Protein 8W4G (pdb70)

Nearest PDB structures (foldseek):
  8x8g-assembly1_A  TM=9.940E-01  e=0.000E+00  Streptococcus equi subsp. zooepidemicus Sz105
  6e58-assembly2_B  TM=8.556E-01  e=4.908E-80  Streptococcus pyogenes M49 591
  6mdv-assembly2_B  TM=8.519E-01  e=2.426E-79  Streptococcus pyogenes
  8q5u-assembly1_D  TM=8.060E-01  e=2.426E-79  Streptococcus pyogenes
  8q5u-assembly1_F  TM=8.618E-01  e=1.009E-76  Streptococcus pyogenes

Organism: NCBI:txid1381089

B-factor: mean 57.36, std 26.85, range [18.8, 277.39]

Sequence (876 aa):
MKVPEKIPMKPLKGPLYGGYFRTWHDKTSDPAEKDKVNSMGELPKEVDLAFVFHDWTKDYSLFWQELATKHVPTLNKQGTRVIRTIPWRFLAGGDHSGIAEDAQKYPNTPEGNKALAKAIVDEYVYKYNLDGLDVMIERDSIPKVNKEESKEGIERSIQVFEEIGKLIGPKGADKSRLFIMDSTYMADKNPLIERGAPYIDLLLVQVYGTQGEKGGFDNANHKAVDTMEERWESYSKYIRPEQYMVGFSFYEEKANSGNLWYDVNVEDDTNPNIGSEIKGTRAERYAKWQPKTGGVKGGIFSYGIDRDGVAHPKKNGPKTPDLDKIVKSDYKVSKALKKVMENDKSYELIDQKDFPDKALREAVIAQVGSRRGNLERFNGTLRLDNPDIKSLEGLNKLKKLAKLELIGLSQITKLDSSVLPENIKPTKDTLVSVLETYKNDDRKEEAKAIPQVALTISGLTGLKELNLAGFDRDSLAGIDAASLTSLEKVDLSSNKLDLAAGTENRQILDTMLATVTKHGGVSEKTFVFDHQKPTGLYPDTYGTKSLQLPVANDTIDLQAKLLFGTVTNQGTLINSEADYKAYQEQEIAGHRFVDSSYDYKAFAVTYKDYKIKVTDSTLGVTDHKDLSTSKEETYKVEFFSPINSTKPVHEAKIVVGEEKTMMVNLAEGATIIGGDADPTNAKKVFDGLLNNDTTTLSTSNKASIIFELKEPGLVKHWRFFNDSKISKADYIKEAKLEAFVGHLEDSSKVKDSLEKSTEWVTVSDYSGEAQEFSQPLNNIGAKYWRITIDNKKSQYGYVSLPELQIIGHRLPEAATVMTTMAAAEELSQQKDKFSQEQLKELEVKVAALKAALDNKMFNADTINASFADVKAYIDK

Radius of gyration: 38.68 Å; Cα contacts (8 Å, |Δi|>4): 1913; chains: 1; bounding box: 84×95×102 Å

Foldseek 3Di:
DDFDAADDADDDDDPAEEEEAEQVLACQQDVVPNLSDEHLQQADLLHQEYEHHYDLVGCSVRNLVCCLPPRQVSNVVSNHFYEYEDELLLQQAAPPNPPSVPCVCQPLDLVSLLVSLVVCCVPRDPVSPGQAYEYEAEPVRAHDHPNHHDPNSLVRSLSSLVSNLCDEAPNHPHPRHFYEYEYQDQLVPGSNQVSNLVRGQAYEHEQFAPCSAANPADVVVLHHDNHPQSSCVSCVVRYAQLRYAYEYEDDAAPDDPVRAHQQAAADDPVDRQRRLPHPPGNLLLSLQFAHQAGAGHNHYYYYNLQLRRQHGHDPPDDDDNVSNRRDGDPSNNSVVSSVSNVPDQFADFQDCVLPVFPVQSVQCCVPQNGTLNSLRHYAEERADADLSGQDLANQCSREAYQAYAAHQVQNAAEDDNRNHHVLCAKDFRDDDRSTDYPVSPVDDPDTHIHHHHHYAHANNCNHAEYASEQRQDQAPPRYPQQNPLRYAAYAAANHQYQCPPPFPRVVSLVSNVVSHVVPDDCDPGGRYAAHHNHAWAADQAWDAAEEEDEQDFDWAQQCVVTPAWTAGPRGQTAGDQVSVVVQQPDDDPRHGHHRPPCHCVNRGDDCPQKWKWKAWQQRDIDGDRTHGSNDQTKIKIFMCDNVDPPDTSGIHIYGYDDYFHRKDQQQAQWQWLDWQFDRVLLSQQRPDDQADPDFQFGAQFKIKTKTFGPFWAWFWKKKFFAHPVDDLLLAFFKKWKWFAPPPADVNPPVPHPSSPDDDIGTFDIGGHRDGMDMDTTDTDRGGIMMMMTGSPDPSRSRHGTRYMTRIDHRAGPCVVLVVCLVVLVVVVVVVPDDCPVPPVPSVVQNCVLVVQRPDSYNDNVVNVVSSVVNCVVCVD

InterPro domains:
  IPR017853 Glycoside hydrolase superfamily [SSF51445] (93-389)
  IPR032675 Leucine-rich repeat domain superfamily [G3DSA:3.80.10.10] (420-588)
  IPR049410 Endo-beta-N-acetylglucosaminidase EndoS-like, Ig-like domain [PF20746] (614-739)
  IPR055024 Endo-beta-N-acetylglucosaminidase EndoS, helical bundle [PF22382] (891-948)
  IPR057016 Endo-beta-N-acetylglucosaminidase EndoS/F2-like, TIM-barrel domain [PF23916] (98-381)

Secondary structure (DSSP, 8-state):
--PPPPPP-PPP-SSEEEEEEEGGGBTTT-TT-TT--B-GGG--TT-SEEEEE--TT---HHHHHHIIIIIHHHHHHTT-EEEEEEEGGGGT-STT-GGGG-TTTS-SSHHHHHHHHHHHIIIIIITTT-SEEEEEESGGG--EETTEE-HHHHHHHHHHHHHHHTTBSTTSSBTTSEEEEEESS-GGG-TTHHHHGGG-SEEEEE--HHHHHH-EEETTTTEEES-HHHHHHHHHTTS-GGGEEEEEE---TT--TT-----SPBP-TT-TTGGG--TTSHHHHHHH---SSS----EEEEE-GGGTTPPBPPSSS----GGGS------HHHHHHHHHHHTSGGGSBP-TTT--SHHHHHHHHHHH-SBHHHHHH--SEEEE--TT----TTGGG--S-SEEEEE--TT--EESGGGS-GGGS-EE------S---TT--S----PEEPPPEEEEE--TT--EEE-TTS-----TTB-GGG-TT--EEE--SS-----TTSHHHHHHHHHHHHHHSSS---TTTEE---B-PPEE--SS-S-SEEEE---S-EEEHHHHH---EEETT--EE-SHHHHHHHHT-EETTEE-B-TT--HHHH----SS-EEEEEETT--EE--SEEE-SS--EEEEEEE-TT-SSS-SEEEEEEESSPPPPPEETTTTPEEEESSS-HHHHHHTTSS-SS-SS--B-SSSEEEEEEE-SS--EEEEEEEE--TTS-GGGS--EEEEEE--S--TT--TTS---S-SS--EEEEEEE---SEEEEEEEEE--SEEEEEEE----SS---B-SEEEEEEE--TTHHHHHHHHHHHHHHTTS-----TTTTHHHHHHHTTHHHHHTSSS--HHHHHHHHHHHGGGTT-

Structure (mmCIF, N/CA/C/O backbone):
data_8W4G
#
_entry.id   8W4G
#
_cell.length_a   50.947
_cell.length_b   101.207
_cell.length_c   234.581
_cell.angle_alpha   90.000
_cell.angle_beta   90.000
_cell.angle_gamma   90.000
#
_symmetry.space_group_name_H-M   'P 21 21 21'
#
loop_
_entity.id
_entity.type
_entity.pdbx_description
1 polymer 'glycoside hydrolase'
2 non-polymer 'CALCIUM ION'
3 water water
#
loop_
_atom_site.group_PDB
_atom_site.id
_atom_site.type_symbol
_atom_site.label_atom_id
_atom_site.label_alt_id
_atom_site.label_comp_id
_atom_site.label_asym_id
_atom_site.label_entity_id
_atom_site.label_seq_id
_atom_site.pdbx_PDB_ins_code
_atom_site.Cartn_x
_atom_site.Cartn_y
_atom_site.Cartn_z
_atom_site.occupancy
_atom_site.B_iso_or_equiv
_atom_site.auth_seq_id
_atom_site.auth_comp_id
_atom_site.auth_asym_id
_atom_site.auth_atom_id
_atom_site.pdbx_PDB_model_num
ATOM 1 N N . MET A 1 80 ? -26.889 -8.614 68.091 1.00 76.56 99 MET A N 1
ATOM 2 C CA . MET A 1 80 ? -26.541 -7.192 67.979 1.00 73.43 99 MET A CA 1
ATOM 3 C C . MET A 1 80 ? -27.430 -6.509 66.935 1.00 66.41 99 MET A C 1
ATOM 4 O O . MET A 1 80 ? -27.751 -7.104 65.910 1.00 67.22 99 MET A O 1
ATOM 9 N N . LYS A 1 81 ? -27.838 -5.268 67.196 1.00 57.45 100 LYS A N 1
ATOM 10 C CA . LYS A 1 81 ? -28.757 -4.563 66.292 1.00 61.95 100 LYS A CA 1
ATOM 11 C C . LYS A 1 81 ? -28.039 -3.398 65.602 1.00 52.82 100 LYS A C 1
ATOM 12 O O . LYS A 1 81 ? -27.961 -2.285 66.126 1.00 52.78 100 LYS A O 1
ATOM 18 N N . VAL A 1 82 ? -27.535 -3.673 64.402 1.00 50.37 101 VAL A N 1
ATOM 19 C CA . VAL A 1 82 ? -26.754 -2.747 63.587 1.00 46.35 101 VAL A CA 1
ATOM 20 C C . VAL A 1 82 ? -27.681 -1.745 62.910 1.00 43.13 101 VAL A C 1
ATOM 21 O O . VAL A 1 82 ? -28.580 -2.141 62.152 1.00 45.48 101 VAL A O 1
ATOM 25 N N . PRO A 1 83 ? -27.489 -0.447 63.116 1.00 44.50 102 PRO A N 1
ATOM 26 C CA . PRO A 1 83 ? -28.379 0.528 62.473 1.00 39.33 102 PRO A CA 1
ATOM 27 C C . PRO A 1 83 ? -28.084 0.626 60.991 1.00 42.20 102 PRO A C 1
ATOM 28 O O . PRO A 1 83 ? -26.983 0.315 60.532 1.00 41.78 102 PRO A O 1
ATOM 32 N N . GLU A 1 84 ? -29.106 1.005 60.230 1.00 34.54 103 GLU A N 1
ATOM 33 C CA . GLU A 1 84 ? -28.879 1.184 58.810 1.00 39.94 103 GLU A CA 1
ATOM 34 C C . GLU A 1 84 ? -28.193 2.532 58.556 1.00 43.76 103 GLU A C 1
ATOM 35 O O . GLU A 1 84 ? -28.148 3.422 59.416 1.00 38.30 103 GLU A O 1
ATOM 41 N N . LYS A 1 85 ? -27.631 2.652 57.357 1.00 42.50 104 LYS A N 1
ATOM 42 C CA . LYS A 1 85 ? -26.696 3.712 57.036 1.00 44.24 104 LYS A CA 1
ATOM 43 C C . LYS A 1 85 ? -27.409 5.059 56.935 1.00 45.79 104 LYS A C 1
ATOM 44 O O . LYS A 1 85 ? -28.402 5.207 56.216 1.00 48.87 104 LYS A O 1
ATOM 50 N N . ILE A 1 86 ? -26.908 6.047 57.659 1.00 43.44 105 ILE A N 1
ATOM 51 C CA . ILE A 1 86 ? -27.556 7.343 57.612 1.00 45.77 105 ILE A CA 1
ATOM 52 C C . ILE A 1 86 ? -26.996 8.084 56.402 1.00 46.89 105 ILE A C 1
ATOM 53 O O . ILE A 1 86 ? -25.942 7.700 55.865 1.00 41.26 105 ILE A O 1
ATOM 58 N N . PRO A 1 87 ? -27.693 9.107 55.909 1.00 49.67 106 PRO A N 1
ATOM 59 C CA . PRO A 1 87 ? -27.219 9.822 54.720 1.00 45.62 106 PRO A CA 1
ATOM 60 C C . PRO A 1 87 ? -26.016 10.693 55.024 1.00 41.94 106 PRO A C 1
ATOM 61 O O . PRO A 1 87 ? -25.916 11.311 56.088 1.00 42.08 106 PRO A O 1
ATOM 65 N N . MET A 1 88 ? -25.102 10.754 54.063 1.00 41.41 107 MET A N 1
ATOM 66 C CA . MET A 1 88 ? -23.932 11.608 54.178 1.00 47.40 107 MET A CA 1
ATOM 67 C C . MET A 1 88 ? -23.636 12.251 52.834 1.00 43.96 107 MET A C 1
ATOM 68 O O . MET A 1 88 ? -23.955 11.703 51.772 1.00 43.14 107 MET A O 1
ATOM 73 N N . LYS A 1 89 ? -23.026 13.434 52.910 1.00 49.76 108 LYS A N 1
ATOM 74 C CA . LYS A 1 89 ? -22.591 14.160 51.731 1.00 51.02 108 LYS A CA 1
ATOM 75 C C . LYS A 1 89 ? -21.412 13.447 51.066 1.00 45.04 108 LYS A C 1
ATOM 76 O O . LYS A 1 89 ? -20.671 12.708 51.721 1.00 39.53 108 LYS A O 1
ATOM 82 N N . PRO A 1 90 ? -21.229 13.633 49.757 1.00 51.37 109 PRO A N 1
ATOM 83 C CA . PRO A 1 90 ? -20.055 13.052 49.092 1.00 53.58 109 PRO A CA 1
ATOM 84 C C . PRO A 1 90 ? -18.767 13.623 49.666 1.00 52.03 109 PRO A C 1
ATOM 85 O O . PRO A 1 90 ? -18.716 14.779 50.093 1.00 53.50 109 PRO A O 1
ATOM 89 N N . LEU A 1 91 ? -17.716 12.813 49.651 1.00 42.86 110 LEU A N 1
ATOM 90 C CA . LEU A 1 91 ? -16.417 13.286 50.107 1.00 43.69 110 LEU A CA 1
ATOM 91 C C . LEU A 1 91 ? -15.940 14.408 49.203 1.00 41.24 110 LEU A C 1
ATOM 92 O O . LEU A 1 91 ? -15.994 14.300 47.978 1.00 46.97 110 LEU A O 1
ATOM 97 N N . LYS A 1 92 ? -15.477 15.493 49.805 1.00 42.81 111 LYS A N 1
ATOM 98 C CA . LYS A 1 92 ? -14.902 16.590 49.047 1.00 47.55 111 LYS A CA 1
ATOM 99 C C . LYS A 1 92 ? -13.519 16.883 49.600 1.00 39.58 111 LYS A C 1
ATOM 100 O O . LYS A 1 92 ? -13.335 16.927 50.819 1.00 36.08 111 LYS A O 1
ATOM 106 N N . GLY A 1 93 ? -12.517 17.079 48.764 1.00 40.96 112 GLY A N 1
ATOM 107 C CA . GLY A 1 93 ? -11.173 17.439 49.249 1.00 40.56 112 GLY A CA 1
ATOM 108 C C . GLY A 1 93 ? -11.117 18.800 49.908 1.00 42.34 112 GLY A C 1
ATOM 109 O O . GLY A 1 93 ? -12.087 19.526 49.814 1.00 43.94 112 GLY A O 1
ATOM 110 N N . PRO A 1 94 ? -10.006 19.227 50.525 1.00 37.72 113 PRO A N 1
ATOM 111 C CA . PRO A 1 94 ? -8.954 18.342 51.003 1.00 31.08 113 PRO A CA 1
ATOM 112 C C . PRO A 1 94 ? -9.336 17.392 52.150 1.00 32.82 113 PRO A C 1
ATOM 113 O O . PRO A 1 94 ? -9.967 17.821 53.066 1.00 32.09 113 PRO A O 1
ATOM 117 N N . LEU A 1 95 ? -8.913 16.136 52.077 1.00 29.90 114 LEU A N 1
ATOM 118 C CA . LEU A 1 95 ? -9.343 15.111 53.057 1.00 26.78 114 LEU A CA 1
ATOM 119 C C . LEU A 1 95 ? -8.344 14.855 54.181 1.00 27.15 114 LEU A C 1
ATOM 120 O O . LEU A 1 95 ? -7.167 14.922 53.936 1.00 27.67 114 LEU A O 1
ATOM 125 N N . TYR A 1 96 ? -8.851 14.633 55.382 1.00 27.29 115 TYR A N 1
ATOM 126 C CA . TYR A 1 96 ? -7.991 14.234 56.494 1.00 29.66 115 TYR A CA 1
ATOM 127 C C . TYR A 1 96 ? -8.349 12.839 56.991 1.00 31.13 115 TYR A C 1
ATOM 128 O O . TYR A 1 96 ? -9.525 12.529 57.241 1.00 32.43 115 TYR A O 1
ATOM 137 N N . GLY A 1 97 ? -7.337 12.001 57.172 1.00 31.14 116 GLY A N 1
ATOM 138 C CA . GLY A 1 97 ? -7.539 10.631 57.631 1.00 29.06 116 GLY A CA 1
ATOM 139 C C . GLY A 1 97 ? -6.763 10.347 58.907 1.00 29.57 116 GLY A C 1
ATOM 140 O O . GLY A 1 97 ? -5.749 11.001 59.199 1.00 28.44 116 GLY A O 1
ATOM 141 N N . GLY A 1 98 ? -7.260 9.374 59.682 1.00 26.07 117 GLY A N 1
ATOM 142 C CA . GLY A 1 98 ? -6.597 8.965 60.913 1.00 26.71 117 GLY A CA 1
ATOM 143 C C . GLY A 1 98 ? -6.788 7.481 61.199 1.00 25.86 117 GLY A C 1
ATOM 144 O O . GLY A 1 98 ? -7.898 6.957 61.017 1.00 27.35 117 GLY A O 1
ATOM 145 N N . TYR A 1 99 ? -5.719 6.790 61.626 1.00 26.28 118 TYR A N 1
ATOM 146 C CA . TYR A 1 99 ? -5.775 5.356 61.983 1.00 27.79 118 TYR A CA 1
ATOM 147 C C . TYR A 1 99 ? -5.898 5.250 63.486 1.00 27.76 118 TYR A C 1
ATOM 148 O O . TYR A 1 99 ? -4.972 5.632 64.210 1.00 26.51 118 TYR A O 1
ATOM 157 N N . PHE A 1 100 ? -7.046 4.809 63.961 1.00 24.58 119 PHE A N 1
ATOM 158 C CA . PHE A 1 100 ? -7.286 4.692 65.389 1.00 25.74 119 PHE A CA 1
ATOM 159 C C . PHE A 1 100 ? -6.974 3.258 65.836 1.00 27.36 119 PHE A C 1
ATOM 160 O O . PHE A 1 100 ? -7.556 2.297 65.322 1.00 26.68 119 PHE A O 1
ATOM 168 N N . ARG A 1 101 ? -6.046 3.119 66.780 1.00 29.68 120 ARG A N 1
ATOM 169 C CA . ARG A 1 101 ? -5.652 1.808 67.258 1.00 30.11 120 ARG A CA 1
ATOM 170 C C . ARG A 1 101 ? -6.705 1.325 68.250 1.00 27.90 120 ARG A C 1
ATOM 171 O O . ARG A 1 101 ? -7.025 2.035 69.220 1.00 31.09 120 ARG A O 1
ATOM 179 N N . THR A 1 102 ? -7.276 0.131 67.983 1.00 34.10 121 THR A N 1
ATOM 180 C CA . THR A 1 102 ? -8.465 -0.292 68.715 1.00 29.47 121 THR A CA 1
ATOM 181 C C . THR A 1 102 ? -8.168 -0.536 70.181 1.00 30.61 121 THR A C 1
ATOM 182 O O . THR A 1 102 ? -9.065 -0.379 71.019 1.00 25.89 121 THR A O 1
ATOM 186 N N . TRP A 1 103 ? -6.938 -0.955 70.509 1.00 30.08 122 TRP A N 1
ATOM 187 C CA . TRP A 1 103 ? -6.602 -1.244 71.898 1.00 33.86 122 TRP A CA 1
ATOM 188 C C . TRP A 1 103 ? -6.482 0.022 72.729 1.00 35.52 122 TRP A C 1
ATOM 189 O O . TRP A 1 103 ? -6.197 -0.052 73.931 1.00 40.80 122 TRP A O 1
ATOM 200 N N . HIS A 1 104 ? -6.712 1.178 72.121 1.00 39.60 123 HIS A N 1
ATOM 201 C CA . HIS A 1 104 ? -6.800 2.429 72.846 1.00 36.82 123 HIS A CA 1
ATOM 202 C C . HIS A 1 104 ? -8.230 2.929 72.968 1.00 37.48 123 HIS A C 1
ATOM 203 O O . HIS A 1 104 ? -8.444 4.040 73.474 1.00 46.45 123 HIS A O 1
ATOM 210 N N . ASP A 1 105 ? -9.215 2.151 72.527 1.00 32.58 124 ASP A N 1
ATOM 211 C CA . ASP A 1 105 ? -10.588 2.485 72.865 1.00 35.90 124 ASP A CA 1
ATOM 212 C C . ASP A 1 105 ? -10.925 1.979 74.268 1.00 39.04 124 ASP A C 1
ATOM 213 O O . ASP A 1 105 ? -10.634 0.827 74.617 1.00 40.01 124 ASP A O 1
ATOM 218 N N . LYS A 1 106 ? -11.530 2.878 75.057 1.00 39.27 125 LYS A N 1
ATOM 219 C CA . LYS A 1 106 ? -12.094 2.621 76.380 1.00 42.64 125 LYS A CA 1
ATOM 220 C C . LYS A 1 106 ? -12.762 1.262 76.507 1.00 40.06 125 LYS A C 1
ATOM 221 O O . LYS A 1 106 ? -12.591 0.561 77.507 1.00 42.44 125 LYS A O 1
ATOM 227 N N . THR A 1 107 ? -13.568 0.902 75.518 1.00 41.98 126 THR A N 1
ATOM 228 C CA . THR A 1 107 ? -14.426 -0.267 75.615 1.00 42.81 126 THR A CA 1
ATOM 229 C C . THR A 1 107 ? -13.753 -1.574 75.188 1.00 45.22 126 THR A C 1
ATOM 230 O O . THR A 1 107 ? -14.347 -2.634 75.368 1.00 47.48 126 THR A O 1
ATOM 234 N N . SER A 1 108 ? -12.531 -1.533 74.654 1.00 46.84 127 SER A N 1
ATOM 235 C CA . SER A 1 108 ? -11.912 -2.753 74.152 1.00 47.23 127 SER A CA 1
ATOM 236 C C . SER A 1 108 ? -11.624 -3.735 75.278 1.00 51.45 127 SER A C 1
ATOM 237 O O . SER A 1 108 ? -11.975 -4.919 75.186 1.00 54.04 127 SER A O 1
ATOM 240 N N . ASP A 1 109 ? -10.957 -3.274 76.335 1.00 58.58 128 ASP A N 1
ATOM 241 C CA . ASP A 1 109 ? -10.610 -4.110 77.486 1.00 62.95 128 ASP A CA 1
ATOM 242 C C . ASP A 1 109 ? -11.008 -3.318 78.726 1.00 63.31 128 ASP A C 1
ATOM 243 O O . ASP A 1 109 ? -10.234 -2.487 79.228 1.00 52.48 128 ASP A O 1
ATOM 248 N N . PRO A 1 110 ? -12.229 -3.540 79.246 1.00 62.41 129 PRO A N 1
ATOM 249 C CA . PRO A 1 110 ? -12.678 -2.810 80.444 1.00 67.52 129 PRO A CA 1
ATOM 250 C C . PRO A 1 110 ? -11.812 -3.070 81.677 1.00 63.08 129 PRO A C 1
ATOM 251 O O . PRO A 1 110 ? -12.048 -2.499 82.748 1.00 64.33 129 PRO A O 1
ATOM 255 N N . ALA A 1 111 ? -10.806 -3.934 81.532 1.00 64.57 130 ALA A N 1
ATOM 256 C CA . ALA A 1 111 ? -9.820 -4.185 82.574 1.00 62.97 130 ALA A CA 1
ATOM 257 C C . ALA A 1 111 ? -8.596 -3.285 82.463 1.00 62.07 130 ALA A C 1
ATOM 258 O O . ALA A 1 111 ? -7.888 -3.102 83.460 1.00 63.21 130 ALA A O 1
ATOM 260 N N . GLU A 1 112 ? -8.329 -2.725 81.278 1.00 62.71 131 GLU A N 1
ATOM 261 C CA . GLU A 1 112 ? -7.208 -1.803 81.077 1.00 65.42 131 GLU A CA 1
ATOM 262 C C . GLU A 1 112 ? -7.707 -0.378 81.321 1.00 58.81 131 GLU A C 1
ATOM 263 O O . GLU A 1 112 ? -7.962 0.409 80.399 1.00 50.62 131 GLU A O 1
ATOM 269 N N . LYS A 1 113 ? -7.841 -0.046 82.605 1.00 56.66 132 LYS A N 1
ATOM 270 C CA . LYS A 1 113 ? -8.387 1.252 82.979 1.00 61.87 132 LYS A CA 1
ATOM 271 C C . LYS A 1 113 ? -7.484 2.412 82.578 1.00 54.13 132 LYS A C 1
ATOM 272 O O . LYS A 1 113 ? -7.889 3.568 82.740 1.00 68.84 132 LYS A O 1
ATOM 278 N N . ASP A 1 114 ? -6.287 2.147 82.047 1.00 56.51 133 ASP A N 1
ATOM 279 C CA . ASP A 1 114 ? -5.474 3.231 81.512 1.00 55.92 133 ASP A CA 1
ATOM 280 C C . ASP A 1 114 ? -5.893 3.638 80.102 1.00 52.15 133 ASP A C 1
ATOM 281 O O . ASP A 1 114 ? -5.568 4.750 79.669 1.00 51.46 133 ASP A O 1
ATOM 286 N N . LYS A 1 115 ? -6.629 2.782 79.394 1.00 51.44 134 LYS A N 1
ATOM 287 C CA . LYS A 1 115 ? -7.096 3.080 78.044 1.00 45.81 134 LYS A CA 1
ATOM 288 C C . LYS A 1 115 ? -8.282 4.022 78.152 1.00 45.67 134 LYS A C 1
ATOM 289 O O . LYS A 1 115 ? -9.358 3.634 78.618 1.00 51.20 134 LYS A O 1
ATOM 295 N N . VAL A 1 116 ? -8.077 5.276 77.749 1.00 46.83 135 VAL A N 1
ATOM 296 C CA . VAL A 1 116 ? -8.990 6.356 78.100 1.00 44.89 135 VAL A CA 1
ATOM 297 C C . VAL A 1 116 ? -9.614 7.043 76.897 1.00 40.91 135 VAL A C 1
ATOM 298 O O . VAL A 1 116 ? -10.491 7.897 77.087 1.00 44.70 135 VAL A O 1
ATOM 302 N N . ASN A 1 117 ? -9.189 6.729 75.672 1.00 43.89 136 ASN A N 1
ATOM 303 C CA . ASN A 1 117 ? -9.757 7.368 74.495 1.00 41.67 136 ASN A CA 1
ATOM 304 C C . ASN A 1 117 ? -10.967 6.596 73.969 1.00 42.50 136 ASN A C 1
ATOM 305 O O . ASN A 1 117 ? -11.307 5.503 74.441 1.00 39.63 136 ASN A O 1
ATOM 310 N N . SER A 1 118 ? -11.623 7.180 72.970 1.00 41.28 137 SER A N 1
ATOM 311 C CA . SER A 1 118 ? -12.773 6.535 72.347 1.00 39.34 137 SER A CA 1
ATOM 312 C C . SER A 1 118 ? -12.824 6.918 70.881 1.00 42.44 137 SER A C 1
ATOM 313 O O . SER A 1 118 ? -12.637 8.086 70.528 1.00 40.88 137 SER A O 1
ATOM 316 N N . MET A 1 119 ? -13.076 5.927 70.028 1.00 36.84 138 MET A N 1
ATOM 317 C CA . MET A 1 119 ? -13.171 6.220 68.602 1.00 41.19 138 MET A CA 1
ATOM 318 C C . MET A 1 119 ? -14.293 7.215 68.316 1.00 39.83 138 MET A C 1
ATOM 319 O O . MET A 1 119 ? -14.177 8.042 67.400 1.00 39.39 138 MET A O 1
ATOM 324 N N . GLY A 1 120 ? -15.368 7.167 69.105 1.00 37.10 139 GLY A N 1
ATOM 325 C CA . GLY A 1 120 ? -16.520 8.010 68.860 1.00 42.82 139 GLY A CA 1
ATOM 326 C C . GLY A 1 120 ? -16.267 9.492 69.053 1.00 39.89 139 GLY A C 1
ATOM 327 O O . GLY A 1 120 ? -17.080 10.292 68.586 1.00 41.77 139 GLY A O 1
ATOM 328 N N . GLU A 1 121 ? -15.164 9.865 69.704 1.00 36.18 140 GLU A N 1
ATOM 329 C CA . GLU A 1 121 ? -14.846 11.249 70.043 1.00 35.73 140 GLU A CA 1
ATOM 330 C C . GLU A 1 121 ? -14.079 11.988 68.949 1.00 37.76 140 GLU A C 1
ATOM 331 O O . GLU A 1 121 ? -13.768 13.165 69.128 1.00 34.98 140 GLU A O 1
ATOM 337 N N . LEU A 1 122 ? -13.730 11.320 67.850 1.00 38.35 141 LEU A N 1
ATOM 338 C CA . LEU A 1 122 ? -13.013 11.989 66.774 1.00 36.57 141 LEU A CA 1
ATOM 339 C C . LEU A 1 122 ? -13.841 13.161 66.248 1.00 37.59 141 LEU A C 1
ATOM 340 O O . LEU A 1 122 ? -15.068 13.063 66.176 1.00 36.77 141 LEU A O 1
ATOM 345 N N . PRO A 1 123 ? -13.213 14.274 65.878 1.00 37.14 142 PRO A N 1
ATOM 346 C CA . PRO A 1 123 ? -13.958 15.459 65.446 1.00 36.16 142 PRO A CA 1
ATOM 347 C C . PRO A 1 123 ? -14.252 15.432 63.950 1.00 36.27 142 PRO A C 1
ATOM 348 O O . PRO A 1 123 ? -13.670 14.652 63.187 1.00 33.51 142 PRO A O 1
ATOM 352 N N . LYS A 1 124 ? -15.143 16.346 63.538 1.00 32.73 143 LYS A N 1
ATOM 353 C CA . LYS A 1 124 ? -15.688 16.327 62.187 1.00 31.17 143 LYS A CA 1
ATOM 354 C C . LYS A 1 124 ? -14.648 16.662 61.138 1.00 27.94 143 LYS A C 1
ATOM 355 O O . LYS A 1 124 ? -14.876 16.385 59.952 1.00 26.65 143 LYS A O 1
ATOM 361 N N . GLU A 1 125 ? -13.533 17.294 61.539 1.00 30.80 144 GLU A N 1
ATOM 362 C CA . GLU A 1 125 ? -12.401 17.505 60.646 1.00 29.39 144 GLU A CA 1
ATOM 363 C C . GLU A 1 125 ? -11.833 16.177 60.120 1.00 30.15 144 GLU A C 1
ATOM 364 O O . GLU A 1 125 ? -11.075 16.169 59.141 1.00 37.22 144 GLU A O 1
ATOM 370 N N . VAL A 1 126 ? -12.174 15.054 60.741 1.00 30.68 145 VAL A N 1
ATOM 371 C CA . VAL A 1 126 ? -11.701 13.748 60.286 1.00 27.83 145 VAL A CA 1
ATOM 372 C C . VAL A 1 126 ? -12.713 13.222 59.279 1.00 27.06 145 VAL A C 1
ATOM 373 O O . VAL A 1 126 ? -13.872 12.981 59.621 1.00 31.66 145 VAL A O 1
ATOM 377 N N . ASP A 1 127 ? -12.297 13.149 58.013 1.00 27.50 146 ASP A N 1
ATOM 378 C CA . ASP A 1 127 ? -13.144 12.599 56.964 1.00 28.38 146 ASP A CA 1
ATOM 379 C C . ASP A 1 127 ? -13.153 11.069 56.984 1.00 28.90 146 ASP A C 1
ATOM 380 O O . ASP A 1 127 ? -14.196 10.460 56.724 1.00 28.83 146 ASP A O 1
ATOM 385 N N . LEU A 1 128 ? -12.017 10.447 57.314 1.00 25.34 147 LEU A N 1
ATOM 386 C CA . LEU A 1 128 ? -11.835 8.997 57.218 1.00 26.44 147 LEU A CA 1
ATOM 387 C C . LEU A 1 128 ? -11.178 8.500 58.497 1.00 25.29 147 LEU A C 1
ATOM 388 O O . LEU A 1 128 ? -10.031 8.859 58.789 1.00 27.41 147 LEU A O 1
ATOM 393 N N . ALA A 1 129 ? -11.897 7.692 59.265 1.00 21.96 148 ALA A N 1
ATOM 394 C CA . ALA A 1 129 ? -11.377 7.127 60.501 1.00 23.74 148 ALA A CA 1
ATOM 395 C C . ALA A 1 129 ? -11.181 5.641 60.237 1.00 27.33 148 ALA A C 1
ATOM 396 O O . ALA A 1 129 ? -12.160 4.914 60.043 1.00 27.36 148 ALA A O 1
ATOM 398 N N . PHE A 1 130 ? -9.920 5.213 60.182 1.00 25.17 149 PHE A N 1
ATOM 399 C CA . PHE A 1 130 ? -9.572 3.821 59.945 1.00 25.59 149 PHE A CA 1
ATOM 400 C C . PHE A 1 130 ? -9.548 3.075 61.265 1.00 27.24 149 PHE A C 1
ATOM 401 O O . PHE A 1 130 ? -8.973 3.547 62.244 1.00 27.13 149 PHE A O 1
ATOM 409 N N . VAL A 1 131 ? -10.184 1.912 61.287 1.00 27.97 150 VAL A N 1
ATOM 410 C CA . VAL A 1 131 ? -10.137 1.021 62.434 1.00 28.31 150 VAL A CA 1
ATOM 411 C C . VAL A 1 131 ? -8.892 0.163 62.253 1.00 29.03 150 VAL A C 1
ATOM 412 O O . VAL A 1 131 ? -8.810 -0.617 61.305 1.00 28.80 150 VAL A O 1
ATOM 416 N N . PHE A 1 132 ? -7.889 0.361 63.107 1.00 31.43 151 PHE A N 1
ATOM 417 C CA . PHE A 1 132 ? -6.647 -0.394 63.039 1.00 29.75 151 PHE A CA 1
ATOM 418 C C . PHE A 1 132 ? -6.599 -1.288 64.259 1.00 31.13 151 PHE A C 1
ATOM 419 O O . PHE A 1 132 ? -6.556 -0.803 65.396 1.00 27.04 151 PHE A O 1
ATOM 427 N N . HIS A 1 133 ? -6.603 -2.584 64.018 1.00 37.13 152 HIS A N 1
ATOM 428 C CA . HIS A 1 133 ? -6.908 -3.548 65.057 1.00 33.37 152 HIS A CA 1
ATOM 429 C C . HIS A 1 133 ? -5.677 -4.397 65.347 1.00 33.19 152 HIS A C 1
ATOM 430 O O . HIS A 1 133 ? -4.820 -4.589 64.480 1.00 32.15 152 HIS A O 1
ATOM 437 N N . ASP A 1 134 ? -5.578 -4.886 66.586 1.00 38.49 153 ASP A N 1
ATOM 438 C CA . ASP A 1 134 ? -4.639 -5.962 66.932 1.00 42.19 153 ASP A CA 1
ATOM 439 C C . ASP A 1 134 ? -5.382 -7.289 66.744 1.00 42.05 153 ASP A C 1
ATOM 440 O O . ASP A 1 134 ? -6.174 -7.688 67.599 1.00 38.37 153 ASP A O 1
ATOM 445 N N . TRP A 1 135 ? -5.099 -7.999 65.642 1.00 41.96 154 TRP A N 1
ATOM 446 C CA . TRP A 1 135 ? -5.909 -9.167 65.267 1.00 41.25 154 TRP A CA 1
ATOM 447 C C . TRP A 1 135 ? -5.779 -10.336 66.233 1.00 42.26 154 TRP A C 1
ATOM 448 O O . TRP A 1 135 ? -6.502 -11.318 66.059 1.00 44.23 154 TRP A O 1
ATOM 459 N N . THR A 1 136 ? -4.912 -10.255 67.236 1.00 39.98 155 THR A N 1
ATOM 460 C CA . THR A 1 136 ? -4.793 -11.288 68.251 1.00 40.32 155 THR A CA 1
ATOM 461 C C . THR A 1 136 ? -5.657 -11.014 69.472 1.00 40.82 155 THR A C 1
ATOM 462 O O . THR A 1 136 ? -5.461 -11.651 70.507 1.00 51.86 155 THR A O 1
ATOM 466 N N . LYS A 1 137 ? -6.590 -10.067 69.393 1.00 39.35 156 LYS A N 1
ATOM 467 C CA . LYS A 1 137 ? -7.507 -9.806 70.487 1.00 36.57 156 LYS A CA 1
ATOM 468 C C . LYS A 1 137 ? -8.934 -9.958 69.989 1.00 42.30 156 LYS A C 1
ATOM 469 O O . LYS A 1 137 ? -9.192 -9.973 68.785 1.00 44.01 156 LYS A O 1
ATOM 475 N N . ASP A 1 138 ? -9.864 -10.059 70.941 1.00 41.95 157 ASP A N 1
ATOM 476 C CA . ASP A 1 138 ? -11.296 -10.107 70.656 1.00 51.48 157 ASP A CA 1
ATOM 477 C C . ASP A 1 138 ? -11.916 -8.709 70.652 1.00 47.40 157 ASP A C 1
ATOM 478 O O . ASP A 1 138 ? -12.409 -8.237 69.615 1.00 43.85 157 ASP A O 1
ATOM 483 N N . TYR A 1 139 ? -11.868 -8.035 71.801 1.00 50.73 158 TYR A N 1
ATOM 484 C CA . TYR A 1 139 ? -12.432 -6.700 71.960 1.00 44.92 158 TYR A CA 1
ATOM 485 C C . TYR A 1 139 ? -13.896 -6.670 71.537 1.00 45.29 158 TYR A C 1
ATOM 486 O O . TYR A 1 139 ? -14.371 -5.696 70.939 1.00 44.24 158 TYR A O 1
ATOM 495 N N . SER A 1 140 ? -14.623 -7.749 71.840 1.00 45.07 159 SER A N 1
ATOM 496 C CA . SER A 1 140 ? -15.987 -7.851 71.327 1.00 47.27 159 SER A CA 1
ATOM 497 C C . SER A 1 140 ? -16.839 -6.668 71.778 1.00 39.81 159 SER A C 1
ATOM 498 O O . SER A 1 140 ? -17.711 -6.206 71.028 1.00 38.97 159 SER A O 1
ATOM 501 N N . LEU A 1 141 ? -16.584 -6.150 72.982 1.00 40.93 160 LEU A N 1
ATOM 502 C CA . LEU A 1 141 ? -17.344 -4.993 73.439 1.00 43.78 160 LEU A CA 1
ATOM 503 C C . LEU A 1 141 ? -17.064 -3.768 72.573 1.00 41.96 160 LEU A C 1
ATOM 504 O O . LEU A 1 141 ? -17.946 -2.927 72.392 1.00 42.65 160 LEU A O 1
ATOM 509 N N . PHE A 1 142 ? -15.867 -3.677 71.987 1.00 41.53 161 PHE A N 1
ATOM 510 C CA . PHE A 1 142 ? -15.558 -2.543 71.122 1.00 40.55 161 PHE A CA 1
ATOM 511 C C . PHE A 1 142 ? -16.323 -2.618 69.803 1.00 37.02 161 PHE A C 1
ATOM 512 O O . PHE A 1 142 ? -16.874 -1.616 69.343 1.00 38.32 161 PHE A O 1
ATOM 520 N N . TRP A 1 143 ? -16.354 -3.787 69.153 1.00 38.45 162 TRP A N 1
ATOM 521 C CA . TRP A 1 143 ? -17.113 -3.863 67.905 1.00 36.97 162 TRP A CA 1
ATOM 522 C C . TRP A 1 143 ? -18.585 -3.555 68.148 1.00 38.70 162 TRP A C 1
ATOM 523 O O . TRP A 1 143 ? -19.257 -2.969 67.287 1.00 36.53 162 TRP A O 1
ATOM 534 N N . GLN A 1 144 ? -19.075 -3.867 69.346 1.00 41.63 163 GLN A N 1
ATOM 535 C CA . GLN A 1 144 ? -20.438 -3.513 69.721 1.00 42.87 163 GLN A CA 1
ATOM 536 C C . GLN A 1 144 ? -20.587 -2.002 69.814 1.00 38.67 163 GLN A C 1
ATOM 537 O O . GLN A 1 144 ? -21.534 -1.414 69.269 1.00 39.83 163 GLN A O 1
ATOM 543 N N . GLU A 1 145 ? -19.654 -1.353 70.509 1.00 38.90 164 GLU A N 1
ATOM 544 C CA . GLU A 1 145 ? -19.658 0.095 70.564 1.00 42.42 164 GLU A CA 1
ATOM 545 C C . GLU A 1 145 ? -19.401 0.705 69.195 1.00 38.46 164 GLU A C 1
ATOM 546 O O . GLU A 1 145 ? -19.934 1.786 68.886 1.00 34.38 164 GLU A O 1
ATOM 552 N N . LEU A 1 146 ? -18.588 0.039 68.365 1.00 36.72 165 LEU A N 1
ATOM 553 C CA . LEU A 1 146 ? -18.290 0.605 67.049 1.00 38.31 165 LEU A CA 1
ATOM 554 C C . LEU A 1 146 ? -19.553 0.701 66.201 1.00 35.62 165 LEU A C 1
ATOM 555 O O . LEU A 1 146 ? -19.890 1.778 65.674 1.00 33.37 165 LEU A O 1
ATOM 560 N N . ALA A 1 147 ? -20.283 -0.411 66.100 1.00 33.08 166 ALA A N 1
ATOM 561 C CA . ALA A 1 147 ? -21.385 -0.529 65.157 1.00 35.37 166 ALA A CA 1
ATOM 562 C C . ALA A 1 147 ? -22.618 0.250 65.610 1.00 39.96 166 ALA A C 1
ATOM 563 O O . ALA A 1 147 ? -23.357 0.770 64.769 1.00 36.92 166 ALA A O 1
ATOM 565 N N . THR A 1 148 ? -22.873 0.320 66.925 1.00 41.64 167 THR A N 1
ATOM 566 C CA . THR A 1 148 ? -24.118 0.858 67.472 1.00 41.49 167 THR A CA 1
ATOM 567 C C . THR A 1 148 ? -24.009 2.301 67.950 1.00 45.38 167 THR A C 1
ATOM 568 O O . THR A 1 148 ? -25.011 3.014 67.933 1.00 41.18 167 THR A O 1
ATOM 572 N N . LYS A 1 149 ? -22.840 2.736 68.424 1.00 39.82 168 LYS A N 1
ATOM 573 C CA . LYS A 1 149 ? -22.651 4.102 68.876 1.00 42.40 168 LYS A CA 1
ATOM 574 C C . LYS A 1 149 ? -21.688 4.880 67.996 1.00 37.57 168 LYS A C 1
ATOM 575 O O . LYS A 1 149 ? -22.026 5.973 67.546 1.00 37.37 168 LYS A O 1
ATOM 581 N N . HIS A 1 150 ? -20.492 4.347 67.726 1.00 36.43 169 HIS A N 1
ATOM 582 C CA . HIS A 1 150 ? -19.468 5.184 67.112 1.00 34.86 169 HIS A CA 1
ATOM 583 C C . HIS A 1 150 ? -19.763 5.464 65.640 1.00 35.28 169 HIS A C 1
ATOM 584 O O . HIS A 1 150 ? -19.668 6.617 65.199 1.00 34.77 169 HIS A O 1
ATOM 591 N N . VAL A 1 151 ? -20.153 4.433 64.866 1.00 30.17 170 VAL A N 1
ATOM 592 C CA . VAL A 1 151 ? -20.417 4.668 63.443 1.00 35.38 170 VAL A CA 1
ATOM 593 C C . VAL A 1 151 ? -21.556 5.648 63.234 1.00 35.99 170 VAL A C 1
ATOM 594 O O . VAL A 1 151 ? -21.389 6.594 62.436 1.00 36.85 170 VAL A O 1
ATOM 598 N N . PRO A 1 152 ? -22.729 5.516 63.872 1.00 40.11 171 PRO A N 1
ATOM 599 C CA . PRO A 1 152 ? -23.747 6.571 63.719 1.00 38.81 171 PRO A CA 1
ATOM 600 C C . PRO A 1 152 ? -23.275 7.929 64.211 1.00 37.05 171 PRO A C 1
ATOM 601 O O . PRO A 1 152 ? -23.564 8.946 63.571 1.00 40.17 171 PRO A O 1
ATOM 605 N N . THR A 1 153 ? -22.545 7.977 65.326 1.00 37.58 172 THR A N 1
ATOM 606 C CA . THR A 1 153 ? -22.010 9.255 65.778 1.00 40.19 172 THR A CA 1
ATOM 607 C C . THR A 1 153 ? -21.099 9.863 64.717 1.00 37.89 172 THR A C 1
ATOM 608 O O . THR A 1 153 ? -21.199 11.053 64.407 1.00 37.75 172 THR A O 1
ATOM 612 N N . LEU A 1 154 ? -20.214 9.051 64.131 1.00 38.47 173 LEU A N 1
ATOM 613 C CA . LEU A 1 154 ? -19.230 9.616 63.213 1.00 38.20 173 LEU A CA 1
ATOM 614 C C . LEU A 1 154 ? -19.865 9.952 61.876 1.00 34.43 173 LEU A C 1
ATOM 615 O O . LEU A 1 154 ? -19.595 11.020 61.309 1.00 32.90 173 LEU A O 1
ATOM 620 N N . ASN A 1 155 ? -20.730 9.066 61.374 1.00 32.56 174 ASN A N 1
ATOM 621 C CA . ASN A 1 155 ? -21.438 9.333 60.129 1.00 34.39 174 ASN A CA 1
ATOM 622 C C . ASN A 1 155 ? -22.264 10.610 60.237 1.00 38.98 174 ASN A C 1
ATOM 623 O O . ASN A 1 155 ? -22.362 11.379 59.275 1.00 38.49 174 ASN A O 1
ATOM 628 N N . LYS A 1 156 ? -22.865 10.853 61.411 1.00 38.08 175 LYS A N 1
ATOM 629 C CA . LYS A 1 156 ? -23.719 12.026 61.570 1.00 39.87 175 LYS A CA 1
ATOM 630 C C . LYS A 1 156 ? -22.937 13.315 61.363 1.00 39.87 175 LYS A C 1
ATOM 631 O O . LYS A 1 156 ? -23.518 14.316 60.933 1.00 36.51 175 LYS A O 1
ATOM 637 N N . GLN A 1 157 ? -21.623 13.301 61.625 1.00 33.32 176 GLN A N 1
ATOM 638 C CA . GLN A 1 157 ? -20.755 14.446 61.370 1.00 36.66 176 GLN A CA 1
ATOM 639 C C . GLN A 1 157 ? -20.019 14.351 60.033 1.00 34.83 176 GLN A C 1
ATOM 640 O O . GLN A 1 157 ? -19.065 15.099 59.814 1.00 38.27 176 GLN A O 1
ATOM 646 N N . GLY A 1 158 ? -20.437 13.460 59.129 1.00 32.93 177 GLY A N 1
ATOM 647 C CA . GLY A 1 158 ? -19.739 13.345 57.854 1.00 34.50 177 GLY A CA 1
ATOM 648 C C . GLY A 1 158 ? -18.466 12.492 57.853 1.00 36.74 177 GLY A C 1
ATOM 649 O O . GLY A 1 158 ? -17.848 12.331 56.786 1.00 35.25 177 GLY A O 1
ATOM 650 N N . THR A 1 159 ? -18.063 11.945 59.002 1.00 33.07 178 THR A N 1
ATOM 651 C CA . THR A 1 159 ? -16.874 11.098 59.111 1.00 35.35 178 THR A CA 1
ATOM 652 C C . THR A 1 159 ? -17.191 9.657 58.720 1.00 32.81 178 THR A C 1
ATOM 653 O O . THR A 1 159 ? -18.110 9.041 59.274 1.00 32.19 178 THR A O 1
ATOM 657 N N . ARG A 1 160 ? -16.409 9.106 57.791 1.00 33.18 179 ARG A N 1
ATOM 658 C CA . ARG A 1 160 ? -16.527 7.694 57.428 1.00 30.68 179 ARG A CA 1
ATOM 659 C C . ARG A 1 160 ? -15.596 6.862 58.291 1.00 30.59 179 ARG A C 1
ATOM 660 O O . ARG A 1 160 ? -14.503 7.307 58.672 1.00 28.52 179 ARG A O 1
ATOM 668 N N . VAL A 1 161 ? -16.035 5.633 58.566 1.00 29.91 180 VAL A N 1
ATOM 669 C CA . VAL A 1 161 ? -15.308 4.660 59.365 1.00 30.35 180 VAL A CA 1
ATOM 670 C C . VAL A 1 161 ? -14.899 3.519 58.440 1.00 28.83 180 VAL A C 1
ATOM 671 O O . VAL A 1 161 ? -15.760 2.871 57.821 1.00 27.78 180 VAL A O 1
ATOM 675 N N . ILE A 1 162 ? -13.588 3.325 58.309 1.00 23.98 181 ILE A N 1
ATOM 676 C CA . ILE A 1 162 ? -12.991 2.426 57.329 1.00 27.89 181 ILE A CA 1
ATOM 677 C C . ILE A 1 162 ? -12.313 1.295 58.092 1.00 28.28 181 ILE A C 1
ATOM 678 O O . ILE A 1 162 ? -11.575 1.548 59.056 1.00 29.12 181 ILE A O 1
ATOM 683 N N . ARG A 1 163 ? -12.559 0.062 57.658 1.00 29.06 182 ARG A N 1
ATOM 684 C CA . ARG A 1 163 ? -11.913 -1.106 58.234 1.00 28.74 182 ARG A CA 1
ATOM 685 C C . ARG A 1 163 ? -10.570 -1.335 57.558 1.00 26.55 182 ARG A C 1
ATOM 686 O O . ARG A 1 163 ? -10.520 -1.533 56.343 1.00 26.28 182 ARG A O 1
ATOM 694 N N . THR A 1 164 ? -9.495 -1.378 58.331 1.00 26.69 183 THR A N 1
ATOM 695 C CA . THR A 1 164 ? -8.186 -1.710 57.779 1.00 26.58 183 THR A CA 1
ATOM 696 C C . THR A 1 164 ? -7.899 -3.197 57.953 1.00 28.57 183 THR A C 1
ATOM 697 O O . THR A 1 164 ? -8.146 -3.757 59.025 1.00 29.16 183 THR A O 1
ATOM 701 N N . ILE A 1 165 ? -7.380 -3.833 56.901 1.00 24.62 184 ILE A N 1
ATOM 702 C CA . ILE A 1 165 ? -6.967 -5.235 56.987 1.00 26.35 184 ILE A CA 1
ATOM 703 C C . ILE A 1 165 ? -5.605 -5.394 56.319 1.00 25.95 184 ILE A C 1
ATOM 704 O O . ILE A 1 165 ? -5.316 -4.741 55.312 1.00 25.27 184 ILE A O 1
ATOM 709 N N . PRO A 1 166 ? -4.747 -6.243 56.857 1.00 27.85 185 PRO A N 1
ATOM 710 C CA . PRO A 1 166 ? -3.494 -6.562 56.168 1.00 27.50 185 PRO A CA 1
ATOM 711 C C . PRO A 1 166 ? -3.721 -7.232 54.815 1.00 26.34 185 PRO A C 1
ATOM 712 O O . PRO A 1 166 ? -4.669 -7.995 54.608 1.00 28.26 185 PRO A O 1
ATOM 716 N N . TRP A 1 167 ? -2.810 -6.916 53.897 1.00 25.29 186 TRP A N 1
ATOM 717 C CA . TRP A 1 167 ? -2.594 -7.622 52.642 1.00 26.36 186 TRP A CA 1
ATOM 718 C C . TRP A 1 167 ? -2.805 -9.137 52.742 1.00 28.69 186 TRP A C 1
ATOM 719 O O . TRP A 1 167 ? -3.465 -9.744 51.886 1.00 26.08 186 TRP A O 1
ATOM 730 N N . ARG A 1 168 ? -2.208 -9.761 53.767 1.00 28.16 187 ARG A N 1
ATOM 731 C CA . ARG A 1 168 ? -2.338 -11.203 54.080 1.00 26.14 187 ARG A CA 1
ATOM 732 C C . ARG A 1 168 ? -3.761 -11.726 53.924 1.00 26.89 187 ARG A C 1
ATOM 733 O O . ARG A 1 168 ? -3.976 -12.905 53.612 1.00 29.63 187 ARG A O 1
ATOM 741 N N . PHE A 1 169 ? -4.743 -10.902 54.307 1.00 30.15 188 PHE A N 1
ATOM 742 C CA . PHE A 1 169 ? -6.112 -11.403 54.382 1.00 27.64 188 PHE A CA 1
ATOM 743 C C . PHE A 1 169 ? -6.652 -11.755 53.005 1.00 29.70 188 PHE A C 1
ATOM 744 O O . PHE A 1 169 ? -7.627 -12.512 52.907 1.00 28.12 188 PHE A O 1
ATOM 752 N N . LEU A 1 170 ? -6.024 -11.246 51.945 1.00 26.24 189 LEU A N 1
ATOM 753 C CA . LEU A 1 170 ? -6.427 -11.580 50.583 1.00 26.46 189 LEU A CA 1
ATOM 754 C C . LEU A 1 170 ? -5.693 -12.791 50.037 1.00 29.07 189 LEU A C 1
ATOM 755 O O . LEU A 1 170 ? -5.978 -13.208 48.911 1.00 30.52 189 LEU A O 1
ATOM 760 N N . ALA A 1 171 ? -4.735 -13.341 50.781 1.00 28.61 190 ALA A N 1
ATOM 761 C CA . ALA A 1 171 ? -3.893 -14.412 50.268 1.00 31.19 190 ALA A CA 1
ATOM 762 C C . ALA A 1 171 ? -4.157 -15.764 50.910 1.00 29.14 190 ALA A C 1
ATOM 763 O O . ALA A 1 171 ? -4.043 -16.785 50.233 1.00 28.39 190 ALA A O 1
ATOM 765 N N . GLY A 1 172 ? -4.543 -15.790 52.166 1.00 31.59 191 GLY A N 1
ATOM 766 C CA . GLY A 1 172 ? -4.490 -17.018 52.920 1.00 31.89 191 GLY A CA 1
ATOM 767 C C . GLY A 1 172 ? -3.122 -17.173 53.540 1.00 35.11 191 GLY A C 1
ATOM 768 O O . GLY A 1 172 ? -2.279 -16.264 53.495 1.00 29.30 191 GLY A O 1
ATOM 769 N N . GLY A 1 173 ? -2.894 -18.346 54.145 1.00 30.74 192 GLY A N 1
ATOM 770 C CA . GLY A 1 173 ? -1.602 -18.606 54.741 1.00 28.52 192 GLY A CA 1
ATOM 771 C C . GLY A 1 173 ? -1.539 -18.173 56.185 1.00 27.51 192 GLY A C 1
ATOM 772 O O . GLY A 1 173 ? -2.540 -18.295 56.906 1.00 25.88 192 GLY A O 1
ATOM 773 N N . ASP A 1 174 ? -0.381 -17.660 56.627 1.00 28.04 193 ASP A N 1
ATOM 774 C CA . ASP A 1 174 ? -0.206 -17.315 58.035 1.00 30.38 193 ASP A CA 1
ATOM 775 C C . ASP A 1 174 ? -1.096 -16.126 58.401 1.00 32.44 193 ASP A C 1
ATOM 776 O O . ASP A 1 174 ? -1.171 -15.150 57.650 1.00 33.70 193 ASP A O 1
ATOM 781 N N . HIS A 1 175 ? -1.740 -16.206 59.566 1.00 33.45 194 HIS A N 1
ATOM 782 C CA . HIS A 1 175 ? -2.510 -15.115 60.165 1.00 37.94 194 HIS A CA 1
ATOM 783 C C . HIS A 1 175 ? -3.318 -14.335 59.124 1.00 37.00 194 HIS A C 1
ATOM 784 O O . HIS A 1 175 ? -3.168 -13.121 58.949 1.00 33.45 194 HIS A O 1
ATOM 791 N N . SER A 1 176 ? -4.180 -15.064 58.415 1.00 34.40 195 SER A N 1
ATOM 792 C CA . SER A 1 176 ? -4.784 -14.529 57.204 1.00 33.98 195 SER A CA 1
ATOM 793 C C . SER A 1 176 ? -6.265 -14.231 57.378 1.00 32.88 195 SER A C 1
ATOM 794 O O . SER A 1 176 ? -6.978 -14.085 56.388 1.00 31.91 195 SER A O 1
ATOM 797 N N . GLY A 1 177 ? -6.739 -14.139 58.618 1.00 34.71 196 GLY A N 1
ATOM 798 C CA . GLY A 1 177 ? -8.124 -13.771 58.879 1.00 33.75 196 GLY A CA 1
ATOM 799 C C . GLY A 1 177 ? -9.098 -14.803 58.333 1.00 35.62 196 GLY A C 1
ATOM 800 O O . GLY A 1 177 ? -8.920 -16.005 58.496 1.00 38.60 196 GLY A O 1
ATOM 801 N N . ILE A 1 178 ? -10.146 -14.309 57.671 1.00 37.46 197 ILE A N 1
ATOM 802 C CA . ILE A 1 178 ? -11.166 -15.150 57.042 1.00 35.41 197 ILE A CA 1
ATOM 803 C C . ILE A 1 178 ? -10.523 -16.194 56.146 1.00 34.62 197 ILE A C 1
ATOM 804 O O . ILE A 1 178 ? -10.919 -17.370 56.138 1.00 34.16 197 ILE A O 1
ATOM 809 N N . ALA A 1 179 ? -9.530 -15.772 55.360 1.00 32.71 198 ALA A N 1
ATOM 810 C CA . ALA A 1 179 ? -8.897 -16.655 54.396 1.00 36.79 198 ALA A CA 1
ATOM 811 C C . ALA A 1 179 ? -8.132 -17.804 55.038 1.00 36.88 198 ALA A C 1
ATOM 812 O O . ALA A 1 179 ? -7.617 -18.657 54.308 1.00 35.03 198 ALA A O 1
ATOM 814 N N . GLU A 1 180 ? -8.039 -17.865 56.366 1.00 30.06 199 GLU A N 1
ATOM 815 C CA . GLU A 1 180 ? -7.380 -19.021 56.977 1.00 39.89 199 GLU A CA 1
ATOM 816 C C . GLU A 1 180 ? -8.119 -20.331 56.684 1.00 32.65 199 GLU A C 1
ATOM 817 O O . GLU A 1 180 ? -7.517 -21.415 56.747 1.00 34.53 199 GLU A O 1
ATOM 823 N N . ASP A 1 181 ? -9.421 -20.249 56.421 1.00 39.04 200 ASP A N 1
ATOM 824 C CA . ASP A 1 181 ? -10.246 -21.418 56.108 1.00 31.04 200 ASP A CA 1
ATOM 825 C C . ASP A 1 181 ? -10.094 -21.758 54.622 1.00 28.73 200 ASP A C 1
ATOM 826 O O . ASP A 1 181 ? -10.994 -21.569 53.801 1.00 33.59 200 ASP A O 1
ATOM 831 N N . ALA A 1 182 ? -8.919 -22.287 54.277 1.00 25.61 201 ALA A N 1
ATOM 832 C CA . ALA A 1 182 ? -8.645 -22.711 52.900 1.00 29.78 201 ALA A CA 1
ATOM 833 C C . ALA A 1 182 ? -9.620 -23.773 52.385 1.00 33.12 201 ALA A C 1
ATOM 834 O O . ALA A 1 182 ? -9.760 -23.923 51.163 1.00 30.98 201 ALA A O 1
ATOM 836 N N . GLN A 1 183 ? -10.248 -24.565 53.276 1.00 31.30 202 GLN A N 1
ATOM 837 C CA . GLN A 1 183 ? -11.176 -25.586 52.771 1.00 35.89 202 GLN A CA 1
ATOM 838 C C . GLN A 1 183 ? -12.494 -24.956 52.343 1.00 35.67 202 GLN A C 1
ATOM 839 O O . GLN A 1 183 ? -13.092 -25.382 51.346 1.00 34.44 202 GLN A O 1
ATOM 845 N N . LYS A 1 184 ? -12.933 -23.914 53.063 1.00 32.02 203 LYS A N 1
ATOM 846 C CA . LYS A 1 184 ? -14.129 -23.177 52.668 1.00 34.38 203 LYS A CA 1
ATOM 847 C C . LYS A 1 184 ? -13.859 -22.244 51.480 1.00 36.01 203 LYS A C 1
ATOM 848 O O . LYS A 1 184 ? -14.687 -22.168 50.565 1.00 37.71 203 LYS A O 1
ATOM 854 N N . TYR A 1 185 ? -12.700 -21.551 51.448 1.00 36.53 204 TYR A N 1
ATOM 855 C CA . TYR A 1 185 ? -12.314 -20.664 50.339 1.00 32.00 204 TYR A CA 1
ATOM 856 C C . TYR A 1 185 ? -11.049 -21.204 49.672 1.00 32.64 204 TYR A C 1
ATOM 857 O O . TYR A 1 185 ? -9.941 -20.699 49.912 1.00 30.61 204 TYR A O 1
ATOM 866 N N . PRO A 1 186 ? -11.162 -22.225 48.825 1.00 33.97 205 PRO A N 1
ATOM 867 C CA . PRO A 1 186 ? -9.962 -22.728 48.144 1.00 31.83 205 PRO A CA 1
ATOM 868 C C . PRO A 1 186 ? -9.452 -21.701 47.143 1.00 32.07 205 PRO A C 1
ATOM 869 O O . PRO A 1 186 ? -10.174 -20.793 46.712 1.00 27.85 205 PRO A O 1
ATOM 873 N N . ASN A 1 187 ? -8.182 -21.868 46.769 1.00 27.92 206 ASN A N 1
ATOM 874 C CA . ASN A 1 187 ? -7.557 -20.993 45.786 1.00 29.11 206 ASN A CA 1
ATOM 875 C C . ASN A 1 187 ? -7.909 -21.535 44.399 1.00 29.94 206 ASN A C 1
ATOM 876 O O . ASN A 1 187 ? -7.117 -22.186 43.710 1.00 31.21 206 ASN A O 1
ATOM 881 N N . THR A 1 188 ? -9.129 -21.233 43.993 1.00 30.91 207 THR A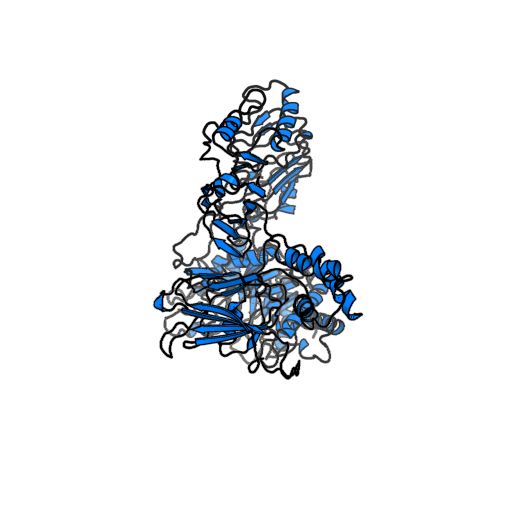 N 1
ATOM 882 C CA . THR A 1 188 ? -9.655 -21.529 42.675 1.00 29.82 207 THR A CA 1
ATOM 883 C C . THR A 1 188 ? -10.390 -20.320 42.201 1.00 33.19 207 THR A C 1
ATOM 884 O O . THR A 1 188 ? -10.738 -19.406 43.000 1.00 31.63 207 THR A O 1
ATOM 888 N N . PRO A 1 189 ? -10.690 -20.205 40.906 1.00 34.63 208 PRO A N 1
ATOM 889 C CA . PRO A 1 189 ? -11.533 -19.100 40.427 1.00 34.22 208 PRO A CA 1
ATOM 890 C C . PRO A 1 189 ? -12.815 -18.937 41.247 1.00 36.00 208 PRO A C 1
ATOM 891 O O . PRO A 1 189 ? -13.136 -17.827 41.675 1.00 37.79 208 PRO A O 1
ATOM 895 N N . GLU A 1 190 ? -13.557 -20.028 41.495 1.00 34.01 209 GLU A N 1
ATOM 896 C CA . GLU A 1 190 ? -14.786 -19.902 42.276 1.00 38.54 209 GLU A CA 1
ATOM 897 C C . GLU A 1 190 ? -14.489 -19.608 43.747 1.00 35.73 209 GLU A C 1
ATOM 898 O O . GLU A 1 190 ? -15.220 -18.847 44.399 1.00 31.56 209 GLU A O 1
ATOM 904 N N . GLY A 1 191 ? -13.419 -20.189 44.289 1.00 34.54 210 GLY A N 1
ATOM 905 C CA . GLY A 1 191 ? -13.123 -19.974 45.692 1.00 32.75 210 GLY A CA 1
ATOM 906 C C . GLY A 1 191 ? -12.639 -18.573 45.986 1.00 30.08 210 GLY A C 1
ATOM 907 O O . GLY A 1 191 ? -12.924 -18.022 47.055 1.00 29.94 210 GLY A O 1
ATOM 908 N N . ASN A 1 192 ? -11.913 -17.974 45.038 1.00 27.70 211 ASN A N 1
ATOM 909 C CA . ASN A 1 192 ? -11.429 -16.608 45.199 1.00 30.64 211 ASN A CA 1
ATOM 910 C C . ASN A 1 192 ? -12.555 -15.591 45.088 1.00 30.63 211 ASN A C 1
ATOM 911 O O . ASN A 1 192 ? -12.521 -14.539 45.754 1.00 30.79 211 ASN A O 1
ATOM 916 N N . LYS A 1 193 ? -13.566 -15.891 44.276 1.00 33.62 212 LYS A N 1
ATOM 917 C CA . LYS A 1 193 ? -14.747 -15.043 44.249 1.00 33.78 212 LYS A CA 1
ATOM 918 C C . LYS A 1 193 ? -15.532 -15.177 45.543 1.00 26.77 212 LYS A C 1
ATOM 919 O O . LYS A 1 193 ? -16.023 -14.179 46.091 1.00 28.97 212 LYS A O 1
ATOM 925 N N . ALA A 1 194 ? -15.617 -16.384 46.084 1.00 25.80 213 ALA A N 1
ATOM 926 C CA . ALA A 1 194 ? -16.320 -16.543 47.355 1.00 31.64 213 ALA A CA 1
ATOM 927 C C . ALA A 1 194 ? -15.582 -15.843 48.498 1.00 29.11 213 ALA A C 1
ATOM 928 O O . ALA A 1 194 ? -16.211 -15.302 49.415 1.00 30.55 213 ALA A O 1
ATOM 930 N N . LEU A 1 195 ? -14.251 -15.865 48.473 1.00 28.38 214 LEU A N 1
ATOM 931 C CA . LEU A 1 195 ? -13.477 -15.249 49.548 1.00 29.78 214 LEU A CA 1
ATOM 932 C C . LEU A 1 195 ? -13.627 -13.733 49.525 1.00 26.65 214 LEU A C 1
ATOM 933 O O . LEU A 1 195 ? -13.773 -13.103 50.580 1.00 29.41 214 LEU A O 1
ATOM 938 N N . ALA A 1 196 ? -13.609 -13.140 48.333 1.00 27.20 215 ALA A N 1
ATOM 939 C CA . ALA A 1 196 ? -13.779 -11.690 48.217 1.00 27.85 215 ALA A CA 1
ATOM 940 C C . ALA A 1 196 ? -15.102 -11.258 48.833 1.00 29.69 215 ALA A C 1
ATOM 941 O O . ALA A 1 196 ? -15.157 -10.301 49.606 1.00 31.09 215 ALA A O 1
ATOM 943 N N . LYS A 1 197 ? -16.180 -11.996 48.527 1.00 29.71 216 LYS A N 1
ATOM 944 C CA . LYS A 1 197 ? -17.493 -11.702 49.101 1.00 31.12 216 LYS A CA 1
ATOM 945 C C . LYS A 1 197 ? -17.513 -11.917 50.606 1.00 31.62 216 LYS A C 1
ATOM 946 O O . LYS A 1 197 ? -18.169 -11.168 51.332 1.00 38.02 216 LYS A O 1
ATOM 952 N N . ALA A 1 198 ? -16.852 -12.963 51.098 1.00 31.22 217 ALA A N 1
ATOM 953 C CA . ALA A 1 198 ? -16.835 -13.170 52.544 1.00 34.41 217 ALA A CA 1
ATOM 954 C C . ALA A 1 198 ? -16.070 -12.037 53.232 1.00 31.27 217 ALA A C 1
ATOM 955 O O . ALA A 1 198 ? -16.458 -11.560 54.308 1.00 32.01 217 ALA A O 1
ATOM 957 N N . ILE A 1 199 ? -15.005 -11.570 52.590 1.00 32.36 218 ILE A N 1
ATOM 958 C CA . ILE A 1 199 ? -14.215 -10.471 53.134 1.00 29.79 218 ILE A CA 1
ATOM 959 C C . ILE A 1 199 ? -15.072 -9.205 53.282 1.00 27.46 218 ILE A C 1
ATOM 960 O O . ILE A 1 199 ? -15.107 -8.600 54.362 1.00 24.43 218 ILE A O 1
ATOM 965 N N . VAL A 1 200 ? -15.807 -8.806 52.228 1.00 28.27 219 VAL A N 1
ATOM 966 C CA . VAL A 1 200 ? -16.635 -7.595 52.388 1.00 29.90 219 VAL A CA 1
ATOM 967 C C . VAL A 1 200 ? -17.756 -7.844 53.383 1.00 27.59 219 VAL A C 1
ATOM 968 O O . VAL A 1 200 ? -18.087 -6.965 54.176 1.00 29.67 219 VAL A O 1
ATOM 972 N N . ASP A 1 201 ? -18.305 -9.065 53.428 1.00 31.76 220 ASP A N 1
ATOM 973 C CA . ASP A 1 201 ? -19.393 -9.330 54.366 1.00 33.30 220 ASP A CA 1
ATOM 974 C C . ASP A 1 201 ? -18.926 -9.180 55.806 1.00 33.00 220 ASP A C 1
ATOM 975 O O . ASP A 1 201 ? -19.653 -8.658 56.658 1.00 32.13 220 ASP A O 1
ATOM 980 N N . GLU A 1 202 ? -17.720 -9.645 56.093 1.00 30.88 221 GLU A N 1
ATOM 981 C CA . GLU A 1 202 ? -17.220 -9.763 57.453 1.00 32.24 221 GLU A CA 1
ATOM 982 C C . GLU A 1 202 ? -16.546 -8.481 57.914 1.00 34.94 221 GLU A C 1
ATOM 983 O O . GLU A 1 202 ? -16.750 -8.036 59.047 1.00 37.02 221 GLU A O 1
ATOM 989 N N . TYR A 1 203 ? -15.732 -7.885 57.058 1.00 30.67 222 TYR A N 1
ATOM 990 C CA . TYR A 1 203 ? -14.963 -6.745 57.503 1.00 32.85 222 TYR A CA 1
ATOM 991 C C . TYR A 1 203 ? -15.645 -5.412 57.215 1.00 33.71 222 TYR A C 1
ATOM 992 O O . TYR A 1 203 ? -15.364 -4.446 57.916 1.00 39.42 222 TYR A O 1
ATOM 1001 N N . VAL A 1 204 ? -16.599 -5.353 56.285 1.00 31.09 223 VAL A N 1
ATOM 1002 C CA . VAL A 1 204 ? -17.328 -4.121 55.995 1.00 29.76 223 VAL A CA 1
ATOM 1003 C C . VAL A 1 204 ? -18.786 -4.193 56.445 1.00 34.99 223 VAL A C 1
ATOM 1004 O O . VAL A 1 204 ? -19.225 -3.392 57.278 1.00 38.87 223 VAL A O 1
ATOM 1008 N N . TYR A 1 205 ? -19.571 -5.105 55.860 1.00 31.42 224 TYR A N 1
ATOM 1009 C CA . TYR A 1 205 ? -21.012 -5.051 56.075 1.00 34.24 224 TYR A CA 1
ATOM 1010 C C . TYR A 1 205 ? -21.421 -5.476 57.479 1.00 35.50 224 TYR A C 1
ATOM 1011 O O . TYR A 1 205 ? -22.519 -5.115 57.913 1.00 37.42 224 TYR A O 1
ATOM 1020 N N . LYS A 1 206 ? -20.564 -6.183 58.216 1.00 39.29 225 LYS A N 1
ATOM 1021 C CA . LYS A 1 206 ? -20.998 -6.747 59.494 1.00 39.29 225 LYS A CA 1
ATOM 1022 C C . LYS A 1 206 ? -21.339 -5.652 60.497 1.00 33.75 225 LYS A C 1
ATOM 1023 O O . LYS A 1 206 ? -22.356 -5.728 61.197 1.00 34.72 225 LYS A O 1
ATOM 1029 N N . TYR A 1 207 ? -20.494 -4.629 60.590 1.00 38.26 226 TYR A N 1
ATOM 1030 C CA . TYR A 1 207 ? -20.754 -3.470 61.431 1.00 36.31 226 TYR A CA 1
ATOM 1031 C C . TYR A 1 207 ? -21.182 -2.258 60.611 1.00 38.16 226 TYR A C 1
ATOM 1032 O O . TYR A 1 207 ? -21.133 -1.116 61.107 1.00 45.80 226 TYR A O 1
ATOM 1041 N N . ASN A 1 208 ? -21.589 -2.489 59.360 1.00 40.17 227 ASN A N 1
ATOM 1042 C CA . ASN A 1 208 ? -22.110 -1.453 58.471 1.00 41.20 227 ASN A CA 1
ATOM 1043 C C . ASN A 1 208 ? -21.136 -0.275 58.347 1.00 39.67 227 ASN A C 1
ATOM 1044 O O . ASN A 1 208 ? -21.520 0.896 58.444 1.00 42.12 227 ASN A O 1
ATOM 1049 N N . LEU A 1 209 ? -19.862 -0.605 58.121 1.00 39.21 228 LEU A N 1
ATOM 1050 C CA . LEU A 1 209 ? -18.786 0.368 57.946 1.00 35.78 228 LEU A CA 1
ATOM 1051 C C . LEU A 1 209 ? -18.808 0.960 56.540 1.00 34.28 228 LEU A C 1
ATOM 1052 O O . LEU A 1 209 ? -19.502 0.484 55.643 1.00 33.95 228 LEU A O 1
ATOM 1057 N N . ASP A 1 210 ? -17.985 1.981 56.325 1.00 31.94 229 ASP A N 1
ATOM 1058 C CA . ASP A 1 210 ? -18.061 2.718 55.077 1.00 31.13 229 ASP A CA 1
ATOM 1059 C C . ASP A 1 210 ? -17.068 2.257 54.025 1.00 29.10 229 ASP A C 1
ATOM 1060 O O . ASP A 1 210 ? -17.076 2.794 52.911 1.00 30.42 229 ASP A O 1
ATOM 1065 N N . GLY A 1 211 ? -16.240 1.261 54.307 1.00 28.89 230 GLY A N 1
ATOM 1066 C CA . GLY A 1 211 ? -15.326 0.795 53.286 1.00 27.76 230 GLY A CA 1
ATOM 1067 C C . GLY A 1 211 ? -14.181 -0.010 53.867 1.00 27.43 230 GLY A C 1
ATOM 1068 O O . GLY A 1 211 ? -14.128 -0.291 55.063 1.00 29.09 230 GLY A O 1
ATOM 1069 N N . LEU A 1 212 ? -13.258 -0.355 52.984 1.00 23.92 231 LEU A N 1
ATOM 1070 C CA . LEU A 1 212 ? -12.235 -1.342 53.292 1.00 23.03 231 LEU A CA 1
ATOM 1071 C C . LEU A 1 212 ? -10.898 -0.814 52.830 1.00 23.61 231 LEU A C 1
ATOM 1072 O O . LEU A 1 212 ? -10.756 -0.382 51.685 1.00 24.29 231 LEU A O 1
ATOM 1077 N N . ASP A 1 213 ? -9.914 -0.897 53.701 1.00 26.14 232 ASP A N 1
ATOM 1078 C CA . ASP A 1 213 ? -8.589 -0.364 53.420 1.00 27.62 232 ASP A CA 1
ATOM 1079 C C . ASP A 1 213 ? -7.588 -1.502 53.545 1.00 28.01 232 ASP A C 1
ATOM 1080 O O . ASP A 1 213 ? -7.422 -2.049 54.636 1.00 33.72 232 ASP A O 1
ATOM 1085 N N . VAL A 1 214 ? -6.907 -1.831 52.455 1.00 23.19 233 VAL A N 1
ATOM 1086 C CA . VAL A 1 214 ? -5.975 -2.965 52.439 1.00 25.08 233 VAL A CA 1
ATOM 1087 C C . VAL A 1 214 ? -4.567 -2.398 52.534 1.00 23.70 233 VAL A C 1
ATOM 1088 O O . VAL A 1 214 ? -4.122 -1.650 51.654 1.00 25.49 233 VAL A O 1
ATOM 1092 N N . MET A 1 215 ? -3.898 -2.708 53.621 1.00 23.77 234 MET A N 1
ATOM 1093 C CA . MET A 1 215 ? -2.567 -2.216 53.923 1.00 24.57 234 MET A CA 1
ATOM 1094 C C . MET A 1 215 ? -1.518 -3.128 53.281 1.00 28.00 234 MET A C 1
ATOM 1095 O O . MET A 1 215 ? -1.424 -4.341 53.606 1.00 26.32 234 MET A O 1
ATOM 1100 N N . ILE A 1 216 ? -0.752 -2.548 52.366 1.00 25.35 235 ILE A N 1
ATOM 1101 C CA . ILE A 1 216 ? 0.225 -3.241 51.543 1.00 27.80 235 ILE A CA 1
ATOM 1102 C C . ILE A 1 216 ? 1.607 -2.755 51.955 1.00 27.65 235 ILE A C 1
ATOM 1103 O O . ILE A 1 216 ? 1.990 -1.604 51.674 1.00 25.06 235 ILE A O 1
ATOM 1108 N N . GLU A 1 217 ? 2.340 -3.623 52.648 1.00 29.50 236 GLU A N 1
ATOM 1109 C CA . GLU A 1 217 ? 3.651 -3.317 53.211 1.00 31.59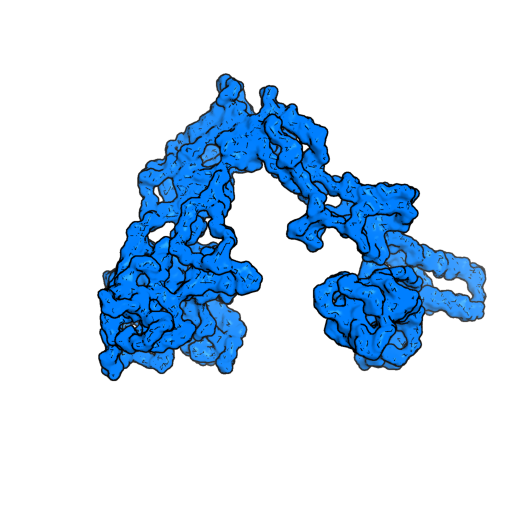 236 GLU A CA 1
ATOM 1110 C C . GLU A 1 217 ? 4.308 -4.606 53.709 1.00 30.54 236 GLU A C 1
ATOM 1111 O O . GLU A 1 217 ? 3.656 -5.650 53.879 1.00 27.35 236 GLU A O 1
ATOM 1117 N N . ARG A 1 218 ? 5.607 -4.489 54.000 1.00 35.72 237 ARG A N 1
ATOM 1118 C CA . ARG A 1 218 ? 6.406 -5.638 54.409 1.00 37.58 237 ARG A CA 1
ATOM 1119 C C . ARG A 1 218 ? 5.786 -6.375 55.595 1.00 28.92 237 ARG A C 1
ATOM 1120 O O . ARG A 1 218 ? 5.761 -7.612 55.620 1.00 34.43 237 ARG A O 1
ATOM 1128 N N . ASP A 1 219 ? 5.248 -5.646 56.565 1.00 31.58 238 ASP A N 1
ATOM 1129 C CA . ASP A 1 219 ? 4.714 -6.270 57.768 1.00 36.67 238 ASP A CA 1
ATOM 1130 C C . ASP A 1 219 ? 3.389 -6.995 57.549 1.00 33.89 238 ASP A C 1
ATOM 1131 O O . ASP A 1 219 ? 2.919 -7.650 58.480 1.00 33.36 238 ASP A O 1
ATOM 1136 N N . SER A 1 220 ? 2.778 -6.902 56.363 1.00 29.18 239 SER A N 1
ATOM 1137 C CA . SER A 1 220 ? 1.473 -7.520 56.117 1.00 31.17 239 SER A CA 1
ATOM 1138 C C . SER A 1 220 ? 1.493 -8.506 54.952 1.00 27.98 239 SER A C 1
ATOM 1139 O O . SER A 1 220 ? 0.439 -8.995 54.529 1.00 27.26 239 SER A O 1
ATOM 1142 N N . ILE A 1 221 ? 2.667 -8.800 54.424 1.00 24.70 240 ILE A N 1
ATOM 1143 C CA . ILE A 1 221 ? 2.877 -9.566 53.207 1.00 25.43 240 ILE A CA 1
ATOM 1144 C C . ILE A 1 221 ? 2.395 -11.016 53.399 1.00 24.37 240 ILE A C 1
ATOM 1145 O O . ILE A 1 221 ? 2.386 -11.537 54.526 1.00 20.76 240 ILE A O 1
ATOM 1150 N N . PRO A 1 222 ? 1.872 -11.645 52.360 1.00 21.81 241 PRO A N 1
ATOM 1151 C CA . PRO A 1 222 ? 1.444 -13.056 52.486 1.00 29.76 241 PRO A CA 1
ATOM 1152 C C . PRO A 1 222 ? 2.613 -13.940 52.894 1.00 31.77 241 PRO A C 1
ATOM 1153 O O . PRO A 1 222 ? 3.704 -13.865 52.318 1.00 33.86 241 PRO A O 1
ATOM 1157 N N . LYS A 1 223 ? 2.392 -14.738 53.931 1.00 27.95 242 LYS A N 1
ATOM 1158 C CA . LYS A 1 223 ? 3.396 -15.680 54.414 1.00 32.12 242 LYS A CA 1
ATOM 1159 C C . LYS A 1 223 ? 2.793 -17.072 54.665 1.00 33.53 242 LYS A C 1
ATOM 1160 O O . LYS A 1 223 ? 1.643 -17.196 55.116 1.00 30.01 242 LYS A O 1
ATOM 1166 N N . VAL A 1 224 ? 3.596 -18.110 54.412 1.00 34.24 243 VAL A N 1
ATOM 1167 C CA . VAL A 1 224 ? 3.287 -19.488 54.804 1.00 38.53 243 VAL A CA 1
ATOM 1168 C C . VAL A 1 224 ? 4.429 -19.991 55.674 1.00 41.62 243 VAL A C 1
ATOM 1169 O O . VAL A 1 224 ? 5.570 -20.083 55.205 1.00 37.24 243 VAL A O 1
ATOM 1173 N N . ASN A 1 225 ? 4.129 -20.299 56.936 1.00 38.66 244 ASN A N 1
ATOM 1174 C CA . ASN A 1 225 ? 5.131 -20.807 57.871 1.00 46.52 244 ASN A CA 1
ATOM 1175 C C . ASN A 1 225 ? 6.278 -19.823 58.039 1.00 50.74 244 ASN A C 1
ATOM 1176 O O . ASN A 1 225 ? 7.450 -20.204 58.040 1.00 48.42 244 ASN A O 1
ATOM 1181 N N . LYS A 1 226 ? 5.930 -18.543 58.159 1.00 48.34 245 LYS A N 1
ATOM 1182 C CA . LYS A 1 226 ? 6.801 -17.431 58.478 1.00 46.47 245 LYS A CA 1
ATOM 1183 C C . LYS A 1 226 ? 7.603 -16.993 57.259 1.00 43.16 245 LYS A C 1
ATOM 1184 O O . LYS A 1 226 ? 8.350 -15.999 57.358 1.00 50.05 245 LYS A O 1
ATOM 1190 N N . GLU A 1 227 ? 7.473 -17.654 56.110 1.00 41.39 246 GLU A N 1
ATOM 1191 C CA . GLU A 1 227 ? 8.240 -17.263 54.937 1.00 43.23 246 GLU A CA 1
ATOM 1192 C C . GLU A 1 227 ? 7.356 -16.589 53.892 1.00 40.81 246 GLU A C 1
ATOM 1193 O O . GLU A 1 227 ? 6.237 -17.031 53.605 1.00 32.24 246 GLU A O 1
ATOM 1199 N N . GLU A 1 228 ? 7.883 -15.505 53.329 1.00 43.51 247 GLU A N 1
ATOM 1200 C CA . GLU A 1 228 ? 7.156 -14.741 52.327 1.00 41.65 247 GLU A CA 1
ATOM 1201 C C . GLU A 1 228 ? 6.690 -15.649 51.183 1.00 38.88 247 GLU A C 1
ATOM 1202 O O . GLU A 1 228 ? 7.470 -16.450 50.650 1.00 35.00 247 GLU A O 1
ATOM 1208 N N . SER A 1 229 ? 5.415 -15.504 50.805 1.00 36.37 248 SER A N 1
ATOM 1209 C CA . SER A 1 229 ? 4.716 -16.384 49.873 1.00 32.87 248 SER A CA 1
ATOM 1210 C C . SER A 1 229 ? 4.468 -15.671 48.544 1.00 33.91 248 SER A C 1
ATOM 1211 O O . SER A 1 229 ? 3.531 -14.880 48.418 1.00 35.82 248 SER A O 1
ATOM 1214 N N . LYS A 1 230 ? 5.305 -15.967 47.546 1.00 36.81 249 LYS A N 1
ATOM 1215 C CA . LYS A 1 230 ? 5.079 -15.469 46.189 1.00 37.80 249 LYS A CA 1
ATOM 1216 C C . LYS A 1 230 ? 3.754 -15.977 45.628 1.00 39.76 249 LYS A C 1
ATOM 1217 O O . LYS A 1 230 ? 3.050 -15.252 44.910 1.00 39.43 249 LYS A O 1
ATOM 1223 N N . GLU A 1 231 ? 3.398 -17.219 45.938 1.00 37.92 250 GLU A N 1
ATOM 1224 C CA . GLU A 1 231 ? 2.097 -17.730 45.533 1.00 36.13 250 GLU A CA 1
ATOM 1225 C C . GLU A 1 231 ? 0.986 -16.912 46.169 1.00 32.58 250 GLU A C 1
ATOM 1226 O O . GLU A 1 231 ? 0.038 -16.499 45.494 1.00 35.37 250 GLU A O 1
ATOM 1232 N N . GLY A 1 232 ? 1.090 -16.662 47.472 1.00 27.78 251 GLY A N 1
ATOM 1233 C CA . GLY A 1 232 ? 0.059 -15.888 48.139 1.00 28.14 251 GLY A CA 1
ATOM 1234 C C . GLY A 1 232 ? -0.068 -14.478 47.568 1.00 30.71 251 GLY A C 1
ATOM 1235 O O . GLY A 1 232 ? -1.172 -13.940 47.457 1.00 28.44 251 GLY A O 1
ATOM 1236 N N . ILE A 1 233 ? 1.058 -13.867 47.192 1.00 28.58 252 ILE A N 1
ATOM 1237 C CA . ILE A 1 233 ? 0.989 -12.570 46.520 1.00 31.06 252 ILE A CA 1
ATOM 1238 C C . ILE A 1 233 ? 0.205 -12.694 45.214 1.00 31.41 252 ILE A C 1
ATOM 1239 O O . ILE A 1 233 ? -0.752 -11.951 44.976 1.00 30.04 252 ILE A O 1
ATOM 1244 N N . GLU A 1 234 ? 0.569 -13.663 44.369 1.00 27.88 253 GLU A N 1
ATOM 1245 C CA . GLU A 1 234 ? -0.174 -13.891 43.127 1.00 32.54 253 GLU A CA 1
ATOM 1246 C C . GLU A 1 234 ? -1.667 -14.063 43.407 1.00 33.99 253 GLU A C 1
ATOM 1247 O O . GLU A 1 234 ? -2.501 -13.397 42.778 1.00 34.18 253 GLU A O 1
ATOM 1253 N N . ARG A 1 235 ? -2.020 -14.874 44.414 1.00 30.07 254 ARG A N 1
ATOM 1254 C CA . ARG A 1 235 ? -3.427 -15.013 44.773 1.00 30.45 254 ARG A CA 1
ATOM 1255 C C . ARG A 1 235 ? -4.064 -13.685 45.205 1.00 31.93 254 ARG A C 1
ATOM 1256 O O . ARG A 1 235 ? -5.219 -13.424 44.857 1.00 27.98 254 ARG A O 1
ATOM 1264 N N . SER A 1 236 ? -3.348 -12.853 45.989 1.00 29.15 255 SER A N 1
ATOM 1265 C CA . SER A 1 236 ? -3.966 -11.639 46.532 1.00 29.50 255 SER A CA 1
ATOM 1266 C C . SER A 1 236 ? -4.406 -10.692 45.423 1.00 26.00 255 SER A C 1
ATOM 1267 O O . SER A 1 236 ? -5.455 -10.078 45.536 1.00 24.32 255 SER A O 1
ATOM 1270 N N . ILE A 1 237 ? -3.655 -10.635 44.326 1.00 28.69 256 ILE A N 1
ATOM 1271 C CA . ILE A 1 237 ? -4.052 -9.880 43.140 1.00 29.36 256 ILE A CA 1
ATOM 1272 C C . ILE A 1 237 ? -5.432 -10.324 42.634 1.00 33.54 256 ILE A C 1
ATOM 1273 O O . ILE A 1 237 ? -6.298 -9.490 42.322 1.00 32.20 256 ILE A O 1
ATOM 1278 N N . GLN A 1 238 ? -5.642 -11.636 42.493 1.00 25.18 257 GLN A N 1
ATOM 1279 C CA . GLN A 1 238 ? -6.949 -12.151 42.063 1.00 27.97 257 GLN A CA 1
ATOM 1280 C C . GLN A 1 238 ? -8.060 -11.737 43.031 1.00 25.65 257 GLN A C 1
ATOM 1281 O O . GLN A 1 238 ? -9.147 -11.304 42.614 1.00 29.07 257 GLN A O 1
ATOM 1287 N N . VAL A 1 239 ? -7.823 -11.905 44.328 1.00 25.61 258 VAL A N 1
ATOM 1288 C CA . VAL A 1 239 ? -8.854 -11.560 45.300 1.00 26.51 258 VAL A CA 1
ATOM 1289 C C . VAL A 1 239 ? -9.058 -10.029 45.377 1.00 26.04 258 VAL A C 1
ATOM 1290 O O . VAL A 1 239 ? -10.180 -9.563 45.614 1.00 23.40 258 VAL A O 1
ATOM 1294 N N . PHE A 1 240 ? -8.007 -9.230 45.171 1.00 26.83 259 PHE A N 1
ATOM 1295 C CA . PHE A 1 240 ? -8.189 -7.765 45.178 1.00 29.41 259 PHE A CA 1
ATOM 1296 C C . PHE A 1 240 ? -9.164 -7.327 44.081 1.00 29.19 259 PHE A C 1
ATOM 1297 O O . PHE A 1 240 ? -10.158 -6.652 44.361 1.00 28.02 259 PHE A O 1
ATOM 1305 N N . GLU A 1 241 ? -8.914 -7.746 42.832 1.00 28.74 260 GLU A N 1
ATOM 1306 C CA . GLU A 1 241 ? -9.865 -7.542 41.729 1.00 32.20 260 GLU A CA 1
ATOM 1307 C C . GLU A 1 241 ? -11.284 -7.931 42.114 1.00 29.63 260 GLU A C 1
ATOM 1308 O O . GLU A 1 241 ? -12.238 -7.176 41.875 1.00 33.24 260 GLU A O 1
ATOM 1314 N N . GLU A 1 242 ? -11.444 -9.131 42.670 1.00 28.08 261 GLU A N 1
ATOM 1315 C CA . GLU A 1 242 ? -12.780 -9.637 42.969 1.00 31.98 261 GLU A CA 1
ATOM 1316 C C . GLU A 1 242 ? -13.461 -8.776 44.017 1.00 30.83 261 GLU A C 1
ATOM 1317 O O . GLU A 1 242 ? -14.677 -8.559 43.951 1.00 32.60 261 GLU A O 1
ATOM 1323 N N . ILE A 1 243 ? -12.698 -8.279 44.997 1.00 28.72 262 ILE A N 1
ATOM 1324 C CA . ILE A 1 243 ? -13.278 -7.324 45.940 1.00 29.52 262 ILE A CA 1
ATOM 1325 C C . ILE A 1 243 ? -13.688 -6.053 45.211 1.00 28.85 262 ILE A C 1
ATOM 1326 O O . ILE A 1 243 ? -14.736 -5.463 45.503 1.00 31.17 262 ILE A O 1
ATOM 1331 N N . GLY A 1 244 ? -12.864 -5.609 44.255 1.00 33.41 263 GLY A N 1
ATOM 1332 C CA . GLY A 1 244 ? -13.202 -4.451 43.457 1.00 29.88 263 GLY A CA 1
ATOM 1333 C C . GLY A 1 244 ? -14.487 -4.602 42.669 1.00 31.13 263 GLY A C 1
ATOM 1334 O O . GLY A 1 244 ? -15.107 -3.592 42.303 1.00 28.01 263 GLY A O 1
ATOM 1335 N N . LYS A 1 245 ? -14.930 -5.844 42.414 1.00 27.45 264 LYS A N 1
ATOM 1336 C CA . LYS A 1 245 ? -16.214 -5.960 41.741 1.00 30.35 264 LYS A CA 1
ATOM 1337 C C . LYS A 1 245 ? -17.368 -5.790 42.703 1.00 28.06 264 LYS A C 1
ATOM 1338 O O . LYS A 1 245 ? -18.500 -5.637 42.253 1.00 33.63 264 LYS A O 1
ATOM 1344 N N . LEU A 1 246 ? -17.107 -5.780 44.011 1.00 30.69 265 LEU A N 1
ATOM 1345 C CA . LEU A 1 246 ? -18.166 -5.677 45.007 1.00 28.57 265 LEU A CA 1
ATOM 1346 C C . LEU A 1 246 ? -18.326 -4.288 45.584 1.00 30.83 265 LEU A C 1
ATOM 1347 O O . LEU A 1 246 ? -19.451 -3.914 45.926 1.00 29.99 265 LEU A O 1
ATOM 1352 N N . ILE A 1 247 ? -17.224 -3.533 45.733 1.00 30.38 266 ILE A N 1
ATOM 1353 C CA . ILE A 1 247 ? -17.213 -2.210 46.358 1.00 28.76 266 ILE A CA 1
ATOM 1354 C C . ILE A 1 247 ? -16.270 -1.294 45.587 1.00 32.05 266 ILE A C 1
ATOM 1355 O O . ILE A 1 247 ? -15.507 -1.724 44.722 1.00 34.06 266 ILE A O 1
ATOM 1360 N N . GLY A 1 248 ? -16.319 -0.005 45.911 1.00 31.31 267 GLY A N 1
ATOM 1361 C CA . GLY A 1 248 ? -15.455 0.938 45.239 1.00 30.89 267 GLY A CA 1
ATOM 1362 C C . GLY A 1 248 ? -16.022 1.387 43.910 1.00 31.44 267 GLY A C 1
ATOM 1363 O O . GLY A 1 248 ? -17.127 0.998 43.516 1.00 27.80 267 GLY A O 1
ATOM 1364 N N . PRO A 1 249 ? -15.272 2.246 43.202 1.00 30.78 268 PRO A N 1
ATOM 1365 C CA . PRO A 1 249 ? -15.823 2.920 42.001 1.00 34.29 268 PRO A CA 1
ATOM 1366 C C . PRO A 1 249 ? -16.301 1.974 40.899 1.00 39.46 268 PRO A C 1
ATOM 1367 O O . PRO A 1 249 ? -17.109 2.389 40.056 1.00 37.59 268 PRO A O 1
ATOM 1371 N N . LYS A 1 250 ? -15.780 0.748 40.826 1.00 34.50 269 LYS A N 1
ATOM 1372 C CA . LYS A 1 250 ? -16.246 -0.226 39.848 1.00 32.94 269 LYS A CA 1
ATOM 1373 C C . LYS A 1 250 ? -17.093 -1.318 40.474 1.00 33.03 269 LYS A C 1
ATOM 1374 O O . LYS A 1 250 ? -17.519 -2.231 39.769 1.00 31.21 269 LYS A O 1
ATOM 1380 N N . GLY A 1 251 ? -17.353 -1.251 41.771 1.00 38.45 270 GLY A N 1
ATOM 1381 C CA . GLY A 1 251 ? -18.028 -2.336 42.445 1.00 37.16 270 GLY A CA 1
ATOM 1382 C C . GLY A 1 251 ? -19.533 -2.279 42.306 1.00 36.74 270 GLY A C 1
ATOM 1383 O O . GLY A 1 251 ? -20.120 -1.287 41.867 1.00 32.51 270 GLY A O 1
ATOM 1384 N N . ALA A 1 252 ? -20.156 -3.396 42.676 1.00 33.80 271 ALA A N 1
ATOM 1385 C CA . ALA A 1 252 ? -21.606 -3.476 42.700 1.00 37.41 271 ALA A CA 1
ATOM 1386 C C . ALA A 1 252 ? -22.194 -2.529 43.728 1.00 37.18 271 ALA A C 1
ATOM 1387 O O . ALA A 1 252 ? -23.303 -2.019 43.531 1.00 41.20 271 ALA A O 1
ATOM 1389 N N . ASP A 1 253 ? -21.485 -2.284 44.829 1.00 35.67 272 ASP A N 1
ATOM 1390 C CA . ASP A 1 253 ? -21.939 -1.326 45.846 1.00 36.42 272 ASP A CA 1
ATOM 1391 C C . ASP A 1 253 ? -20.985 -0.127 45.927 1.00 35.80 272 ASP A C 1
ATOM 1392 O O . ASP A 1 253 ? -20.041 -0.094 46.725 1.00 35.99 272 ASP A O 1
ATOM 1397 N N . LYS A 1 254 ? -21.275 0.895 45.136 1.00 35.36 273 LYS A N 1
ATOM 1398 C CA . LYS A 1 254 ? -20.441 2.086 45.085 1.00 37.30 273 LYS A CA 1
ATOM 1399 C C . LYS A 1 254 ? -20.532 2.959 46.328 1.00 36.58 273 LYS A C 1
ATOM 1400 O O . LYS A 1 254 ? -19.799 3.939 46.388 1.00 43.12 273 LYS A O 1
ATOM 1406 N N . SER A 1 255 ? -21.361 2.629 47.323 1.00 37.74 274 SER A N 1
ATOM 1407 C CA . SER A 1 255 ? -21.427 3.393 48.566 1.00 35.04 274 SER A CA 1
ATOM 1408 C C . SER A 1 255 ? -20.346 3.016 49.568 1.00 29.90 274 SER A C 1
ATOM 1409 O O . SER A 1 255 ? -20.321 3.579 50.653 1.00 34.86 274 SER A O 1
ATOM 1412 N N . ARG A 1 256 ? -19.513 2.023 49.287 1.00 33.19 275 ARG A N 1
ATOM 1413 C CA . ARG A 1 256 ? -18.449 1.619 50.198 1.00 33.64 275 ARG A CA 1
ATOM 1414 C C . ARG A 1 256 ? -17.115 1.948 49.542 1.00 33.31 275 ARG A C 1
ATOM 1415 O O . ARG A 1 256 ? -16.909 1.639 48.363 1.00 32.98 275 ARG A O 1
ATOM 1423 N N . LEU A 1 257 ? -16.225 2.600 50.283 1.00 28.09 276 LEU A N 1
ATOM 1424 C CA . LEU A 1 257 ? -14.919 2.899 49.720 1.00 25.72 276 LEU A CA 1
ATOM 1425 C C . LEU A 1 257 ? -14.044 1.642 49.669 1.00 26.43 276 LEU A C 1
ATOM 1426 O O . LEU A 1 257 ? -14.154 0.746 50.511 1.00 24.69 276 LEU A O 1
ATOM 1431 N N . PHE A 1 258 ? -13.165 1.590 48.667 1.00 28.94 277 PHE A N 1
ATOM 1432 C CA . PHE A 1 258 ? -12.143 0.550 48.540 1.00 24.77 277 PHE A CA 1
ATOM 1433 C C . PHE A 1 258 ? -10.789 1.255 48.475 1.00 23.29 277 PHE A C 1
ATOM 1434 O O . PHE A 1 258 ? -10.486 1.929 47.488 1.00 24.04 277 PHE A O 1
ATOM 1442 N N . ILE A 1 259 ? -9.991 1.131 49.537 1.00 23.00 278 ILE A N 1
ATOM 1443 C CA . ILE A 1 259 ? -8.784 1.926 49.701 1.00 25.71 278 ILE A CA 1
ATOM 1444 C C . ILE A 1 259 ? -7.570 1.014 49.784 1.00 24.25 278 ILE A C 1
ATOM 1445 O O . ILE A 1 259 ? -7.648 -0.092 50.328 1.00 28.21 278 ILE A O 1
ATOM 1450 N N . MET A 1 260 ? -6.486 1.443 49.147 1.00 25.46 279 MET A N 1
ATOM 1451 C CA . MET A 1 260 ? -5.169 0.836 49.224 1.00 25.03 279 MET A CA 1
ATOM 1452 C C . MET A 1 260 ? -4.217 1.742 49.974 1.00 24.86 279 MET A C 1
ATOM 1453 O O . MET A 1 260 ? -4.073 2.918 49.612 1.00 25.52 279 MET A O 1
ATOM 1458 N N . ASP A 1 261 ? -3.551 1.224 50.995 1.00 22.58 280 ASP A N 1
ATOM 1459 C CA . ASP A 1 261 ? -2.495 2.011 51.622 1.00 24.73 280 ASP A CA 1
ATOM 1460 C C . ASP A 1 261 ? -1.202 1.228 51.541 1.00 24.35 280 ASP A C 1
ATOM 1461 O O . ASP A 1 261 ? -1.196 0.004 51.738 1.00 20.34 280 ASP A O 1
ATOM 1466 N N . SER A 1 262 ? -0.109 1.911 51.218 1.00 26.74 281 SER A N 1
ATOM 1467 C CA . SER A 1 262 ? 1.100 1.152 50.950 1.00 24.48 281 SER A CA 1
ATOM 1468 C C . SER A 1 262 ? 2.326 1.967 51.339 1.00 27.29 281 SER A C 1
ATOM 1469 O O . SER A 1 262 ? 2.326 3.213 51.281 1.00 25.30 281 SER A O 1
ATOM 1472 N N . THR A 1 263 ? 3.365 1.253 51.753 1.00 27.21 282 THR A N 1
ATOM 1473 C CA . THR A 1 263 ? 4.707 1.803 51.934 1.00 26.45 282 THR A CA 1
ATOM 1474 C C . THR A 1 263 ? 5.549 1.765 50.658 1.00 28.58 282 THR A C 1
ATOM 1475 O O . THR A 1 263 ? 6.639 2.352 50.619 1.00 30.05 282 THR A O 1
ATOM 1479 N N . TYR A 1 264 ? 5.073 1.092 49.615 1.00 29.60 283 TYR A N 1
ATOM 1480 C CA . TYR A 1 264 ? 5.902 0.739 48.474 1.00 28.01 283 TYR A CA 1
ATOM 1481 C C . TYR A 1 264 ? 5.841 1.818 47.411 1.00 26.58 283 TYR A C 1
ATOM 1482 O O . TYR A 1 264 ? 4.780 2.398 47.186 1.00 25.30 283 TYR A O 1
ATOM 1491 N N . MET A 1 265 ? 6.974 2.063 46.738 1.00 26.42 284 MET A N 1
ATOM 1492 C CA . MET A 1 265 ? 6.953 2.737 45.438 1.00 27.61 284 MET A CA 1
ATOM 1493 C C . MET A 1 265 ? 6.129 1.901 44.461 1.00 26.18 284 MET A C 1
ATOM 1494 O O . MET A 1 265 ? 6.041 0.677 44.594 1.00 34.16 284 MET A O 1
ATOM 1499 N N . ALA A 1 266 ? 5.531 2.561 43.460 1.00 33.43 285 ALA A N 1
ATOM 1500 C CA . ALA A 1 266 ? 4.539 1.876 42.626 1.00 33.51 285 ALA A CA 1
ATOM 1501 C C . ALA A 1 266 ? 5.139 0.682 41.899 1.00 36.83 285 ALA A C 1
ATOM 1502 O O . ALA A 1 266 ? 4.496 -0.375 41.777 1.00 31.99 285 ALA A O 1
ATOM 1504 N N . ASP A 1 267 ? 6.363 0.840 41.386 1.00 33.71 286 ASP A N 1
ATOM 1505 C CA . ASP A 1 267 ? 7.068 -0.261 40.736 1.00 38.68 286 ASP A CA 1
ATOM 1506 C C . ASP A 1 267 ? 7.350 -1.410 41.690 1.00 37.46 286 ASP A C 1
ATOM 1507 O O . ASP A 1 267 ? 7.658 -2.523 41.232 1.00 39.17 286 ASP A O 1
ATOM 1512 N N . LYS A 1 268 ? 7.277 -1.176 43.001 1.00 39.56 287 LYS A N 1
ATOM 1513 C CA . LYS A 1 268 ? 7.461 -2.245 43.970 1.00 35.73 287 LYS A CA 1
ATOM 1514 C C . LYS A 1 268 ? 6.149 -2.720 44.581 1.00 34.89 287 LYS A C 1
ATOM 1515 O O . LYS A 1 268 ? 6.163 -3.641 45.400 1.00 32.11 287 LYS A O 1
ATOM 1521 N N . ASN A 1 269 ? 5.020 -2.132 44.186 1.00 33.24 288 ASN A N 1
ATOM 1522 C CA . ASN A 1 269 ? 3.717 -2.491 44.733 1.00 28.64 288 ASN A CA 1
ATOM 1523 C C . ASN A 1 269 ? 3.123 -3.586 43.844 1.00 31.04 288 ASN A C 1
ATOM 1524 O O . ASN A 1 269 ? 2.781 -3.309 42.687 1.00 35.51 288 ASN A O 1
ATOM 1529 N N . PRO A 1 270 ? 2.999 -4.826 44.316 1.00 30.16 289 PRO A N 1
ATOM 1530 C CA . PRO A 1 270 ? 2.596 -5.914 43.404 1.00 32.22 289 PRO A CA 1
ATOM 1531 C C . PRO A 1 270 ? 1.131 -5.842 42.989 1.00 32.47 289 PRO A C 1
ATOM 1532 O O . PRO A 1 270 ? 0.745 -6.497 42.004 1.00 33.23 289 PRO A O 1
ATOM 1536 N N . LEU A 1 271 ? 0.320 -5.027 43.680 1.00 31.36 290 LEU A N 1
ATOM 1537 C CA . LEU A 1 271 ? -1.119 -4.964 43.467 1.00 29.28 290 LEU A CA 1
ATOM 1538 C C . LEU A 1 271 ? -1.609 -3.688 42.757 1.00 31.09 290 LEU A C 1
ATOM 1539 O O . LEU A 1 271 ? -2.788 -3.634 42.364 1.00 29.56 290 LEU A O 1
ATOM 1544 N N . ILE A 1 272 ? -0.760 -2.670 42.552 1.00 27.32 291 ILE A N 1
ATOM 1545 C CA . ILE A 1 272 ? -1.294 -1.418 42.003 1.00 27.20 291 ILE A CA 1
ATOM 1546 C C . ILE A 1 272 ? -1.730 -1.597 40.552 1.00 30.47 291 ILE A C 1
ATOM 1547 O O . ILE A 1 272 ? -2.759 -1.047 40.130 1.00 29.62 291 ILE A O 1
ATOM 1552 N N . GLU A 1 273 ? -0.969 -2.370 39.770 1.00 30.13 292 GLU A N 1
ATOM 1553 C CA . GLU A 1 273 ? -1.175 -2.408 38.322 1.00 34.07 292 GLU A CA 1
ATOM 1554 C C . GLU A 1 273 ? -2.532 -2.995 37.969 1.00 32.47 292 GLU A C 1
ATOM 1555 O O . GLU A 1 273 ? -3.208 -2.516 37.046 1.00 36.32 292 GLU A O 1
ATOM 1561 N N . ARG A 1 274 ? -2.952 -4.018 38.704 1.00 29.17 293 ARG A N 1
ATOM 1562 C CA . ARG A 1 274 ? -4.269 -4.588 38.526 1.00 31.56 293 ARG A CA 1
ATOM 1563 C C . ARG A 1 274 ? -5.301 -3.924 39.405 1.00 31.22 293 ARG A C 1
ATOM 1564 O O . ARG A 1 274 ? -6.459 -3.809 38.992 1.00 27.16 293 ARG A O 1
ATOM 1572 N N . GLY A 1 275 ? -4.901 -3.460 40.600 1.00 26.84 294 GLY A N 1
ATOM 1573 C CA . GLY A 1 275 ? -5.852 -2.902 41.538 1.00 25.94 294 GLY A CA 1
ATOM 1574 C C . GLY A 1 275 ? -6.241 -1.443 41.308 1.00 28.06 294 GLY A C 1
ATOM 1575 O O . GLY A 1 275 ? -7.305 -1.031 41.775 1.00 26.09 294 GLY A O 1
ATOM 1576 N N . ALA A 1 276 ? -5.404 -0.649 40.638 1.00 26.13 295 ALA A N 1
ATOM 1577 C CA . ALA A 1 276 ? -5.666 0.798 40.564 1.00 30.25 295 ALA A CA 1
ATOM 1578 C C . ALA A 1 276 ? -7.059 1.153 40.064 1.00 28.81 295 ALA A C 1
ATOM 1579 O O . ALA A 1 276 ? -7.696 2.010 40.693 1.00 33.46 295 ALA A O 1
ATOM 1581 N N . PRO A 1 277 ? -7.608 0.551 39.006 1.00 32.93 296 PRO A N 1
ATOM 1582 C CA . PRO A 1 277 ? -8.942 0.981 38.568 1.00 33.50 296 PRO A CA 1
ATOM 1583 C C . PRO A 1 277 ? -10.014 0.736 39.610 1.00 32.79 296 PRO A C 1
ATOM 1584 O O . PRO A 1 277 ? -11.084 1.345 39.523 1.00 36.55 296 PRO A O 1
ATOM 1588 N N . TYR A 1 278 ? -9.750 -0.104 40.614 1.00 29.80 297 TYR A N 1
ATOM 1589 C CA . TYR A 1 278 ? -10.777 -0.513 41.565 1.00 28.72 297 TYR A CA 1
ATOM 1590 C C . TYR A 1 278 ? -10.848 0.329 42.834 1.00 27.80 297 TYR A C 1
ATOM 1591 O O . TYR A 1 278 ? -11.793 0.148 43.609 1.00 30.07 297 TYR A O 1
ATOM 1600 N N . ILE A 1 279 ? -9.908 1.250 43.078 1.00 28.32 298 ILE A N 1
ATOM 1601 C CA . ILE A 1 279 ? -9.853 1.912 44.372 1.00 26.62 298 ILE A CA 1
ATOM 1602 C C . ILE A 1 279 ? -10.320 3.345 44.249 1.00 26.69 298 ILE A C 1
ATOM 1603 O O . ILE A 1 279 ? -10.213 3.967 43.194 1.00 25.84 298 ILE A O 1
ATOM 1608 N N . ASP A 1 280 ? -10.876 3.849 45.351 1.00 25.55 299 ASP A N 1
ATOM 1609 C CA . ASP A 1 280 ? -11.228 5.251 45.472 1.00 27.35 299 ASP A CA 1
ATOM 1610 C C . ASP A 1 280 ? -10.030 6.092 45.852 1.00 27.55 299 ASP A C 1
ATOM 1611 O O . ASP A 1 280 ? -9.963 7.261 45.442 1.00 31.89 299 ASP A O 1
ATOM 1616 N N . LEU A 1 281 ? -9.108 5.552 46.652 1.00 27.16 300 LEU A N 1
ATOM 1617 C CA . LEU A 1 281 ? -8.008 6.362 47.185 1.00 28.34 300 LEU A CA 1
ATOM 1618 C C . LEU A 1 281 ? -6.787 5.492 47.414 1.00 26.66 300 LEU A C 1
ATOM 1619 O O . LEU A 1 281 ? -6.902 4.311 47.756 1.00 22.11 300 LEU A O 1
ATOM 1624 N N . LEU A 1 282 ? -5.612 6.107 47.263 1.00 25.21 301 LEU A N 1
ATOM 1625 C CA . LEU A 1 282 ? -4.341 5.433 47.491 1.00 23.54 301 LEU A CA 1
ATOM 1626 C C . LEU A 1 282 ? -3.606 6.231 48.541 1.00 24.84 301 LEU A C 1
ATOM 1627 O O . LEU A 1 282 ? -3.397 7.450 48.371 1.00 24.29 301 LEU A O 1
ATOM 1632 N N . LEU A 1 283 ? -3.213 5.555 49.612 1.00 26.27 302 LEU A N 1
ATOM 1633 C CA . LEU A 1 283 ? -2.564 6.191 50.748 1.00 25.37 302 LEU A CA 1
ATOM 1634 C C . LEU A 1 283 ? -1.119 5.717 50.761 1.00 25.66 302 LEU A C 1
ATOM 1635 O O . LEU A 1 283 ? -0.866 4.518 50.644 1.00 27.33 302 LEU A O 1
ATOM 1640 N N . VAL A 1 284 ? -0.170 6.642 50.868 1.00 23.49 303 VAL A N 1
ATOM 1641 C CA . VAL A 1 284 ? 1.241 6.289 50.969 1.00 25.98 303 VAL A CA 1
ATOM 1642 C C . VAL A 1 284 ? 1.718 6.631 52.378 1.00 27.55 303 VAL A C 1
ATOM 1643 O O . VAL A 1 284 ? 1.576 7.781 52.834 1.00 29.60 303 VAL A O 1
ATOM 1647 N N . GLN A 1 285 ? 2.313 5.645 53.042 1.00 22.14 304 GLN A N 1
ATOM 1648 C CA . GLN A 1 285 ? 2.886 5.768 54.381 1.00 25.32 304 GLN A CA 1
ATOM 1649 C C . GLN A 1 285 ? 4.308 6.285 54.210 1.00 26.24 304 GLN A C 1
ATOM 1650 O O . GLN A 1 285 ? 5.187 5.562 53.729 1.00 25.45 304 GLN A O 1
ATOM 1656 N N . VAL A 1 286 ? 4.523 7.562 54.518 1.00 26.99 305 VAL A N 1
ATOM 1657 C CA . VAL A 1 286 ? 5.812 8.191 54.272 1.00 27.19 305 VAL A CA 1
ATOM 1658 C C . VAL A 1 286 ? 6.313 8.789 55.583 1.00 27.91 305 VAL A C 1
ATOM 1659 O O . VAL A 1 286 ? 6.635 9.987 55.630 1.00 27.43 305 VAL A O 1
ATOM 1663 N N . TYR A 1 287 ? 6.189 8.028 56.685 1.00 27.36 306 TYR A N 1
ATOM 1664 C CA . TYR A 1 287 ? 6.623 8.528 57.987 1.00 27.22 306 TYR A CA 1
ATOM 1665 C C . TYR A 1 287 ? 8.105 8.911 57.972 1.00 29.80 306 TYR A C 1
ATOM 1666 O O . TYR A 1 287 ? 8.927 8.290 57.293 1.00 31.50 306 TYR A O 1
ATOM 1675 N N . GLY A 1 288 ? 8.439 9.958 58.723 1.00 31.18 307 GLY A N 1
ATOM 1676 C CA . GLY A 1 288 ? 9.816 10.274 59.035 1.00 31.71 307 GLY A CA 1
ATOM 1677 C C . GLY A 1 288 ? 10.575 10.950 57.910 1.00 28.83 307 GLY A C 1
ATOM 1678 O O . GLY A 1 288 ? 10.094 11.127 56.782 1.00 26.91 307 GLY A O 1
ATOM 1679 N N . THR A 1 289 ? 11.808 11.356 58.241 1.00 28.08 308 THR A N 1
ATOM 1680 C CA . THR A 1 289 ? 12.637 12.084 57.281 1.00 32.85 308 THR A CA 1
ATOM 1681 C C . THR A 1 289 ? 12.934 11.272 56.037 1.00 29.71 308 THR A C 1
ATOM 1682 O O . THR A 1 289 ? 13.229 11.857 54.987 1.00 31.16 308 THR A O 1
ATOM 1686 N N . GLN A 1 290 ? 12.893 9.929 56.127 1.00 31.87 309 GLN A N 1
ATOM 1687 C CA . GLN A 1 290 ? 13.170 9.141 54.936 1.00 31.60 309 GLN A CA 1
ATOM 1688 C C . GLN A 1 290 ? 11.966 9.091 54.003 1.00 29.88 309 GLN A C 1
ATOM 1689 O O . GLN A 1 290 ? 12.133 9.120 52.780 1.00 28.29 309 GLN A O 1
ATOM 1695 N N . GLY A 1 291 ? 10.747 9.024 54.538 1.00 28.35 310 GLY A N 1
ATOM 1696 C CA . GLY A 1 291 ? 9.587 9.257 53.683 1.00 28.13 310 GLY A CA 1
ATOM 1697 C C . GLY A 1 291 ? 9.605 10.625 52.999 1.00 29.93 310 GLY A C 1
ATOM 1698 O O . GLY A 1 291 ? 9.279 10.740 51.814 1.00 31.90 310 GLY A O 1
ATOM 1699 N N . GLU A 1 292 ? 9.999 11.678 53.731 1.00 30.88 311 GLU A N 1
ATOM 1700 C CA . GLU A 1 292 ? 9.897 13.047 53.204 1.00 30.23 311 GLU A CA 1
ATOM 1701 C C . GLU A 1 292 ? 10.941 13.322 52.124 1.00 27.97 311 GLU A C 1
ATOM 1702 O O . GLU A 1 292 ? 10.616 13.705 50.993 1.00 26.39 311 GLU A O 1
ATOM 1708 N N . LYS A 1 293 ? 12.209 13.132 52.459 1.00 34.98 312 LYS A N 1
ATOM 1709 C CA . LYS A 1 293 ? 13.324 13.442 51.576 1.00 31.31 312 LYS A CA 1
ATOM 1710 C C . LYS A 1 293 ? 13.646 12.324 50.606 1.00 33.40 312 LYS A C 1
ATOM 1711 O O . LYS A 1 293 ? 14.457 12.522 49.688 1.00 31.32 312 LYS A O 1
ATOM 1717 N N . GLY A 1 294 ? 13.024 11.162 50.776 1.00 33.35 313 GLY A N 1
ATOM 1718 C CA . GLY A 1 294 ? 13.514 9.971 50.141 1.00 33.61 313 GLY A CA 1
ATOM 1719 C C . GLY A 1 294 ? 14.579 9.346 51.008 1.00 33.72 313 GLY A C 1
ATOM 1720 O O . GLY A 1 294 ? 15.059 9.936 51.984 1.00 28.53 313 GLY A O 1
ATOM 1721 N N . GLY A 1 295 ? 14.931 8.097 50.661 1.00 34.12 314 GLY A N 1
ATOM 1722 C CA . GLY A 1 295 ? 16.161 7.526 51.161 1.00 37.39 314 GLY A CA 1
ATOM 1723 C C . GLY A 1 295 ? 17.378 8.142 50.486 1.00 37.25 314 GLY A C 1
ATOM 1724 O O . GLY A 1 295 ? 17.287 8.928 49.533 1.00 35.48 314 GLY A O 1
ATOM 1725 N N . PHE A 1 296 ? 18.554 7.784 50.998 1.00 39.97 315 PHE A N 1
ATOM 1726 C CA . PHE A 1 296 ? 19.812 8.320 50.494 1.00 42.30 315 PHE A CA 1
ATOM 1727 C C . PHE A 1 296 ? 20.636 7.218 49.848 1.00 42.26 315 PHE A C 1
ATOM 1728 O O . PHE A 1 296 ? 20.860 6.157 50.446 1.00 39.06 315 PHE A O 1
ATOM 1736 N N . ASP A 1 297 ? 21.071 7.467 48.624 1.00 47.13 316 ASP A N 1
ATOM 1737 C CA . ASP A 1 297 ? 21.913 6.535 47.882 1.00 49.60 316 ASP A CA 1
ATOM 1738 C C . ASP A 1 297 ? 23.351 6.947 48.179 1.00 47.57 316 ASP A C 1
ATOM 1739 O O . ASP A 1 297 ? 23.844 7.934 47.634 1.00 47.11 316 ASP A O 1
ATOM 1744 N N . ASN A 1 298 ? 24.032 6.185 49.042 1.00 49.73 317 ASN A N 1
ATOM 1745 C CA . ASN A 1 298 ? 25.352 6.601 49.516 1.00 51.64 317 ASN A CA 1
ATOM 1746 C C . ASN A 1 298 ? 26.426 6.506 48.449 1.00 50.87 317 ASN A C 1
ATOM 1747 O O . ASN A 1 298 ? 27.478 7.140 48.590 1.00 55.37 317 ASN A O 1
ATOM 1752 N N . ALA A 1 299 ? 26.196 5.731 47.396 1.00 51.51 318 ALA A N 1
ATOM 1753 C CA . ALA A 1 299 ? 27.204 5.600 46.352 1.00 52.03 318 ALA A CA 1
ATOM 1754 C C . ALA A 1 299 ? 27.235 6.839 45.467 1.00 51.23 318 ALA A C 1
ATOM 1755 O O . ALA A 1 299 ? 28.312 7.269 45.037 1.00 52.85 318 ALA A O 1
ATOM 1757 N N . ASN A 1 300 ? 26.073 7.441 45.201 1.00 53.55 319 ASN A N 1
ATOM 1758 C CA . ASN A 1 300 ? 25.986 8.648 44.380 1.00 54.13 319 ASN A CA 1
ATOM 1759 C C . ASN A 1 300 ? 25.637 9.900 45.181 1.00 50.82 319 ASN A C 1
ATOM 1760 O O . ASN A 1 300 ? 25.626 11.010 44.618 1.00 50.55 319 ASN A O 1
ATOM 1765 N N . HIS A 1 301 ? 25.357 9.754 46.479 1.00 50.76 320 HIS A N 1
ATOM 1766 C CA . HIS A 1 301 ? 25.098 10.891 47.363 1.00 55.83 320 HIS A CA 1
ATOM 1767 C C . HIS A 1 301 ? 23.893 11.697 46.883 1.00 55.52 320 HIS A C 1
ATOM 1768 O O . HIS A 1 301 ? 23.863 12.930 46.940 1.00 54.27 320 HIS A O 1
ATOM 1775 N N . LYS A 1 302 ? 22.870 10.972 46.445 1.00 54.08 321 LYS A N 1
ATOM 1776 C CA . LYS A 1 302 ? 21.659 11.539 45.881 1.00 51.39 321 LYS A CA 1
ATOM 1777 C C . LYS A 1 302 ? 20.465 10.916 46.592 1.00 42.58 321 LYS A C 1
ATOM 1778 O O . LYS A 1 302 ? 20.521 9.755 47.024 1.00 40.67 321 LYS A O 1
ATOM 1784 N N . ALA A 1 303 ? 19.391 11.689 46.735 1.00 43.40 322 ALA A N 1
ATOM 1785 C CA . ALA A 1 303 ? 18.178 11.133 47.319 1.00 38.11 322 ALA A CA 1
ATOM 1786 C C . ALA A 1 303 ? 17.514 10.173 46.336 1.00 34.52 322 ALA A C 1
ATOM 1787 O O . ALA A 1 303 ? 17.603 10.327 45.115 1.00 34.32 322 ALA A O 1
ATOM 1789 N N . VAL A 1 304 ? 16.871 9.153 46.882 1.00 31.29 323 VAL A N 1
ATOM 1790 C CA . VAL A 1 304 ? 16.099 8.217 46.078 1.00 37.32 323 VAL A CA 1
ATOM 1791 C C . VAL A 1 304 ? 14.755 8.015 46.754 1.00 33.19 323 VAL A C 1
ATOM 1792 O O . VAL A 1 304 ? 14.640 8.118 47.980 1.00 31.24 323 VAL A O 1
ATOM 1796 N N . ASP A 1 305 ? 13.740 7.710 45.940 1.00 33.20 324 ASP A N 1
ATOM 1797 C CA . ASP A 1 305 ? 12.365 7.536 46.411 1.00 34.14 324 ASP A CA 1
ATOM 1798 C C . ASP A 1 305 ? 11.875 8.806 47.116 1.00 28.39 324 ASP A C 1
ATOM 1799 O O . ASP A 1 305 ? 11.264 8.760 48.187 1.00 27.27 324 ASP A O 1
ATOM 1804 N N . THR A 1 306 ? 12.186 9.957 46.524 1.00 28.10 325 THR A N 1
ATOM 1805 C CA . THR A 1 306 ? 11.688 11.230 47.042 1.00 29.62 325 THR A CA 1
ATOM 1806 C C . THR A 1 306 ? 10.160 11.268 46.977 1.00 28.73 325 THR A C 1
ATOM 1807 O O . THR A 1 306 ? 9.522 10.490 46.268 1.00 30.50 325 THR A O 1
ATOM 1811 N N . MET A 1 307 ? 9.571 12.224 47.698 1.00 31.36 326 MET A N 1
ATOM 1812 C CA . MET A 1 307 ? 8.119 12.375 47.665 1.00 30.96 326 MET A CA 1
ATOM 1813 C C . MET A 1 307 ? 7.603 12.597 46.247 1.00 31.90 326 MET A C 1
ATOM 1814 O O . MET A 1 307 ? 6.557 12.056 45.877 1.00 33.94 326 MET A O 1
ATOM 1819 N N . GLU A 1 308 ? 8.338 13.351 45.424 1.00 30.17 327 GLU A N 1
ATOM 1820 C CA . GLU A 1 308 ? 7.878 13.609 44.061 1.00 31.44 327 GLU A CA 1
ATOM 1821 C C . GLU A 1 308 ? 8.022 12.371 43.191 1.00 29.97 327 GLU A C 1
ATOM 1822 O O . GLU A 1 308 ? 7.169 12.103 42.335 1.00 31.06 327 GLU A O 1
ATOM 1828 N N . GLU A 1 309 ? 9.110 11.627 43.370 1.00 28.65 328 GLU A N 1
ATOM 1829 C CA . GLU A 1 309 ? 9.273 10.369 42.635 1.00 30.74 328 GLU A CA 1
ATOM 1830 C C . GLU A 1 309 ? 8.184 9.367 42.999 1.00 26.46 328 GLU A C 1
ATOM 1831 O O . GLU A 1 309 ? 7.677 8.653 42.124 1.00 30.70 328 GLU A O 1
ATOM 1837 N N . ARG A 1 310 ? 7.834 9.283 44.288 1.00 25.38 329 ARG A N 1
ATOM 1838 C CA . ARG A 1 310 ? 6.803 8.337 44.721 1.00 25.71 329 ARG A CA 1
ATOM 1839 C C . ARG A 1 310 ? 5.472 8.644 44.042 1.00 26.15 329 ARG A C 1
ATOM 1840 O O . ARG A 1 310 ? 4.791 7.729 43.537 1.00 26.70 329 ARG A O 1
ATOM 1848 N N . TRP A 1 311 ? 5.108 9.937 43.992 1.00 23.66 330 TRP A N 1
ATOM 1849 C CA . TRP A 1 311 ? 3.857 10.348 43.364 1.00 26.19 330 TRP A CA 1
ATOM 1850 C C . TRP A 1 311 ? 3.893 10.090 41.867 1.00 28.35 330 TRP A C 1
ATOM 1851 O O . TRP A 1 311 ? 2.913 9.608 41.286 1.00 29.26 330 TRP A O 1
ATOM 1862 N N . GLU A 1 312 ? 5.008 10.432 41.213 1.00 26.12 331 GLU A N 1
ATOM 1863 C CA . GLU A 1 312 ? 5.136 10.160 39.780 1.00 31.94 331 GLU A CA 1
ATOM 1864 C C . GLU A 1 312 ? 5.008 8.663 39.481 1.00 29.16 331 GLU A C 1
ATOM 1865 O O . GLU A 1 312 ? 4.429 8.271 38.462 1.00 30.55 331 GLU A O 1
ATOM 1871 N N . SER A 1 313 ? 5.514 7.807 40.368 1.00 30.01 332 SER A N 1
ATOM 1872 C CA . SER A 1 313 ? 5.376 6.376 40.117 1.00 32.51 332 SER A CA 1
ATOM 1873 C C . SER A 1 313 ? 3.912 5.953 40.176 1.00 30.64 332 SER A C 1
ATOM 1874 O O . SER A 1 313 ? 3.474 5.127 39.373 1.00 31.64 332 SER A O 1
ATOM 1877 N N . TYR A 1 314 ? 3.113 6.562 41.050 1.00 28.20 333 TYR A N 1
ATOM 1878 C CA . TYR A 1 314 ? 1.704 6.192 41.063 1.00 30.48 333 TYR A CA 1
ATOM 1879 C C . TYR A 1 314 ? 0.861 7.014 40.093 1.00 31.46 333 TYR A C 1
ATOM 1880 O O . TYR A 1 314 ? -0.268 6.611 39.788 1.00 34.96 333 TYR A O 1
ATOM 1889 N N . SER A 1 315 ? 1.376 8.147 39.594 1.00 33.81 334 SER A N 1
ATOM 1890 C CA . SER A 1 315 ? 0.600 8.972 38.668 1.00 32.69 334 SER A CA 1
ATOM 1891 C C . SER A 1 315 ? 0.263 8.202 37.399 1.00 36.88 334 SER A C 1
ATOM 1892 O O . SER A 1 315 ? -0.715 8.525 36.719 1.00 30.69 334 SER A O 1
ATOM 1895 N N . LYS A 1 316 ? 1.046 7.169 37.096 1.00 33.54 335 LYS A N 1
ATOM 1896 C CA . LYS A 1 316 ? 0.724 6.239 36.023 1.00 37.88 335 LYS A CA 1
ATOM 1897 C C . LYS A 1 316 ? -0.629 5.557 36.241 1.00 31.07 335 LYS A C 1
ATOM 1898 O O . LYS A 1 316 ? -1.304 5.194 35.270 1.00 26.42 335 LYS A O 1
ATOM 1904 N N . TYR A 1 317 ? -1.071 5.436 37.496 1.00 33.18 336 TYR A N 1
ATOM 1905 C CA . TYR A 1 317 ? -2.155 4.543 37.872 1.00 32.01 336 TYR A CA 1
ATOM 1906 C C . TYR A 1 317 ? -3.380 5.232 38.444 1.00 31.38 336 TYR A C 1
ATOM 1907 O O . TYR A 1 317 ? -4.486 4.714 38.285 1.00 33.18 336 TYR A O 1
ATOM 1916 N N . ILE A 1 318 ? -3.219 6.359 39.147 1.00 31.18 337 ILE A N 1
ATOM 1917 C CA . ILE A 1 318 ? -4.332 7.042 39.798 1.00 31.08 337 ILE A CA 1
ATOM 1918 C C . ILE A 1 318 ? -4.242 8.533 39.502 1.00 33.14 337 ILE A C 1
ATOM 1919 O O . ILE A 1 318 ? -3.237 9.031 38.994 1.00 32.15 337 ILE A O 1
ATOM 1924 N N . ARG A 1 319 ? -5.330 9.244 39.820 1.00 29.07 338 ARG A N 1
ATOM 1925 C CA . ARG A 1 319 ? -5.420 10.694 39.728 1.00 30.78 338 ARG A CA 1
ATOM 1926 C C . ARG A 1 319 ? -4.862 11.359 40.986 1.00 33.23 338 ARG A C 1
ATOM 1927 O O . ARG A 1 319 ? -5.072 10.868 42.101 1.00 35.77 338 ARG A O 1
ATOM 1935 N N . PRO A 1 320 ? -4.169 12.475 40.787 1.00 33.11 339 PRO A N 1
ATOM 1936 C CA . PRO A 1 320 ? -3.653 13.265 41.921 1.00 31.74 339 PRO A CA 1
ATOM 1937 C C . PRO A 1 320 ? -4.644 13.414 43.071 1.00 31.94 339 PRO A C 1
ATOM 1938 O O . PRO A 1 320 ? -4.268 13.219 44.233 1.00 28.54 339 PRO A O 1
ATOM 1942 N N . GLU A 1 321 ? -5.912 13.746 42.786 1.00 27.73 340 GLU A N 1
ATOM 1943 C CA . GLU A 1 321 ? -6.842 13.867 43.908 1.00 31.25 340 GLU A CA 1
ATOM 1944 C C . GLU A 1 321 ? -7.179 12.509 44.578 1.00 23.94 340 GLU A C 1
ATOM 1945 O O . GLU A 1 321 ? -7.870 12.490 45.599 1.00 28.51 340 GLU A O 1
ATOM 1951 N N . GLN A 1 322 ? -6.714 11.394 44.067 1.00 26.70 341 GLN A N 1
ATOM 1952 C CA . GLN A 1 322 ? -6.885 10.139 44.807 1.00 27.95 341 GLN A CA 1
ATOM 1953 C C . GLN A 1 322 ? -5.754 9.876 45.802 1.00 26.97 341 GLN A C 1
ATOM 1954 O O . GLN A 1 322 ? -5.874 8.992 46.636 1.00 29.44 341 GLN A O 1
ATOM 1960 N N . TYR A 1 323 ? -4.682 10.654 45.763 1.00 27.52 342 TYR A N 1
ATOM 1961 C CA . TYR A 1 323 ? -3.450 10.365 46.485 1.00 25.46 342 TYR A CA 1
ATOM 1962 C C . TYR A 1 323 ? -3.429 11.050 47.848 1.00 25.04 342 TYR A C 1
ATOM 1963 O O . TYR A 1 323 ? -3.561 12.293 47.934 1.00 24.74 342 TYR A O 1
ATOM 1972 N N . MET A 1 324 ? -3.222 10.267 48.911 1.00 22.07 343 MET A N 1
ATOM 1973 C CA . MET A 1 324 ? -3.080 10.833 50.252 1.00 24.69 343 MET A CA 1
ATOM 1974 C C . MET A 1 324 ? -1.759 10.399 50.889 1.00 26.07 343 MET A C 1
ATOM 1975 O O . MET A 1 324 ? -1.305 9.266 50.678 1.00 23.46 343 MET A O 1
ATOM 1980 N N . VAL A 1 325 ? -1.104 11.315 51.639 1.00 25.58 344 VAL A N 1
ATOM 1981 C CA . VAL A 1 325 ? 0.225 11.035 52.201 1.00 25.69 344 VAL A CA 1
ATOM 1982 C C . VAL A 1 325 ? 0.135 11.001 53.725 1.00 24.92 344 VAL A C 1
ATOM 1983 O O . VAL A 1 325 ? -0.610 11.776 54.335 1.00 25.41 344 VAL A O 1
ATOM 1987 N N . GLY A 1 326 ? 0.860 10.075 54.342 1.00 26.08 345 GLY A N 1
ATOM 1988 C CA . GLY A 1 326 ? 0.688 9.773 55.759 1.00 26.89 345 GLY A CA 1
ATOM 1989 C C . GLY A 1 326 ? 1.909 10.085 56.607 1.00 28.11 345 GLY A C 1
ATOM 1990 O O . GLY A 1 326 ? 3.042 9.868 56.177 1.00 25.69 345 GLY A O 1
ATOM 1991 N N . PHE A 1 327 ? 1.662 10.614 57.806 1.00 29.92 346 PHE A N 1
ATOM 1992 C CA . PHE A 1 327 ? 2.681 10.768 58.841 1.00 30.37 346 PHE A CA 1
ATOM 1993 C C . PHE A 1 327 ? 2.229 9.992 60.078 1.00 30.57 346 PHE A C 1
ATOM 1994 O O . PHE A 1 327 ? 1.113 9.468 60.130 1.00 27.36 346 PHE A O 1
ATOM 2002 N N . SER A 1 328 ? 3.085 9.938 61.099 1.00 30.41 347 SER A N 1
ATOM 2003 C CA . SER A 1 328 ? 2.771 9.188 62.315 1.00 32.03 347 SER A CA 1
ATOM 2004 C C . SER A 1 328 ? 2.890 10.063 63.552 1.00 28.22 347 SER A C 1
ATOM 2005 O O . SER A 1 328 ? 3.865 10.803 63.711 1.00 33.47 347 SER A O 1
ATOM 2008 N N . PHE A 1 329 ? 1.908 9.960 64.442 1.00 28.39 348 PHE A N 1
ATOM 2009 C CA . PHE A 1 329 ? 2.113 10.475 65.784 1.00 28.70 348 PHE A CA 1
ATOM 2010 C C . PHE A 1 329 ? 3.100 9.557 66.528 1.00 29.30 348 PHE A C 1
ATOM 2011 O O . PHE A 1 329 ? 3.603 8.576 65.982 1.00 35.35 348 PHE A O 1
ATOM 2019 N N . TYR A 1 330 ? 3.369 9.878 67.791 1.00 34.36 349 TYR A N 1
ATOM 2020 C CA . TYR A 1 330 ? 4.313 9.131 68.609 1.00 31.52 349 TYR A CA 1
ATOM 2021 C C . TYR A 1 330 ? 3.568 8.062 69.398 1.00 32.76 349 TYR A C 1
ATOM 2022 O O . TYR A 1 330 ? 2.734 8.374 70.268 1.00 30.77 349 TYR A O 1
ATOM 2031 N N . GLU A 1 331 ? 3.879 6.801 69.096 1.00 30.53 350 GLU A N 1
ATOM 2032 C CA . GLU A 1 331 ? 3.322 5.689 69.847 1.00 34.19 350 GLU A CA 1
ATOM 2033 C C . GLU A 1 331 ? 4.095 5.488 71.142 1.00 33.33 350 GLU A C 1
ATOM 2034 O O . GLU A 1 331 ? 5.333 5.544 71.159 1.00 28.75 350 GLU A O 1
ATOM 2040 N N . GLU A 1 332 ? 3.351 5.281 72.232 1.00 33.05 351 GLU A N 1
ATOM 2041 C CA . GLU A 1 332 ? 3.966 4.996 73.526 1.00 34.98 351 GLU A CA 1
ATOM 2042 C C . GLU A 1 332 ? 4.983 3.870 73.404 1.00 35.18 351 GLU A C 1
ATOM 2043 O O . GLU A 1 332 ? 4.761 2.886 72.698 1.00 42.79 351 GLU A O 1
ATOM 2049 N N . LYS A 1 333 ? 6.124 4.058 74.074 1.00 39.46 352 LYS A N 1
ATOM 2050 C CA . LYS A 1 333 ? 7.208 3.079 74.171 1.00 39.53 352 LYS A CA 1
ATOM 2051 C C . LYS A 1 333 ? 7.674 2.588 72.806 1.00 39.28 352 LYS A C 1
ATOM 2052 O O . LYS A 1 333 ? 8.111 1.447 72.665 1.00 58.23 352 LYS A O 1
ATOM 2058 N N . ALA A 1 334 ? 7.608 3.457 71.801 1.00 42.28 353 ALA A N 1
ATOM 2059 C CA . ALA A 1 334 ? 8.096 3.108 70.476 1.00 43.73 353 ALA A CA 1
ATOM 2060 C C . ALA A 1 334 ? 9.561 2.692 70.535 1.00 44.74 353 ALA A C 1
ATOM 2061 O O . ALA A 1 334 ? 10.387 3.342 71.182 1.00 46.73 353 ALA A O 1
ATOM 2063 N N . ASN A 1 335 ? 9.880 1.592 69.872 1.00 44.45 354 ASN A N 1
ATOM 2064 C CA . ASN A 1 335 ? 11.263 1.176 69.800 1.00 52.19 354 ASN A CA 1
ATOM 2065 C C . ASN A 1 335 ? 11.991 1.940 68.699 1.00 48.53 354 ASN A C 1
ATOM 2066 O O . ASN A 1 335 ? 11.397 2.711 67.925 1.00 44.06 354 ASN A O 1
ATOM 2071 N N . SER A 1 336 ? 13.302 1.717 68.630 1.00 43.44 355 SER A N 1
ATOM 2072 C CA . SER A 1 336 ? 14.057 2.148 67.461 1.00 50.91 355 SER A CA 1
ATOM 2073 C C . SER A 1 336 ? 13.386 1.616 66.199 1.00 48.21 355 SER A C 1
ATOM 2074 O O . SER A 1 336 ? 12.637 0.635 66.232 1.00 59.55 355 SER A O 1
ATOM 2077 N N . GLY A 1 337 ? 13.624 2.281 65.075 1.00 52.50 356 GLY A N 1
ATOM 2078 C CA . GLY A 1 337 ? 12.881 1.952 63.874 1.00 51.61 356 GLY A CA 1
ATOM 2079 C C . GLY A 1 337 ? 11.408 2.307 63.900 1.00 43.11 356 GLY A C 1
ATOM 2080 O O . GLY A 1 337 ? 10.739 2.147 62.871 1.00 43.22 356 GLY A O 1
ATOM 2081 N N . ASN A 1 338 ? 10.872 2.776 65.036 1.00 42.54 357 ASN A N 1
ATOM 2082 C CA . ASN A 1 338 ? 9.526 3.341 65.112 1.00 41.93 357 ASN A CA 1
ATOM 2083 C C . ASN A 1 338 ? 9.556 4.784 65.614 1.00 38.53 357 ASN A C 1
ATOM 2084 O O . ASN A 1 338 ? 8.635 5.221 66.304 1.00 41.20 357 ASN A O 1
ATOM 2089 N N . LEU A 1 339 ? 10.613 5.530 65.291 1.00 38.33 358 LEU A N 1
ATOM 2090 C CA . LEU A 1 339 ? 10.813 6.891 65.791 1.00 40.65 358 LEU A CA 1
ATOM 2091 C C . LEU A 1 339 ? 10.874 7.861 64.605 1.00 37.92 358 LEU A C 1
ATOM 2092 O O . LEU A 1 339 ? 11.937 8.076 64.011 1.00 37.46 358 LEU A O 1
ATOM 2097 N N . TRP A 1 340 ? 9.728 8.438 64.248 1.00 37.11 359 TRP A N 1
ATOM 2098 C CA . TRP A 1 340 ? 9.630 9.216 63.016 1.00 33.57 359 TRP A CA 1
ATOM 2099 C C . TRP A 1 340 ? 9.831 10.713 63.212 1.00 30.37 359 TRP A C 1
ATOM 2100 O O . TRP A 1 340 ? 10.267 11.393 62.269 1.00 33.97 359 TRP A O 1
ATOM 2111 N N . TYR A 1 341 ? 9.513 11.247 64.400 1.00 28.83 360 TYR A N 1
ATOM 2112 C CA . TYR A 1 341 ? 9.687 12.689 64.643 1.00 32.18 360 TYR A CA 1
ATOM 2113 C C . TYR A 1 341 ? 8.799 13.493 63.706 1.00 29.87 360 TYR A C 1
ATOM 2114 O O . TYR A 1 341 ? 9.236 14.472 63.094 1.00 26.43 360 TYR A O 1
ATOM 2123 N N . ASP A 1 342 ? 7.570 13.042 63.513 1.00 27.76 361 ASP A N 1
ATOM 2124 C CA . ASP A 1 342 ? 6.729 13.725 62.549 1.00 26.81 361 ASP A CA 1
ATOM 2125 C C . ASP A 1 342 ? 5.988 14.883 63.180 1.00 28.27 361 ASP A C 1
ATOM 2126 O O . ASP A 1 342 ? 5.457 15.721 62.448 1.00 27.13 361 ASP A O 1
ATOM 2131 N N . VAL A 1 343 ? 5.920 14.911 64.514 1.00 23.43 362 VAL A N 1
ATOM 2132 C CA . VAL A 1 343 ? 5.325 15.995 65.289 1.00 27.97 362 VAL A CA 1
ATOM 2133 C C . VAL A 1 343 ? 6.401 16.632 66.168 1.00 32.31 362 VAL A C 1
ATOM 2134 O O . VAL A 1 343 ? 7.551 16.167 66.187 1.00 31.85 362 VAL A O 1
ATOM 2138 N N . ASN A 1 344 ? 6.056 17.707 66.888 1.00 37.45 363 ASN A N 1
ATOM 2139 C CA . ASN A 1 344 ? 7.071 18.466 67.617 1.00 32.69 363 ASN A CA 1
ATOM 2140 C C . ASN A 1 344 ? 7.720 17.627 68.719 1.00 30.95 363 ASN A C 1
ATOM 2141 O O . ASN A 1 344 ? 7.054 16.894 69.445 1.00 34.68 363 ASN A O 1
ATOM 2146 N N . VAL A 1 345 ? 9.032 17.763 68.858 1.00 28.84 364 VAL A N 1
ATOM 2147 C CA . VAL A 1 345 ? 9.741 17.173 69.985 1.00 29.64 364 VAL A CA 1
ATOM 2148 C C . VAL A 1 345 ? 9.421 17.931 71.270 1.00 34.02 364 VAL A C 1
ATOM 2149 O O . VAL A 1 345 ? 9.264 19.164 71.266 1.00 37.05 364 VAL A O 1
ATOM 2153 N N . GLU A 1 346 ? 9.352 17.200 72.385 1.00 32.41 365 GLU A N 1
ATOM 2154 C CA . GLU A 1 346 ? 8.984 17.775 73.674 1.00 36.02 365 GLU A CA 1
ATOM 2155 C C . GLU A 1 346 ? 9.911 18.911 74.099 1.00 35.21 365 GLU A C 1
ATOM 2156 O O . GLU A 1 346 ? 11.097 18.942 73.759 1.00 29.04 365 GLU A O 1
ATOM 2162 N N . ASP A 1 347 ? 9.358 19.815 74.911 1.00 31.57 366 ASP A N 1
ATOM 2163 C CA . ASP A 1 347 ? 10.099 20.906 75.545 1.00 35.73 366 ASP A CA 1
ATOM 2164 C C . ASP A 1 347 ? 9.452 21.162 76.890 1.00 34.21 366 ASP A C 1
ATOM 2165 O O . ASP A 1 347 ? 8.304 21.627 76.940 1.00 33.75 366 ASP A O 1
ATOM 2170 N N . ASP A 1 348 ? 10.210 20.911 77.961 1.00 32.28 367 ASP A N 1
ATOM 2171 C CA . ASP A 1 348 ? 9.751 21.218 79.319 1.00 39.46 367 ASP A CA 1
ATOM 2172 C C . ASP A 1 348 ? 9.165 22.628 79.443 1.00 32.98 367 ASP A C 1
ATOM 2173 O O . ASP A 1 348 ? 8.229 22.857 80.220 1.00 42.20 367 ASP A O 1
ATOM 2178 N N . THR A 1 349 ? 9.712 23.592 78.715 1.00 36.87 368 THR A N 1
ATOM 2179 C CA . THR A 1 349 ? 9.282 24.967 78.959 1.00 37.38 368 THR A CA 1
ATOM 2180 C C . THR A 1 349 ? 8.021 25.338 78.184 1.00 40.41 368 THR A C 1
ATOM 2181 O O . THR A 1 349 ? 7.538 26.468 78.316 1.00 39.98 368 THR A O 1
ATOM 2185 N N . ASN A 1 350 ? 7.465 24.408 77.408 1.00 41.15 369 ASN A N 1
ATOM 2186 C CA . ASN A 1 350 ? 6.178 24.614 76.741 1.00 37.14 369 ASN A CA 1
ATOM 2187 C C . ASN A 1 350 ? 5.476 23.255 76.708 1.00 35.77 369 ASN A C 1
ATOM 2188 O O . ASN A 1 350 ? 5.681 22.446 75.793 1.00 31.02 369 ASN A O 1
ATOM 2193 N N . PRO A 1 351 ? 4.687 22.945 77.741 1.00 34.47 370 PRO A N 1
ATOM 2194 C CA . PRO A 1 351 ? 4.083 21.607 77.839 1.00 37.85 370 PRO A CA 1
ATOM 2195 C C . PRO A 1 351 ? 3.037 21.337 76.775 1.00 39.0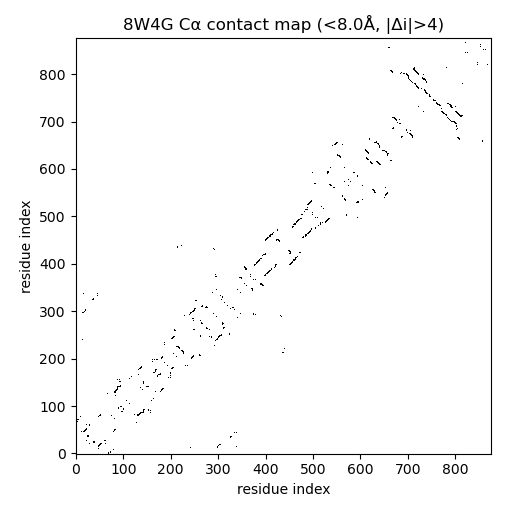1 370 PRO A C 1
ATOM 2196 O O . PRO A 1 351 ? 2.472 20.245 76.739 1.00 45.25 370 PRO A O 1
ATOM 2200 N N . ASN A 1 352 ? 2.741 22.308 75.921 1.00 35.84 371 ASN A N 1
ATOM 2201 C CA . ASN A 1 352 ? 1.687 22.153 74.941 1.00 37.85 371 ASN A CA 1
ATOM 2202 C C . ASN A 1 352 ? 2.243 22.072 73.533 1.00 32.51 371 ASN A C 1
ATOM 2203 O O . ASN A 1 352 ? 1.480 22.050 72.567 1.00 31.39 371 ASN A O 1
ATOM 2208 N N . ILE A 1 353 ? 3.563 22.043 73.387 1.00 30.37 372 ILE A N 1
ATOM 2209 C CA . ILE A 1 353 ? 4.134 22.128 72.056 1.00 28.37 372 ILE A CA 1
ATOM 2210 C C . ILE A 1 353 ? 3.796 20.899 71.207 1.00 29.40 372 ILE A C 1
ATOM 2211 O O . ILE A 1 353 ? 3.881 20.966 69.969 1.00 27.71 372 ILE A O 1
ATOM 2216 N N . GLY A 1 354 ? 3.391 19.780 71.842 1.00 31.39 373 GLY A N 1
ATOM 2217 C CA . GLY A 1 354 ? 2.994 18.597 71.082 1.00 34.76 373 GLY A CA 1
ATOM 2218 C C . GLY A 1 354 ? 1.787 18.862 70.204 1.00 34.91 373 GLY A C 1
ATOM 2219 O O . GLY A 1 354 ? 1.653 18.272 69.123 1.00 34.61 373 GLY A O 1
ATOM 2220 N N . SER A 1 355 ? 0.931 19.804 70.623 1.00 37.56 374 SER A N 1
ATOM 2221 C CA . SER A 1 355 ? -0.285 20.191 69.917 1.00 35.66 374 SER A CA 1
ATOM 2222 C C . SER A 1 355 ? -0.083 21.332 68.924 1.00 36.71 374 SER A C 1
ATOM 2223 O O . SER A 1 355 ? -1.046 21.714 68.244 1.00 44.02 374 SER A O 1
ATOM 2226 N N . GLU A 1 356 ? 1.112 21.917 68.849 1.00 32.43 375 GLU A N 1
ATOM 2227 C CA . GLU A 1 356 ? 1.436 22.896 67.821 1.00 30.90 375 GLU A CA 1
ATOM 2228 C C . GLU A 1 356 ? 1.942 22.192 66.571 1.00 32.65 375 GLU A C 1
ATOM 2229 O O . GLU A 1 356 ? 2.719 21.227 66.651 1.00 34.58 375 GLU A O 1
ATOM 2235 N N . ILE A 1 357 ? 1.530 22.690 65.406 1.00 31.69 376 ILE A N 1
ATOM 2236 C CA . ILE A 1 357 ? 1.885 22.032 64.150 1.00 30.39 376 ILE A CA 1
ATOM 2237 C C . ILE A 1 357 ? 2.860 22.839 63.294 1.00 27.72 376 ILE A C 1
ATOM 2238 O O . ILE A 1 357 ? 3.449 22.272 62.353 1.00 31.75 376 ILE A O 1
ATOM 2243 N N . LYS A 1 358 ? 3.112 24.101 63.615 1.00 26.92 377 LYS A N 1
ATOM 2244 C CA . LYS A 1 358 ? 3.804 24.962 62.658 1.00 29.30 377 LYS A CA 1
ATOM 2245 C C . LYS A 1 358 ? 5.244 24.505 62.426 1.00 26.62 377 LYS A C 1
ATOM 2246 O O . LYS A 1 358 ? 6.040 24.401 63.367 1.00 25.57 377 LYS A O 1
ATOM 2252 N N . GLY A 1 359 ? 5.581 24.231 61.168 1.00 24.90 378 GLY A N 1
ATOM 2253 C CA . GLY A 1 359 ? 6.886 23.714 60.846 1.00 30.63 378 GLY A CA 1
ATOM 2254 C C . GLY A 1 359 ? 7.114 22.207 61.055 1.00 28.33 378 GLY A C 1
ATOM 2255 O O . GLY A 1 359 ? 8.199 21.737 60.712 1.00 30.08 378 GLY A O 1
ATOM 2256 N N . THR A 1 360 ? 6.162 21.452 61.626 1.00 28.68 379 THR A N 1
ATOM 2257 C CA . THR A 1 360 ? 6.303 19.975 61.709 1.00 27.26 379 THR A CA 1
ATOM 2258 C C . THR A 1 360 ? 6.272 19.325 60.332 1.00 28.97 379 THR A C 1
ATOM 2259 O O . THR A 1 360 ? 5.711 19.866 59.375 1.00 29.46 379 THR A O 1
ATOM 2263 N N . ARG A 1 361 ? 6.823 18.103 60.248 1.00 28.49 380 ARG A N 1
ATOM 2264 C CA . ARG A 1 361 ? 6.677 17.331 59.011 1.00 28.47 380 ARG A CA 1
ATOM 2265 C C . ARG A 1 361 ? 5.197 17.130 58.663 1.00 25.52 380 ARG A C 1
ATOM 2266 O O . ARG A 1 361 ? 4.816 17.144 57.488 1.00 21.43 380 ARG A O 1
ATOM 2274 N N . ALA A 1 362 ? 4.347 16.923 59.670 1.00 23.26 381 ALA A N 1
ATOM 2275 C CA . ALA A 1 362 ? 2.922 16.771 59.399 1.00 25.04 381 ALA A CA 1
ATOM 2276 C C . ALA A 1 362 ? 2.353 18.041 58.739 1.00 27.29 381 ALA A C 1
ATOM 2277 O O . ALA A 1 362 ? 1.583 17.963 57.767 1.00 27.50 381 ALA A O 1
ATOM 2279 N N . GLU A 1 363 ? 2.762 19.221 59.214 1.00 26.76 382 GLU A N 1
ATOM 2280 C CA . GLU A 1 363 ? 2.305 20.435 58.537 1.00 23.95 382 GLU A CA 1
ATOM 2281 C C . GLU A 1 363 ? 2.877 20.517 57.138 1.00 24.38 382 GLU A C 1
ATOM 2282 O O . GLU A 1 363 ? 2.172 20.907 56.200 1.00 24.00 382 GLU A O 1
ATOM 2288 N N . ARG A 1 364 ? 4.136 20.107 56.957 1.00 23.82 383 ARG A N 1
ATOM 2289 C CA . ARG A 1 364 ? 4.681 20.125 55.603 1.00 22.26 383 ARG A CA 1
ATOM 2290 C C . ARG A 1 364 ? 3.936 19.190 54.668 1.00 22.33 383 ARG A C 1
ATOM 2291 O O . ARG A 1 364 ? 3.814 19.484 53.471 1.00 26.27 383 ARG A O 1
ATOM 2299 N N . TYR A 1 365 ? 3.476 18.033 55.166 1.00 28.51 384 TYR A N 1
ATOM 2300 C CA . TYR A 1 365 ? 2.673 17.159 54.316 1.00 26.57 384 TYR A CA 1
ATOM 2301 C C . TYR A 1 365 ? 1.321 17.811 54.022 1.00 24.47 384 TYR A C 1
ATOM 2302 O O . TYR A 1 365 ? 0.823 17.745 52.891 1.00 26.72 384 TYR A O 1
ATOM 2311 N N . ALA A 1 366 ? 0.711 18.443 55.020 1.00 20.39 385 ALA A N 1
ATOM 2312 C CA . ALA A 1 366 ? -0.546 19.147 54.749 1.00 24.81 385 ALA A CA 1
ATOM 2313 C C . ALA A 1 366 ? -0.371 20.149 53.614 1.00 26.81 385 ALA A C 1
ATOM 2314 O O . ALA A 1 366 ? -1.235 20.269 52.746 1.00 27.33 385 ALA A O 1
ATOM 2316 N N . LYS A 1 367 ? 0.783 20.801 53.552 1.00 27.19 386 LYS A N 1
ATOM 2317 C CA . LYS A 1 367 ? 1.048 21.822 52.549 1.00 31.85 386 LYS A CA 1
ATOM 2318 C C . LYS A 1 367 ? 1.583 21.271 51.243 1.00 29.01 386 LYS A C 1
ATOM 2319 O O . LYS A 1 367 ? 1.533 21.972 50.228 1.00 24.69 386 LYS A O 1
ATOM 2325 N N . TRP A 1 368 ? 2.089 20.037 51.231 1.00 32.81 387 TRP A N 1
ATOM 2326 C CA . TRP A 1 368 ? 2.783 19.541 50.048 1.00 30.16 387 TRP A CA 1
ATOM 2327 C C . TRP A 1 368 ? 1.827 19.277 48.888 1.00 27.99 387 TRP A C 1
ATOM 2328 O O . TRP A 1 368 ? 0.710 18.774 49.068 1.00 26.36 387 TRP A O 1
ATOM 2339 N N . GLN A 1 369 ? 2.299 19.586 47.684 1.00 28.10 388 GLN A N 1
ATOM 2340 C CA . GLN A 1 369 ? 1.571 19.354 46.446 1.00 27.55 388 GLN A CA 1
ATOM 2341 C C . GLN A 1 369 ? 2.558 18.893 45.381 1.00 30.23 388 GLN A C 1
ATOM 2342 O O . GLN A 1 369 ? 3.656 19.462 45.269 1.00 30.76 388 GLN A O 1
ATOM 2348 N N . PRO A 1 370 ? 2.202 17.878 44.586 1.00 31.92 389 PRO A N 1
ATOM 2349 C CA . PRO A 1 370 ? 3.019 17.542 43.422 1.00 30.60 389 PRO A CA 1
ATOM 2350 C C . PRO A 1 370 ? 3.180 18.736 42.492 1.00 31.35 389 PRO A C 1
ATOM 2351 O O . PRO A 1 370 ? 2.380 19.686 42.495 1.00 34.53 389 PRO A O 1
ATOM 2355 N N . LYS A 1 371 ? 4.261 18.696 41.706 1.00 30.12 390 LYS A N 1
ATOM 2356 C CA . LYS A 1 371 ? 4.572 19.789 40.798 1.00 35.36 390 LYS A CA 1
ATOM 2357 C C . LYS A 1 371 ? 3.778 19.708 39.505 1.00 34.99 390 LYS A C 1
ATOM 2358 O O . LYS A 1 371 ? 3.605 20.745 38.831 1.00 32.88 390 LYS A O 1
ATOM 2364 N N . THR A 1 372 ? 3.249 18.526 39.183 1.00 33.62 391 THR A N 1
ATOM 2365 C CA . THR A 1 372 ? 2.480 18.299 37.966 1.00 34.18 391 THR A CA 1
ATOM 2366 C C . THR A 1 372 ? 1.302 17.382 38.253 1.00 30.72 391 THR A C 1
ATOM 2367 O O . THR A 1 372 ? 1.297 16.627 39.229 1.00 36.37 391 THR A O 1
ATOM 2371 N N . GLY A 1 373 ? 0.321 17.427 37.352 1.00 32.98 392 GLY A N 1
ATOM 2372 C CA . GLY A 1 373 ? -0.909 16.670 37.496 1.00 30.03 392 GLY A CA 1
ATOM 2373 C C . GLY A 1 373 ? -2.031 17.451 38.149 1.00 29.90 392 GLY A C 1
ATOM 2374 O O . GLY A 1 373 ? -2.963 17.874 37.464 1.00 34.15 392 GLY A O 1
ATOM 2375 N N . GLY A 1 374 ? -1.946 17.696 39.449 1.00 28.18 393 GLY A N 1
ATOM 2376 C CA . GLY A 1 374 ? -3.071 18.290 40.143 1.00 29.06 393 GLY A CA 1
ATOM 2377 C C . GLY A 1 374 ? -2.757 18.370 41.614 1.00 27.12 393 GLY A C 1
ATOM 2378 O O . GLY A 1 374 ? -1.658 18.040 42.046 1.00 32.35 393 GLY A O 1
ATOM 2379 N N . VAL A 1 375 ? -3.735 18.825 42.386 1.00 27.02 394 VAL A N 1
ATOM 2380 C CA . VAL A 1 375 ? -3.561 18.896 43.829 1.00 27.02 394 VAL A CA 1
ATOM 2381 C C . VAL A 1 375 ? -3.926 17.547 44.442 1.00 29.86 394 VAL A C 1
ATOM 2382 O O . VAL A 1 375 ? -4.676 16.751 43.864 1.00 30.88 394 VAL A O 1
ATOM 2386 N N . LYS A 1 376 ? -3.371 17.269 45.614 1.00 30.00 395 LYS A N 1
ATOM 2387 C CA . LYS A 1 376 ? -3.535 15.912 46.139 1.00 27.62 395 LYS A CA 1
ATOM 2388 C C . LYS A 1 376 ? -4.886 15.782 46.849 1.00 30.22 395 LYS A C 1
ATOM 2389 O O . LYS A 1 376 ? -5.591 16.771 47.104 1.00 26.56 395 LYS A O 1
ATOM 2395 N N . GLY A 1 377 ? -5.244 14.535 47.168 1.00 25.35 396 GLY A N 1
ATOM 2396 C CA . GLY A 1 377 ? -6.488 14.283 47.874 1.00 26.62 396 GLY A CA 1
ATOM 2397 C C . GLY A 1 377 ? -6.481 14.712 49.331 1.00 28.49 396 GLY A C 1
ATOM 2398 O O . GLY A 1 377 ? -7.529 15.116 49.855 1.00 34.59 396 GLY A O 1
ATOM 2399 N N . GLY A 1 378 ? -5.314 14.670 49.999 1.00 26.63 397 GLY A N 1
ATOM 2400 C CA . GLY A 1 378 ? -5.213 15.041 51.410 1.00 26.29 397 GLY A CA 1
ATOM 2401 C C . GLY A 1 378 ? -4.057 14.314 52.094 1.00 23.88 397 GLY A C 1
ATOM 2402 O O . GLY A 1 378 ? -3.092 13.920 51.450 1.00 27.30 397 GLY A O 1
ATOM 2403 N N . ILE A 1 379 ? -4.163 14.178 53.420 1.00 18.80 398 ILE A N 1
ATOM 2404 C CA . ILE A 1 379 ? -3.145 13.545 54.264 1.00 24.85 398 ILE A CA 1
ATOM 2405 C C . ILE A 1 379 ? -3.848 12.715 55.330 1.00 28.39 398 ILE A C 1
ATOM 2406 O O . ILE A 1 379 ? -5.054 12.838 55.542 1.00 31.85 398 ILE A O 1
ATOM 2411 N N . PHE A 1 380 ? -3.055 11.957 56.085 1.00 30.15 399 PHE A N 1
ATOM 2412 C CA . PHE A 1 380 ? -3.583 11.114 57.160 1.00 26.39 399 PHE A CA 1
ATOM 2413 C C . PHE A 1 380 ? -2.508 10.851 58.219 1.00 23.56 399 PHE A C 1
ATOM 2414 O O . PHE A 1 380 ? -1.313 10.916 57.941 1.00 22.87 399 PHE A O 1
ATOM 2422 N N . SER A 1 381 ? -2.947 10.538 59.432 1.00 21.28 400 SER A N 1
ATOM 2423 C CA . SER A 1 381 ? -2.060 10.207 60.533 1.00 24.08 400 SER A CA 1
ATOM 2424 C C . SER A 1 381 ? -2.166 8.730 60.912 1.00 29.45 400 SER A C 1
ATOM 2425 O O . SER A 1 381 ? -3.241 8.123 60.844 1.00 23.92 400 SER A O 1
ATOM 2428 N N . TYR A 1 382 ? -1.060 8.168 61.376 1.00 27.67 401 TYR A N 1
ATOM 2429 C CA . TYR A 1 382 ? -1.110 6.864 62.050 1.00 28.52 401 TYR A CA 1
ATOM 2430 C C . TYR A 1 382 ? -1.091 7.115 63.554 1.00 29.09 401 TYR A C 1
ATOM 2431 O O . TYR A 1 382 ? -0.319 7.960 64.031 1.00 27.12 401 TYR A O 1
ATOM 2440 N N . GLY A 1 383 ? -1.993 6.450 64.278 1.00 24.41 402 GLY A N 1
ATOM 2441 C CA . GLY A 1 383 ? -2.037 6.513 65.724 1.00 24.32 402 GLY A CA 1
ATOM 2442 C C . GLY A 1 383 ? -2.650 7.806 66.239 1.00 27.19 402 GLY A C 1
ATOM 2443 O O . GLY A 1 383 ? -2.099 8.454 67.134 1.00 27.90 402 GLY A O 1
ATOM 2444 N N . ILE A 1 384 ? -3.808 8.166 65.674 1.00 28.80 403 ILE A N 1
ATOM 2445 C CA . ILE A 1 384 ? -4.463 9.443 65.941 1.00 29.95 403 ILE A CA 1
ATOM 2446 C C . ILE A 1 384 ? -4.959 9.533 67.383 1.00 27.98 403 ILE A C 1
ATOM 2447 O O . ILE A 1 384 ? -5.224 10.633 67.881 1.00 34.96 403 ILE A O 1
ATOM 2452 N N . ASP A 1 385 ? -5.098 8.393 68.064 1.00 30.69 404 ASP A N 1
ATOM 2453 C CA . ASP A 1 385 ? -5.387 8.396 69.492 1.00 28.85 404 ASP A CA 1
ATOM 2454 C C . ASP A 1 385 ? -4.258 9.033 70.296 1.00 29.21 404 ASP A C 1
ATOM 2455 O O . ASP A 1 385 ? -4.481 9.424 71.447 1.00 29.89 404 ASP A O 1
ATOM 2460 N N . ARG A 1 386 ? -3.066 9.177 69.710 1.00 26.98 405 ARG A N 1
ATOM 2461 C CA . ARG A 1 386 ? -1.943 9.874 70.332 1.00 30.09 405 ARG A CA 1
ATOM 2462 C C . ARG A 1 386 ? -1.813 11.343 69.893 1.00 29.39 405 ARG A C 1
ATOM 2463 O O . ARG A 1 386 ? -0.806 11.991 70.214 1.00 26.90 405 ARG A O 1
ATOM 2471 N N . ASP A 1 387 ? -2.796 11.865 69.159 1.00 27.78 406 ASP A N 1
ATOM 2472 C CA . ASP A 1 387 ? -2.788 13.252 68.713 1.00 33.24 406 ASP A CA 1
ATOM 2473 C C . ASP A 1 387 ? -2.482 14.184 69.885 1.00 33.58 406 ASP A C 1
ATOM 2474 O O . ASP A 1 387 ? -3.241 14.246 70.858 1.00 31.94 406 ASP A O 1
ATOM 2479 N N . GLY A 1 388 ? -1.356 14.885 69.813 1.00 34.67 407 GLY A N 1
ATOM 2480 C CA . GLY A 1 388 ? -1.042 15.902 70.797 1.00 37.05 407 GLY A CA 1
ATOM 2481 C C . GLY A 1 388 ? 0.114 15.561 71.712 1.00 39.24 407 GLY A C 1
ATOM 2482 O O . GLY A 1 388 ? 0.710 16.483 72.313 1.00 36.36 407 GLY A O 1
ATOM 2483 N N . VAL A 1 389 ? 0.445 14.277 71.850 1.00 33.15 408 VAL A N 1
ATOM 2484 C CA . VAL A 1 389 ? 1.608 13.892 72.635 1.00 29.63 408 VAL A CA 1
ATOM 2485 C C . VAL A 1 389 ? 2.857 14.369 71.915 1.00 28.19 408 VAL A C 1
ATOM 2486 O O . VAL A 1 389 ? 2.968 14.275 70.687 1.00 28.96 408 VAL A O 1
ATOM 2490 N N . ALA A 1 390 ? 3.786 14.936 72.664 1.00 30.10 409 ALA A N 1
ATOM 2491 C CA . ALA A 1 390 ? 5.017 15.394 72.051 1.00 31.99 409 ALA A CA 1
ATOM 2492 C C . ALA A 1 390 ? 5.975 14.222 71.857 1.00 35.43 409 ALA A C 1
ATOM 2493 O O . ALA A 1 390 ? 5.799 13.130 72.416 1.00 33.62 409 ALA A O 1
ATOM 2495 N N . HIS A 1 391 ? 6.945 14.450 71.072 1.00 35.72 410 HIS A N 1
ATOM 2496 C CA . HIS A 1 391 ? 7.846 13.373 70.708 1.00 34.50 410 HIS A CA 1
ATOM 2497 C C . HIS A 1 391 ? 9.066 13.395 71.618 1.00 37.57 410 HIS A C 1
ATOM 2498 O O . HIS A 1 391 ? 9.646 14.466 71.831 1.00 32.88 410 HIS A O 1
ATOM 2505 N N . PRO A 1 392 ? 9.467 12.257 72.188 1.00 39.43 411 PRO A N 1
ATOM 2506 C CA . PRO A 1 392 ? 10.709 12.224 72.973 1.00 36.02 411 PRO A CA 1
ATOM 2507 C C . PRO A 1 392 ? 11.880 12.697 72.134 1.00 32.84 411 PRO A C 1
ATOM 2508 O O . PRO A 1 392 ? 11.905 12.509 70.912 1.00 31.18 411 PRO A O 1
ATOM 2512 N N . LYS A 1 393 ? 12.851 13.317 72.810 1.00 41.41 412 LYS A N 1
ATOM 2513 C CA . LYS A 1 393 ? 14.045 13.838 72.157 1.00 47.27 412 LYS A CA 1
ATOM 2514 C C . LYS A 1 393 ? 14.906 12.696 71.631 1.00 48.79 412 LYS A C 1
ATOM 2515 O O . LYS A 1 393 ? 14.910 11.583 72.178 1.00 46.15 412 LYS A O 1
ATOM 2521 N N . LYS A 1 394 ? 15.636 12.971 70.545 1.00 52.51 413 LYS A N 1
ATOM 2522 C CA . LYS A 1 394 ? 16.358 11.895 69.873 1.00 60.32 413 LYS A CA 1
ATOM 2523 C C . LYS A 1 394 ? 17.436 11.328 70.784 1.00 77.08 413 LYS A C 1
ATOM 2524 O O . LYS A 1 394 ? 17.472 10.121 71.051 1.00 88.46 413 LYS A O 1
ATOM 2530 N N . ASN A 1 395 ? 18.318 12.190 71.289 1.00 75.04 414 ASN A N 1
ATOM 2531 C CA . ASN A 1 395 ? 19.383 11.734 72.179 1.00 82.59 414 ASN A CA 1
ATOM 2532 C C . ASN A 1 395 ? 19.445 12.595 73.432 1.00 87.31 414 ASN A C 1
ATOM 2533 O O . ASN A 1 395 ? 20.498 13.094 73.837 1.00 88.26 414 ASN A O 1
ATOM 2538 N N . GLY A 1 396 ? 18.281 12.781 74.052 1.00 85.77 415 GLY A N 1
ATOM 2539 C CA . GLY A 1 396 ? 18.188 13.240 75.419 1.00 86.49 415 GLY A CA 1
ATOM 2540 C C . GLY A 1 396 ? 17.774 12.092 76.321 1.00 87.98 415 GLY A C 1
ATOM 2541 O O . GLY A 1 396 ? 17.588 10.959 75.861 1.00 90.30 415 GLY A O 1
ATOM 2542 N N . PRO A 1 397 ? 17.627 12.354 77.620 1.00 92.42 416 PRO A N 1
ATOM 2543 C CA . PRO A 1 397 ? 17.295 11.275 78.558 1.00 89.01 416 PRO A CA 1
ATOM 2544 C C . PRO A 1 397 ? 15.904 10.702 78.329 1.00 88.94 416 PRO A C 1
ATOM 2545 O O . PRO A 1 397 ? 15.073 11.254 77.604 1.00 87.10 416 PRO A O 1
ATOM 2549 N N . LYS A 1 398 ? 15.680 9.553 78.963 1.00 85.85 417 LYS A N 1
ATOM 2550 C CA . LYS A 1 398 ? 14.367 8.938 79.111 1.00 87.17 417 LYS A CA 1
ATOM 2551 C C . LYS A 1 398 ? 13.330 9.951 79.585 1.00 83.73 417 LYS A C 1
ATOM 2552 O O . LYS A 1 398 ? 13.489 10.574 80.641 1.00 81.00 417 LYS A O 1
ATOM 2558 N N . THR A 1 399 ? 12.264 10.128 78.805 1.00 81.33 418 THR A N 1
ATOM 2559 C CA . THR A 1 399 ? 11.120 10.910 79.266 1.00 76.24 418 THR A CA 1
ATOM 2560 C C . THR A 1 399 ? 9.899 9.999 79.349 1.00 64.38 418 THR A C 1
ATOM 2561 O O . THR A 1 399 ? 9.299 9.660 78.314 1.00 57.34 418 THR A O 1
ATOM 2565 N N . PRO A 1 400 ? 9.517 9.546 80.548 1.00 66.99 419 PRO A N 1
ATOM 2566 C CA . PRO A 1 400 ? 8.433 8.554 80.652 1.00 67.04 419 PRO A CA 1
ATOM 2567 C C . PRO A 1 400 ? 7.049 9.169 80.639 1.00 57.42 419 PRO A C 1
ATOM 2568 O O . PRO A 1 400 ? 6.068 8.445 80.406 1.00 56.53 419 PRO A O 1
ATOM 2572 N N . ASP A 1 401 ? 6.943 10.468 80.906 1.00 56.08 420 ASP A N 1
ATOM 2573 C CA . ASP A 1 401 ? 5.658 11.149 80.830 1.00 59.09 420 ASP A CA 1
ATOM 2574 C C . ASP A 1 401 ? 5.011 10.950 79.467 1.00 48.13 420 ASP A C 1
ATOM 2575 O O . ASP A 1 401 ? 3.805 10.709 79.379 1.00 41.00 420 ASP A O 1
ATOM 2580 N N . LEU A 1 402 ? 5.803 11.035 78.392 1.00 41.67 421 LEU A N 1
ATOM 2581 C CA . LEU A 1 402 ? 5.243 10.932 77.049 1.00 43.47 421 LEU A CA 1
ATOM 2582 C C . LEU A 1 402 ? 4.685 9.532 76.789 1.00 44.91 421 LEU A C 1
ATOM 2583 O O . LEU A 1 402 ? 3.751 9.365 75.999 1.00 41.10 421 LEU A O 1
ATOM 2588 N N . ASP A 1 403 ? 5.200 8.521 77.471 1.00 42.56 422 ASP A N 1
ATOM 2589 C CA . ASP A 1 403 ? 4.667 7.195 77.209 1.00 39.35 422 ASP A CA 1
ATOM 2590 C C . ASP A 1 403 ? 3.380 6.922 77.972 1.00 38.48 422 ASP A C 1
ATOM 2591 O O . ASP A 1 403 ? 2.712 5.936 77.682 1.00 38.96 422 ASP A O 1
ATOM 2596 N N . LYS A 1 404 ? 2.956 7.809 78.862 1.00 39.26 423 LYS A N 1
ATOM 2597 C CA . LYS A 1 404 ? 1.671 7.600 79.507 1.00 43.58 423 LYS A CA 1
ATOM 2598 C C . LYS A 1 404 ? 0.527 7.863 78.529 1.00 39.40 423 LYS A C 1
ATOM 2599 O O . LYS A 1 404 ? 0.627 8.718 77.635 1.00 38.55 423 LYS A O 1
ATOM 2605 N N . ILE A 1 405 ? -0.538 7.075 78.671 1.00 39.45 424 ILE A N 1
ATOM 2606 C CA . ILE A 1 405 ? -1.739 7.218 77.862 1.00 37.37 424 ILE A CA 1
ATOM 2607 C C . ILE A 1 405 ? -2.582 8.343 78.436 1.00 38.83 424 ILE A C 1
ATOM 2608 O O . ILE A 1 405 ? -2.851 8.376 79.643 1.00 41.54 424 ILE A O 1
ATOM 2613 N N . VAL A 1 406 ? -3.047 9.241 77.561 1.00 38.73 425 VAL A N 1
ATOM 2614 C CA . VAL A 1 406 ? -3.889 10.363 77.949 1.00 41.22 425 VAL A CA 1
ATOM 2615 C C . VAL A 1 406 ? -4.987 10.552 76.909 1.00 42.87 425 VAL A C 1
ATOM 2616 O O . VAL A 1 406 ? -4.844 10.174 75.740 1.00 40.08 425 VAL A O 1
ATOM 2620 N N . LYS A 1 407 ? -6.086 11.170 77.351 1.00 40.85 426 LYS A N 1
ATOM 2621 C CA . LYS A 1 407 ? -7.198 11.498 76.466 1.00 41.80 426 LYS A CA 1
ATOM 2622 C C . LYS A 1 407 ? -6.774 12.593 75.499 1.00 40.13 426 LYS A C 1
ATOM 2623 O O . LYS A 1 407 ? -6.368 13.670 75.926 1.00 38.48 426 LYS A O 1
ATOM 2629 N N . SER A 1 408 ? -6.862 12.329 74.202 1.00 39.49 427 SER A N 1
ATOM 2630 C CA . SER A 1 408 ? -6.480 13.341 73.230 1.00 36.33 427 SER A CA 1
ATOM 2631 C C . SER A 1 408 ? -7.634 14.309 72.986 1.00 36.62 427 SER A C 1
ATOM 2632 O O . SER A 1 408 ? -8.809 13.963 73.136 1.00 32.37 427 SER A O 1
ATOM 2635 N N . ASP A 1 409 ? -7.282 15.541 72.621 1.00 37.96 428 ASP A N 1
ATOM 2636 C CA . ASP A 1 409 ? -8.236 16.554 72.185 1.00 42.75 428 ASP A CA 1
ATOM 2637 C C . ASP A 1 409 ? -8.253 16.697 70.668 1.00 37.38 428 ASP A C 1
ATOM 2638 O O . ASP A 1 409 ? -9.039 17.499 70.130 1.00 33.54 428 ASP A O 1
ATOM 2643 N N . TYR A 1 410 ? -7.378 15.964 69.975 1.00 35.42 429 TYR A N 1
ATOM 2644 C CA . TYR A 1 410 ? -7.381 15.891 68.513 1.00 37.37 429 TYR A CA 1
ATOM 2645 C C . TYR A 1 410 ? -7.111 17.261 67.923 1.00 36.25 429 TYR A C 1
ATOM 2646 O O . TYR A 1 410 ? -7.684 17.659 66.908 1.00 36.49 429 TYR A O 1
ATOM 2655 N N . LYS A 1 411 ? -6.198 17.970 68.577 1.00 33.05 430 LYS A N 1
ATOM 2656 C CA . LYS A 1 411 ? -5.913 19.350 68.241 1.00 34.53 430 LYS A CA 1
ATOM 2657 C C . LYS A 1 411 ? -5.003 19.442 67.027 1.00 29.59 430 LYS A C 1
ATOM 2658 O O . LYS A 1 411 ? -5.228 20.281 66.150 1.00 31.63 430 LYS A O 1
ATOM 2664 N N . VAL A 1 412 ? -3.966 18.602 66.962 1.00 31.15 431 VAL A N 1
ATOM 2665 C CA . VAL A 1 412 ? -3.153 18.519 65.753 1.00 27.11 431 VAL A CA 1
ATOM 2666 C C . VAL A 1 412 ? -4.034 18.223 64.542 1.00 26.90 431 VAL A C 1
ATOM 2667 O O . VAL A 1 412 ? -3.854 18.796 63.467 1.00 27.96 431 VAL A O 1
ATOM 2671 N N . SER A 1 413 ? -4.966 17.274 64.680 1.00 29.90 432 SER A N 1
ATOM 2672 C CA . SER A 1 413 ? -5.758 16.876 63.522 1.00 27.55 432 SER A CA 1
ATOM 2673 C C . SER A 1 413 ? -6.623 18.040 63.050 1.00 28.83 432 SER A C 1
ATOM 2674 O O . SER A 1 413 ? -6.669 18.356 61.858 1.00 29.62 432 SER A O 1
ATOM 2677 N N . LYS A 1 414 ? -7.298 18.701 63.980 1.00 28.38 433 LYS A N 1
ATOM 2678 C CA . LYS A 1 414 ? -8.125 19.847 63.598 1.00 33.87 433 LYS A CA 1
ATOM 2679 C C . LYS A 1 414 ? -7.301 20.935 62.931 1.00 32.13 433 LYS A C 1
ATOM 2680 O O . LYS A 1 414 ? -7.729 21.520 61.924 1.00 29.13 433 LYS A O 1
ATOM 2686 N N . ALA A 1 415 ? -6.094 21.192 63.434 1.00 28.36 434 ALA A N 1
ATOM 2687 C CA . ALA A 1 415 ? -5.304 22.274 62.852 1.00 29.53 434 ALA A CA 1
ATOM 2688 C C . ALA A 1 415 ? -4.837 21.918 61.436 1.00 28.04 434 ALA A C 1
ATOM 2689 O O . ALA A 1 415 ? -5.048 22.686 60.490 1.00 30.50 434 ALA A O 1
ATOM 2691 N N . LEU A 1 416 ? -4.222 20.743 61.270 1.00 28.53 435 LEU A N 1
ATOM 2692 C CA . LEU A 1 416 ? -3.817 20.259 59.947 1.00 28.12 435 LEU A CA 1
ATOM 2693 C C . LEU A 1 416 ? -4.950 20.325 58.923 1.00 25.86 435 LEU A C 1
ATOM 2694 O O . LEU A 1 416 ? -4.721 20.680 57.756 1.00 23.81 435 LEU A O 1
ATOM 2699 N N . LYS A 1 417 ? -6.165 19.920 59.315 1.00 25.08 436 LYS A N 1
ATOM 2700 C CA . LYS A 1 417 ? -7.304 20.061 58.405 1.00 27.23 436 LYS A CA 1
ATOM 2701 C C . LYS A 1 417 ? -7.528 21.534 58.004 1.00 27.13 436 LYS A C 1
ATOM 2702 O O . LYS A 1 417 ? -7.713 21.841 56.819 1.00 31.46 436 LYS A O 1
ATOM 2708 N N . LYS A 1 418 ? -7.484 22.456 58.971 1.00 26.66 437 LYS A N 1
ATOM 2709 C CA . LYS A 1 418 ? -7.648 23.877 58.632 1.00 30.87 437 LYS A CA 1
ATOM 2710 C C . LYS A 1 418 ? -6.526 24.376 57.732 1.00 35.18 437 LYS A C 1
ATOM 2711 O O . LYS A 1 418 ? -6.774 25.194 56.844 1.00 30.86 437 LYS A O 1
ATOM 2717 N N . VAL A 1 419 ? -5.304 23.854 57.907 1.00 36.55 438 VAL A N 1
ATOM 2718 C CA . VAL A 1 419 ? -4.196 24.245 57.041 1.00 34.65 438 VAL A CA 1
ATOM 2719 C C . VAL A 1 419 ? -4.509 23.903 55.594 1.00 32.69 438 VAL A C 1
ATOM 2720 O O . VAL A 1 419 ? -4.301 24.720 54.691 1.00 31.16 438 VAL A O 1
ATOM 2724 N N . MET A 1 420 ? -5.030 22.696 55.349 1.00 28.24 439 MET A N 1
ATOM 2725 C CA . MET A 1 420 ? -5.332 22.308 53.977 1.00 28.33 439 MET A CA 1
ATOM 2726 C C . MET A 1 420 ? -6.538 23.060 53.450 1.00 25.09 439 MET A C 1
ATOM 2727 O O . MET A 1 420 ? -6.562 23.430 52.284 1.00 28.63 439 MET A O 1
ATOM 2732 N N . GLU A 1 421 ? -7.549 23.293 54.287 1.00 30.60 440 GLU A N 1
ATOM 2733 C CA . GLU A 1 421 ? -8.756 23.972 53.814 1.00 36.31 440 GLU A CA 1
ATOM 2734 C C . GLU A 1 421 ? -8.464 25.402 53.388 1.00 39.77 440 GLU A C 1
ATOM 2735 O O . GLU A 1 421 ? -9.111 25.931 52.472 1.00 38.53 440 GLU A O 1
ATOM 2741 N N . ASN A 1 422 ? -7.525 26.062 54.069 1.00 38.82 441 ASN A N 1
ATOM 2742 C CA . ASN A 1 422 ? -7.234 27.463 53.824 1.00 37.63 441 ASN A CA 1
ATOM 2743 C C . ASN A 1 422 ? -6.080 27.667 52.861 1.00 38.41 441 ASN A C 1
ATOM 2744 O O . ASN A 1 422 ? -5.614 28.815 52.690 1.00 36.84 441 ASN A O 1
ATOM 2749 N N . ASP A 1 423 ? -5.610 26.598 52.226 1.00 35.91 442 ASP A N 1
ATOM 2750 C CA . ASP A 1 423 ? -4.451 26.693 51.355 1.00 40.69 442 ASP A CA 1
ATOM 2751 C C . ASP A 1 423 ? -4.829 27.204 49.965 1.00 37.22 442 ASP A C 1
ATOM 2752 O O . ASP A 1 423 ? -5.880 26.854 49.427 1.00 30.62 442 ASP A O 1
ATOM 2757 N N . LYS A 1 424 ? -3.933 28.011 49.382 1.00 35.30 443 LYS A N 1
ATOM 2758 C CA . LYS A 1 424 ? -4.147 28.607 48.062 1.00 43.15 443 LYS A CA 1
ATOM 2759 C C . LYS A 1 424 ? -4.574 27.582 47.013 1.00 37.48 443 LYS A C 1
ATOM 2760 O O . LYS A 1 424 ? -5.485 27.837 46.220 1.00 44.67 443 LYS A O 1
ATOM 2766 N N . SER A 1 425 ? -3.930 26.420 46.992 1.00 40.97 444 SER A N 1
ATOM 2767 C CA . SER A 1 425 ? -4.236 25.401 45.979 1.00 37.10 444 SER A CA 1
ATOM 2768 C C . SER A 1 425 ? -5.711 25.011 45.925 1.00 36.95 444 SER A C 1
ATOM 2769 O O . SER A 1 425 ? -6.247 24.743 44.841 1.00 37.30 444 SER A O 1
ATOM 2772 N N . TYR A 1 426 ? -6.385 24.976 47.068 1.00 32.63 445 TYR A N 1
ATOM 2773 C CA . TYR A 1 426 ? -7.723 24.417 47.087 1.00 35.85 445 TYR A CA 1
ATOM 2774 C C . TYR A 1 426 ? -8.818 25.464 46.892 1.00 39.93 445 TYR A C 1
ATOM 2775 O O . TYR A 1 426 ? -10.005 25.102 46.899 1.00 40.07 445 TYR A O 1
ATOM 2784 N N . GLU A 1 427 ? -8.445 26.737 46.687 1.00 37.45 446 GLU A N 1
ATOM 2785 C CA . GLU A 1 427 ? -9.411 27.746 46.277 1.00 38.38 446 GLU A CA 1
ATOM 2786 C C . GLU A 1 427 ? -10.082 27.343 44.973 1.00 35.14 446 GLU A C 1
ATOM 2787 O O . GLU A 1 427 ? -9.441 26.828 44.051 1.00 39.40 446 GLU A O 1
ATOM 2793 N N . LEU A 1 428 ? -11.379 27.579 44.898 1.00 42.04 447 LEU A N 1
ATOM 2794 C CA . LEU A 1 428 ? -12.144 27.184 43.735 1.00 40.31 447 LEU A CA 1
ATOM 2795 C C . LEU A 1 428 ? -11.847 28.065 42.525 1.00 43.64 447 LEU A C 1
ATOM 2796 O O . LEU A 1 428 ? -11.605 29.270 42.643 1.00 46.74 447 LEU A O 1
ATOM 2801 N N . ILE A 1 429 ? -11.862 27.442 41.344 1.00 48.41 448 ILE A N 1
ATOM 2802 C CA . ILE A 1 429 ? -11.853 28.198 40.097 1.00 45.48 448 ILE A CA 1
ATOM 2803 C C . ILE A 1 429 ? -13.187 28.927 39.958 1.00 52.49 448 ILE A C 1
ATOM 2804 O O . ILE A 1 429 ? -14.255 28.318 40.097 1.00 49.90 448 ILE A O 1
ATOM 2809 N N . ASP A 1 430 ? -13.142 30.236 39.699 1.00 57.78 449 ASP A N 1
ATOM 2810 C CA . ASP A 1 430 ? -14.384 31.015 39.611 1.00 56.02 449 ASP A CA 1
ATOM 2811 C C . ASP A 1 430 ? -14.276 32.044 38.486 1.00 57.39 449 ASP A C 1
ATOM 2812 O O . ASP A 1 430 ? -13.381 31.984 37.637 1.00 55.66 449 ASP A O 1
ATOM 2817 N N . GLN A 1 431 ? -15.219 32.997 38.494 1.00 58.25 450 GLN A N 1
ATOM 2818 C CA . GLN A 1 431 ? -15.346 33.974 37.416 1.00 60.79 450 GLN A CA 1
ATOM 2819 C C . GLN A 1 431 ? -14.126 34.876 37.312 1.00 56.09 450 GLN A C 1
ATOM 2820 O O . GLN A 1 431 ? -13.821 35.377 36.224 1.00 59.59 450 GLN A O 1
ATOM 2826 N N . LYS A 1 432 ? -13.405 35.090 38.411 1.00 50.47 451 LYS A N 1
ATOM 2827 C CA . LYS A 1 432 ? -12.200 35.906 38.309 1.00 55.88 451 LYS A CA 1
ATOM 2828 C C . LYS A 1 432 ? -11.130 35.229 37.460 1.00 50.37 451 LYS A C 1
ATOM 2829 O O . LYS A 1 432 ? -10.407 35.906 36.725 1.00 60.51 451 LYS A O 1
ATOM 2835 N N . ASP A 1 433 ? -11.026 33.898 37.521 1.00 56.35 452 ASP A N 1
ATOM 2836 C CA . ASP A 1 433 ? -10.057 33.201 36.678 1.00 56.77 452 ASP A CA 1
ATOM 2837 C C . ASP A 1 433 ? -10.512 33.122 35.220 1.00 52.82 452 ASP A C 1
ATOM 2838 O O . ASP A 1 433 ? -9.700 33.274 34.298 1.00 49.78 452 ASP A O 1
ATOM 2843 N N . PHE A 1 434 ? -11.788 32.834 34.986 1.00 45.90 453 PHE A N 1
ATOM 2844 C CA . PHE A 1 434 ? -12.323 32.754 33.629 1.00 53.20 453 PHE A CA 1
ATOM 2845 C C . PHE A 1 434 ? -13.652 33.493 33.591 1.00 61.35 453 PHE A C 1
ATOM 2846 O O . PHE A 1 434 ? -14.661 33.003 34.131 1.00 63.81 453 PHE A O 1
ATOM 2854 N N . PRO A 1 435 ? -13.684 34.688 33.006 1.00 62.20 454 PRO A N 1
ATOM 2855 C CA . PRO A 1 435 ? -14.965 35.395 32.891 1.00 59.66 454 PRO A CA 1
ATOM 2856 C C . PRO A 1 435 ? -15.974 34.664 32.026 1.00 53.50 454 PRO A C 1
ATOM 2857 O O . PRO A 1 435 ? -17.139 34.539 32.423 1.00 57.03 454 PRO A O 1
ATOM 2861 N N . ASP A 1 436 ? -15.570 34.165 30.863 1.00 45.43 455 ASP A N 1
ATOM 2862 C CA . ASP A 1 436 ? -16.541 33.562 29.964 1.00 57.40 455 ASP A CA 1
ATOM 2863 C C . ASP A 1 436 ? -17.124 32.320 30.614 1.00 58.86 455 ASP A C 1
ATOM 2864 O O . ASP A 1 436 ? -16.397 31.370 30.928 1.00 57.29 455 ASP A O 1
ATOM 2869 N N . LYS A 1 437 ? -18.440 32.335 30.817 1.00 58.97 456 LYS A N 1
ATOM 2870 C CA . LYS A 1 437 ? -19.073 31.278 31.589 1.00 63.34 456 LYS A CA 1
ATOM 2871 C C . LYS A 1 437 ? -18.833 29.909 30.961 1.00 60.99 456 LYS A C 1
ATOM 2872 O O . LYS A 1 437 ? -18.488 28.958 31.666 1.00 65.77 456 LYS A O 1
ATOM 2878 N N . ALA A 1 438 ? -18.955 29.797 29.633 1.00 60.67 457 ALA A N 1
ATOM 2879 C CA . ALA A 1 438 ? -18.792 28.495 28.986 1.00 60.31 457 ALA A CA 1
ATOM 2880 C C . ALA A 1 438 ? -17.344 28.022 28.995 1.00 59.31 457 ALA A C 1
ATOM 2881 O O . ALA A 1 438 ? -17.092 26.815 28.949 1.00 61.12 457 ALA A O 1
ATOM 2883 N N . LEU A 1 439 ? -16.383 28.945 29.024 1.00 61.73 458 LEU A N 1
ATOM 2884 C CA . LEU A 1 439 ? -14.985 28.536 29.097 1.00 58.28 458 LEU A CA 1
ATOM 2885 C C . LEU A 1 439 ? -14.648 28.031 30.495 1.00 51.92 458 LEU A C 1
ATOM 2886 O O . LEU A 1 439 ? -14.018 26.975 30.653 1.00 47.45 458 LEU A O 1
ATOM 2891 N N . ARG A 1 440 ? -15.057 28.790 31.519 1.00 45.51 459 ARG A N 1
ATOM 2892 C CA . ARG A 1 440 ? -14.854 28.386 32.905 1.00 50.83 459 ARG A CA 1
ATOM 2893 C C . ARG A 1 440 ? -15.376 26.976 33.161 1.00 53.58 459 ARG A C 1
ATOM 2894 O O . ARG A 1 440 ? -14.782 26.213 33.928 1.00 57.38 459 ARG A O 1
ATOM 2902 N N . GLU A 1 441 ? -16.482 26.608 32.517 1.00 52.24 460 GLU A N 1
ATOM 2903 C CA . GLU A 1 441 ? -17.056 25.292 32.730 1.00 55.46 460 GLU A CA 1
ATOM 2904 C C . GLU A 1 441 ? -16.339 24.208 31.945 1.00 49.49 460 GLU A C 1
ATOM 2905 O O . GLU A 1 441 ? -16.402 23.043 32.340 1.00 51.93 460 GLU A O 1
ATOM 2911 N N . ALA A 1 442 ? -15.655 24.551 30.856 1.00 48.38 461 ALA A N 1
ATOM 2912 C CA . ALA A 1 442 ? -14.823 23.545 30.210 1.00 47.99 461 ALA A CA 1
ATOM 2913 C C . ALA A 1 442 ? -13.500 23.370 30.945 1.00 46.18 461 ALA A C 1
ATOM 2914 O O . ALA A 1 442 ? -12.933 22.269 30.949 1.00 52.86 461 ALA A O 1
ATOM 2916 N N . VAL A 1 443 ? -13.001 24.419 31.586 1.00 45.33 462 VAL A N 1
ATOM 2917 C CA . VAL A 1 443 ? -11.773 24.260 32.345 1.00 47.11 462 VAL A CA 1
ATOM 2918 C C . VAL A 1 443 ? -12.054 23.493 33.624 1.00 44.90 462 VAL A C 1
ATOM 2919 O O . VAL A 1 443 ? -11.328 22.561 33.973 1.00 41.18 462 VAL A O 1
ATOM 2923 N N . ILE A 1 444 ? -13.132 23.849 34.321 1.00 45.41 463 ILE A N 1
ATOM 2924 C CA . ILE A 1 444 ? -13.499 23.139 35.539 1.00 48.13 463 ILE A CA 1
ATOM 2925 C C . ILE A 1 444 ? -13.695 21.647 35.265 1.00 48.12 463 ILE A C 1
ATOM 2926 O O . ILE A 1 444 ? -13.321 20.802 36.087 1.00 44.17 463 ILE A O 1
ATOM 2931 N N . ALA A 1 445 ? -14.227 21.299 34.084 1.00 44.47 464 ALA A N 1
ATOM 2932 C CA . ALA A 1 445 ? -14.554 19.908 33.766 1.00 45.98 464 ALA A CA 1
ATOM 2933 C C . ALA A 1 445 ? -13.333 19.067 33.407 1.00 48.15 464 ALA A C 1
ATOM 2934 O O . ALA A 1 445 ? -13.325 17.855 33.665 1.00 49.41 464 ALA A O 1
ATOM 2936 N N . GLN A 1 446 ? -12.304 19.681 32.820 1.00 42.75 465 GLN A N 1
ATOM 2937 C CA . GLN A 1 446 ? -11.145 18.967 32.301 1.00 44.21 465 GLN A CA 1
ATOM 2938 C C . GLN A 1 446 ? -9.902 19.121 33.158 1.00 44.28 465 GLN A C 1
ATOM 2939 O O . GLN A 1 446 ? -9.070 18.206 33.198 1.00 47.06 465 GLN A O 1
ATOM 2945 N N . VAL A 1 447 ? -9.784 20.225 33.881 1.00 39.66 466 VAL A N 1
ATOM 2946 C CA . VAL A 1 447 ? -8.568 20.566 34.605 1.00 41.89 466 VAL A CA 1
ATOM 2947 C C . VAL A 1 447 ? -8.767 20.227 36.077 1.00 39.74 466 VAL A C 1
ATOM 2948 O O . VAL A 1 447 ? -7.834 19.817 36.778 1.00 37.49 466 VAL A O 1
ATOM 2952 N N . GLY A 1 448 ? -9.996 20.378 36.543 1.00 43.30 467 GLY A N 1
ATOM 2953 C CA . GLY A 1 448 ? -10.317 20.326 37.953 1.00 44.82 467 GLY A CA 1
ATOM 2954 C C . GLY A 1 448 ? -10.911 21.638 38.429 1.00 43.23 467 GLY A C 1
ATOM 2955 O O . GLY A 1 448 ? -10.850 22.665 37.757 1.00 48.77 467 GLY A O 1
ATOM 2956 N N . SER A 1 449 ? -11.488 21.576 39.626 1.00 43.15 468 SER A N 1
ATOM 2957 C CA . SER A 1 449 ? -12.201 22.698 40.212 1.00 41.27 468 SER A CA 1
ATOM 2958 C C . SER A 1 449 ? -11.302 23.626 41.008 1.00 39.04 468 SER A C 1
ATOM 2959 O O . SER A 1 449 ? -11.768 24.659 41.478 1.00 43.06 468 SER A O 1
ATOM 2962 N N . ARG A 1 450 ? -10.038 23.278 41.198 1.00 35.47 469 ARG A N 1
ATOM 2963 C CA . ARG A 1 450 ? -9.202 23.947 42.174 1.00 34.69 469 ARG A CA 1
ATOM 2964 C C . ARG A 1 450 ? -8.118 24.730 41.454 1.00 34.64 469 ARG A C 1
ATOM 2965 O O . ARG A 1 450 ? -7.556 24.267 40.455 1.00 30.10 469 ARG A O 1
ATOM 2973 N N . ARG A 1 451 ? -7.846 25.928 41.974 1.00 33.83 470 ARG A N 1
ATOM 2974 C CA . ARG A 1 451 ? -6.873 26.807 41.341 1.00 34.70 470 ARG A CA 1
ATOM 2975 C C . ARG A 1 451 ? -5.492 26.183 41.300 1.00 35.19 470 ARG A C 1
ATOM 2976 O O . ARG A 1 451 ? -4.712 26.465 40.381 1.00 33.66 470 ARG A O 1
ATOM 2984 N N . GLY A 1 452 ? -5.172 25.349 42.296 1.00 35.56 471 GLY A N 1
ATOM 2985 C CA . GLY A 1 452 ? -3.929 24.603 42.266 1.00 34.83 471 GLY A CA 1
ATOM 2986 C C . GLY A 1 452 ? -3.756 23.817 40.988 1.00 35.14 471 GLY A C 1
ATOM 2987 O O . GLY A 1 452 ? -2.638 23.672 40.494 1.00 33.76 471 GLY A O 1
ATOM 2988 N N . ASN A 1 453 ? -4.853 23.317 40.414 1.00 31.47 472 ASN A N 1
ATOM 2989 C CA . ASN A 1 453 ? -4.701 22.511 39.208 1.00 32.31 472 ASN A CA 1
ATOM 2990 C C . ASN A 1 453 ? -4.334 23.367 37.996 1.00 32.59 472 ASN A C 1
ATOM 2991 O O . ASN A 1 453 ? -3.653 22.878 37.081 1.00 35.50 472 ASN A O 1
ATOM 2996 N N . LEU A 1 454 ? -4.757 24.639 37.967 1.00 31.64 473 LEU A N 1
ATOM 2997 C CA . LEU A 1 454 ? -4.286 25.525 36.903 1.00 34.35 473 LEU A CA 1
ATOM 2998 C C . LEU A 1 454 ? -2.769 25.562 36.875 1.00 32.50 473 LEU A C 1
ATOM 2999 O O . LEU A 1 454 ? -2.154 25.594 35.803 1.00 33.64 473 LEU A O 1
ATOM 3004 N N . GLU A 1 455 ? -2.149 25.511 38.049 1.00 33.38 474 GLU A N 1
ATOM 3005 C CA . GLU A 1 455 ? -0.707 25.561 38.124 1.00 34.22 474 GLU A CA 1
ATOM 3006 C C . GLU A 1 455 ? -0.054 24.246 37.703 1.00 36.83 474 GLU A C 1
ATOM 3007 O O . GLU A 1 455 ? 1.141 24.255 37.380 1.00 35.84 474 GLU A O 1
ATOM 3013 N N . ARG A 1 456 ? -0.798 23.124 37.667 1.00 32.70 475 ARG A N 1
ATOM 3014 C CA . ARG A 1 456 ? -0.122 21.824 37.609 1.00 33.07 475 ARG A CA 1
ATOM 3015 C C . ARG A 1 456 ? -0.604 20.922 36.479 1.00 34.59 475 ARG A C 1
ATOM 3016 O O . ARG A 1 456 ? 0.158 20.078 36.010 1.00 34.02 475 ARG A O 1
ATOM 3024 N N . PHE A 1 457 ? -1.853 21.065 36.042 1.00 31.23 476 PHE A N 1
ATOM 3025 C CA . PHE A 1 457 ? -2.407 20.139 35.075 1.00 32.01 476 PHE A CA 1
ATOM 3026 C C . PHE A 1 457 ? -1.581 20.124 33.790 1.00 37.20 476 PHE A C 1
ATOM 3027 O O . PHE A 1 457 ? -1.286 21.167 33.200 1.00 36.55 476 PHE A O 1
ATOM 3035 N N . ASN A 1 458 ? -1.201 18.923 33.357 1.00 34.45 477 ASN A N 1
ATOM 3036 C CA . ASN A 1 458 ? -0.267 18.741 32.256 1.00 37.08 477 ASN A CA 1
ATOM 3037 C C . ASN A 1 458 ? -0.781 17.719 31.253 1.00 31.55 477 ASN A C 1
ATOM 3038 O O . ASN A 1 458 ? -0.003 16.952 30.669 1.00 30.47 477 ASN A O 1
ATOM 3043 N N . GLY A 1 459 ? -2.099 17.678 31.048 1.00 39.95 478 GLY A N 1
ATOM 3044 C CA . GLY A 1 459 ? -2.704 16.856 30.007 1.00 42.95 478 GLY A CA 1
ATOM 3045 C C . GLY A 1 459 ? -3.225 17.713 28.861 1.00 46.40 478 GLY A C 1
ATOM 3046 O O . GLY A 1 459 ? -2.585 18.709 28.497 1.00 44.89 478 GLY A O 1
ATOM 3047 N N . THR A 1 460 ? -4.390 17.379 28.307 1.00 46.42 479 THR A N 1
ATOM 3048 C CA . THR A 1 460 ? -4.978 18.120 27.193 1.00 49.86 479 THR A CA 1
ATOM 3049 C C . THR A 1 460 ? -6.144 18.986 27.661 1.00 47.76 479 THR A C 1
ATOM 3050 O O . THR A 1 460 ? -6.904 18.583 28.542 1.00 49.54 479 THR A O 1
ATOM 3054 N N . LEU A 1 461 ? -6.292 20.174 27.062 1.00 49.39 480 LEU A N 1
ATOM 3055 C CA . LEU A 1 461 ? -7.464 21.032 27.264 1.00 48.74 480 LEU A CA 1
ATOM 3056 C C . LEU A 1 461 ? -8.132 21.274 25.913 1.00 55.40 480 LEU A C 1
ATOM 3057 O O . LEU A 1 461 ? -7.597 22.012 25.075 1.00 58.03 480 LEU A O 1
ATOM 3062 N N . ARG A 1 462 ? -9.314 20.688 25.720 1.00 51.82 481 ARG A N 1
ATOM 3063 C CA . ARG A 1 462 ? -10.054 20.784 24.467 1.00 52.93 481 ARG A CA 1
ATOM 3064 C C . ARG A 1 462 ? -11.140 21.839 24.618 1.00 54.27 481 ARG A C 1
ATOM 3065 O O . ARG A 1 462 ? -12.006 21.735 25.496 1.00 50.34 481 ARG A O 1
ATOM 3073 N N . LEU A 1 463 ? -11.090 22.851 23.774 1.00 51.35 482 LEU A N 1
ATOM 3074 C CA . LEU A 1 463 ? -12.093 23.908 23.766 1.00 58.25 482 LEU A CA 1
ATOM 3075 C C . LEU A 1 463 ? -12.820 23.802 22.429 1.00 54.27 482 LEU A C 1
ATOM 3076 O O . LEU A 1 463 ? -12.307 24.240 21.396 1.00 50.43 482 LEU A O 1
ATOM 3081 N N . ASP A 1 464 ? -14.000 23.177 22.446 1.00 58.94 483 ASP A N 1
ATOM 3082 C CA . ASP A 1 464 ? -14.757 22.961 21.223 1.00 59.05 483 ASP A CA 1
ATOM 3083 C C . ASP A 1 464 ? -16.201 23.428 21.348 1.00 60.97 483 ASP A C 1
ATOM 3084 O O . ASP A 1 464 ? -16.998 23.194 20.432 1.00 66.76 483 ASP A O 1
ATOM 3089 N N . ASN A 1 465 ? -16.554 24.094 22.439 1.00 60.30 484 ASN A N 1
ATOM 3090 C CA . ASN A 1 465 ? -17.872 24.705 22.523 1.00 65.21 484 ASN A CA 1
ATOM 3091 C C . ASN A 1 465 ? -17.839 26.077 21.855 1.00 71.77 484 ASN A C 1
ATOM 3092 O O . ASN A 1 465 ? -17.238 27.022 22.395 1.00 68.77 484 ASN A O 1
ATOM 3097 N N . PRO A 1 466 ? -18.481 26.231 20.690 1.00 69.31 485 PRO A N 1
ATOM 3098 C CA . PRO A 1 466 ? -18.412 27.517 19.969 1.00 67.99 485 PRO A CA 1
ATOM 3099 C C . PRO A 1 466 ? -19.001 28.683 20.737 1.00 62.22 485 PRO A C 1
ATOM 3100 O O . PRO A 1 466 ? -18.802 29.830 20.320 1.00 75.07 485 PRO A O 1
ATOM 3104 N N . ASP A 1 467 ? -19.706 28.434 21.842 1.00 60.94 486 ASP A N 1
ATOM 3105 C CA . ASP A 1 467 ? -20.305 29.495 22.641 1.00 66.18 486 ASP A CA 1
ATOM 3106 C C . ASP A 1 467 ? -19.289 30.275 23.463 1.00 63.29 486 ASP A C 1
ATOM 3107 O O . ASP A 1 467 ? -19.696 31.134 24.255 1.00 66.89 486 ASP A O 1
ATOM 3112 N N . ILE A 1 468 ? -17.998 29.997 23.316 1.00 66.70 487 ILE A N 1
ATOM 3113 C CA . ILE A 1 468 ? -16.969 30.707 24.066 1.00 67.15 487 ILE A CA 1
ATOM 3114 C C . ILE A 1 468 ? -16.690 32.035 23.369 1.00 65.39 487 ILE A C 1
ATOM 3115 O O . ILE A 1 468 ? -16.315 32.064 22.191 1.00 60.37 487 ILE A O 1
ATOM 3120 N N . LYS A 1 469 ? -16.887 33.137 24.096 1.00 62.52 488 LYS A N 1
ATOM 3121 C CA . LYS A 1 469 ? -16.729 34.481 23.555 1.00 67.17 488 LYS A CA 1
ATOM 3122 C C . LYS A 1 469 ? -15.432 35.156 23.978 1.00 63.90 488 LYS A C 1
ATOM 3123 O O . LYS A 1 469 ? -15.085 36.198 23.408 1.00 77.36 488 LYS A O 1
ATOM 3129 N N . SER A 1 470 ? -14.718 34.604 24.959 1.00 64.87 489 SER A N 1
ATOM 3130 C CA . SER A 1 470 ? -13.495 35.220 25.466 1.00 60.18 489 SER A CA 1
ATOM 3131 C C . SER A 1 470 ? -12.593 34.143 26.040 1.00 60.55 489 SER A C 1
ATOM 3132 O O . SER A 1 470 ? -12.992 33.431 26.965 1.00 62.28 489 SER A O 1
ATOM 3135 N N . LEU A 1 471 ? -11.377 34.035 25.510 1.00 56.56 490 LEU A N 1
ATOM 3136 C CA . LEU A 1 471 ? -10.393 33.102 26.037 1.00 54.20 490 LEU A CA 1
ATOM 3137 C C . LEU A 1 471 ? -9.559 33.722 27.150 1.00 56.50 490 LEU A C 1
ATOM 3138 O O . LEU A 1 471 ? -8.441 33.268 27.415 1.00 60.85 490 LEU A O 1
ATOM 3143 N N . GLU A 1 472 ? -10.076 34.757 27.798 1.00 53.15 491 GLU A N 1
ATOM 3144 C CA . GLU A 1 472 ? -9.363 35.383 28.899 1.00 56.40 491 GLU A CA 1
ATOM 3145 C C . GLU A 1 472 ? -9.288 34.419 30.079 1.00 59.05 491 GLU A C 1
ATOM 3146 O O . GLU A 1 472 ? -10.285 33.780 30.438 1.00 58.07 491 GLU A O 1
ATOM 3152 N N . GLY A 1 473 ? -8.094 34.294 30.664 1.00 58.98 492 GLY A N 1
ATOM 3153 C CA . GLY A 1 473 ? -7.837 33.362 31.750 1.00 54.47 492 GLY A CA 1
ATOM 3154 C C . GLY A 1 473 ? -6.838 32.270 31.408 1.00 52.25 492 GLY A C 1
ATOM 3155 O O . GLY A 1 473 ? -6.102 31.814 32.293 1.00 45.52 492 GLY A O 1
ATOM 3156 N N . LEU A 1 474 ? -6.795 31.843 30.138 1.00 45.46 493 LEU A N 1
ATOM 3157 C CA . LEU A 1 474 ? -5.961 30.707 29.747 1.00 46.37 493 LEU A CA 1
ATOM 3158 C C . LEU A 1 474 ? -4.489 30.924 30.082 1.00 44.90 493 LEU A C 1
ATOM 3159 O O . LEU A 1 474 ? -3.743 29.944 30.196 1.00 42.91 493 LEU A O 1
ATOM 3164 N N . ASN A 1 475 ? -4.063 32.189 30.237 1.00 38.26 494 ASN A N 1
ATOM 3165 C CA . ASN A 1 475 ? -2.716 32.520 30.694 1.00 46.51 494 ASN A CA 1
ATOM 3166 C C . ASN A 1 475 ? -2.413 31.938 32.073 1.00 42.76 494 ASN A C 1
ATOM 3167 O O . ASN A 1 475 ? -1.246 31.750 32.429 1.00 41.08 494 ASN A O 1
ATOM 3172 N N . LYS A 1 476 ? -3.444 31.722 32.888 1.00 42.93 495 LYS A N 1
ATOM 3173 C CA . LYS A 1 476 ? -3.285 31.124 34.209 1.00 46.40 495 LYS A CA 1
ATOM 3174 C C . LYS A 1 476 ? -2.978 29.622 34.168 1.00 43.02 495 LYS A C 1
ATOM 3175 O O . LYS A 1 476 ? -2.669 29.042 35.220 1.00 37.29 495 LYS A O 1
ATOM 3181 N N . LEU A 1 477 ? -3.057 28.984 33.001 1.00 43.71 496 LEU A N 1
ATOM 3182 C CA . LEU A 1 477 ? -2.669 27.585 32.843 1.00 41.25 496 LEU A CA 1
ATOM 3183 C C . LEU A 1 477 ? -1.166 27.497 32.595 1.00 40.79 496 LEU A C 1
ATOM 3184 O O . LEU A 1 477 ? -0.662 28.053 31.611 1.00 40.78 496 LEU A O 1
ATOM 3189 N N . LYS A 1 478 ? -0.455 26.772 33.457 1.00 41.28 497 LYS A N 1
ATOM 3190 C CA . LYS A 1 478 ? 1.000 26.844 33.445 1.00 38.83 497 LYS A CA 1
ATOM 3191 C C . LYS A 1 478 ? 1.697 25.666 32.783 1.00 37.56 497 LYS A C 1
ATOM 3192 O O . LYS A 1 478 ? 2.809 25.844 32.283 1.00 38.56 497 LYS A O 1
ATOM 3198 N N . LYS A 1 479 ? 1.119 24.460 32.771 1.00 39.74 498 LYS A N 1
ATOM 3199 C CA . LYS A 1 479 ? 1.901 23.324 32.279 1.00 37.28 498 LYS A CA 1
ATOM 3200 C C . LYS A 1 479 ? 1.113 22.433 31.330 1.00 36.30 498 LYS A C 1
ATOM 3201 O O . LYS A 1 479 ? 1.401 21.237 31.229 1.00 38.37 498 LYS A O 1
ATOM 3207 N N . LEU A 1 480 ? 0.128 22.980 30.622 1.00 38.24 499 LEU A N 1
ATOM 3208 C CA . LEU A 1 480 ? -0.654 22.172 29.693 1.00 39.34 499 LEU A CA 1
ATOM 3209 C C . LEU A 1 480 ? 0.240 21.464 28.686 1.00 37.36 499 LEU A C 1
ATOM 3210 O O . LEU A 1 480 ? 1.208 22.030 28.176 1.00 41.53 499 LEU A O 1
ATOM 3215 N N . ALA A 1 481 ? -0.096 20.220 28.394 1.00 39.48 500 ALA A N 1
ATOM 3216 C CA . ALA A 1 481 ? 0.589 19.536 27.308 1.00 43.99 500 ALA A CA 1
ATOM 3217 C C . ALA A 1 481 ? 0.039 19.979 25.961 1.00 42.49 500 ALA A C 1
ATOM 3218 O O . ALA A 1 481 ? 0.798 20.174 25.003 1.00 44.79 500 ALA A O 1
ATOM 3220 N N . LYS A 1 482 ? -1.270 20.189 25.883 1.00 38.87 501 LYS A N 1
ATOM 3221 C CA . LYS A 1 482 ? -1.910 20.413 24.598 1.00 45.59 501 LYS A CA 1
ATOM 3222 C C . LYS A 1 482 ? -3.144 21.276 24.792 1.00 48.55 501 LYS A C 1
ATOM 3223 O O . LYS A 1 482 ? -3.955 21.010 25.685 1.00 47.79 501 LYS A O 1
ATOM 3229 N N . LEU A 1 483 ? -3.261 22.313 23.968 1.00 45.63 502 LEU A N 1
ATOM 3230 C CA . LEU A 1 483 ? -4.461 23.126 23.857 1.00 49.71 502 LEU A CA 1
ATOM 3231 C C . LEU A 1 483 ? -5.119 22.831 22.514 1.00 49.33 502 LEU A C 1
ATOM 3232 O O . LEU A 1 483 ? -4.438 22.714 21.494 1.00 49.86 502 LEU A O 1
ATOM 3237 N N . GLU A 1 484 ? -6.440 22.698 22.514 1.00 52.29 503 GLU A N 1
ATOM 3238 C CA . GLU A 1 484 ? -7.191 22.423 21.296 1.00 52.97 503 GLU A CA 1
ATOM 3239 C C . GLU A 1 484 ? -8.303 23.452 21.211 1.00 54.58 503 GLU A C 1
ATOM 3240 O O . GLU A 1 484 ? -9.254 23.396 21.999 1.00 51.47 503 GLU A O 1
ATOM 3246 N N . LEU A 1 485 ? -8.170 24.399 20.270 1.00 53.14 504 LEU A N 1
ATOM 3247 C CA . LEU A 1 485 ? -9.202 25.389 19.980 1.00 55.61 504 LEU A CA 1
ATOM 3248 C C . LEU A 1 485 ? -9.920 24.942 18.711 1.00 56.34 504 LEU A C 1
ATOM 3249 O O . LEU A 1 485 ? -9.327 24.936 17.630 1.00 52.09 504 LEU A O 1
ATOM 3254 N N . ILE A 1 486 ? -11.186 24.546 18.842 1.00 57.94 505 ILE A N 1
ATOM 3255 C CA . ILE A 1 486 ? -11.912 23.846 17.781 1.00 58.75 505 ILE A CA 1
ATOM 3256 C C . ILE A 1 486 ? -13.244 24.542 17.564 1.00 65.15 505 ILE A C 1
ATOM 3257 O O . ILE A 1 486 ? -14.154 24.419 18.395 1.00 63.69 505 ILE A O 1
ATOM 3262 N N . GLY A 1 487 ? -13.366 25.261 16.450 1.00 65.82 506 GLY A N 1
ATOM 3263 C CA . GLY A 1 487 ? -14.659 25.762 16.029 1.00 63.22 506 GLY A CA 1
ATOM 3264 C C . GLY A 1 487 ? -15.214 26.885 16.869 1.00 62.98 506 GLY A C 1
ATOM 3265 O O . GLY A 1 487 ? -16.435 27.060 16.928 1.00 58.87 506 GLY A O 1
ATOM 3266 N N . LEU A 1 488 ? -14.352 27.654 17.532 1.00 62.28 507 LEU A N 1
ATOM 3267 C CA . LEU A 1 488 ? -14.809 28.801 18.315 1.00 61.36 507 LEU A CA 1
ATOM 3268 C C . LEU A 1 488 ? -14.992 29.979 17.353 1.00 61.00 507 LEU A C 1
ATOM 3269 O O . LEU A 1 488 ? -14.122 30.839 17.177 1.00 58.44 507 LEU A O 1
ATOM 3274 N N . SER A 1 489 ? -16.170 30.008 16.719 1.00 59.54 508 SER A N 1
ATOM 3275 C CA . SER A 1 489 ? -16.474 30.983 15.677 1.00 60.94 508 SER A CA 1
ATOM 3276 C C . SER A 1 489 ? -16.431 32.433 16.168 1.00 62.21 508 SER A C 1
ATOM 3277 O O . SER A 1 489 ? -16.382 33.350 15.338 1.00 67.11 508 SER A O 1
ATOM 3280 N N . GLN A 1 490 ? -16.423 32.671 17.475 1.00 58.73 509 GLN A N 1
ATOM 3281 C CA . GLN A 1 490 ? -16.535 34.020 18.005 1.00 55.80 509 GLN A CA 1
ATOM 3282 C C . GLN A 1 490 ? -15.211 34.606 18.480 1.00 58.10 509 GLN A C 1
ATOM 3283 O O . GLN A 1 490 ? -15.202 35.717 19.022 1.00 58.95 509 GLN A O 1
ATOM 3289 N N . ILE A 1 491 ? -14.099 33.906 18.283 1.00 56.53 510 ILE A N 1
ATOM 3290 C CA . ILE A 1 491 ? -12.798 34.348 18.772 1.00 58.32 510 ILE A CA 1
ATOM 3291 C C . ILE A 1 491 ? -12.071 35.065 17.636 1.00 57.42 510 ILE A C 1
ATOM 3292 O O . ILE A 1 491 ? -11.738 34.456 16.612 1.00 57.50 510 ILE A O 1
ATOM 3297 N N . THR A 1 492 ? -11.816 36.359 17.828 1.00 58.76 511 THR A N 1
ATOM 3298 C CA . THR A 1 492 ? -11.239 37.218 16.799 1.00 61.96 511 THR A CA 1
ATOM 3299 C C . THR A 1 492 ? -9.731 37.407 16.914 1.00 55.99 511 THR A C 1
ATOM 3300 O O . THR A 1 492 ? -9.094 37.755 15.913 1.00 50.79 511 THR A O 1
ATOM 3304 N N . LYS A 1 493 ? -9.149 37.204 18.097 1.00 52.49 512 LYS A N 1
ATOM 3305 C CA . LYS A 1 493 ? -7.721 37.395 18.304 1.00 55.23 512 LYS A CA 1
ATOM 3306 C C . LYS A 1 493 ? -7.115 36.210 19.051 1.00 52.33 512 LYS A C 1
ATOM 3307 O O . LYS A 1 493 ? -7.774 35.565 19.871 1.00 51.05 512 LYS A O 1
ATOM 3313 N N . LEU A 1 494 ? -5.844 35.940 18.759 1.00 51.19 513 LEU A N 1
ATOM 3314 C CA . LEU A 1 494 ? -5.040 34.981 19.508 1.00 51.20 513 LEU A CA 1
ATOM 3315 C C . LEU A 1 494 ? -3.651 35.570 19.688 1.00 50.10 513 LEU A C 1
ATOM 3316 O O . LEU A 1 494 ? -3.004 35.936 18.704 1.00 48.70 513 LEU A O 1
ATOM 3321 N N . ASP A 1 495 ? -3.210 35.682 20.938 1.00 51.05 514 ASP A N 1
ATOM 3322 C CA . ASP A 1 495 ? -1.896 36.220 21.285 1.00 52.35 514 ASP A CA 1
ATOM 3323 C C . ASP A 1 495 ? -1.572 35.796 22.718 1.00 48.53 514 ASP A C 1
ATOM 3324 O O . ASP A 1 495 ? -2.331 35.055 23.350 1.00 50.56 514 ASP A O 1
ATOM 3329 N N . SER A 1 496 ? -0.450 36.283 23.247 1.00 48.39 515 SER A N 1
ATOM 3330 C CA . SER A 1 496 ? 0.019 35.811 24.549 1.00 50.34 515 SER A CA 1
ATOM 3331 C C . SER A 1 496 ? -0.992 36.062 25.669 1.00 56.24 515 SER A C 1
ATOM 3332 O O . SER A 1 496 ? -1.016 35.317 26.659 1.00 62.31 515 SER A O 1
ATOM 3335 N N . SER A 1 497 ? -1.829 37.096 25.541 1.00 51.71 516 SER A N 1
ATOM 3336 C CA . SER A 1 497 ? -2.755 37.429 26.617 1.00 54.14 516 SER A CA 1
ATOM 3337 C C . SER A 1 497 ? -3.851 36.385 26.798 1.00 52.03 516 SER A C 1
ATOM 3338 O O . SER A 1 497 ? -4.448 36.323 27.875 1.00 52.27 516 SER A O 1
ATOM 3341 N N . VAL A 1 498 ? -4.138 35.574 25.782 1.00 51.74 517 VAL A N 1
ATOM 3342 C CA . VAL A 1 498 ? -5.206 34.591 25.872 1.00 50.30 517 VAL A CA 1
ATOM 3343 C C . VAL A 1 498 ? -4.689 33.186 25.592 1.00 51.98 517 VAL A C 1
ATOM 3344 O O . VAL A 1 498 ? -5.449 32.316 25.197 1.00 53.63 517 VAL A O 1
ATOM 3348 N N . LEU A 1 499 ? -3.396 32.965 25.784 1.00 51.07 518 LEU A N 1
ATOM 3349 C CA . LEU A 1 499 ? -2.771 31.672 25.579 1.00 50.76 518 LEU A CA 1
ATOM 3350 C C . LEU A 1 499 ? -2.095 31.212 26.866 1.00 49.75 518 LEU A C 1
ATOM 3351 O O . LEU A 1 499 ? -1.729 32.046 27.704 1.00 47.29 518 LEU A O 1
ATOM 3356 N N . PRO A 1 500 ? -1.945 29.901 27.067 1.00 45.78 519 PRO A N 1
ATOM 3357 C CA . PRO A 1 500 ? -1.241 29.408 28.258 1.00 47.18 519 PRO A CA 1
ATOM 3358 C C . PRO A 1 500 ? 0.144 30.022 28.381 1.00 43.74 519 PRO A C 1
ATOM 3359 O O . PRO A 1 500 ? 0.784 30.362 27.384 1.00 42.59 519 PRO A O 1
ATOM 3363 N N . GLU A 1 501 ? 0.616 30.118 29.628 1.00 44.08 520 GLU A N 1
ATOM 3364 C CA . GLU A 1 501 ? 1.926 30.703 29.894 1.00 44.92 520 GLU A CA 1
ATOM 3365 C C . GLU A 1 501 ? 3.050 29.944 29.206 1.00 44.88 520 GLU A C 1
ATOM 3366 O O . GLU A 1 501 ? 4.041 30.565 28.789 1.00 44.48 520 GLU A O 1
ATOM 3372 N N . ASN A 1 502 ? 2.932 28.613 29.094 1.00 44.24 521 ASN A N 1
ATOM 3373 C CA . ASN A 1 502 ? 3.945 27.782 28.455 1.00 45.50 521 ASN A CA 1
ATOM 3374 C C . ASN A 1 502 ? 3.712 27.631 26.955 1.00 46.64 521 ASN A C 1
ATOM 3375 O O . ASN A 1 502 ? 4.149 26.635 26.363 1.00 43.63 521 ASN A O 1
ATOM 3380 N N . ILE A 1 503 ? 3.025 28.597 26.335 1.00 47.19 522 ILE A N 1
ATOM 3381 C CA . ILE A 1 503 ? 3.065 28.750 24.885 1.00 45.87 522 ILE A CA 1
ATOM 3382 C C . ILE A 1 503 ? 4.501 28.959 24.444 1.00 46.44 522 ILE A C 1
ATOM 3383 O O . ILE A 1 503 ? 4.855 28.676 23.295 1.00 49.64 522 ILE A O 1
ATOM 3388 N N . LYS A 1 504 ? 5.339 29.431 25.351 1.00 45.40 523 LYS A N 1
ATOM 3389 C CA . LYS A 1 504 ? 6.737 29.774 25.142 1.00 44.83 523 LYS A CA 1
ATOM 3390 C C . LYS A 1 504 ? 7.544 29.075 26.217 1.00 47.49 523 LYS A C 1
ATOM 3391 O O . LYS A 1 504 ? 6.985 28.614 27.219 1.00 46.60 523 LYS A O 1
ATOM 3397 N N . PRO A 1 505 ? 8.865 28.962 26.050 1.00 50.57 524 PRO A N 1
ATOM 3398 C CA . PRO A 1 505 ? 9.663 28.212 27.034 1.00 50.66 524 PRO A CA 1
ATOM 3399 C C . PRO A 1 505 ? 9.652 28.900 28.393 1.00 56.16 524 PRO A C 1
ATOM 3400 O O . PRO A 1 505 ? 9.861 30.114 28.500 1.00 54.65 524 PRO A O 1
ATOM 3404 N N . THR A 1 506 ? 9.373 28.116 29.435 1.00 57.61 525 THR A N 1
ATOM 3405 C CA . THR A 1 506 ? 9.276 28.621 30.799 1.00 52.71 525 THR A CA 1
ATOM 3406 C C . THR A 1 506 ? 9.803 27.556 31.747 1.00 50.70 525 THR A C 1
ATOM 3407 O O . THR A 1 506 ? 9.857 26.373 31.412 1.00 52.49 525 THR A O 1
ATOM 3411 N N . LYS A 1 507 ? 10.195 27.990 32.937 1.00 51.89 526 LYS A N 1
ATOM 3412 C CA . LYS A 1 507 ? 10.635 27.094 33.994 1.00 50.02 526 LYS A CA 1
ATOM 3413 C C . LYS A 1 507 ? 9.562 26.995 35.067 1.00 46.55 526 LYS A C 1
ATOM 3414 O O . LYS A 1 507 ? 8.658 27.828 35.160 1.00 43.23 526 LYS A O 1
ATOM 3420 N N . ASP A 1 508 ? 9.668 25.954 35.877 1.00 48.23 527 ASP A N 1
ATOM 3421 C CA . ASP A 1 508 ? 8.708 25.739 36.948 1.00 46.49 527 ASP A CA 1
ATOM 3422 C C . ASP A 1 508 ? 8.949 26.744 38.069 1.00 42.37 527 ASP A C 1
ATOM 3423 O O . ASP A 1 508 ? 10.088 26.943 38.498 1.00 46.84 527 ASP A O 1
ATOM 3428 N N . THR A 1 509 ? 7.877 27.390 38.534 1.00 38.92 528 THR A N 1
ATOM 3429 C CA . THR A 1 509 ? 7.955 28.407 39.576 1.00 42.02 528 THR A CA 1
ATOM 3430 C C . THR A 1 509 ? 7.419 27.955 40.926 1.00 45.80 528 THR A C 1
ATOM 3431 O O . THR A 1 509 ? 7.586 28.687 41.912 1.00 47.57 528 THR A O 1
ATOM 3435 N N . LEU A 1 510 ? 6.752 26.802 40.995 1.00 40.36 529 LEU A N 1
ATOM 3436 C CA . LEU A 1 510 ? 6.336 26.262 42.287 1.00 39.41 529 LEU A CA 1
ATOM 3437 C C . LEU A 1 510 ? 7.564 25.983 43.145 1.00 38.47 529 LEU A C 1
ATOM 3438 O O . LEU A 1 510 ? 8.646 25.678 42.636 1.00 44.31 529 LEU A O 1
ATOM 3443 N N . VAL A 1 511 ? 7.410 26.097 44.457 1.00 33.32 530 VAL A N 1
ATOM 3444 C CA . VAL A 1 511 ? 8.534 25.865 45.358 1.00 40.06 530 VAL A CA 1
ATOM 3445 C C . VAL A 1 511 ? 8.134 24.837 46.412 1.00 35.51 530 VAL A C 1
ATOM 3446 O O . VAL A 1 511 ? 7.056 24.928 47.005 1.00 32.42 530 VAL A O 1
ATOM 3450 N N . SER A 1 512 ? 8.985 23.834 46.611 1.00 39.96 531 SER A N 1
ATOM 3451 C CA . SER A 1 512 ? 8.602 22.715 47.458 1.00 42.55 531 SER A CA 1
ATOM 3452 C C . SER A 1 512 ? 8.704 23.113 48.919 1.00 39.34 531 SER A C 1
ATOM 3453 O O . SER A 1 512 ? 9.556 23.914 49.313 1.00 40.26 531 SER A O 1
ATOM 3456 N N . VAL A 1 513 ? 7.797 22.561 49.726 1.00 36.01 532 VAL A N 1
ATOM 3457 C CA . VAL A 1 513 ? 7.809 22.840 51.151 1.00 34.84 532 VAL A CA 1
ATOM 3458 C C . VAL A 1 513 ? 8.669 21.868 51.928 1.00 33.78 532 VAL A C 1
ATOM 3459 O O . VAL A 1 513 ? 8.806 22.040 53.148 1.00 34.28 532 VAL A O 1
ATOM 3463 N N . LEU A 1 514 ? 9.244 20.847 51.268 1.00 34.09 533 LEU A N 1
ATOM 3464 C CA . LEU A 1 514 ? 9.890 19.741 51.959 1.00 36.26 533 LEU A CA 1
ATOM 3465 C C . LEU A 1 514 ? 11.345 20.024 52.279 1.00 39.73 533 LEU A C 1
ATOM 3466 O O . LEU A 1 514 ? 12.045 20.739 51.552 1.00 40.64 533 LEU A O 1
ATOM 3471 N N . GLU A 1 515 ? 11.818 19.378 53.336 1.00 38.04 534 GLU A N 1
ATOM 3472 C CA . GLU A 1 515 ? 13.241 19.381 53.600 1.00 40.01 534 GLU A CA 1
ATOM 3473 C C . GLU A 1 515 ? 13.977 18.576 52.529 1.00 40.11 534 GLU A C 1
ATOM 3474 O O . GLU A 1 515 ? 13.401 17.745 51.817 1.00 37.92 534 GLU A O 1
ATOM 3480 N N . THR A 1 516 ? 15.224 18.951 52.343 1.00 48.33 535 THR A N 1
ATOM 3481 C CA . THR A 1 516 ? 16.065 18.272 51.345 1.00 49.72 535 THR A CA 1
ATOM 3482 C C . THR A 1 516 ? 17.319 17.776 52.045 1.00 53.09 535 THR A C 1
ATOM 3483 O O . THR A 1 516 ? 17.572 18.202 53.172 1.00 47.90 535 THR A O 1
ATOM 3487 N N . TYR A 1 517 ? 18.028 16.863 51.397 1.00 56.21 536 TYR A N 1
ATOM 3488 C CA . TYR A 1 517 ? 19.317 16.394 51.939 1.00 62.32 536 TYR A CA 1
ATOM 3489 C C . TYR A 1 517 ? 20.341 17.446 51.535 1.00 65.27 536 TYR A C 1
ATOM 3490 O O . TYR A 1 517 ? 20.566 17.658 50.338 1.00 59.83 536 TYR A O 1
ATOM 3499 N N . LYS A 1 518 ? 20.903 18.129 52.521 1.00 60.66 537 LYS A N 1
ATOM 3500 C CA . LYS A 1 518 ? 22.007 19.064 52.196 1.00 81.42 537 LYS A CA 1
ATOM 3501 C C . LYS A 1 518 ? 23.224 18.202 51.859 1.00 87.14 537 LYS A C 1
ATOM 3502 O O . LYS A 1 518 ? 24.125 18.722 51.205 1.00 90.69 537 LYS A O 1
ATOM 3508 N N . ASN A 1 519 ? 23.199 16.905 52.207 1.00 77.82 538 ASN A N 1
ATOM 3509 C CA . ASN A 1 519 ? 24.266 15.952 51.807 1.00 79.34 538 ASN A CA 1
ATOM 3510 C C . ASN A 1 519 ? 24.246 15.818 50.287 1.00 78.00 538 ASN A C 1
ATOM 3511 O O . ASN A 1 519 ? 25.058 15.052 49.763 1.00 59.57 538 ASN A O 1
ATOM 3516 N N . ASP A 1 520 ? 23.321 16.502 49.621 1.00 84.56 539 ASP A N 1
ATOM 3517 C CA . ASP A 1 520 ? 23.327 16.614 48.146 1.00 87.14 539 ASP A CA 1
ATOM 3518 C C . ASP A 1 520 ? 23.453 18.104 47.888 1.00 93.44 539 ASP A C 1
ATOM 3519 O O . ASP A 1 520 ? 22.428 18.768 47.738 1.00 102.62 539 ASP A O 1
ATOM 3524 N N . ASP A 1 521 ? 24.671 18.613 47.886 1.00 100.84 540 ASP A N 1
ATOM 3525 C CA . ASP A 1 521 ? 24.855 20.040 47.528 1.00 109.62 540 ASP A CA 1
ATOM 3526 C C . ASP A 1 521 ? 25.016 20.105 46.009 1.00 121.20 540 ASP A C 1
ATOM 3527 O O . ASP A 1 521 ? 26.023 20.665 45.545 1.00 119.63 540 ASP A O 1
ATOM 3532 N N . ARG A 1 522 ? 24.039 19.570 45.272 1.00 124.76 541 ARG A N 1
ATOM 3533 C CA . ARG A 1 522 ? 24.166 19.503 43.797 1.00 119.41 541 ARG A CA 1
ATOM 3534 C C . ARG A 1 522 ? 23.154 20.410 43.102 1.00 116.85 541 ARG A C 1
ATOM 3535 O O . ARG A 1 522 ? 23.350 21.640 43.164 1.00 103.70 541 ARG A O 1
ATOM 3543 N N . LYS A 1 523 ? 22.103 19.822 42.520 1.00 131.00 542 LYS A N 1
ATOM 3544 C CA . LYS A 1 523 ? 21.174 20.593 41.656 1.00 118.86 542 LYS A CA 1
ATOM 3545 C C . LYS A 1 523 ? 20.117 21.387 42.403 1.00 115.62 542 LYS A C 1
ATOM 3546 O O . LYS A 1 523 ? 20.445 22.508 42.824 1.00 103.05 542 LYS A O 1
ATOM 3552 N N . GLU A 1 524 ? 18.889 20.860 42.495 1.00 122.35 543 GLU A N 1
ATOM 3553 C CA . GLU A 1 524 ? 17.735 21.624 43.036 1.00 112.48 543 GLU A CA 1
ATOM 3554 C C . GLU A 1 524 ? 17.523 22.772 42.061 1.00 110.69 543 GLU A C 1
ATOM 3555 O O . GLU A 1 524 ? 17.677 23.929 42.485 1.00 117.79 543 GLU A O 1
ATOM 3561 N N . GLU A 1 525 ? 17.235 22.468 40.791 1.00 108.29 544 GLU A N 1
ATOM 3562 C CA . GLU A 1 525 ? 17.116 23.602 39.881 1.00 98.09 544 GLU A CA 1
ATOM 3563 C C . GLU A 1 525 ? 15.800 23.533 39.113 1.00 84.02 544 GLU A C 1
ATOM 3564 O O . GLU A 1 525 ? 15.333 22.449 38.744 1.00 69.99 544 GLU A O 1
ATOM 3570 N N . ALA A 1 526 ? 15.222 24.713 38.854 1.00 80.26 545 ALA A N 1
ATOM 3571 C CA . ALA A 1 526 ? 13.858 24.832 38.345 1.00 72.19 545 ALA A CA 1
ATOM 3572 C C . ALA A 1 526 ? 13.718 24.199 36.969 1.00 73.00 545 ALA A C 1
ATOM 3573 O O . ALA A 1 526 ? 14.179 24.765 35.971 1.00 72.88 545 ALA A O 1
ATOM 3575 N N . LYS A 1 527 ? 13.062 23.037 36.914 1.00 62.27 546 LYS A N 1
ATOM 3576 C CA . LYS A 1 527 ? 12.993 22.247 35.691 1.00 61.42 546 LYS A CA 1
ATOM 3577 C C . LYS A 1 527 ? 12.167 22.963 34.623 1.00 61.61 546 LYS A C 1
ATOM 3578 O O . LYS A 1 527 ? 11.114 23.542 34.907 1.00 57.60 546 LYS A O 1
ATOM 3584 N N . ALA A 1 528 ? 12.659 22.929 33.386 1.00 58.84 547 ALA A N 1
ATOM 3585 C CA . ALA A 1 528 ? 11.961 23.583 32.291 1.00 53.74 547 ALA A CA 1
ATOM 3586 C C . ALA A 1 528 ? 10.657 22.858 31.981 1.00 54.02 547 ALA A C 1
ATOM 3587 O O . ALA A 1 528 ? 10.593 21.629 31.981 1.00 70.95 547 ALA A O 1
ATOM 3589 N N . ILE A 1 529 ? 9.616 23.635 31.716 1.00 50.78 548 ILE A N 1
ATOM 3590 C CA . ILE A 1 529 ? 8.288 23.144 31.379 1.00 49.24 548 ILE A CA 1
ATOM 3591 C C . ILE A 1 529 ? 8.199 22.943 29.871 1.00 50.66 548 ILE A C 1
ATOM 3592 O O . ILE A 1 529 ? 8.494 23.872 29.107 1.00 44.42 548 ILE A O 1
ATOM 3597 N N . PRO A 1 530 ? 7.799 21.768 29.393 1.00 47.32 549 PRO A N 1
ATOM 3598 C CA . PRO A 1 530 ? 7.611 21.599 27.946 1.00 44.93 549 PRO A CA 1
ATOM 3599 C C . PRO A 1 530 ? 6.505 22.508 27.433 1.00 49.10 549 PRO A C 1
ATOM 3600 O O . PRO A 1 530 ? 5.555 22.840 28.146 1.00 47.56 549 PRO A O 1
ATOM 3604 N N . GLN A 1 531 ? 6.639 22.923 26.184 1.00 49.03 550 GLN A N 1
ATOM 3605 C CA . GLN A 1 531 ? 5.715 23.908 25.647 1.00 47.98 550 GLN A CA 1
ATOM 3606 C C . GLN A 1 531 ? 4.421 23.239 25.201 1.00 44.24 550 GLN A C 1
ATOM 3607 O O . GLN A 1 531 ? 4.420 22.119 24.682 1.00 41.75 550 GLN A O 1
ATOM 3613 N N . VAL A 1 532 ? 3.307 23.931 25.426 1.00 40.38 551 VAL A N 1
ATOM 3614 C CA . VAL A 1 532 ? 2.027 23.365 25.050 1.00 43.68 551 VAL A CA 1
ATOM 3615 C C . VAL A 1 532 ? 1.946 23.213 23.534 1.00 46.48 551 VAL A C 1
ATOM 3616 O O . VAL A 1 532 ? 2.416 24.067 22.768 1.00 47.36 551 VAL A O 1
ATOM 3620 N N . ALA A 1 533 ? 1.390 22.085 23.094 1.00 48.42 552 ALA A N 1
ATOM 3621 C CA . ALA A 1 533 ? 1.061 21.894 21.689 1.00 47.64 552 ALA A CA 1
ATOM 3622 C C . ALA A 1 533 ? -0.231 22.636 21.372 1.00 47.31 552 ALA A C 1
ATOM 3623 O O . ALA A 1 533 ? -1.202 22.559 22.131 1.00 45.64 552 ALA A O 1
ATOM 3625 N N . LEU A 1 534 ? -0.246 23.349 20.250 1.00 51.43 553 LEU A N 1
ATOM 3626 C CA . LEU A 1 534 ? -1.350 24.235 19.906 1.00 50.65 553 LEU A CA 1
ATOM 3627 C C . LEU A 1 534 ? -2.088 23.697 18.689 1.00 50.47 553 LEU A C 1
ATOM 3628 O O . LEU A 1 534 ? -1.502 23.568 17.608 1.00 51.23 553 LEU A O 1
ATOM 3633 N N . THR A 1 535 ? -3.373 23.399 18.862 1.00 50.81 554 THR A N 1
ATOM 3634 C CA . THR A 1 535 ? -4.233 22.952 17.775 1.00 55.65 554 THR A CA 1
ATOM 3635 C C . THR A 1 535 ? -5.337 23.984 17.594 1.00 60.54 554 THR A C 1
ATOM 3636 O O . THR A 1 535 ? -6.029 24.341 18.559 1.00 54.40 554 THR A O 1
ATOM 3640 N N . ILE A 1 536 ? -5.469 24.485 16.364 1.00 61.98 555 ILE A N 1
ATOM 3641 C CA . ILE A 1 536 ? -6.441 25.512 15.995 1.00 57.44 555 ILE A CA 1
ATOM 3642 C C . ILE A 1 536 ? -7.163 25.043 14.739 1.00 54.78 555 ILE A C 1
ATOM 3643 O O . ILE A 1 536 ? -6.519 24.764 13.722 1.00 52.94 555 ILE A O 1
ATOM 3648 N N . SER A 1 537 ? -8.490 24.970 14.793 1.00 58.43 556 SER A N 1
ATOM 3649 C CA . SER A 1 537 ? -9.239 24.625 13.593 1.00 58.82 556 SER A CA 1
ATOM 3650 C C . SER A 1 537 ? -10.664 25.136 13.742 1.00 60.68 556 SER A C 1
ATOM 3651 O O . SER A 1 537 ? -11.253 25.052 14.824 1.00 56.59 556 SER A O 1
ATOM 3654 N N . GLY A 1 538 ? -11.204 25.692 12.660 1.00 58.19 557 GLY A N 1
ATOM 3655 C CA . GLY A 1 538 ? -12.593 26.106 12.676 1.00 55.44 557 GLY A CA 1
ATOM 3656 C C . GLY A 1 538 ? -12.840 27.405 13.393 1.00 57.52 557 GLY A C 1
ATOM 3657 O O . GLY A 1 538 ? -13.991 27.716 13.723 1.00 61.05 557 GLY A O 1
ATOM 3658 N N . LEU A 1 539 ? -11.785 28.181 13.643 1.00 51.77 558 LEU A N 1
ATOM 3659 C CA . LEU A 1 539 ? -11.918 29.512 14.223 1.00 59.74 558 LEU A CA 1
ATOM 3660 C C . LEU A 1 539 ? -12.246 30.519 13.113 1.00 65.37 558 LEU A C 1
ATOM 3661 O O . LEU A 1 539 ? -11.500 31.456 12.816 1.00 62.55 558 LEU A O 1
ATOM 3666 N N . THR A 1 540 ? -13.413 30.302 12.497 1.00 66.89 559 THR A N 1
ATOM 3667 C CA . THR A 1 540 ? -13.822 30.985 11.272 1.00 65.18 559 THR A CA 1
ATOM 3668 C C . THR A 1 540 ? -14.060 32.478 11.457 1.00 62.93 559 THR A C 1
ATOM 3669 O O . THR A 1 540 ? -14.428 33.148 10.486 1.00 66.30 559 THR A O 1
ATOM 3673 N N . GLY A 1 541 ? -13.901 33.002 12.671 1.00 66.64 560 GLY A N 1
ATOM 3674 C CA . GLY A 1 541 ? -13.890 34.429 12.912 1.00 63.55 560 GLY A CA 1
ATOM 3675 C C . GLY A 1 541 ? -12.549 34.951 13.365 1.00 57.83 560 GLY A C 1
ATOM 3676 O O . GLY A 1 541 ? -12.465 36.117 13.789 1.00 54.24 560 GLY A O 1
ATOM 3677 N N . LEU A 1 542 ? -11.495 34.138 13.322 1.00 58.40 561 LEU A N 1
ATOM 3678 C CA . LEU A 1 542 ? -10.186 34.581 13.776 1.00 56.91 561 LEU A CA 1
ATOM 3679 C C . LEU A 1 542 ? -9.610 35.575 12.777 1.00 57.02 561 LEU A C 1
ATOM 3680 O O . LEU A 1 542 ? -9.436 35.253 11.598 1.00 60.34 561 LEU A O 1
ATOM 3685 N N . LYS A 1 543 ? -9.311 36.782 13.245 1.00 59.39 562 LYS A N 1
ATOM 3686 C CA . LYS A 1 543 ? -8.777 37.818 12.373 1.00 58.97 562 LYS A CA 1
ATOM 3687 C C . LYS A 1 543 ? -7.303 38.105 12.590 1.00 55.81 562 LYS A C 1
ATOM 3688 O O . LYS A 1 543 ? -6.629 38.544 11.655 1.00 48.52 562 LYS A O 1
ATOM 3694 N N . GLU A 1 544 ? -6.784 37.866 13.790 1.00 53.60 563 GLU A N 1
ATOM 3695 C CA . GLU A 1 544 ? -5.390 38.153 14.099 1.00 52.46 563 GLU A CA 1
ATOM 3696 C C . GLU A 1 544 ? -4.786 36.976 14.845 1.00 50.77 563 GLU A C 1
ATOM 3697 O O . GLU A 1 544 ? -5.265 36.597 15.920 1.00 53.65 563 GLU A O 1
ATOM 3703 N N . LEU A 1 545 ? -3.722 36.426 14.288 1.00 52.32 564 LEU A N 1
ATOM 3704 C CA . LEU A 1 545 ? -2.908 35.425 14.949 1.00 50.93 564 LEU A CA 1
ATOM 3705 C C . LEU A 1 545 ? -1.536 36.031 15.189 1.00 50.64 564 LEU A C 1
ATOM 3706 O O . LEU A 1 545 ? -0.830 36.361 14.233 1.00 51.67 564 LEU A O 1
ATOM 3711 N N . ASN A 1 546 ? -1.164 36.191 16.453 1.00 49.66 565 ASN A N 1
ATOM 3712 C CA . ASN A 1 546 ? 0.154 36.698 16.815 1.00 48.01 565 ASN A CA 1
ATOM 3713 C C . ASN A 1 546 ? 0.835 35.712 17.762 1.00 46.71 565 ASN A C 1
ATOM 3714 O O . ASN A 1 546 ? 0.475 35.626 18.941 1.00 48.52 565 ASN A O 1
ATOM 3719 N N . LEU A 1 547 ? 1.829 34.984 17.242 1.00 51.12 566 LEU A N 1
ATOM 3720 C CA . LEU A 1 547 ? 2.613 34.007 17.992 1.00 49.19 566 LEU A CA 1
ATOM 3721 C C . LEU A 1 547 ? 4.093 34.372 18.023 1.00 48.32 566 LEU A C 1
ATOM 3722 O O . LEU A 1 547 ? 4.948 33.488 18.165 1.00 51.57 566 LEU A O 1
ATOM 3727 N N . ALA A 1 548 ? 4.419 35.651 17.869 1.00 50.73 567 ALA A N 1
ATOM 3728 C CA . ALA A 1 548 ? 5.812 36.041 17.720 1.00 50.62 567 ALA A CA 1
ATOM 3729 C C . ALA A 1 548 ? 6.565 35.943 19.043 1.00 47.07 567 ALA A C 1
ATOM 3730 O O . ALA A 1 548 ? 6.018 36.226 20.112 1.00 48.39 567 ALA A O 1
ATOM 3732 N N . GLY A 1 549 ? 7.837 35.555 18.959 1.00 47.43 568 GLY A N 1
ATOM 3733 C CA . GLY A 1 549 ? 8.705 35.503 20.117 1.00 49.00 568 GLY A CA 1
ATOM 3734 C C . GLY A 1 549 ? 8.523 34.315 21.036 1.00 52.54 568 GLY A C 1
ATOM 3735 O O . GLY A 1 549 ? 9.069 34.322 22.145 1.00 52.35 568 GLY A O 1
ATOM 3736 N N . PHE A 1 550 ? 7.803 33.273 20.602 1.00 55.04 569 PHE A N 1
ATOM 3737 C CA . PHE A 1 550 ? 7.446 32.164 21.482 1.00 50.79 569 PHE A CA 1
ATOM 3738 C C . PHE A 1 550 ? 8.382 30.971 21.381 1.00 53.15 569 PHE A C 1
ATOM 3739 O O . PHE A 1 550 ? 8.214 30.015 22.149 1.00 53.81 569 PHE A O 1
ATOM 3747 N N . ASP A 1 551 ? 9.347 30.989 20.457 1.00 54.79 570 ASP A N 1
ATOM 3748 C CA . ASP A 1 551 ? 10.198 29.823 20.192 1.00 53.69 570 ASP A CA 1
ATOM 3749 C C . ASP A 1 551 ? 9.378 28.579 19.857 1.00 49.49 570 ASP A C 1
ATOM 3750 O O . ASP A 1 551 ? 9.801 27.457 20.144 1.00 47.47 570 ASP A O 1
ATOM 3755 N N . ARG A 1 552 ? 8.196 28.757 19.263 1.00 47.68 571 ARG A N 1
ATOM 3756 C CA . ARG A 1 552 ? 7.456 27.619 18.733 1.00 48.05 571 ARG A CA 1
ATOM 3757 C C . ARG A 1 552 ? 8.342 26.829 17.777 1.00 51.18 571 ARG A C 1
ATOM 3758 O O . ARG A 1 552 ? 9.119 27.406 17.008 1.00 51.41 571 ARG A O 1
ATOM 3766 N N . ASP A 1 553 ? 8.217 25.500 17.827 1.00 50.46 572 ASP A N 1
ATOM 3767 C CA . ASP A 1 553 ? 9.063 24.602 17.054 1.00 53.76 572 ASP A CA 1
ATOM 3768 C C . ASP A 1 553 ? 8.427 24.150 15.745 1.00 47.46 572 ASP A C 1
ATOM 3769 O O . ASP A 1 553 ? 9.138 23.623 14.890 1.00 40.47 572 ASP A O 1
ATOM 3774 N N . SER A 1 554 ? 7.121 24.334 15.572 1.00 46.32 573 SER A N 1
ATOM 3775 C CA . SER A 1 554 ? 6.444 23.988 14.329 1.00 50.84 573 SER A CA 1
ATOM 3776 C C . SER A 1 554 ? 5.093 24.694 14.317 1.00 51.58 573 SER A C 1
ATOM 3777 O O . SER A 1 554 ? 4.665 25.274 15.317 1.00 49.49 573 SER A O 1
ATOM 3780 N N . LEU A 1 555 ? 4.429 24.648 13.165 1.00 48.90 574 LEU A N 1
ATOM 3781 C CA . LEU A 1 555 ? 3.055 25.114 13.054 1.00 52.23 574 LEU A CA 1
ATOM 3782 C C . LEU A 1 555 ? 2.045 23.976 13.110 1.00 51.58 574 LEU A C 1
ATOM 3783 O O . LEU A 1 555 ? 0.842 24.233 12.989 1.00 54.55 574 LEU A O 1
ATOM 3788 N N . ALA A 1 556 ? 2.505 22.731 13.278 1.00 55.88 575 ALA A N 1
ATOM 3789 C CA . ALA A 1 556 ? 1.620 21.567 13.282 1.00 54.99 575 ALA A CA 1
ATOM 3790 C C . ALA A 1 556 ? 0.446 21.764 14.231 1.00 53.95 575 ALA A C 1
ATOM 3791 O O . ALA A 1 556 ? 0.615 22.207 15.371 1.00 57.52 575 ALA A O 1
ATOM 3793 N N . GLY A 1 557 ? -0.745 21.442 13.748 1.00 53.46 576 GLY A N 1
ATOM 3794 C CA . GLY A 1 557 ? -1.960 21.639 14.502 1.00 51.51 576 GLY A CA 1
ATOM 3795 C C . GLY A 1 557 ? -2.789 22.826 14.062 1.00 55.06 576 GLY A C 1
ATOM 3796 O O . GLY A 1 557 ? -3.941 22.958 14.500 1.00 53.14 576 GLY A O 1
ATOM 3797 N N . ILE A 1 558 ? -2.248 23.694 13.214 1.00 59.99 577 ILE A N 1
ATOM 3798 C CA . ILE A 1 558 ? -3.002 24.829 12.698 1.00 57.46 577 ILE A CA 1
ATOM 3799 C C . ILE A 1 558 ? -3.630 24.396 11.378 1.00 58.87 577 ILE A C 1
ATOM 3800 O O . ILE A 1 558 ? -2.939 24.228 10.370 1.00 53.94 577 ILE A O 1
ATOM 3805 N N . ASP A 1 559 ? -4.943 24.171 11.396 1.00 58.53 578 ASP A N 1
ATOM 3806 C CA . ASP A 1 559 ? -5.710 23.933 10.176 1.00 59.49 578 ASP A CA 1
ATOM 3807 C C . ASP A 1 559 ? -6.033 25.286 9.536 1.00 54.20 578 ASP A C 1
ATOM 3808 O O . ASP A 1 559 ? -7.116 25.855 9.711 1.00 48.86 578 ASP A O 1
ATOM 3813 N N . ALA A 1 560 ? -5.062 25.794 8.769 1.00 54.38 579 ALA A N 1
ATOM 3814 C CA . ALA A 1 560 ? -5.177 27.122 8.168 1.00 57.68 579 ALA A CA 1
ATOM 3815 C C . ALA A 1 560 ? -6.444 27.269 7.333 1.00 59.55 579 ALA A C 1
ATOM 3816 O O . ALA A 1 560 ? -7.090 28.323 7.357 1.00 60.67 579 ALA A O 1
ATOM 3818 N N . ALA A 1 561 ? -6.822 26.220 6.597 1.00 54.06 580 ALA A N 1
ATOM 3819 C CA . ALA A 1 561 ? -7.908 26.320 5.629 1.00 63.46 580 ALA A CA 1
ATOM 3820 C C . ALA A 1 561 ? -9.263 26.619 6.264 1.00 63.90 580 ALA A C 1
ATOM 3821 O O . ALA A 1 561 ? -10.223 26.884 5.529 1.00 64.91 580 ALA A O 1
ATOM 3823 N N . SER A 1 562 ? -9.376 26.581 7.592 1.00 63.14 581 SER A N 1
ATOM 3824 C CA . SER A 1 562 ? -10.606 26.978 8.268 1.00 62.71 581 SER A CA 1
ATOM 3825 C C . SER A 1 562 ? -10.545 28.404 8.814 1.00 59.89 581 SER A C 1
ATOM 3826 O O . SER A 1 562 ? -11.564 28.920 9.298 1.00 55.12 581 SER A O 1
ATOM 3829 N N . LEU A 1 563 ? -9.385 29.047 8.744 1.00 54.97 582 LEU A N 1
ATOM 3830 C CA . LEU A 1 563 ? -9.223 30.419 9.218 1.00 60.16 582 LEU A CA 1
ATOM 3831 C C . LEU A 1 563 ? -9.512 31.403 8.078 1.00 60.93 582 LEU A C 1
ATOM 3832 O O . LEU A 1 563 ? -8.684 32.214 7.662 1.00 60.87 582 LEU A O 1
ATOM 3837 N N . THR A 1 564 ? -10.750 31.309 7.587 1.00 59.79 583 THR A N 1
ATOM 3838 C CA . THR A 1 564 ? -11.255 32.069 6.450 1.00 63.12 583 THR A CA 1
ATOM 3839 C C . THR A 1 564 ? -11.359 33.572 6.709 1.00 63.61 583 THR A C 1
ATOM 3840 O O . THR A 1 564 ? -11.723 34.333 5.806 1.00 64.58 583 THR A O 1
ATOM 3844 N N . SER A 1 565 ? -11.067 34.020 7.927 1.00 62.44 584 SER A N 1
ATOM 3845 C CA . SER A 1 565 ? -11.228 35.428 8.267 1.00 56.63 584 SER A CA 1
ATOM 3846 C C . SER A 1 565 ? -9.924 36.075 8.707 1.00 50.40 584 SER A C 1
ATOM 3847 O O . SER A 1 565 ? -9.950 37.134 9.342 1.00 53.89 584 SER A O 1
ATOM 3850 N N . LEU A 1 566 ? -8.786 35.483 8.361 1.00 51.82 585 LEU A N 1
ATOM 3851 C CA . LEU A 1 566 ? -7.508 36.006 8.824 1.00 52.45 585 LEU A CA 1
ATOM 3852 C C . LEU A 1 566 ? -7.168 37.323 8.133 1.00 57.48 585 LEU A C 1
ATOM 3853 O O . LEU A 1 566 ? -7.334 37.473 6.918 1.00 59.31 585 LEU A O 1
ATOM 3858 N N . GLU A 1 567 ? -6.666 38.278 8.912 1.00 55.37 586 GLU A N 1
ATOM 3859 C CA . GLU A 1 567 ? -6.230 39.543 8.339 1.00 59.45 586 GLU A CA 1
ATOM 3860 C C . GLU A 1 567 ? -4.807 39.887 8.755 1.00 59.72 586 GLU A C 1
ATOM 3861 O O . GLU A 1 567 ? -4.079 40.532 7.995 1.00 63.17 586 GLU A O 1
ATOM 3867 N N . LYS A 1 568 ? -4.399 39.492 9.957 1.00 60.62 587 LYS A N 1
ATOM 3868 C CA . LYS A 1 568 ? -3.043 39.754 10.421 1.00 60.89 587 LYS A CA 1
ATOM 3869 C C . LYS A 1 568 ? -2.463 38.484 11.014 1.00 60.93 587 LYS A C 1
ATOM 3870 O O . LYS A 1 568 ? -3.135 37.785 11.783 1.00 49.94 587 LYS A O 1
ATOM 3876 N N . VAL A 1 569 ? -1.222 38.188 10.640 1.00 55.15 588 VAL A N 1
ATOM 3877 C CA . VAL A 1 569 ? -0.498 37.031 11.139 1.00 54.28 588 VAL A CA 1
ATOM 3878 C C . VAL A 1 569 ? 0.922 37.472 11.442 1.00 52.55 588 VAL A C 1
ATOM 3879 O O . VAL A 1 569 ? 1.551 38.156 10.630 1.00 51.97 588 VAL A O 1
ATOM 3883 N N . ASP A 1 570 ? 1.416 37.103 12.618 1.00 53.90 589 ASP A N 1
ATOM 3884 C CA . ASP A 1 570 ? 2.810 37.295 13.000 1.00 51.19 589 ASP A CA 1
ATOM 3885 C C . ASP A 1 570 ? 3.337 35.982 13.566 1.00 49.26 589 ASP A C 1
ATOM 3886 O O . ASP A 1 570 ? 2.790 35.471 14.547 1.00 52.38 589 ASP A O 1
ATOM 3891 N N . LEU A 1 571 ? 4.396 35.437 12.948 1.00 54.58 590 LEU A N 1
ATOM 3892 C CA . LEU A 1 571 ? 5.018 34.186 13.380 1.00 49.50 590 LEU A CA 1
ATOM 3893 C C . LEU A 1 571 ? 6.528 34.330 13.520 1.00 48.16 590 LEU A C 1
ATOM 3894 O O . LEU A 1 571 ? 7.242 33.324 13.578 1.00 51.60 590 LEU A O 1
ATOM 3899 N N . SER A 1 572 ? 7.017 35.559 13.564 1.00 46.63 591 SER A N 1
ATOM 3900 C CA . SER A 1 572 ? 8.436 35.863 13.647 1.00 52.15 591 SER A CA 1
ATOM 3901 C C . SER A 1 572 ? 9.011 35.450 14.997 1.00 55.32 591 SER A C 1
ATOM 3902 O O . SER A 1 572 ? 8.296 35.322 15.991 1.00 54.57 591 SER A O 1
ATOM 3905 N N . SER A 1 573 ? 10.335 35.302 15.034 1.00 54.83 592 SER A N 1
ATOM 3906 C CA . SER A 1 573 ? 11.072 34.949 16.250 1.00 53.04 592 SER A CA 1
ATOM 3907 C C . SER A 1 573 ? 10.528 33.657 16.874 1.00 54.94 592 SER A C 1
ATOM 3908 O O . SER A 1 573 ? 10.051 33.609 18.010 1.00 53.66 592 SER A O 1
ATOM 3911 N N . ASN A 1 574 ? 10.620 32.596 16.088 1.00 55.72 593 ASN A N 1
ATOM 3912 C CA . ASN A 1 574 ? 10.282 31.257 16.537 1.00 54.44 593 ASN A CA 1
ATOM 3913 C C . ASN A 1 574 ? 11.354 30.349 15.954 1.00 53.62 593 ASN A C 1
ATOM 3914 O O . ASN A 1 574 ? 12.442 30.808 15.589 1.00 57.64 593 ASN A O 1
ATOM 3919 N N . LYS A 1 575 ? 11.079 29.052 15.908 1.00 53.62 594 LYS A N 1
ATOM 3920 C CA . LYS A 1 575 ? 12.012 28.060 15.390 1.00 56.20 594 LYS A CA 1
ATOM 3921 C C . LYS A 1 575 ? 11.389 27.324 14.209 1.00 56.51 594 LYS A C 1
ATOM 3922 O O . LYS A 1 575 ? 11.552 26.111 14.036 1.00 53.65 594 LYS A O 1
ATOM 3928 N N . LEU A 1 576 ? 10.653 28.071 13.390 1.00 51.41 595 LEU A N 1
ATOM 3929 C CA . LEU A 1 576 ? 9.896 27.510 12.279 1.00 58.85 595 LEU A CA 1
ATOM 3930 C C . LEU A 1 576 ? 10.784 27.324 11.056 1.00 59.41 595 LEU A C 1
ATOM 3931 O O . LEU A 1 576 ? 11.298 28.300 10.500 1.00 62.33 595 LEU A O 1
ATOM 3936 N N . ASP A 1 577 ? 10.956 26.076 10.631 1.00 62.74 596 ASP A N 1
ATOM 3937 C CA . ASP A 1 577 ? 11.548 25.793 9.330 1.00 64.32 596 ASP A CA 1
ATOM 3938 C C . ASP A 1 577 ? 10.471 26.018 8.276 1.00 66.09 596 ASP A C 1
ATOM 3939 O O . ASP A 1 577 ? 9.541 25.214 8.142 1.00 60.02 596 ASP A O 1
ATOM 3944 N N . LEU A 1 578 ? 10.582 27.120 7.537 1.00 64.32 597 LEU A N 1
ATOM 3945 C CA . LEU A 1 578 ? 9.606 27.466 6.513 1.00 67.25 597 LEU A CA 1
ATOM 3946 C C . LEU A 1 578 ? 10.123 27.227 5.096 1.00 70.52 597 LEU A C 1
ATOM 3947 O O . LEU A 1 578 ? 9.471 27.646 4.128 1.00 60.23 597 LEU A O 1
ATOM 3952 N N . ALA A 1 579 ? 11.268 26.550 4.951 1.00 66.36 598 ALA A N 1
ATOM 3953 C CA . ALA A 1 579 ? 11.804 26.190 3.642 1.00 66.93 598 ALA A CA 1
ATOM 3954 C C . ALA A 1 579 ? 10.756 25.478 2.798 1.00 73.37 598 ALA A C 1
ATOM 3955 O O . ALA A 1 579 ? 9.814 24.887 3.336 1.00 70.17 598 ALA A O 1
ATOM 3957 N N . ALA A 1 580 ? 10.900 25.539 1.476 1.00 71.08 599 ALA A N 1
ATOM 3958 C CA . ALA A 1 580 ? 9.883 24.987 0.590 1.00 74.57 599 ALA A CA 1
ATOM 3959 C C . ALA A 1 580 ? 9.828 23.464 0.696 1.00 66.85 599 ALA A C 1
ATOM 3960 O O . ALA A 1 580 ? 10.837 22.797 0.942 1.00 59.56 599 ALA A O 1
ATOM 3962 N N . GLY A 1 581 ? 8.624 22.917 0.497 1.00 66.92 600 GLY A N 1
ATOM 3963 C CA . GLY A 1 581 ? 8.379 21.495 0.616 1.00 69.92 600 GLY A CA 1
ATOM 3964 C C . GLY A 1 581 ? 7.938 21.030 1.990 1.00 73.29 600 GLY A C 1
ATOM 3965 O O . GLY A 1 581 ? 7.436 19.903 2.115 1.00 71.67 600 GLY A O 1
ATOM 3966 N N . THR A 1 582 ? 8.096 21.860 3.016 1.00 70.47 601 THR A N 1
ATOM 3967 C CA . THR A 1 582 ? 7.741 21.505 4.378 1.00 65.56 601 THR A CA 1
ATOM 3968 C C . THR A 1 582 ? 6.269 21.778 4.654 1.00 70.68 601 THR A C 1
ATOM 3969 O O . THR A 1 582 ? 5.651 22.657 4.044 1.00 75.96 601 THR A O 1
ATOM 3973 N N . GLU A 1 583 ? 5.713 21.023 5.604 1.00 67.29 602 GLU A N 1
ATOM 3974 C CA . GLU A 1 583 ? 4.312 21.216 5.964 1.00 66.84 602 GLU A CA 1
ATOM 3975 C C . GLU A 1 583 ? 4.082 22.553 6.651 1.00 60.80 602 GLU A C 1
ATOM 3976 O O . GLU A 1 583 ? 2.977 23.107 6.573 1.00 60.24 602 GLU A O 1
ATOM 3982 N N . ASN A 1 584 ? 5.094 23.060 7.357 1.00 63.45 603 ASN A N 1
ATOM 3983 C CA . ASN A 1 584 ? 5.042 24.426 7.859 1.00 66.19 603 ASN A CA 1
ATOM 3984 C C . ASN A 1 584 ? 4.724 25.406 6.733 1.00 65.08 603 ASN A C 1
ATOM 3985 O O . ASN A 1 584 ? 3.846 26.275 6.863 1.00 53.58 603 ASN A O 1
ATOM 3990 N N . ARG A 1 585 ? 5.437 25.271 5.612 1.00 64.24 604 ARG A N 1
ATOM 3991 C CA . ARG A 1 585 ? 5.240 26.180 4.490 1.00 64.71 604 ARG A CA 1
ATOM 3992 C C . ARG A 1 585 ? 3.803 26.135 3.985 1.00 63.20 604 ARG A C 1
ATOM 3993 O O . ARG A 1 585 ? 3.204 27.181 3.697 1.00 58.04 604 ARG A O 1
ATOM 4001 N N . GLN A 1 586 ? 3.230 24.931 3.886 1.00 55.52 605 GLN A N 1
ATOM 4002 C CA . GLN A 1 586 ? 1.864 24.792 3.396 1.00 63.45 605 GLN A CA 1
ATOM 4003 C C . GLN A 1 586 ? 0.869 25.521 4.296 1.00 64.20 605 GLN A C 1
ATOM 4004 O O . GLN A 1 586 ? -0.036 26.211 3.804 1.00 54.94 605 GLN A O 1
ATOM 4010 N N . ILE A 1 587 ? 1.010 25.372 5.616 1.00 58.22 606 ILE A N 1
ATOM 4011 C CA . ILE A 1 587 ? 0.149 26.105 6.540 1.00 58.25 606 ILE A CA 1
ATOM 4012 C C . ILE A 1 587 ? 0.360 27.605 6.376 1.00 59.91 606 ILE A C 1
ATOM 4013 O O . ILE A 1 587 ? -0.598 28.387 6.318 1.00 61.62 606 ILE A O 1
ATOM 4018 N N . LEU A 1 588 ? 1.625 28.025 6.326 1.00 58.09 607 LEU A N 1
ATOM 4019 C CA . LEU A 1 588 ? 1.939 29.433 6.141 1.00 59.74 607 LEU A CA 1
ATOM 4020 C C . LEU A 1 588 ? 1.355 29.956 4.835 1.00 59.52 607 LEU A C 1
ATOM 4021 O O . LEU A 1 588 ? 0.782 31.052 4.794 1.00 62.61 607 LEU A O 1
ATOM 4026 N N . ASP A 1 589 ? 1.477 29.172 3.759 1.00 58.86 608 ASP A N 1
ATOM 4027 C CA . ASP A 1 589 ? 1.030 29.644 2.456 1.00 63.26 608 ASP A CA 1
ATOM 4028 C C . ASP A 1 589 ? -0.484 29.756 2.404 1.00 62.04 608 ASP A C 1
ATOM 4029 O O . ASP A 1 589 ? -1.026 30.686 1.791 1.00 61.60 608 ASP A O 1
ATOM 4034 N N . THR A 1 590 ? -1.182 28.822 3.046 1.00 60.18 609 THR A N 1
ATOM 4035 C CA . THR A 1 590 ? -2.635 28.888 3.047 1.00 58.03 609 THR A CA 1
ATOM 4036 C C . THR A 1 590 ? -3.121 30.115 3.799 1.00 61.16 609 THR A C 1
ATOM 4037 O O . THR A 1 590 ? -4.093 30.757 3.383 1.00 68.67 609 THR A O 1
ATOM 4041 N N . MET A 1 591 ? -2.462 30.461 4.907 1.00 60.75 610 MET A N 1
ATOM 4042 C CA . MET A 1 591 ? -2.834 31.694 5.593 1.00 65.34 610 MET A CA 1
ATOM 4043 C C . MET A 1 591 ? -2.571 32.890 4.693 1.00 59.28 610 MET A C 1
ATOM 4044 O O . MET A 1 591 ? -3.462 33.716 4.485 1.00 55.82 610 MET A O 1
ATOM 4049 N N . LEU A 1 592 ? -1.379 32.941 4.083 1.00 59.90 611 LEU A N 1
ATOM 4050 C CA . LEU A 1 592 ? -1.023 34.023 3.163 1.00 66.25 611 LEU A CA 1
ATOM 4051 C C . LEU A 1 592 ? -2.062 34.198 2.055 1.00 61.65 611 LEU A C 1
ATOM 4052 O O . LEU A 1 592 ? -2.415 35.327 1.696 1.00 58.31 611 LEU A O 1
ATOM 4057 N N . ALA A 1 593 ? -2.565 33.092 1.506 1.00 63.10 612 ALA A N 1
ATOM 4058 C CA . ALA A 1 593 ? -3.647 33.175 0.531 1.00 70.40 612 ALA A CA 1
ATOM 4059 C C . ALA A 1 593 ? -4.864 33.876 1.124 1.00 70.52 612 ALA A C 1
ATOM 4060 O O . ALA A 1 593 ? -5.471 34.739 0.473 1.00 68.35 612 ALA A O 1
ATOM 4062 N N . THR A 1 594 ? -5.213 33.543 2.371 1.00 70.27 613 THR A N 1
ATOM 4063 C CA . THR A 1 594 ? -6.369 34.163 3.014 1.00 67.02 613 THR A CA 1
ATOM 4064 C C . THR A 1 594 ? -6.184 35.668 3.217 1.00 65.09 613 THR A C 1
ATOM 4065 O O . THR A 1 594 ? -7.153 36.425 3.084 1.00 55.41 613 THR A O 1
ATOM 4069 N N . VAL A 1 595 ? -4.967 36.127 3.516 1.00 76.60 614 VAL A N 1
ATOM 4070 C CA . VAL A 1 595 ? -4.783 37.539 3.844 1.00 83.18 614 VAL A CA 1
ATOM 4071 C C . VAL A 1 595 ? -4.573 38.391 2.597 1.00 87.11 614 VAL A C 1
ATOM 4072 O O . VAL A 1 595 ? -5.016 39.539 2.555 1.00 80.82 614 VAL A O 1
ATOM 4076 N N . THR A 1 596 ? -3.871 37.893 1.573 1.00 70.98 615 THR A N 1
ATOM 4077 C CA . THR A 1 596 ? -3.709 38.702 0.367 1.00 70.38 615 THR A CA 1
ATOM 4078 C C . THR A 1 596 ? -5.007 38.796 -0.420 1.00 68.91 615 THR A C 1
ATOM 4079 O O . THR A 1 596 ? -5.228 39.784 -1.130 1.00 77.41 615 THR A O 1
ATOM 4083 N N . LYS A 1 597 ? -5.903 37.832 -0.248 1.00 63.88 616 LYS A N 1
ATOM 4084 C CA . LYS A 1 597 ? -7.242 37.936 -0.865 1.00 71.97 616 LYS A CA 1
ATOM 4085 C C . LYS A 1 597 ? -7.956 39.023 -0.087 1.00 79.60 616 LYS A C 1
ATOM 4086 O O . LYS A 1 597 ? -8.873 39.629 -0.646 1.00 83.42 616 LYS A O 1
ATOM 4092 N N . HIS A 1 598 ? -7.579 39.223 1.172 1.00 73.68 617 HIS A N 1
ATOM 4093 C CA . HIS A 1 598 ? -8.071 40.357 1.942 1.00 76.81 617 HIS A CA 1
ATOM 4094 C C . HIS A 1 598 ? -7.302 41.616 1.530 1.00 82.15 617 HIS A C 1
ATOM 4095 O O . HIS A 1 598 ? -6.633 41.663 0.495 1.00 87.07 617 HIS A O 1
ATOM 4102 N N . GLY A 1 599 ? -7.405 42.664 2.338 1.00 80.27 618 GLY A N 1
ATOM 4103 C CA . GLY A 1 599 ? -6.814 43.947 2.011 1.00 86.93 618 GLY A CA 1
ATOM 4104 C C . GLY A 1 599 ? -5.300 43.985 2.037 1.00 83.80 618 GLY A C 1
ATOM 4105 O O . GLY A 1 599 ? -4.634 42.955 1.893 1.00 89.78 618 GLY A O 1
ATOM 4106 N N . GLY A 1 600 ? -4.755 45.187 2.214 1.00 94.85 619 GLY A N 1
ATOM 4107 C CA . GLY A 1 600 ? -3.325 45.419 2.189 1.00 86.71 619 GLY A CA 1
ATOM 4108 C C . GLY A 1 600 ? -2.519 44.421 2.987 1.00 79.35 619 GLY A C 1
ATOM 4109 O O . GLY A 1 600 ? -2.905 44.032 4.094 1.00 82.69 619 GLY A O 1
ATOM 4110 N N . VAL A 1 601 ? -1.391 44.003 2.426 1.00 80.84 620 VAL A N 1
ATOM 4111 C CA . VAL A 1 601 ? -0.558 42.946 2.993 1.00 82.88 620 VAL A CA 1
ATOM 4112 C C . VAL A 1 601 ? 0.756 43.677 3.217 1.00 86.85 620 VAL A C 1
ATOM 4113 O O . VAL A 1 601 ? 1.800 43.296 2.676 1.00 73.06 620 VAL A O 1
ATOM 4117 N N . SER A 1 602 ? 0.679 44.774 3.972 1.00 80.03 621 SER A N 1
ATOM 4118 C CA . SER A 1 602 ? 1.791 45.637 4.340 1.00 74.37 621 SER A CA 1
ATOM 4119 C C . SER A 1 602 ? 2.909 44.927 5.092 1.00 74.50 621 SER A C 1
ATOM 4120 O O . SER A 1 602 ? 2.751 43.789 5.556 1.00 83.71 621 SER A O 1
ATOM 4123 N N . GLU A 1 603 ? 4.061 45.594 5.189 1.00 73.51 622 GLU A N 1
ATOM 4124 C CA . GLU A 1 603 ? 5.195 45.098 5.957 1.00 76.06 622 GLU A CA 1
ATOM 4125 C C . GLU A 1 603 ? 4.830 44.739 7.388 1.00 74.20 622 GLU A C 1
ATOM 4126 O O . GLU A 1 603 ? 5.673 44.185 8.097 1.00 83.13 622 GLU A O 1
ATOM 4132 N N . LYS A 1 604 ? 3.611 45.051 7.826 1.00 78.54 623 LYS A N 1
ATOM 4133 C CA . LYS A 1 604 ? 3.163 44.806 9.185 1.00 74.90 623 LYS A CA 1
ATOM 4134 C C . LYS A 1 604 ? 2.046 43.778 9.275 1.00 63.40 623 LYS A C 1
ATOM 4135 O O . LYS A 1 604 ? 1.576 43.491 10.382 1.00 66.82 623 LYS A O 1
ATOM 4141 N N . THR A 1 605 ? 1.618 43.208 8.154 1.00 67.81 624 THR A N 1
ATOM 4142 C CA . THR A 1 605 ? 0.384 42.440 8.090 1.00 65.66 624 THR A CA 1
ATOM 4143 C C . THR A 1 605 ? 0.591 40.934 8.133 1.00 63.89 624 THR A C 1
ATOM 4144 O O . THR A 1 605 ? -0.329 40.208 8.527 1.00 53.80 624 THR A O 1
ATOM 4148 N N . PHE A 1 606 ? 1.749 40.446 7.678 1.00 57.62 625 PHE A N 1
ATOM 4149 C CA . PHE A 1 606 ? 2.018 39.008 7.587 1.00 57.40 625 PHE A CA 1
ATOM 4150 C C . PHE A 1 606 ? 3.531 38.837 7.726 1.00 56.94 625 PHE A C 1
ATOM 4151 O O . PHE A 1 606 ? 4.246 38.771 6.726 1.00 54.88 625 PHE A O 1
ATOM 4159 N N . VAL A 1 607 ? 3.996 38.693 8.967 1.00 56.98 626 VAL A N 1
ATOM 4160 C CA . VAL A 1 607 ? 5.420 38.716 9.293 1.00 55.44 626 VAL A CA 1
ATOM 4161 C C . VAL A 1 607 ? 5.831 37.325 9.773 1.00 57.98 626 VAL A C 1
ATOM 4162 O O . VAL A 1 607 ? 5.131 36.700 10.581 1.00 56.86 626 VAL A O 1
ATOM 4166 N N . PHE A 1 608 ? 6.936 36.815 9.221 1.00 63.77 627 PHE A N 1
ATOM 4167 C CA . PHE A 1 608 ? 7.349 35.451 9.522 1.00 59.39 627 PHE A CA 1
ATOM 4168 C C . PHE A 1 608 ? 8.859 35.271 9.612 1.00 54.64 627 PHE A C 1
ATOM 4169 O O . PHE A 1 608 ? 9.317 34.125 9.620 1.00 54.36 627 PHE A O 1
ATOM 4177 N N . ASP A 1 609 ? 9.653 36.330 9.665 1.00 57.36 628 ASP A N 1
ATOM 4178 C CA . ASP A 1 609 ? 11.100 36.181 9.556 1.00 67.70 628 ASP A CA 1
ATOM 4179 C C . ASP A 1 609 ? 11.691 35.783 10.910 1.00 60.35 628 ASP A C 1
ATOM 4180 O O . ASP A 1 609 ? 10.979 35.357 11.823 1.00 57.43 628 ASP A O 1
ATOM 4185 N N . HIS A 1 610 ? 13.022 35.877 11.023 1.00 58.42 629 HIS A N 1
ATOM 4186 C CA . HIS A 1 610 ? 13.750 35.667 12.278 1.00 60.86 629 HIS A CA 1
ATOM 4187 C C . HIS A 1 610 ? 13.472 34.290 12.883 1.00 60.20 629 HIS A C 1
ATOM 4188 O O . HIS A 1 610 ? 13.315 34.148 14.095 1.00 61.58 629 HIS A O 1
ATOM 4195 N N . GLN A 1 611 ? 13.409 33.267 12.038 1.00 60.04 630 GLN A N 1
ATOM 4196 C CA . GLN A 1 611 ? 13.289 31.894 12.507 1.00 62.90 630 GLN A CA 1
ATOM 4197 C C . GLN A 1 611 ? 14.675 31.289 12.694 1.00 64.02 630 GLN A C 1
ATOM 4198 O O . GLN A 1 611 ? 15.515 31.352 11.794 1.00 60.09 630 GLN A O 1
ATOM 4204 N N . LYS A 1 612 ? 14.910 30.697 13.863 1.00 64.42 631 LYS A N 1
ATOM 4205 C CA . LYS A 1 612 ? 16.119 29.916 14.130 1.00 62.92 631 LYS A CA 1
ATOM 4206 C C . LYS A 1 612 ? 15.722 28.484 14.433 1.00 55.96 631 LYS A C 1
ATOM 4207 O O . LYS A 1 612 ? 15.765 28.048 15.599 1.00 65.00 631 LYS A O 1
ATOM 4213 N N . PRO A 1 613 ? 15.340 27.704 13.419 1.00 63.92 632 PRO A N 1
ATOM 4214 C CA . PRO A 1 613 ? 14.868 26.341 13.662 1.00 61.77 632 PRO A CA 1
ATOM 4215 C C . PRO A 1 613 ? 15.991 25.443 14.158 1.00 60.46 632 PRO A C 1
ATOM 4216 O O . PRO A 1 613 ? 17.173 25.671 13.882 1.00 54.44 632 PRO A O 1
ATOM 4220 N N . THR A 1 614 ? 15.606 24.412 14.906 1.00 64.20 633 THR A N 1
ATOM 4221 C CA . THR A 1 614 ? 16.580 23.561 15.570 1.00 60.08 633 THR A CA 1
ATOM 4222 C C . THR A 1 614 ? 17.216 22.605 14.574 1.00 54.45 633 THR A C 1
ATOM 4223 O O . THR A 1 614 ? 16.518 21.939 13.803 1.00 48.35 633 THR A O 1
ATOM 4227 N N . GLY A 1 615 ? 18.539 22.532 14.605 1.00 48.24 634 GLY A N 1
ATOM 4228 C CA . GLY A 1 615 ? 19.227 21.497 13.863 1.00 56.93 634 GLY A CA 1
ATOM 4229 C C . GLY A 1 615 ? 19.284 20.178 14.611 1.00 64.70 634 GLY A C 1
ATOM 4230 O O . GLY A 1 615 ? 19.882 20.091 15.686 1.00 70.46 634 GLY A O 1
ATOM 4231 N N . LEU A 1 616 ? 18.663 19.143 14.053 1.00 57.80 635 LEU A N 1
ATOM 4232 C CA . LEU A 1 616 ? 18.683 17.800 14.616 1.00 58.73 635 LEU A CA 1
ATOM 4233 C C . LEU A 1 616 ? 19.600 16.899 13.797 1.00 61.58 635 LEU A C 1
ATOM 4234 O O . LEU A 1 616 ? 20.101 17.277 12.732 1.00 69.91 635 LEU A O 1
ATOM 4239 N N . TYR A 1 617 ? 19.814 15.680 14.315 1.00 66.23 636 TYR A N 1
ATOM 4240 C CA . TYR A 1 617 ? 20.595 14.662 13.620 1.00 66.93 636 TYR A CA 1
ATOM 4241 C C . TYR A 1 617 ? 19.734 13.970 12.567 1.00 66.17 636 TYR A C 1
ATOM 4242 O O . TYR A 1 617 ? 18.573 13.646 12.833 1.00 60.96 636 TYR A O 1
ATOM 4251 N N . PRO A 1 618 ? 20.278 13.716 11.378 1.00 63.97 637 PRO A N 1
ATOM 4252 C CA . PRO A 1 618 ? 19.525 12.941 10.382 1.00 61.56 637 PRO A CA 1
ATOM 4253 C C . PRO A 1 618 ? 19.213 11.546 10.910 1.00 59.62 637 PRO A C 1
ATOM 4254 O O . PRO A 1 618 ? 20.099 10.832 11.385 1.00 69.67 637 PRO A O 1
ATOM 4258 N N . ASP A 1 619 ? 17.937 11.160 10.834 1.00 59.23 638 ASP A N 1
ATOM 4259 C CA . ASP A 1 619 ? 17.551 9.814 11.256 1.00 68.50 638 ASP A CA 1
ATOM 4260 C C . ASP A 1 619 ? 18.141 8.735 10.352 1.00 67.62 638 ASP A C 1
ATOM 4261 O O . ASP A 1 619 ? 18.445 7.637 10.825 1.00 75.26 638 ASP A O 1
ATOM 4266 N N . THR A 1 620 ? 18.301 9.016 9.061 1.00 69.74 639 THR A N 1
ATOM 4267 C CA . THR A 1 620 ? 18.908 8.078 8.127 1.00 72.04 639 THR A CA 1
ATOM 4268 C C . THR A 1 620 ? 19.886 8.833 7.238 1.00 68.06 639 THR A C 1
ATOM 4269 O O . THR A 1 620 ? 19.715 10.029 6.977 1.00 66.63 639 THR A O 1
ATOM 4273 N N . TYR A 1 621 ? 20.922 8.134 6.789 1.00 67.07 640 TYR A N 1
ATOM 4274 C CA . TYR A 1 621 ? 22.016 8.752 6.054 1.00 69.87 640 TYR A CA 1
ATOM 4275 C C . TYR A 1 621 ? 21.997 8.289 4.598 1.00 72.31 640 TYR A C 1
ATOM 4276 O O . TYR A 1 621 ? 21.176 7.460 4.193 1.00 66.88 640 TYR A O 1
ATOM 4285 N N . GLY A 1 622 ? 22.920 8.842 3.811 1.00 73.21 641 GLY A N 1
ATOM 4286 C CA . GLY A 1 622 ? 22.854 8.750 2.366 1.00 70.02 641 GLY A CA 1
ATOM 4287 C C . GLY A 1 622 ? 23.494 7.542 1.714 1.00 69.75 641 GLY A C 1
ATOM 4288 O O . GLY A 1 622 ? 22.926 6.973 0.777 1.00 72.05 641 GLY A O 1
ATOM 4289 N N . THR A 1 623 ? 24.675 7.146 2.177 1.00 71.89 642 THR A N 1
ATOM 4290 C CA . THR A 1 623 ? 25.460 6.091 1.545 1.00 68.52 642 THR A CA 1
ATOM 4291 C C . THR A 1 623 ? 25.485 4.855 2.434 1.00 65.93 642 THR A C 1
ATOM 4292 O O . THR A 1 623 ? 26.047 4.894 3.532 1.00 68.60 642 THR A O 1
ATOM 4296 N N . LYS A 1 624 ? 24.916 3.753 1.947 1.00 65.75 643 LYS A N 1
ATOM 4297 C CA . LYS A 1 624 ? 24.901 2.501 2.698 1.00 66.58 643 LYS A CA 1
ATOM 4298 C C . LYS A 1 624 ? 25.731 1.403 2.042 1.00 62.70 643 LYS A C 1
ATOM 4299 O O . LYS A 1 624 ? 25.710 0.254 2.512 1.00 55.22 643 LYS A O 1
ATOM 4305 N N . SER A 1 625 ? 26.484 1.727 0.991 1.00 60.27 644 SER A N 1
ATOM 4306 C CA . SER A 1 625 ? 27.311 0.729 0.323 1.00 60.88 644 SER A CA 1
ATOM 4307 C C . SER A 1 625 ? 28.230 1.430 -0.663 1.00 66.11 644 SER A C 1
ATOM 4308 O O . SER A 1 625 ? 27.802 2.341 -1.378 1.00 75.98 644 SER A O 1
ATOM 4311 N N . LEU A 1 626 ? 29.482 0.989 -0.711 1.00 66.36 645 LEU A N 1
ATOM 4312 C CA . LEU A 1 626 ? 30.464 1.577 -1.616 1.00 71.41 645 LEU A CA 1
ATOM 4313 C C . LEU A 1 626 ? 31.388 0.475 -2.100 1.00 70.07 645 LEU A C 1
ATOM 4314 O O . LEU A 1 626 ? 32.060 -0.168 -1.289 1.00 68.37 645 LEU A O 1
ATOM 4319 N N . GLN A 1 627 ? 31.416 0.250 -3.406 1.00 67.15 646 GLN A N 1
ATOM 4320 C CA . GLN A 1 627 ? 32.412 -0.616 -4.013 1.00 68.31 646 GLN A CA 1
ATOM 4321 C C . GLN A 1 627 ? 33.524 0.264 -4.565 1.00 71.17 646 GLN A C 1
ATOM 4322 O O . GLN A 1 627 ? 33.251 1.220 -5.296 1.00 77.27 646 GLN A O 1
ATOM 4328 N N . LEU A 1 628 ? 34.771 -0.041 -4.205 1.00 69.08 647 LEU A N 1
ATOM 4329 C CA . LEU A 1 628 ? 35.881 0.789 -4.657 1.00 74.94 647 LEU A CA 1
ATOM 4330 C C . LEU A 1 628 ? 37.105 -0.079 -4.895 1.00 72.33 647 LEU A C 1
ATOM 4331 O O . LEU A 1 628 ? 37.227 -1.157 -4.299 1.00 76.31 647 LEU A O 1
ATOM 4336 N N . PRO A 1 629 ? 38.024 0.345 -5.762 1.00 78.99 648 PRO A N 1
ATOM 4337 C CA . PRO A 1 629 ? 39.099 -0.544 -6.201 1.00 82.19 648 PRO A CA 1
ATOM 4338 C C . PRO A 1 629 ? 40.248 -0.606 -5.207 1.00 77.31 648 PRO A C 1
ATOM 4339 O O . PRO A 1 629 ? 40.451 0.283 -4.380 1.00 73.98 648 PRO A O 1
ATOM 4343 N N . VAL A 1 630 ? 41.015 -1.687 -5.324 1.00 75.61 649 VAL A N 1
ATOM 4344 C CA . VAL A 1 630 ? 42.213 -1.891 -4.515 1.00 79.82 649 VAL A CA 1
ATOM 4345 C C . VAL A 1 630 ? 43.247 -0.843 -4.921 1.00 80.12 649 VAL A C 1
ATOM 4346 O O . VAL A 1 630 ? 43.745 -0.854 -6.049 1.00 89.38 649 VAL A O 1
ATOM 4350 N N . ALA A 1 631 ? 43.574 0.061 -4.002 1.00 78.62 650 ALA A N 1
ATOM 4351 C CA . ALA A 1 631 ? 44.549 1.110 -4.266 1.00 85.55 650 ALA A CA 1
ATOM 4352 C C . ALA A 1 631 ? 45.261 1.456 -2.966 1.00 90.71 650 ALA A C 1
ATOM 4353 O O . ALA A 1 631 ? 44.797 1.123 -1.876 1.00 89.09 650 ALA A O 1
ATOM 4355 N N . ASN A 1 632 ? 46.398 2.138 -3.089 1.00 86.02 651 ASN A N 1
ATOM 4356 C CA . ASN A 1 632 ? 47.201 2.511 -1.925 1.00 91.47 651 ASN A CA 1
ATOM 4357 C C . ASN A 1 632 ? 46.694 3.814 -1.302 1.00 90.72 651 ASN A C 1
ATOM 4358 O O . ASN A 1 632 ? 47.437 4.775 -1.110 1.00 87.07 651 ASN A O 1
ATOM 4363 N N . ASP A 1 633 ? 45.401 3.843 -0.979 1.00 86.70 652 ASP A N 1
ATOM 4364 C CA . ASP A 1 633 ? 44.784 5.062 -0.470 1.00 92.97 652 ASP A CA 1
ATOM 4365 C C . ASP A 1 633 ? 44.184 4.842 0.910 1.00 82.10 652 ASP A C 1
ATOM 4366 O O . ASP A 1 633 ? 43.561 3.807 1.176 1.00 85.66 652 ASP A O 1
ATOM 4371 N N . THR A 1 634 ? 44.380 5.835 1.775 1.00 83.78 653 THR A N 1
ATOM 4372 C CA . THR A 1 634 ? 43.780 5.879 3.102 1.00 86.57 653 THR A CA 1
ATOM 4373 C C . THR A 1 634 ? 42.556 6.783 3.021 1.00 87.93 653 THR A C 1
ATOM 4374 O O . THR A 1 634 ? 42.682 7.988 2.781 1.00 82.09 653 THR A O 1
ATOM 4378 N N . ILE A 1 635 ? 41.374 6.204 3.210 1.00 83.71 654 ILE A N 1
ATOM 4379 C CA . ILE A 1 635 ? 40.116 6.912 3.015 1.00 80.11 654 ILE A CA 1
ATOM 4380 C C . ILE A 1 635 ? 39.488 7.211 4.372 1.00 74.61 654 ILE A C 1
ATOM 4381 O O . ILE A 1 635 ? 39.496 6.366 5.275 1.00 74.69 654 ILE A O 1
ATOM 4386 N N . ASP A 1 636 ? 38.975 8.433 4.528 1.00 70.53 655 ASP A N 1
ATOM 4387 C CA . ASP A 1 636 ? 38.284 8.824 5.754 1.00 70.71 655 ASP A CA 1
ATOM 4388 C C . ASP A 1 636 ? 36.847 8.316 5.683 1.00 67.28 655 ASP A C 1
ATOM 4389 O O . ASP A 1 636 ? 36.029 8.849 4.929 1.00 69.82 655 ASP A O 1
ATOM 4394 N N . LEU A 1 637 ? 36.536 7.285 6.471 1.00 66.84 656 LEU A N 1
ATOM 4395 C CA . LEU A 1 637 ? 35.217 6.669 6.393 1.00 63.09 656 LEU A CA 1
ATOM 4396 C C . LEU A 1 637 ? 34.125 7.583 6.932 1.00 64.62 656 LEU A C 1
ATOM 4397 O O . LEU A 1 637 ? 32.981 7.516 6.460 1.00 66.27 656 LEU A O 1
ATOM 4402 N N . GLN A 1 638 ? 34.445 8.426 7.921 1.00 65.58 657 GLN A N 1
ATOM 4403 C CA . GLN A 1 638 ? 33.416 9.271 8.522 1.00 65.82 657 GLN A CA 1
ATOM 4404 C C . GLN A 1 638 ? 33.038 10.421 7.599 1.00 65.19 657 GLN A C 1
ATOM 4405 O O . GLN A 1 638 ? 31.864 10.800 7.524 1.00 64.49 657 GLN A O 1
ATOM 4411 N N . ALA A 1 639 ? 34.019 10.999 6.900 1.00 62.76 658 ALA A N 1
ATOM 4412 C CA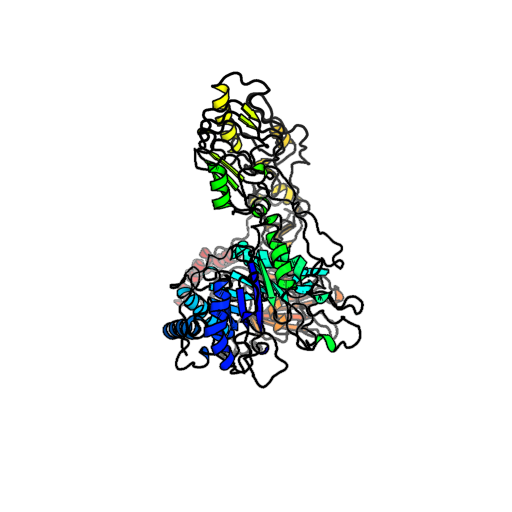 . ALA A 1 639 ? 33.702 12.046 5.931 1.00 70.19 658 ALA A CA 1
ATOM 4413 C C . ALA A 1 639 ? 32.949 11.481 4.733 1.00 64.73 658 ALA A C 1
ATOM 4414 O O . ALA A 1 639 ? 32.152 12.192 4.109 1.00 64.88 658 ALA A O 1
ATOM 4416 N N . LYS A 1 640 ? 33.172 10.202 4.421 1.00 63.67 659 LYS A N 1
ATOM 4417 C CA . LYS A 1 640 ? 32.498 9.551 3.307 1.00 63.47 659 LYS A CA 1
ATOM 4418 C C . LYS A 1 640 ? 31.067 9.151 3.636 1.00 60.35 659 LYS A C 1
ATOM 4419 O O . LYS A 1 640 ? 30.208 9.181 2.746 1.00 54.22 659 LYS A O 1
ATOM 4425 N N . LEU A 1 641 ? 30.783 8.768 4.891 1.00 59.08 660 LEU A N 1
ATOM 4426 C CA . LEU A 1 641 ? 29.510 8.138 5.216 1.00 61.46 660 LEU A CA 1
ATOM 4427 C C . LEU A 1 641 ? 28.680 8.843 6.280 1.00 60.59 660 LEU A C 1
ATOM 4428 O O . LEU A 1 641 ? 27.463 8.633 6.311 1.00 63.00 660 LEU A O 1
ATOM 4433 N N . LEU A 1 642 ? 29.270 9.669 7.142 1.00 59.19 661 LEU A N 1
ATOM 4434 C CA . LEU A 1 642 ? 28.514 10.266 8.246 1.00 61.38 661 LEU A CA 1
ATOM 4435 C C . LEU A 1 642 ? 28.718 11.780 8.300 1.00 61.83 661 LEU A C 1
ATOM 4436 O O . LEU A 1 642 ? 29.744 12.261 8.791 1.00 64.06 661 LEU A O 1
ATOM 4441 N N . PHE A 1 643 ? 27.726 12.532 7.821 1.00 60.76 662 PHE A N 1
ATOM 4442 C CA . PHE A 1 643 ? 27.711 13.984 7.974 1.00 59.84 662 PHE A CA 1
ATOM 4443 C C . PHE A 1 643 ? 26.288 14.471 7.752 1.00 59.17 662 PHE A C 1
ATOM 4444 O O . PHE A 1 643 ? 25.458 13.766 7.169 1.00 59.91 662 PHE A O 1
ATOM 4452 N N . GLY A 1 644 ? 26.014 15.684 8.235 1.00 57.90 663 GLY A N 1
ATOM 4453 C CA . GLY A 1 644 ? 24.742 16.324 7.959 1.00 60.75 663 GLY A CA 1
ATOM 4454 C C . GLY A 1 644 ? 23.950 16.775 9.171 1.00 58.73 663 GLY A C 1
ATOM 4455 O O . GLY A 1 644 ? 24.120 16.249 10.271 1.00 63.53 663 GLY A O 1
ATOM 4456 N N . THR A 1 645 ? 23.085 17.766 8.970 1.00 54.96 664 THR A N 1
ATOM 4457 C CA . THR A 1 645 ? 22.160 18.261 9.980 1.00 58.10 664 THR A CA 1
ATOM 4458 C C . THR A 1 645 ? 20.778 18.328 9.345 1.00 59.95 664 THR A C 1
ATOM 4459 O O . THR A 1 645 ? 20.653 18.490 8.129 1.00 74.21 664 THR A O 1
ATOM 4463 N N . VAL A 1 646 ? 19.736 18.203 10.162 1.00 59.24 665 VAL A N 1
ATOM 4464 C CA . VAL A 1 646 ? 18.373 18.111 9.652 1.00 58.19 665 VAL A CA 1
ATOM 4465 C C . VAL A 1 646 ? 17.441 18.925 10.549 1.00 63.51 665 VAL A C 1
ATOM 4466 O O . VAL A 1 646 ? 17.449 18.760 11.772 1.00 66.91 665 VAL A O 1
ATOM 4470 N N . THR A 1 647 ? 16.658 19.824 9.945 1.00 62.47 666 THR A N 1
ATOM 4471 C CA . THR A 1 647 ? 15.601 20.507 10.678 1.00 63.23 666 THR A CA 1
ATOM 4472 C C . THR A 1 647 ? 14.473 19.536 11.024 1.00 57.78 666 THR A C 1
ATOM 4473 O O . THR A 1 647 ? 14.341 18.461 10.435 1.00 59.69 666 THR A O 1
ATOM 4477 N N . ASN A 1 648 ? 13.616 19.953 11.962 1.00 59.20 667 ASN A N 1
ATOM 4478 C CA . ASN A 1 648 ? 12.499 19.105 12.366 1.00 59.60 667 ASN A CA 1
ATOM 4479 C C . ASN A 1 648 ? 11.487 18.875 11.247 1.00 63.42 667 ASN A C 1
ATOM 4480 O O . ASN A 1 648 ? 10.558 18.080 11.432 1.00 66.51 667 ASN A O 1
ATOM 4485 N N . GLN A 1 649 ? 11.634 19.551 10.105 1.00 64.91 668 GLN A N 1
ATOM 4486 C CA . GLN A 1 649 ? 10.783 19.324 8.945 1.00 65.28 668 GLN A CA 1
ATOM 4487 C C . GLN A 1 649 ? 11.488 18.552 7.837 1.00 64.05 668 GLN A C 1
ATOM 4488 O O . GLN A 1 649 ? 10.865 18.269 6.810 1.00 55.78 668 GLN A O 1
ATOM 4494 N N . GLY A 1 650 ? 12.767 18.227 8.005 1.00 55.36 669 GLY A N 1
ATOM 4495 C CA . GLY A 1 650 ? 13.467 17.359 7.083 1.00 61.58 669 GLY A CA 1
ATOM 4496 C C . GLY A 1 650 ? 14.451 18.020 6.141 1.00 65.05 669 GLY A C 1
ATOM 4497 O O . GLY A 1 650 ? 14.916 17.363 5.201 1.00 67.91 669 GLY A O 1
ATOM 4498 N N . THR A 1 651 ? 14.790 19.285 6.355 1.00 65.53 670 THR A N 1
ATOM 4499 C CA . THR A 1 651 ? 15.683 19.986 5.441 1.00 64.34 670 THR A CA 1
ATOM 4500 C C . THR A 1 651 ? 17.123 19.589 5.749 1.00 62.56 670 THR A C 1
ATOM 4501 O O . THR A 1 651 ? 17.682 19.988 6.775 1.00 62.58 670 THR A O 1
ATOM 4505 N N . LEU A 1 652 ? 17.722 18.800 4.861 1.00 58.98 671 LEU A N 1
ATOM 4506 C CA . LEU A 1 652 ? 19.083 18.323 5.049 1.00 60.92 671 LEU A CA 1
ATOM 4507 C C . LEU A 1 652 ? 20.081 19.424 4.709 1.00 66.67 671 LEU A C 1
ATOM 4508 O O . LEU A 1 652 ? 20.084 19.945 3.587 1.00 72.40 671 LEU A O 1
ATOM 4513 N N . ILE A 1 653 ? 20.944 19.759 5.662 1.00 63.33 672 ILE A N 1
ATOM 4514 C CA . ILE A 1 653 ? 22.029 20.704 5.441 1.00 62.45 672 ILE A CA 1
ATOM 4515 C C . ILE A 1 653 ? 23.334 19.959 5.694 1.00 58.77 672 ILE A C 1
ATOM 4516 O O . ILE A 1 653 ? 23.613 19.551 6.827 1.00 58.10 672 ILE A O 1
ATOM 4521 N N . ASN A 1 654 ? 24.134 19.781 4.645 1.00 65.08 673 ASN A N 1
ATOM 4522 C CA . ASN A 1 654 ? 25.414 19.094 4.753 1.00 64.14 673 ASN A CA 1
ATOM 4523 C C . ASN A 1 654 ? 26.607 20.034 4.921 1.00 63.21 673 ASN A C 1
ATOM 4524 O O . ASN A 1 654 ? 27.691 19.563 5.275 1.00 64.19 673 ASN A O 1
ATOM 4529 N N . SER A 1 655 ? 26.455 21.337 4.679 1.00 63.57 674 SER A N 1
ATOM 4530 C CA . SER A 1 655 ? 27.629 22.194 4.550 1.00 65.65 674 SER A CA 1
ATOM 4531 C C . SER A 1 655 ? 27.309 23.635 4.920 1.00 61.56 674 SER A C 1
ATOM 4532 O O . SER A 1 655 ? 26.146 24.033 5.022 1.00 67.41 674 SER A O 1
ATOM 4535 N N . GLU A 1 656 ? 28.382 24.420 5.096 1.00 65.84 675 GLU A N 1
ATOM 4536 C CA . GLU A 1 656 ? 28.272 25.882 5.131 1.00 67.16 675 GLU A CA 1
ATOM 4537 C C . GLU A 1 656 ? 27.631 26.416 3.858 1.00 67.58 675 GLU A C 1
ATOM 4538 O O . GLU A 1 656 ? 26.791 27.328 3.902 1.00 62.85 675 GLU A O 1
ATOM 4544 N N . ALA A 1 657 ? 28.077 25.900 2.703 1.00 62.41 676 ALA A N 1
ATOM 4545 C CA . ALA A 1 657 ? 27.518 26.312 1.420 1.00 64.48 676 ALA A CA 1
ATOM 4546 C C . ALA A 1 657 ? 26.033 25.989 1.344 1.00 69.52 676 ALA A C 1
ATOM 4547 O O . ALA A 1 657 ? 25.220 26.838 0.956 1.00 66.92 676 ALA A O 1
ATOM 4549 N N . ASP A 1 658 ? 25.664 24.756 1.717 1.00 61.32 677 ASP A N 1
ATOM 4550 C CA . ASP A 1 658 ? 24.257 24.386 1.812 1.00 65.37 677 ASP A CA 1
ATOM 4551 C C . ASP A 1 658 ? 23.482 25.362 2.683 1.00 64.67 677 ASP A C 1
ATOM 4552 O O . ASP A 1 658 ? 22.371 25.781 2.332 1.00 60.49 677 ASP A O 1
ATOM 4557 N N . TYR A 1 659 ? 24.055 25.743 3.824 1.00 64.50 678 TYR A N 1
ATOM 4558 C CA . TYR A 1 659 ? 23.292 26.534 4.775 1.00 71.62 678 TYR A CA 1
ATOM 4559 C C . TYR A 1 659 ? 23.115 27.978 4.318 1.00 73.07 678 TYR A C 1
ATOM 4560 O O . TYR A 1 659 ? 22.068 28.572 4.591 1.00 66.67 678 TYR A O 1
ATOM 4569 N N . LYS A 1 660 ? 24.089 28.563 3.609 1.00 75.74 679 LYS A N 1
ATOM 4570 C CA . LYS A 1 660 ? 23.863 29.919 3.112 1.00 72.08 679 LYS A CA 1
ATOM 4571 C C . LYS A 1 660 ? 22.795 29.925 2.030 1.00 66.48 679 LYS A C 1
ATOM 4572 O O . LYS A 1 660 ? 21.983 30.854 1.965 1.00 70.42 679 LYS A O 1
ATOM 4578 N N . ALA A 1 661 ? 22.762 28.891 1.185 1.00 71.62 680 ALA A N 1
ATOM 4579 C CA . ALA A 1 661 ? 21.628 28.742 0.282 1.00 74.33 680 ALA A CA 1
ATOM 4580 C C . ALA A 1 661 ? 20.326 28.744 1.069 1.00 71.80 680 ALA A C 1
ATOM 4581 O O . ALA A 1 661 ? 19.356 29.412 0.692 1.00 68.11 680 ALA A O 1
ATOM 4583 N N . TYR A 1 662 ? 20.310 28.027 2.194 1.00 77.67 681 TYR A N 1
ATOM 4584 C CA . TYR A 1 662 ? 19.144 27.992 3.069 1.00 72.22 681 TYR A CA 1
ATOM 4585 C C . TYR A 1 662 ? 18.869 29.365 3.687 1.00 61.41 681 TYR A C 1
ATOM 4586 O O . TYR A 1 662 ? 17.724 29.829 3.707 1.00 59.51 681 TYR A O 1
ATOM 4595 N N . GLN A 1 663 ? 19.911 30.037 4.187 1.00 60.06 682 GLN A N 1
ATOM 4596 C CA . GLN A 1 663 ? 19.724 31.336 4.838 1.00 70.55 682 GLN A CA 1
ATOM 4597 C C . GLN A 1 663 ? 18.967 32.324 3.956 1.00 72.27 682 GLN A C 1
ATOM 4598 O O . GLN A 1 663 ? 18.136 33.096 4.451 1.00 74.25 682 GLN A O 1
ATOM 4604 N N . GLU A 1 664 ? 19.237 32.317 2.650 1.00 62.08 683 GLU A N 1
ATOM 4605 C CA . GLU A 1 664 ? 18.685 33.314 1.745 1.00 73.40 683 GLU A CA 1
ATOM 4606 C C . GLU A 1 664 ? 17.511 32.790 0.921 1.00 73.57 683 GLU A C 1
ATOM 4607 O O . GLU A 1 664 ? 17.224 33.333 -0.152 1.00 78.91 683 GLU A O 1
ATOM 4613 N N . GLN A 1 665 ? 16.819 31.759 1.398 1.00 70.46 684 GLN A N 1
ATOM 4614 C CA . GLN A 1 665 ? 15.536 31.412 0.807 1.00 71.51 684 GLN A CA 1
ATOM 4615 C C . GLN A 1 665 ? 14.522 32.516 1.102 1.00 72.90 684 GLN A C 1
ATOM 4616 O O . GLN A 1 665 ? 14.716 33.350 1.991 1.00 68.29 684 GLN A O 1
ATOM 4622 N N . GLU A 1 666 ? 13.417 32.519 0.356 1.00 68.24 685 GLU A N 1
ATOM 4623 C CA . GLU A 1 666 ? 12.515 33.658 0.401 1.00 70.94 685 GLU A CA 1
ATOM 4624 C C . GLU A 1 666 ? 11.062 33.232 0.263 1.00 67.31 685 GLU A C 1
ATOM 4625 O O . GLU A 1 666 ? 10.740 32.229 -0.381 1.00 65.07 685 GLU A O 1
ATOM 4631 N N . ILE A 1 667 ? 10.191 34.014 0.898 1.00 67.57 686 ILE A N 1
ATOM 4632 C CA . ILE A 1 667 ? 8.742 33.866 0.814 1.00 68.51 686 ILE A CA 1
ATOM 4633 C C . ILE A 1 667 ? 8.179 35.228 0.440 1.00 68.07 686 ILE A C 1
ATOM 4634 O O . ILE A 1 667 ? 8.353 36.196 1.191 1.00 57.80 686 ILE A O 1
ATOM 4639 N N . ALA A 1 668 ? 7.527 35.307 -0.723 1.00 71.58 687 ALA A N 1
ATOM 4640 C CA . ALA A 1 668 ? 6.926 36.549 -1.210 1.00 67.08 687 ALA A CA 1
ATOM 4641 C C . ALA A 1 668 ? 7.906 37.717 -1.111 1.00 64.50 687 ALA A C 1
ATOM 4642 O O . ALA A 1 668 ? 7.571 38.811 -0.646 1.00 69.72 687 ALA A O 1
ATOM 4644 N N . GLY A 1 669 ? 9.140 37.474 -1.553 1.00 70.85 688 GLY A N 1
ATOM 4645 C CA . GLY A 1 669 ? 10.155 38.510 -1.550 1.00 70.65 688 GLY A CA 1
ATOM 4646 C C . GLY A 1 669 ? 10.754 38.825 -0.198 1.00 73.43 688 GLY A C 1
ATOM 4647 O O . GLY A 1 669 ? 11.266 39.927 0.002 1.00 68.67 688 GLY A O 1
ATOM 4648 N N . HIS A 1 670 ? 10.709 37.892 0.746 1.00 74.61 689 HIS A N 1
ATOM 4649 C CA . HIS A 1 670 ? 11.285 38.142 2.057 1.00 72.31 689 HIS A CA 1
ATOM 4650 C C . HIS A 1 670 ? 11.898 36.858 2.593 1.00 66.55 689 HIS A C 1
ATOM 4651 O O . HIS A 1 670 ? 11.270 35.797 2.534 1.00 56.19 689 HIS A O 1
ATOM 4658 N N . ARG A 1 671 ? 13.128 36.959 3.092 1.00 61.65 690 ARG A N 1
ATOM 4659 C CA . ARG A 1 671 ? 13.795 35.826 3.714 1.00 69.44 690 ARG A CA 1
ATOM 4660 C C . ARG A 1 671 ? 13.205 35.567 5.097 1.00 73.77 690 ARG A C 1
ATOM 4661 O O . ARG A 1 671 ? 12.609 36.451 5.724 1.00 68.66 690 ARG A O 1
ATOM 4669 N N . PHE A 1 672 ? 13.364 34.334 5.569 1.00 63.52 691 PHE A N 1
ATOM 4670 C CA . PHE A 1 672 ? 12.754 33.952 6.834 1.00 61.84 691 PHE A CA 1
ATOM 4671 C C . PHE A 1 672 ? 13.758 33.487 7.876 1.00 56.95 691 PHE A C 1
ATOM 4672 O O . PHE A 1 672 ? 13.574 33.768 9.066 1.00 62.65 691 PHE A O 1
ATOM 4680 N N . VAL A 1 673 ? 14.818 32.787 7.467 1.00 65.42 692 VAL A N 1
ATOM 4681 C CA . VAL A 1 673 ? 15.847 32.374 8.412 1.00 64.16 692 VAL A CA 1
ATOM 4682 C C . VAL A 1 673 ? 16.505 33.606 9.006 1.00 67.21 692 VAL A C 1
ATOM 4683 O O . VAL A 1 673 ? 16.769 34.590 8.305 1.00 71.26 692 VAL A O 1
ATOM 4687 N N . ASP A 1 674 ? 16.775 33.555 10.305 1.00 68.83 693 ASP A N 1
ATOM 4688 C CA . ASP A 1 674 ? 17.371 34.692 10.990 1.00 72.94 693 ASP A CA 1
ATOM 4689 C C . ASP A 1 674 ? 18.765 34.981 10.452 1.00 70.11 693 ASP A C 1
ATOM 4690 O O . ASP A 1 674 ? 19.554 34.064 10.217 1.00 56.78 693 ASP A O 1
ATOM 4695 N N . SER A 1 675 ? 19.061 36.278 10.278 1.00 73.48 694 SER A N 1
ATOM 4696 C CA . SER A 1 675 ? 20.357 36.722 9.761 1.00 75.18 694 SER A CA 1
ATOM 4697 C C . SER A 1 675 ? 21.506 36.372 10.702 1.00 75.95 694 SER A C 1
ATOM 4698 O O . SER A 1 675 ? 22.632 36.147 10.246 1.00 73.19 694 SER A O 1
ATOM 4701 N N . SER A 1 676 ? 21.250 36.355 12.010 1.00 76.33 695 SER A N 1
ATOM 4702 C CA . SER A 1 676 ? 22.262 36.042 13.011 1.00 72.84 695 SER A CA 1
ATOM 4703 C C . SER A 1 676 ? 22.607 34.561 13.081 1.00 73.84 695 SER A C 1
ATOM 4704 O O . SER A 1 676 ? 23.656 34.213 13.641 1.00 76.78 695 SER A O 1
ATOM 4707 N N . TYR A 1 677 ? 21.759 33.695 12.528 1.00 69.36 696 TYR A N 1
ATOM 4708 C CA . TYR A 1 677 ? 21.791 32.265 12.819 1.00 72.89 696 TYR A CA 1
ATOM 4709 C C . TYR A 1 677 ? 22.930 31.611 12.042 1.00 72.86 696 TYR A C 1
ATOM 4710 O O . TYR A 1 677 ? 22.754 31.117 10.927 1.00 77.43 696 TYR A O 1
ATOM 4719 N N . ASP A 1 678 ? 24.107 31.586 12.669 1.00 68.42 697 ASP A N 1
ATOM 4720 C CA . ASP A 1 678 ? 25.327 30.989 12.135 1.00 75.89 697 ASP A CA 1
ATOM 4721 C C . ASP A 1 678 ? 25.091 29.536 11.720 1.00 73.99 697 ASP A C 1
ATOM 4722 O O . ASP A 1 678 ? 24.098 28.923 12.126 1.00 76.52 697 ASP A O 1
ATOM 4727 N N . TYR A 1 679 ? 25.979 28.978 10.893 1.00 78.09 698 TYR A N 1
ATOM 4728 C CA . TYR A 1 679 ? 25.909 27.552 10.584 1.00 78.09 698 TYR A CA 1
ATOM 4729 C C . TYR A 1 679 ? 26.409 26.716 11.757 1.00 74.39 698 TYR A C 1
ATOM 4730 O O . TYR A 1 679 ? 25.745 25.761 12.171 1.00 73.34 698 TYR A O 1
ATOM 4739 N N . LYS A 1 680 ? 27.571 27.069 12.315 1.00 68.58 699 LYS A N 1
ATOM 4740 C CA . LYS A 1 680 ? 28.026 26.419 13.541 1.00 74.93 699 LYS A CA 1
ATOM 4741 C C . LYS A 1 680 ? 27.024 26.601 14.678 1.00 69.50 699 LYS A C 1
ATOM 4742 O O . LYS A 1 680 ? 26.982 25.787 15.608 1.00 69.95 699 LYS A O 1
ATOM 4748 N N . ALA A 1 681 ? 26.212 27.655 14.627 1.00 74.60 700 ALA A N 1
ATOM 4749 C CA . ALA A 1 681 ? 25.115 27.782 15.580 1.00 75.67 700 ALA A CA 1
ATOM 4750 C C . ALA A 1 681 ? 24.061 26.704 15.346 1.00 69.45 700 ALA A C 1
ATOM 4751 O O . ALA A 1 681 ? 23.593 26.061 16.292 1.00 64.88 700 ALA A O 1
ATOM 4753 N N . PHE A 1 682 ? 23.677 26.491 14.085 1.00 71.68 701 PHE A N 1
ATOM 4754 C CA . PHE A 1 682 ? 22.575 25.588 13.769 1.00 67.77 701 PHE A CA 1
ATOM 4755 C C . PHE A 1 682 ? 23.017 24.133 13.673 1.00 68.07 701 PHE A C 1
ATOM 4756 O O . PHE A 1 682 ? 22.195 23.232 13.880 1.00 70.87 701 PHE A O 1
ATOM 4764 N N . ALA A 1 683 ? 24.289 23.880 13.369 1.00 65.07 702 ALA A N 1
ATOM 4765 C CA . ALA A 1 683 ? 24.705 22.585 12.840 1.00 70.44 702 ALA A CA 1
ATOM 4766 C C . ALA A 1 683 ? 25.068 21.590 13.934 1.00 64.76 702 ALA A C 1
ATOM 4767 O O . ALA A 1 683 ? 25.845 21.890 14.845 1.00 64.82 702 ALA A O 1
ATOM 4769 N N . VAL A 1 684 ? 24.524 20.384 13.795 1.00 62.39 703 VAL A N 1
ATOM 4770 C CA . VAL A 1 684 ? 24.923 19.228 14.587 1.00 65.98 703 VAL A CA 1
ATOM 4771 C C . VAL A 1 684 ? 26.440 18.971 14.488 1.00 61.43 703 VAL A C 1
ATOM 4772 O O . VAL A 1 684 ? 27.125 19.470 13.585 1.00 62.98 703 VAL A O 1
ATOM 4776 N N . THR A 1 685 ? 26.979 18.238 15.473 1.00 59.97 704 THR A N 1
ATOM 4777 C CA . THR A 1 685 ? 28.378 17.822 15.446 1.00 61.89 704 THR A CA 1
ATOM 4778 C C . THR A 1 685 ? 28.528 16.313 15.663 1.00 63.46 704 THR A C 1
ATOM 4779 O O . THR A 1 685 ? 27.668 15.644 16.248 1.00 58.29 704 THR A O 1
ATOM 4783 N N . TYR A 1 686 ? 29.663 15.795 15.189 1.00 61.21 705 TYR A N 1
ATOM 4784 C CA . TYR A 1 686 ? 30.014 14.389 15.307 1.00 67.12 705 TYR A CA 1
ATOM 4785 C C . TYR A 1 686 ? 31.365 14.252 15.992 1.00 67.69 705 TYR A C 1
ATOM 4786 O O . TYR A 1 686 ? 32.238 13.523 15.515 1.00 70.10 705 TYR A O 1
ATOM 4795 N N . LYS A 1 687 ? 31.555 14.963 17.103 1.00 67.13 706 LYS A N 1
ATOM 4796 C CA . LYS A 1 687 ? 32.817 14.870 17.831 1.00 76.60 706 LYS A CA 1
ATOM 4797 C C . LYS A 1 687 ? 32.897 13.589 18.650 1.00 70.20 706 LYS A C 1
ATOM 4798 O O . LYS A 1 687 ? 33.929 12.903 18.647 1.00 57.28 706 LYS A O 1
ATOM 4804 N N . ASP A 1 688 ? 31.826 13.253 19.358 1.00 67.63 707 ASP A N 1
ATOM 4805 C CA . ASP A 1 688 ? 31.847 12.137 20.287 1.00 74.89 707 ASP A CA 1
ATOM 4806 C C . ASP A 1 688 ? 31.310 10.856 19.665 1.00 74.55 707 ASP A C 1
ATOM 4807 O O . ASP A 1 688 ? 30.917 9.933 20.390 1.00 71.80 707 ASP A O 1
ATOM 4812 N N . TYR A 1 689 ? 31.303 10.780 18.339 1.00 80.08 708 TYR A N 1
ATOM 4813 C CA . TYR A 1 689 ? 30.791 9.626 17.625 1.00 69.31 708 TYR A CA 1
ATOM 4814 C C . TYR A 1 689 ? 31.885 8.583 17.436 1.00 64.49 708 TYR A C 1
ATOM 4815 O O . TYR A 1 689 ? 33.069 8.913 17.326 1.00 62.30 708 TYR A O 1
ATOM 4824 N N . LYS A 1 690 ? 31.468 7.314 17.404 1.00 59.56 709 LYS A N 1
ATOM 4825 C CA . LYS A 1 690 ? 32.354 6.154 17.401 1.00 65.83 709 LYS A CA 1
ATOM 4826 C C . LYS A 1 690 ? 32.125 5.305 16.156 1.00 65.97 709 LYS A C 1
ATOM 4827 O O . LYS A 1 690 ? 30.994 5.173 15.677 1.00 69.37 709 LYS A O 1
ATOM 4833 N N . ILE A 1 691 ? 33.198 4.690 15.659 1.00 65.82 710 ILE A N 1
ATOM 4834 C CA . ILE A 1 691 ? 33.148 3.842 14.474 1.00 66.18 710 ILE A CA 1
ATOM 4835 C C . ILE A 1 691 ? 33.577 2.433 14.854 1.00 66.82 710 ILE A C 1
ATOM 4836 O O . ILE A 1 691 ? 34.497 2.248 15.657 1.00 64.14 710 ILE A O 1
ATOM 4841 N N . LYS A 1 692 ? 32.906 1.441 14.270 1.00 64.85 711 LYS A N 1
ATOM 4842 C CA . LYS A 1 692 ? 33.210 0.025 14.485 1.00 65.75 711 LYS A CA 1
ATOM 4843 C C . LYS A 1 692 ? 33.319 -0.647 13.115 1.00 67.31 711 LYS A C 1
ATOM 4844 O O . LYS A 1 692 ? 32.301 -0.985 12.498 1.00 69.35 711 LYS A O 1
ATOM 4850 N N . VAL A 1 693 ? 34.546 -0.837 12.631 1.00 64.86 712 VAL A N 1
ATOM 4851 C CA . VAL A 1 693 ? 34.794 -1.464 11.336 1.00 65.67 712 VAL A CA 1
ATOM 4852 C C . VAL A 1 693 ? 35.134 -2.933 11.547 1.00 64.88 712 VAL A C 1
ATOM 4853 O O . VAL A 1 693 ? 36.060 -3.263 12.297 1.00 62.30 712 VAL A O 1
ATOM 4857 N N . THR A 1 694 ? 34.403 -3.812 10.863 1.00 67.10 713 THR A N 1
ATOM 4858 C CA . THR A 1 694 ? 34.548 -5.259 10.975 1.00 62.28 713 THR A CA 1
ATOM 4859 C C . THR A 1 694 ? 34.763 -5.846 9.591 1.00 64.73 713 THR A C 1
ATOM 4860 O O . THR A 1 694 ? 33.938 -5.634 8.699 1.00 67.55 713 THR A O 1
ATOM 4864 N N . ASP A 1 695 ? 35.846 -6.604 9.414 1.00 63.54 714 ASP A N 1
ATOM 4865 C CA . ASP A 1 695 ? 36.119 -7.200 8.115 1.00 61.90 714 ASP A CA 1
ATOM 4866 C C . ASP A 1 695 ? 35.398 -8.541 7.979 1.00 66.09 714 ASP A C 1
ATOM 4867 O O . ASP A 1 695 ? 34.610 -8.945 8.840 1.00 66.57 714 ASP A O 1
ATOM 4872 N N . SER A 1 696 ? 35.663 -9.241 6.870 1.00 66.82 715 SER A N 1
ATOM 4873 C CA . SER A 1 696 ? 34.987 -10.508 6.622 1.00 67.41 715 SER A CA 1
ATOM 4874 C C . SER A 1 696 ? 35.466 -11.609 7.555 1.00 68.57 715 SER A C 1
ATOM 4875 O O . SER A 1 696 ? 34.732 -12.581 7.768 1.00 70.69 715 SER A O 1
ATOM 4878 N N . THR A 1 697 ? 36.676 -11.485 8.106 1.00 65.69 716 THR A N 1
ATOM 4879 C CA . THR A 1 697 ? 37.217 -12.463 9.043 1.00 65.04 716 THR A CA 1
ATOM 4880 C C . THR A 1 697 ? 36.925 -12.111 10.501 1.00 64.58 716 THR A C 1
ATOM 4881 O O . THR A 1 697 ? 37.537 -12.699 11.396 1.00 69.78 716 THR A O 1
ATOM 4885 N N . LEU A 1 698 ? 36.012 -11.168 10.748 1.00 57.56 717 LEU A N 1
ATOM 4886 C CA . LEU A 1 698 ? 35.527 -10.700 12.049 1.00 59.69 717 LEU A CA 1
ATOM 4887 C C . LEU A 1 698 ? 36.516 -9.811 12.801 1.00 59.44 717 LEU A C 1
ATOM 4888 O O . LEU A 1 698 ? 36.221 -9.405 13.932 1.00 71.34 717 LEU A O 1
ATOM 4893 N N . GLY A 1 699 ? 37.660 -9.479 12.220 1.00 57.18 718 GLY A N 1
ATOM 4894 C CA . GLY A 1 699 ? 38.556 -8.533 12.844 1.00 59.78 718 GLY A CA 1
ATOM 4895 C C . GLY A 1 699 ? 37.907 -7.167 12.957 1.00 67.28 718 GLY A C 1
ATOM 4896 O O . GLY A 1 699 ? 37.332 -6.662 11.988 1.00 65.31 718 GLY A O 1
ATOM 4897 N N . VAL A 1 700 ? 37.977 -6.564 14.139 1.00 65.06 719 VAL A N 1
ATOM 4898 C CA . VAL A 1 700 ? 37.300 -5.311 14.426 1.00 60.24 719 VAL A CA 1
ATOM 4899 C C . VAL A 1 700 ? 38.346 -4.266 14.770 1.00 65.14 719 VAL A C 1
ATOM 4900 O O . VAL A 1 700 ? 39.342 -4.575 15.435 1.00 64.75 719 VAL A O 1
ATOM 4904 N N . THR A 1 701 ? 38.139 -3.043 14.265 1.00 64.32 720 THR A N 1
ATOM 4905 C CA . THR A 1 701 ? 38.935 -1.869 14.602 1.00 63.11 720 THR A CA 1
ATOM 4906 C C . THR A 1 701 ? 38.006 -0.666 14.725 1.00 66.27 720 THR A C 1
ATOM 4907 O O . THR A 1 701 ? 36.909 -0.648 14.159 1.00 59.10 720 THR A O 1
ATOM 4911 N N . ASP A 1 702 ? 38.444 0.336 15.488 1.00 67.06 721 ASP A N 1
ATOM 4912 C CA . ASP A 1 702 ? 37.720 1.598 15.591 1.00 69.96 721 ASP A CA 1
ATOM 4913 C C . ASP A 1 702 ? 38.461 2.733 14.892 1.00 68.98 721 ASP A C 1
ATOM 4914 O O . ASP A 1 702 ? 38.246 3.905 15.212 1.00 66.89 721 ASP A O 1
ATOM 4919 N N . HIS A 1 703 ? 39.338 2.391 13.952 1.00 65.15 722 HIS A N 1
ATOM 4920 C CA . HIS A 1 703 ? 40.043 3.371 13.147 1.00 75.44 722 HIS A CA 1
ATOM 4921 C C . HIS A 1 703 ? 39.094 3.970 12.124 1.00 74.20 722 HIS A C 1
ATOM 4922 O O . HIS A 1 703 ? 38.320 3.256 11.478 1.00 70.92 722 HIS A O 1
ATOM 4929 N N . LYS A 1 704 ? 39.153 5.290 11.985 1.00 76.81 723 LYS A N 1
ATOM 4930 C CA . LYS A 1 704 ? 38.279 5.973 11.044 1.00 74.08 723 LYS A CA 1
ATOM 4931 C C . LYS A 1 704 ? 38.861 5.981 9.637 1.00 66.95 723 LYS A C 1
ATOM 4932 O O . LYS A 1 704 ? 38.163 5.661 8.670 1.00 62.39 723 LYS A O 1
ATOM 4938 N N . ASP A 1 705 ? 40.133 6.344 9.510 1.00 70.30 724 ASP A N 1
ATOM 4939 C CA . ASP A 1 705 ? 40.809 6.316 8.224 1.00 74.40 724 ASP A CA 1
ATOM 4940 C C . ASP A 1 705 ? 41.152 4.872 7.876 1.00 74.24 724 ASP A C 1
ATOM 4941 O O . ASP A 1 705 ? 41.970 4.239 8.555 1.00 75.67 724 ASP A O 1
ATOM 4946 N N . LEU A 1 706 ? 40.516 4.351 6.825 1.00 76.71 725 LEU A N 1
ATOM 4947 C CA . LEU A 1 706 ? 40.670 2.971 6.388 1.00 76.33 725 LEU A CA 1
ATOM 4948 C C . LEU A 1 706 ? 41.531 2.915 5.136 1.00 77.53 725 LEU A C 1
ATOM 4949 O O . LEU A 1 706 ? 41.354 3.715 4.213 1.00 88.30 725 LEU A O 1
ATOM 4954 N N . SER A 1 707 ? 42.452 1.962 5.100 1.00 80.30 726 SER A N 1
ATOM 4955 C CA . SER A 1 707 ? 43.289 1.763 3.931 1.00 82.91 726 SER A CA 1
ATOM 4956 C C . SER A 1 707 ? 42.566 0.904 2.902 1.00 83.18 726 SER A C 1
ATOM 4957 O O . SER A 1 707 ? 41.774 0.021 3.245 1.00 77.17 726 SER A O 1
ATOM 4960 N N . THR A 1 708 ? 42.850 1.179 1.628 1.00 84.06 727 THR A N 1
ATOM 4961 C CA . THR A 1 708 ? 42.309 0.426 0.504 1.00 87.36 727 THR A CA 1
ATOM 4962 C C . THR A 1 708 ? 43.307 -0.570 -0.071 1.00 90.17 727 THR A C 1
ATOM 4963 O O . THR A 1 708 ? 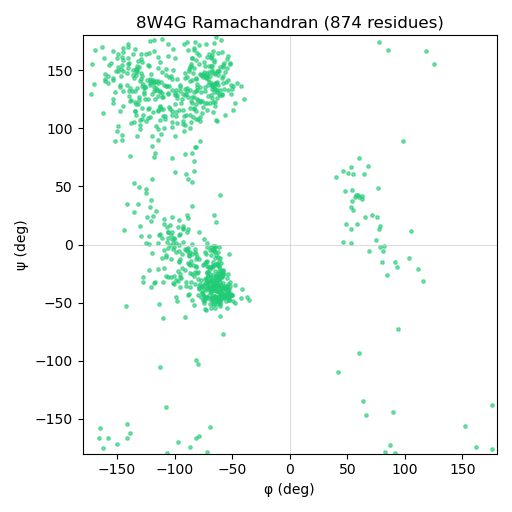42.978 -1.270 -1.033 1.00 86.24 727 THR A O 1
ATOM 4967 N N . SER A 1 709 ? 44.507 -0.656 0.509 1.00 90.97 728 SER A N 1
ATOM 4968 C CA . SER A 1 709 ? 45.641 -1.412 -0.010 1.00 83.37 728 SER A CA 1
ATOM 4969 C C . SER A 1 709 ? 45.409 -2.911 -0.042 1.00 88.59 728 SER A C 1
ATOM 4970 O O . SER A 1 709 ? 46.290 -3.636 -0.513 1.00 92.04 728 SER A O 1
ATOM 4973 N N . LYS A 1 710 ? 44.263 -3.390 0.432 1.00 83.43 729 LYS A N 1
ATOM 4974 C CA . LYS A 1 710 ? 44.079 -4.796 0.771 1.00 83.39 729 LYS A CA 1
ATOM 4975 C C . LYS A 1 710 ? 42.711 -5.251 0.289 1.00 76.05 729 LYS A C 1
ATOM 4976 O O . LYS A 1 710 ? 41.696 -4.657 0.661 1.00 68.08 729 LYS A O 1
ATOM 4982 N N . GLU A 1 711 ? 42.672 -6.304 -0.523 1.00 77.64 730 GLU A N 1
ATOM 4983 C CA . GLU A 1 711 ? 41.380 -6.843 -0.934 1.00 75.67 730 GLU A CA 1
ATOM 4984 C C . GLU A 1 711 ? 40.628 -7.390 0.278 1.00 73.23 730 GLU A C 1
ATOM 4985 O O . GLU A 1 711 ? 40.982 -8.443 0.817 1.00 67.02 730 GLU A O 1
ATOM 4991 N N . GLU A 1 712 ? 39.594 -6.671 0.712 1.00 72.34 731 GLU A N 1
ATOM 4992 C CA . GLU A 1 712 ? 38.820 -7.031 1.894 1.00 72.22 731 GLU A CA 1
ATOM 4993 C C . GLU A 1 712 ? 37.448 -6.381 1.780 1.00 64.98 731 GLU A C 1
ATOM 4994 O O . GLU A 1 712 ? 37.283 -5.370 1.099 1.00 69.42 731 GLU A O 1
ATOM 5000 N N . THR A 1 713 ? 36.464 -6.981 2.442 1.00 67.27 732 THR A N 1
ATOM 5001 C CA . THR A 1 713 ? 35.123 -6.424 2.529 1.00 62.78 732 THR A CA 1
ATOM 5002 C C . THR A 1 713 ? 34.814 -6.141 3.993 1.00 67.17 732 THR A C 1
ATOM 5003 O O . THR A 1 713 ? 35.107 -6.963 4.867 1.00 63.43 732 THR A O 1
ATOM 5007 N N . TYR A 1 714 ? 34.245 -4.971 4.258 1.00 64.67 733 TYR A N 1
ATOM 5008 C CA . TYR A 1 714 ? 34.092 -4.474 5.611 1.00 64.70 733 TYR A CA 1
ATOM 5009 C C . TYR A 1 714 ? 32.625 -4.296 5.966 1.00 63.24 733 TYR A C 1
ATOM 5010 O O . TYR A 1 714 ? 31.737 -4.335 5.117 1.00 64.99 733 TYR A O 1
ATOM 5019 N N . LYS A 1 715 ? 32.388 -4.110 7.259 1.00 57.53 734 LYS A N 1
ATOM 5020 C CA . LYS A 1 715 ? 31.121 -3.614 7.778 1.00 62.56 734 LYS A CA 1
ATOM 5021 C C . LYS A 1 715 ? 31.440 -2.422 8.673 1.00 66.82 734 LYS A C 1
ATOM 5022 O O . LYS A 1 715 ? 32.059 -2.581 9.731 1.00 78.91 734 LYS A O 1
ATOM 5028 N N . VAL A 1 716 ? 31.044 -1.230 8.243 1.00 67.25 735 VAL A N 1
ATOM 5029 C CA . VAL A 1 716 ? 31.252 -0.012 9.012 1.00 64.02 735 VAL A CA 1
ATOM 5030 C C . VAL A 1 716 ? 29.992 0.277 9.810 1.00 66.38 735 VAL A C 1
ATOM 5031 O O . VAL A 1 716 ? 28.873 0.116 9.306 1.00 59.22 735 VAL A O 1
ATOM 5035 N N . GLU A 1 717 ? 30.170 0.668 11.072 1.00 64.88 736 GLU A N 1
ATOM 5036 C CA . GLU A 1 717 ? 29.068 1.103 11.913 1.00 61.27 736 GLU A CA 1
ATOM 5037 C C . GLU A 1 717 ? 29.497 2.352 12.666 1.00 60.48 736 GLU A C 1
ATOM 5038 O O . GLU A 1 717 ? 30.669 2.510 13.018 1.00 51.20 736 GLU A O 1
ATOM 5044 N N . PHE A 1 718 ? 28.536 3.245 12.891 1.00 61.55 737 PHE A N 1
ATOM 5045 C CA . PHE A 1 718 ? 28.753 4.471 13.642 1.00 61.48 737 PHE A CA 1
ATOM 5046 C C . PHE A 1 718 ? 27.860 4.482 14.873 1.00 60.01 737 PHE A C 1
ATOM 5047 O O . PHE A 1 718 ? 26.693 4.086 14.807 1.00 56.92 737 PHE A O 1
ATOM 5055 N N . PHE A 1 719 ? 28.408 4.951 15.990 1.00 63.99 738 PHE A N 1
ATOM 5056 C CA . PHE A 1 719 ? 27.683 4.985 17.252 1.00 66.98 738 PHE A CA 1
ATOM 5057 C C . PHE A 1 719 ? 27.720 6.392 17.826 1.00 67.71 738 PHE A C 1
ATOM 5058 O O . PHE A 1 719 ? 28.793 7.001 17.922 1.00 67.33 738 PHE A O 1
ATOM 5066 N N . SER A 1 720 ? 26.546 6.905 18.191 1.00 62.87 739 SER A N 1
ATOM 5067 C CA . SER A 1 720 ? 26.464 8.181 18.883 1.00 72.95 739 SER A CA 1
ATOM 5068 C C . SER A 1 720 ? 26.883 8.018 20.342 1.00 72.71 739 SER A C 1
ATOM 5069 O O . SER A 1 720 ? 26.624 6.977 20.953 1.00 68.13 739 SER A O 1
ATOM 5072 N N . PRO A 1 721 ? 27.505 9.045 20.932 1.00 73.64 740 PRO A N 1
ATOM 5073 C CA . PRO A 1 721 ? 27.933 8.932 22.337 1.00 75.51 740 PRO A CA 1
ATOM 5074 C C . PRO A 1 721 ? 26.827 8.507 23.288 1.00 73.21 740 PRO A C 1
ATOM 5075 O O . PRO A 1 721 ? 27.079 7.701 24.193 1.00 71.92 740 PRO A O 1
ATOM 5079 N N . ILE A 1 722 ? 25.598 8.994 23.089 1.00 75.25 741 ILE A N 1
ATOM 5080 C CA . ILE A 1 722 ? 24.501 8.671 23.998 1.00 73.26 741 ILE A CA 1
ATOM 5081 C C . ILE A 1 722 ? 24.124 7.194 23.996 1.00 78.65 741 ILE A C 1
ATOM 5082 O O . ILE A 1 722 ? 23.370 6.756 24.873 1.00 78.37 741 ILE A O 1
ATOM 5087 N N . ASN A 1 723 ? 24.627 6.410 23.043 1.00 79.68 742 ASN A N 1
ATOM 5088 C CA . ASN A 1 723 ? 24.276 4.995 22.952 1.00 74.84 742 ASN A CA 1
ATOM 5089 C C . ASN A 1 723 ? 25.305 4.293 22.081 1.00 75.23 742 ASN A C 1
ATOM 5090 O O . ASN A 1 723 ? 25.366 4.550 20.873 1.00 84.79 742 ASN A O 1
ATOM 5095 N N . SER A 1 724 ? 26.092 3.397 22.672 1.00 80.44 743 SER A N 1
ATOM 5096 C CA . SER A 1 724 ? 27.095 2.659 21.919 1.00 80.82 743 SER A CA 1
ATOM 5097 C C . SER A 1 724 ? 26.700 1.206 21.699 1.00 78.82 743 SER A C 1
ATOM 5098 O O . SER A 1 724 ? 27.547 0.391 21.311 1.00 65.86 743 SER A O 1
ATOM 5101 N N . THR A 1 725 ? 25.431 0.865 21.918 1.00 80.73 744 THR A N 1
ATOM 5102 C CA 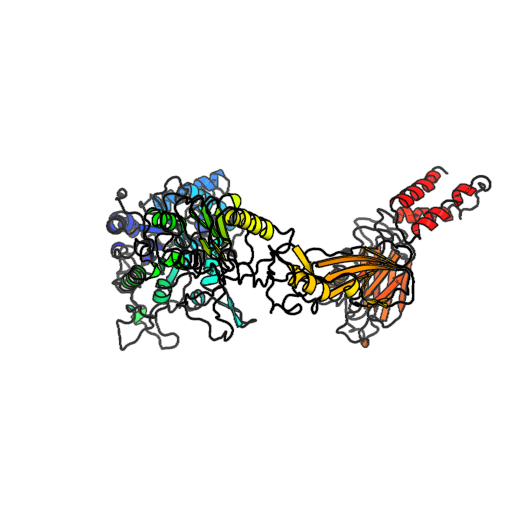. THR A 1 725 ? 24.931 -0.473 21.631 1.00 82.04 744 THR A CA 1
ATOM 5103 C C . THR A 1 725 ? 24.214 -0.544 20.286 1.00 81.93 744 THR A C 1
ATOM 5104 O O . THR A 1 725 ? 24.457 -1.472 19.510 1.00 75.56 744 THR A O 1
ATOM 5108 N N . LYS A 1 726 ? 23.343 0.420 19.976 1.00 82.73 745 LYS A N 1
ATOM 5109 C CA . LYS A 1 726 ? 22.728 0.419 18.654 1.00 81.50 745 LYS A CA 1
ATOM 5110 C C . LYS A 1 726 ? 23.329 1.516 17.789 1.00 72.28 745 LYS A C 1
ATOM 5111 O O . LYS A 1 726 ? 23.412 2.674 18.225 1.00 66.01 745 LYS A O 1
ATOM 5117 N N . PRO A 1 727 ? 23.755 1.194 16.571 1.00 72.75 746 PRO A N 1
ATOM 5118 C CA . PRO A 1 727 ? 24.406 2.191 15.715 1.00 68.42 746 PRO A CA 1
ATOM 5119 C C . PRO A 1 727 ? 23.403 3.130 15.058 1.00 65.68 746 PRO A C 1
ATOM 5120 O O . PRO A 1 727 ? 22.229 2.814 14.870 1.00 62.40 746 PRO A O 1
ATOM 5124 N N . VAL A 1 728 ? 23.891 4.318 14.708 1.00 67.54 747 VAL A N 1
ATOM 5125 C CA . VAL A 1 728 ? 23.035 5.276 14.007 1.00 65.87 747 VAL A CA 1
ATOM 5126 C C . VAL A 1 728 ? 23.067 5.056 12.502 1.00 63.12 747 VAL A C 1
ATOM 5127 O O . VAL A 1 728 ? 22.129 5.439 11.800 1.00 65.54 747 VAL A O 1
ATOM 5131 N N . HIS A 1 729 ? 24.131 4.462 11.983 1.00 62.22 748 HIS A N 1
ATOM 5132 C CA . HIS A 1 729 ? 24.220 4.243 10.551 1.00 64.83 748 HIS A CA 1
ATOM 5133 C C . HIS A 1 729 ? 25.253 3.157 10.296 1.00 61.47 748 HIS A C 1
ATOM 5134 O O . HIS A 1 729 ? 26.241 3.035 11.028 1.00 59.12 748 HIS A O 1
ATOM 5141 N N . GLU A 1 730 ? 25.011 2.373 9.250 1.00 58.20 749 GLU A N 1
ATOM 5142 C CA . GLU A 1 730 ? 25.896 1.269 8.906 1.00 63.02 749 GLU A CA 1
ATOM 5143 C C . GLU A 1 730 ? 25.914 1.112 7.394 1.00 67.91 749 GLU A C 1
ATOM 5144 O O . GLU A 1 730 ? 24.939 1.431 6.706 1.00 75.85 749 GLU A O 1
ATOM 5150 N N . ALA A 1 731 ? 27.037 0.616 6.889 1.00 61.78 750 ALA A N 1
ATOM 5151 C CA . ALA A 1 731 ? 27.279 0.610 5.460 1.00 64.43 750 ALA A CA 1
ATOM 5152 C C . ALA A 1 731 ? 28.357 -0.411 5.160 1.00 66.20 750 ALA A C 1
ATOM 5153 O O . ALA A 1 731 ? 29.304 -0.567 5.936 1.00 60.60 750 ALA A O 1
ATOM 5155 N N . LYS A 1 732 ? 28.206 -1.102 4.036 1.00 63.52 751 LYS A N 1
ATOM 5156 C CA . LYS A 1 732 ? 29.143 -2.139 3.638 1.00 64.88 751 LYS A CA 1
ATOM 5157 C C . LYS A 1 732 ? 30.105 -1.569 2.613 1.00 62.29 751 LYS A C 1
ATOM 5158 O O . LYS A 1 732 ? 29.682 -0.974 1.616 1.00 65.39 751 LYS A O 1
ATOM 5164 N N . ILE A 1 733 ? 31.393 -1.748 2.867 1.00 69.04 752 ILE A N 1
ATOM 5165 C CA . ILE A 1 733 ? 32.464 -1.215 2.035 1.00 66.33 752 ILE A CA 1
ATOM 5166 C C . ILE A 1 733 ? 33.195 -2.401 1.425 1.00 72.15 752 ILE A C 1
ATOM 5167 O O . ILE A 1 733 ? 33.822 -3.190 2.145 1.00 66.55 752 ILE A O 1
ATOM 5172 N N . VAL A 1 734 ? 33.120 -2.531 0.104 1.00 72.16 753 VAL A N 1
ATOM 5173 C CA . VAL A 1 734 ? 33.799 -3.600 -0.618 1.00 69.28 753 VAL A CA 1
ATOM 5174 C C . VAL A 1 734 ? 35.020 -3.019 -1.315 1.00 67.69 753 VAL A C 1
ATOM 5175 O O . VAL A 1 734 ? 34.900 -2.133 -2.170 1.00 75.92 753 VAL A O 1
ATOM 5179 N N . VAL A 1 735 ? 36.197 -3.500 -0.942 1.00 68.03 754 VAL A N 1
ATOM 5180 C CA . VAL A 1 735 ? 37.426 -3.270 -1.695 1.00 71.35 754 VAL A CA 1
ATOM 5181 C C . VAL A 1 735 ? 37.693 -4.514 -2.533 1.00 76.94 754 VAL A C 1
ATOM 5182 O O . VAL A 1 735 ? 37.646 -5.638 -2.015 1.00 74.82 754 VAL A O 1
ATOM 5186 N N . GLY A 1 736 ? 37.959 -4.321 -3.830 1.00 80.96 755 GLY A N 1
ATOM 5187 C CA . GLY A 1 736 ? 38.150 -5.461 -4.714 1.00 75.20 755 GLY A CA 1
ATOM 5188 C C . GLY A 1 736 ? 36.872 -6.273 -4.879 1.00 78.54 755 GLY A C 1
ATOM 5189 O O . GLY A 1 736 ? 35.758 -5.744 -4.862 1.00 69.93 755 GLY A O 1
ATOM 5190 N N . GLU A 1 737 ? 37.036 -7.586 -5.032 1.00 81.52 756 GLU A N 1
ATOM 5191 C CA . GLU A 1 737 ? 35.887 -8.474 -5.161 1.00 79.27 756 GLU A CA 1
ATOM 5192 C C . GLU A 1 737 ? 35.340 -8.818 -3.782 1.00 75.13 756 GLU A C 1
ATOM 5193 O O . GLU A 1 737 ? 36.096 -9.196 -2.881 1.00 67.14 756 GLU A O 1
ATOM 5199 N N . GLU A 1 738 ? 34.025 -8.679 -3.620 1.00 72.70 757 GLU A N 1
ATOM 5200 C CA . GLU A 1 738 ? 33.395 -8.861 -2.318 1.00 74.51 757 GLU A CA 1
ATOM 5201 C C . GLU A 1 738 ? 33.613 -10.272 -1.782 1.00 80.58 757 GLU A C 1
ATOM 5202 O O . GLU A 1 738 ? 33.436 -11.262 -2.501 1.00 80.58 757 GLU A O 1
ATOM 5208 N N . LYS A 1 739 ? 34.006 -10.353 -0.513 1.00 82.10 758 LYS A N 1
ATOM 5209 C CA . LYS A 1 739 ? 34.001 -11.594 0.245 1.00 72.95 758 LYS A CA 1
ATOM 5210 C C . LYS A 1 739 ? 32.781 -11.620 1.156 1.00 68.58 758 LYS A C 1
ATOM 5211 O O . LYS A 1 739 ? 32.291 -10.578 1.597 1.00 66.63 758 LYS A O 1
ATOM 5217 N N . THR A 1 740 ? 32.285 -12.825 1.422 1.00 72.58 759 THR A N 1
ATOM 5218 C CA . THR A 1 740 ? 31.166 -12.986 2.338 1.00 72.53 759 THR A CA 1
ATOM 5219 C C . THR A 1 740 ? 31.600 -12.670 3.765 1.00 71.34 759 THR A C 1
ATOM 5220 O O . THR A 1 740 ? 32.735 -12.938 4.164 1.00 69.59 759 THR A O 1
ATOM 5224 N N . MET A 1 741 ? 30.683 -12.080 4.530 1.00 68.60 760 MET A N 1
ATOM 5225 C CA . MET A 1 741 ? 30.911 -11.835 5.950 1.00 66.71 760 MET A CA 1
ATOM 5226 C C . MET A 1 741 ? 30.810 -13.142 6.725 1.00 68.51 760 MET A C 1
ATOM 5227 O O . MET A 1 741 ? 29.768 -13.808 6.700 1.00 64.10 760 MET A O 1
ATOM 5232 N N . MET A 1 742 ? 31.882 -13.502 7.424 1.00 66.85 761 MET A N 1
ATOM 5233 C CA . MET A 1 742 ? 31.866 -14.689 8.263 1.00 68.29 761 MET A CA 1
ATOM 5234 C C . MET A 1 742 ? 31.283 -14.370 9.633 1.00 66.08 761 MET A C 1
ATOM 5235 O O . MET A 1 742 ? 31.222 -13.216 10.067 1.00 58.89 761 MET A O 1
ATOM 5240 N N . VAL A 1 743 ? 30.851 -15.422 10.313 1.00 60.08 762 VAL A N 1
ATOM 5241 C CA . VAL A 1 743 ? 30.311 -15.311 11.655 1.00 63.25 762 VAL A CA 1
ATOM 5242 C C . VAL A 1 743 ? 31.244 -16.038 12.617 1.00 67.12 762 VAL A C 1
ATOM 5243 O O . VAL A 1 743 ? 32.078 -16.857 12.221 1.00 69.86 762 VAL A O 1
ATOM 5247 N N . ASN A 1 744 ? 31.109 -15.718 13.902 1.00 66.00 763 ASN A N 1
ATOM 5248 C CA . ASN A 1 744 ? 31.803 -16.447 14.962 1.00 65.46 763 ASN A CA 1
ATOM 5249 C C . ASN A 1 744 ? 30.933 -17.638 15.331 1.00 60.39 763 ASN A C 1
ATOM 5250 O O . ASN A 1 744 ? 29.948 -17.494 16.060 1.00 59.60 763 ASN A O 1
ATOM 5255 N N . LEU A 1 745 ? 31.285 -18.820 14.816 1.00 61.60 764 LEU A N 1
ATOM 5256 C CA . LEU A 1 745 ? 30.475 -19.998 15.102 1.00 61.19 764 LEU A CA 1
ATOM 5257 C C . LEU A 1 745 ? 30.638 -20.473 16.530 1.00 55.24 764 LEU A C 1
ATOM 5258 O O . LEU A 1 745 ? 29.833 -21.278 16.996 1.00 58.45 764 LEU A O 1
ATOM 5263 N N . ALA A 1 746 ? 31.664 -20.009 17.225 1.00 56.23 765 ALA A N 1
ATOM 5264 C CA . ALA A 1 746 ? 31.895 -20.440 18.595 1.00 58.68 765 ALA A CA 1
ATOM 5265 C C . ALA A 1 746 ? 31.036 -19.698 19.614 1.00 60.82 765 ALA A C 1
ATOM 5266 O O . ALA A 1 746 ? 30.973 -20.132 20.771 1.00 61.24 765 ALA A O 1
ATOM 5268 N N . GLU A 1 747 ? 30.376 -18.605 19.216 1.00 62.95 766 GLU A N 1
ATOM 5269 C CA . GLU A 1 747 ? 29.545 -17.842 20.142 1.00 63.83 766 GLU A CA 1
ATOM 5270 C C . GLU A 1 747 ? 28.605 -18.769 20.899 1.00 59.35 766 GLU A C 1
ATOM 5271 O O . GLU A 1 747 ? 28.034 -19.709 20.337 1.00 55.10 766 GLU A O 1
ATOM 5277 N N . GLY A 1 748 ? 28.504 -18.533 22.201 1.00 68.21 767 GLY A N 1
ATOM 5278 C CA . GLY A 1 748 ? 27.640 -19.320 23.052 1.00 63.27 767 GLY A CA 1
ATOM 5279 C C . GLY A 1 748 ? 27.925 -20.801 23.069 1.00 56.33 767 GLY A C 1
ATOM 5280 O O . GLY A 1 748 ? 27.060 -21.571 23.492 1.00 56.84 767 GLY A O 1
ATOM 5281 N N . ALA A 1 749 ? 29.110 -21.234 22.630 1.00 55.21 768 ALA A N 1
ATOM 5282 C CA . ALA A 1 749 ? 29.396 -22.668 22.607 1.00 59.70 768 ALA A CA 1
ATOM 5283 C C . ALA A 1 749 ? 29.256 -23.261 24.002 1.00 57.41 768 ALA A C 1
ATOM 5284 O O . ALA A 1 749 ? 29.390 -22.568 25.012 1.00 66.83 768 ALA A O 1
ATOM 5286 N N . THR A 1 750 ? 28.976 -24.553 24.061 1.00 56.58 769 THR A N 1
ATOM 5287 C CA . THR A 1 750 ? 28.853 -25.231 25.342 1.00 59.30 769 THR A CA 1
ATOM 5288 C C . THR A 1 750 ? 30.218 -25.746 25.770 1.00 58.09 769 THR A C 1
ATOM 5289 O O . THR A 1 750 ? 30.968 -26.294 24.957 1.00 53.65 769 THR A O 1
ATOM 5293 N N . ILE A 1 751 ? 30.551 -25.528 27.038 1.00 56.48 770 ILE A N 1
ATOM 5294 C CA . ILE A 1 751 ? 31.761 -26.105 27.612 1.00 54.45 770 ILE A CA 1
ATOM 5295 C C . ILE A 1 751 ? 31.501 -27.580 27.872 1.00 55.49 770 ILE A C 1
ATOM 5296 O O . ILE A 1 751 ? 30.542 -27.944 28.564 1.00 57.05 770 ILE A O 1
ATOM 5301 N N . ILE A 1 752 ? 32.335 -28.437 27.299 1.00 58.06 771 ILE A N 1
ATOM 5302 C CA . ILE A 1 752 ? 32.211 -29.878 27.480 1.00 57.56 771 ILE A CA 1
ATOM 5303 C C . ILE A 1 752 ? 33.166 -30.388 28.547 1.00 54.82 771 ILE A C 1
ATOM 5304 O O . ILE A 1 752 ? 32.761 -31.118 29.452 1.00 55.83 771 ILE A O 1
ATOM 5309 N N . GLY A 1 753 ? 34.430 -30.008 28.468 1.00 54.05 772 GLY A N 1
ATOM 5310 C CA . GLY A 1 753 ? 35.418 -30.540 29.377 1.00 51.94 772 GLY A CA 1
ATOM 5311 C C . GLY A 1 753 ? 36.709 -29.749 29.399 1.00 50.99 772 GLY A C 1
ATOM 5312 O O . GLY A 1 753 ? 36.754 -28.584 29.004 1.00 49.02 772 GLY A O 1
ATOM 5313 N N . GLY A 1 754 ? 37.770 -30.418 29.841 1.00 47.35 773 GLY A N 1
ATOM 5314 C CA . GLY A 1 754 ? 39.030 -29.762 30.102 1.00 49.97 773 GLY A CA 1
ATOM 5315 C C . GLY A 1 754 ? 39.120 -29.294 31.539 1.00 48.03 773 GLY A C 1
ATOM 5316 O O . GLY A 1 754 ? 38.204 -29.453 32.348 1.00 50.89 773 GLY A O 1
ATOM 5317 N N . ASP A 1 755 ? 40.247 -28.667 31.858 1.00 40.59 774 ASP A N 1
ATOM 5318 C CA . ASP A 1 755 ? 40.572 -28.368 33.242 1.00 46.26 774 ASP A CA 1
ATOM 5319 C C . ASP A 1 755 ? 40.278 -26.925 33.632 1.00 40.47 774 ASP A C 1
ATOM 5320 O O . ASP A 1 755 ? 40.465 -26.571 34.800 1.00 43.35 774 ASP A O 1
ATOM 5325 N N . ALA A 1 756 ? 39.822 -26.095 32.698 1.00 42.16 775 ALA A N 1
ATOM 5326 C CA . ALA A 1 756 ? 39.526 -24.707 33.006 1.00 39.85 775 ALA A CA 1
ATOM 5327 C C . ALA A 1 756 ? 38.356 -24.614 33.982 1.00 40.50 775 ALA A C 1
ATOM 5328 O O . ALA A 1 756 ? 37.546 -25.533 34.111 1.00 43.88 775 ALA A O 1
ATOM 5330 N N . ASP A 1 757 ? 38.285 -23.498 34.686 1.00 38.22 776 ASP A N 1
ATOM 5331 C CA . ASP A 1 757 ? 37.169 -23.268 35.597 1.00 44.94 776 ASP A CA 1
ATOM 5332 C C . ASP A 1 757 ? 35.869 -23.156 34.807 1.00 45.48 776 ASP A C 1
ATOM 5333 O O . ASP A 1 757 ? 35.769 -22.299 33.919 1.00 40.85 776 ASP A O 1
ATOM 5338 N N . PRO A 1 758 ? 34.863 -23.985 35.082 1.00 45.40 777 PRO A N 1
ATOM 5339 C CA . PRO A 1 758 ? 33.655 -23.980 34.229 1.00 50.76 777 PRO A CA 1
ATOM 5340 C C . PRO A 1 758 ? 32.957 -22.631 34.118 1.00 46.55 777 PRO A C 1
ATOM 5341 O O . PRO A 1 758 ? 32.452 -22.298 33.036 1.00 52.91 777 PRO A O 1
ATOM 5345 N N . THR A 1 759 ? 32.923 -21.833 35.185 1.00 50.33 778 THR A N 1
ATOM 5346 C CA . THR A 1 759 ? 32.224 -20.548 35.115 1.00 52.58 778 THR A CA 1
ATOM 5347 C C . THR A 1 759 ? 32.918 -19.572 34.165 1.00 50.86 778 THR A C 1
ATOM 5348 O O . THR A 1 759 ? 32.259 -18.893 33.370 1.00 53.94 778 THR A O 1
ATOM 5352 N N . ASN A 1 760 ? 34.244 -19.452 34.252 1.00 50.65 779 ASN A N 1
ATOM 5353 C CA . ASN A 1 760 ? 34.937 -18.543 33.346 1.00 47.42 779 ASN A CA 1
ATOM 5354 C C . ASN A 1 760 ? 35.160 -19.172 31.975 1.00 44.14 779 ASN A C 1
ATOM 5355 O O . ASN A 1 760 ? 35.311 -18.449 30.986 1.00 43.39 779 ASN A O 1
ATOM 5360 N N . ALA A 1 761 ? 35.199 -20.505 31.903 1.00 43.15 780 ALA A N 1
ATOM 5361 C CA . ALA A 1 761 ? 35.250 -21.188 30.612 1.00 45.36 780 ALA A CA 1
ATOM 5362 C C . ALA A 1 761 ? 34.067 -20.790 29.740 1.00 50.79 780 ALA A C 1
ATOM 5363 O O . ALA A 1 761 ? 34.228 -20.500 28.552 1.00 50.47 780 ALA A O 1
ATOM 5365 N N . LYS A 1 762 ? 32.864 -20.785 30.321 1.00 49.16 781 LYS A N 1
ATOM 5366 C CA . LYS A 1 762 ? 31.687 -20.308 29.603 1.00 56.20 781 LYS A CA 1
ATOM 5367 C C . LYS A 1 762 ? 31.895 -18.893 29.072 1.00 54.28 781 LYS A C 1
ATOM 5368 O O . LYS A 1 762 ? 31.562 -18.601 27.916 1.00 51.28 781 LYS A O 1
ATOM 5374 N N . LYS A 1 763 ? 32.467 -18.007 29.893 1.00 56.11 782 LYS A N 1
ATOM 5375 C CA . LYS A 1 763 ? 32.643 -16.615 29.493 1.00 53.99 782 LYS A CA 1
ATOM 5376 C C . LYS A 1 763 ? 33.560 -16.450 28.290 1.00 53.06 782 LYS A C 1
ATOM 5377 O O . LYS A 1 763 ? 33.539 -15.386 27.671 1.00 46.62 782 LYS A O 1
ATOM 5383 N N . VAL A 1 764 ? 34.355 -17.463 27.931 1.00 49.18 783 VAL A N 1
ATOM 5384 C CA . VAL A 1 764 ? 35.254 -17.329 26.789 1.00 49.81 783 VAL A CA 1
ATOM 5385 C C . VAL A 1 764 ? 34.474 -17.229 25.479 1.00 49.90 783 VAL A C 1
ATOM 5386 O O . VAL A 1 764 ? 34.999 -16.735 24.476 1.00 53.13 783 VAL A O 1
ATOM 5390 N N . PHE A 1 765 ? 33.217 -17.653 25.476 1.00 49.50 784 PHE A N 1
ATOM 5391 C CA . PHE A 1 765 ? 32.427 -17.738 24.261 1.00 52.42 784 PHE A CA 1
ATOM 5392 C C . PHE A 1 765 ? 31.144 -16.919 24.311 1.00 57.70 784 PHE A C 1
ATOM 5393 O O . PHE A 1 765 ? 30.389 -16.919 23.336 1.00 58.83 784 PHE A O 1
ATOM 5401 N N . ASP A 1 766 ? 30.868 -16.222 25.411 1.00 58.59 785 ASP A N 1
ATOM 5402 C CA . ASP A 1 766 ? 29.610 -15.490 25.515 1.00 64.28 785 ASP A CA 1
ATOM 5403 C C . ASP A 1 766 ? 29.570 -14.302 24.561 1.00 66.65 785 ASP A C 1
ATOM 5404 O O . ASP A 1 766 ? 28.488 -13.840 24.182 1.00 66.41 785 ASP A O 1
ATOM 5409 N N . GLY A 1 767 ? 30.728 -13.780 24.192 1.00 73.38 786 GLY A N 1
ATOM 5410 C CA . GLY A 1 767 ? 30.829 -12.711 23.230 1.00 78.50 786 GLY A CA 1
ATOM 5411 C C . GLY A 1 767 ? 30.976 -11.405 23.981 1.00 84.74 786 GLY A C 1
ATOM 5412 O O . GLY A 1 767 ? 29.997 -10.706 24.237 1.00 88.87 786 GLY A O 1
ATOM 5413 N N . LEU A 1 768 ? 32.222 -11.049 24.270 1.00 98.39 787 LEU A N 1
ATOM 5414 C CA . LEU A 1 768 ? 32.677 -9.803 24.877 1.00 99.71 787 LEU A CA 1
ATOM 5415 C C . LEU A 1 768 ? 34.195 -9.861 24.789 1.00 106.33 787 LEU A C 1
ATOM 5416 O O . LEU A 1 768 ? 34.789 -10.878 25.160 1.00 90.06 787 LEU A O 1
ATOM 5421 N N . LEU A 1 769 ? 34.831 -8.817 24.277 1.00 141.60 788 LEU A N 1
ATOM 5422 C CA . LEU A 1 769 ? 36.263 -8.882 24.044 1.00 141.60 788 LEU A CA 1
ATOM 5423 C C . LEU A 1 769 ? 37.090 -8.570 25.276 1.00 141.60 788 LEU A C 1
ATOM 5424 O O . LEU A 1 769 ? 38.233 -9.032 25.367 1.00 141.60 788 LEU A O 1
ATOM 5429 N N . ASN A 1 770 ? 36.553 -7.782 26.203 1.00 101.54 789 ASN A N 1
ATOM 5430 C CA . ASN A 1 770 ? 37.231 -7.340 27.418 1.00 101.54 789 ASN A CA 1
ATOM 5431 C C . ASN A 1 770 ? 36.296 -7.465 28.612 1.00 101.54 789 ASN A C 1
ATOM 5432 O O . ASN A 1 770 ? 36.037 -6.487 29.314 1.00 101.54 789 ASN A O 1
ATOM 5437 N N . ASN A 1 771 ? 35.718 -8.658 28.808 1.00 91.27 790 ASN A N 1
ATOM 5438 C CA . ASN A 1 771 ? 34.745 -8.905 29.872 1.00 91.95 790 ASN A CA 1
ATOM 5439 C C . ASN A 1 771 ? 35.160 -8.195 31.151 1.00 79.66 790 ASN A C 1
ATOM 5440 O O . ASN A 1 771 ? 36.292 -8.359 31.628 1.00 71.51 790 ASN A O 1
ATOM 5445 N N . ASP A 1 772 ? 34.261 -7.367 31.695 1.00 88.61 791 ASP A N 1
ATOM 5446 C CA . ASP A 1 772 ? 34.499 -6.842 33.037 1.00 86.66 791 ASP A CA 1
ATOM 5447 C C . ASP A 1 772 ? 34.803 -7.966 34.024 1.00 83.88 791 ASP A C 1
ATOM 5448 O O . ASP A 1 772 ? 35.739 -7.858 34.824 1.00 67.33 791 ASP A O 1
ATOM 5453 N N . THR A 1 773 ? 34.072 -9.075 33.936 1.00 79.33 792 THR A N 1
ATOM 5454 C CA . THR A 1 773 ? 34.213 -10.168 34.883 1.00 76.70 792 THR A CA 1
ATOM 5455 C C . THR A 1 773 ? 35.532 -10.907 34.664 1.00 76.16 792 THR A C 1
ATOM 5456 O O . THR A 1 773 ? 36.155 -10.830 33.600 1.00 92.03 792 THR A O 1
ATOM 5460 N N . THR A 1 774 ? 35.942 -11.645 35.690 1.00 62.56 793 THR A N 1
ATOM 5461 C CA . THR A 1 774 ? 37.249 -12.287 35.675 1.00 62.17 793 THR A CA 1
ATOM 5462 C C . THR A 1 774 ? 37.311 -13.350 34.580 1.00 59.54 793 THR A C 1
ATOM 5463 O O . THR A 1 774 ? 36.369 -14.133 34.401 1.00 66.62 793 THR A O 1
ATOM 5467 N N . THR A 1 775 ? 38.411 -13.345 33.820 1.00 57.30 794 THR A N 1
ATOM 5468 C CA . THR A 1 775 ? 38.631 -14.272 32.715 1.00 58.16 794 THR A CA 1
ATOM 5469 C C . THR A 1 775 ? 39.588 -15.394 33.092 1.00 54.54 794 THR A C 1
ATOM 5470 O O . THR A 1 775 ? 40.031 -16.150 32.217 1.00 43.68 794 THR A O 1
ATOM 5474 N N . LEU A 1 776 ? 39.905 -15.505 34.376 1.00 65.67 795 LEU A N 1
ATOM 5475 C CA . LEU A 1 776 ? 40.912 -16.433 34.862 1.00 50.30 795 LEU A CA 1
ATOM 5476 C C . LEU A 1 776 ? 40.440 -17.873 34.688 1.00 41.22 795 LEU A C 1
ATOM 5477 O O . LEU A 1 776 ? 39.363 -18.233 35.161 1.00 32.46 795 LEU A O 1
ATOM 5482 N N . SER A 1 777 ? 41.244 -18.703 34.019 1.00 35.00 796 SER A N 1
ATOM 5483 C CA . SER A 1 777 ? 40.859 -20.104 33.775 1.00 41.43 796 SER A CA 1
ATOM 5484 C C . SER A 1 777 ? 41.418 -21.087 34.801 1.00 41.74 796 SER A C 1
ATOM 5485 O O . SER A 1 777 ? 40.721 -22.039 35.175 1.00 36.63 796 SER A O 1
ATOM 5488 N N . THR A 1 778 ? 42.640 -20.878 35.283 1.00 39.35 797 THR A N 1
ATOM 5489 C CA . THR A 1 778 ? 43.301 -21.789 36.215 1.00 43.94 797 THR A CA 1
ATOM 5490 C C . THR A 1 778 ? 44.382 -21.011 36.951 1.00 46.86 797 THR A C 1
ATOM 5491 O O . THR A 1 778 ? 44.457 -19.785 36.858 1.00 34.23 797 THR A O 1
ATOM 5495 N N . SER A 1 779 ? 45.270 -21.730 37.631 1.00 51.00 798 SER A N 1
ATOM 5496 C CA . SER A 1 779 ? 46.610 -21.215 37.897 1.00 43.63 798 SER A CA 1
ATOM 5497 C C . SER A 1 779 ? 47.572 -21.835 36.860 1.00 45.52 798 SER A C 1
ATOM 5498 O O . SER A 1 779 ? 48.099 -22.931 37.068 1.00 35.31 798 SER A O 1
ATOM 5501 N N . ASN A 1 780 ? 47.783 -21.097 35.727 1.00 35.17 799 ASN A N 1
ATOM 5502 C CA . ASN A 1 780 ? 48.880 -21.109 34.730 1.00 41.13 799 ASN A CA 1
ATOM 5503 C C . ASN A 1 780 ? 48.894 -21.924 33.414 1.00 42.91 799 ASN A C 1
ATOM 5504 O O . ASN A 1 780 ? 49.509 -21.477 32.422 1.00 36.03 799 ASN A O 1
ATOM 5509 N N . LYS A 1 781 ? 48.094 -22.961 33.268 1.00 41.24 800 LYS A N 1
ATOM 5510 C CA . LYS A 1 781 ? 47.940 -23.521 31.938 1.00 40.66 800 LYS A CA 1
ATOM 5511 C C . LYS A 1 781 ? 46.571 -24.158 31.944 1.00 38.44 800 LYS A C 1
ATOM 5512 O O . LYS A 1 781 ? 46.142 -24.674 32.972 1.00 39.65 800 LYS A O 1
ATOM 5518 N N . ALA A 1 782 ? 45.860 -24.074 30.831 1.00 38.40 801 ALA A N 1
ATOM 5519 C CA . ALA A 1 782 ? 44.474 -24.493 30.888 1.00 39.38 801 ALA A CA 1
ATOM 5520 C C . ALA A 1 782 ? 44.053 -25.029 29.538 1.00 39.71 801 ALA A C 1
ATOM 5521 O O . ALA A 1 782 ? 44.670 -24.744 28.508 1.00 39.11 801 ALA A O 1
ATOM 5523 N N . SER A 1 783 ? 42.980 -25.807 29.562 1.00 40.56 802 SER A N 1
ATOM 5524 C CA . SER A 1 783 ? 42.415 -26.363 28.349 1.00 41.20 802 SER A CA 1
ATOM 5525 C C . SER A 1 783 ? 40.905 -26.324 28.470 1.00 41.69 802 SER A C 1
ATOM 5526 O O . SER A 1 783 ? 40.365 -26.444 29.568 1.00 41.29 802 SER A O 1
ATOM 5529 N N . ILE A 1 784 ? 40.225 -26.144 27.341 1.00 43.81 803 ILE A N 1
ATOM 5530 C CA . ILE A 1 784 ? 38.770 -26.252 27.270 1.00 47.59 803 ILE A CA 1
ATOM 5531 C C . ILE A 1 784 ? 38.412 -27.159 26.098 1.00 49.36 803 ILE A C 1
ATOM 5532 O O . ILE A 1 784 ? 38.890 -26.940 24.981 1.00 47.28 803 ILE A O 1
ATOM 5537 N N . ILE A 1 785 ? 37.598 -28.193 26.359 1.00 51.35 804 ILE A N 1
ATOM 5538 C CA . ILE A 1 785 ? 36.894 -28.941 25.317 1.00 52.06 804 ILE A CA 1
ATOM 5539 C C . ILE A 1 785 ? 35.527 -28.299 25.149 1.00 52.24 804 ILE A C 1
ATOM 5540 O O . ILE A 1 785 ? 34.812 -28.099 26.137 1.00 50.83 804 ILE A O 1
ATOM 5545 N N . PHE A 1 786 ? 35.146 -27.974 23.914 1.00 55.10 805 PHE A N 1
ATOM 5546 C CA . PHE A 1 786 ? 33.877 -27.278 23.726 1.00 56.86 805 PHE A CA 1
ATOM 5547 C C . PHE A 1 786 ? 33.179 -27.702 22.437 1.00 58.27 805 PHE A C 1
ATOM 5548 O O . PHE A 1 786 ? 33.748 -28.375 21.574 1.00 51.41 805 PHE A O 1
ATOM 5556 N N . GLU A 1 787 ? 31.920 -27.270 22.327 1.00 59.92 806 GLU A N 1
ATOM 5557 C CA . GLU A 1 787 ? 30.990 -27.711 21.293 1.00 65.79 806 GLU A CA 1
ATOM 5558 C C . GLU A 1 787 ? 30.259 -26.506 20.710 1.00 64.89 806 GLU A C 1
ATOM 5559 O O . GLU A 1 787 ? 29.485 -25.847 21.416 1.00 62.25 806 GLU A O 1
ATOM 5565 N N . LEU A 1 788 ? 30.497 -26.231 19.423 1.00 66.76 807 LEU A N 1
ATOM 5566 C CA . LEU A 1 788 ? 29.772 -25.176 18.723 1.00 68.55 807 LEU A CA 1
ATOM 5567 C C . LEU A 1 788 ? 28.283 -25.495 18.668 1.00 66.15 807 LEU A C 1
ATOM 5568 O O . LEU A 1 788 ? 27.886 -26.633 18.411 1.00 64.05 807 LEU A O 1
ATOM 5573 N N . LYS A 1 789 ? 27.455 -24.475 18.904 1.00 66.04 808 LYS A N 1
ATOM 5574 C CA . LYS A 1 789 ? 26.008 -24.673 18.903 1.00 76.20 808 LYS A CA 1
ATOM 5575 C C . LYS A 1 789 ? 25.528 -25.171 17.546 1.00 79.51 808 LYS A C 1
ATOM 5576 O O . LYS A 1 789 ? 24.974 -26.270 17.432 1.00 77.44 808 LYS A O 1
ATOM 5582 N N . GLU A 1 790 ? 25.744 -24.374 16.500 1.00 74.47 809 GLU A N 1
ATOM 5583 C CA . GLU A 1 790 ? 25.437 -24.779 15.132 1.00 80.88 809 GLU A CA 1
ATOM 5584 C C . GLU A 1 790 ? 26.738 -25.028 14.385 1.00 77.61 809 GLU A C 1
ATOM 5585 O O . GLU A 1 790 ? 27.458 -24.065 14.075 1.00 78.55 809 GLU A O 1
ATOM 5591 N N . PRO A 1 791 ? 27.089 -26.277 14.084 1.00 83.82 810 PRO A N 1
ATOM 5592 C CA . PRO A 1 791 ? 28.342 -26.533 13.364 1.00 76.01 810 PRO A CA 1
ATOM 5593 C C . PRO A 1 791 ? 28.263 -26.058 11.922 1.00 71.14 810 PRO A C 1
ATOM 5594 O O . PRO A 1 791 ? 27.240 -26.207 11.250 1.00 80.40 810 PRO A O 1
ATOM 5598 N N . GLY A 1 792 ? 29.362 -25.475 11.453 1.00 75.92 811 GLY A N 1
ATOM 5599 C CA . GLY A 1 792 ? 29.450 -24.986 10.093 1.00 65.78 811 GLY A CA 1
ATOM 5600 C C . GLY A 1 792 ? 30.815 -25.244 9.500 1.00 64.93 811 GLY A C 1
ATOM 5601 O O . GLY A 1 792 ? 31.515 -26.166 9.925 1.00 71.37 811 GLY A O 1
ATOM 5602 N N . LEU A 1 793 ? 31.215 -24.443 8.517 1.00 64.02 812 LEU A N 1
ATOM 5603 C CA . LEU A 1 793 ? 32.501 -24.620 7.853 1.00 67.28 812 LEU A CA 1
ATOM 5604 C C . LEU A 1 793 ? 33.476 -23.561 8.356 1.00 70.20 812 LEU A C 1
ATOM 5605 O O . LEU A 1 793 ? 33.271 -22.361 8.134 1.00 75.60 812 LEU A O 1
ATOM 5610 N N . VAL A 1 794 ? 34.541 -24.017 9.009 1.00 66.56 813 VAL A N 1
ATOM 5611 C CA . VAL A 1 794 ? 35.466 -23.155 9.733 1.00 61.23 813 VAL A CA 1
ATOM 5612 C C . VAL A 1 794 ? 36.588 -22.731 8.797 1.00 59.79 813 VAL A C 1
ATOM 5613 O O . VAL A 1 794 ? 37.237 -23.575 8.171 1.00 75.43 813 VAL A O 1
ATOM 5617 N N . LYS A 1 795 ? 36.838 -21.423 8.723 1.00 53.43 814 LYS A N 1
ATOM 5618 C CA . LYS A 1 795 ? 37.860 -20.867 7.847 1.00 64.49 814 LYS A CA 1
ATOM 5619 C C . LYS A 1 795 ? 38.885 -20.006 8.570 1.00 67.07 814 LYS A C 1
ATOM 5620 O O . LYS A 1 795 ? 39.784 -19.461 7.917 1.00 60.18 814 LYS A O 1
ATOM 5626 N N . HIS A 1 796 ? 38.785 -19.860 9.886 1.00 67.25 815 HIS A N 1
ATOM 5627 C CA . HIS A 1 796 ? 39.548 -18.832 10.581 1.00 63.93 815 HIS A CA 1
ATOM 5628 C C . HIS A 1 796 ? 39.382 -19.044 12.075 1.00 57.38 815 HIS A C 1
ATOM 5629 O O . HIS A 1 796 ? 38.384 -19.612 12.526 1.00 52.10 815 HIS A O 1
ATOM 5636 N N . TRP A 1 797 ? 40.363 -18.570 12.839 1.00 58.89 816 TRP A N 1
ATOM 5637 C CA . TRP A 1 797 ? 40.181 -18.454 14.279 1.00 54.47 816 TRP A CA 1
ATOM 5638 C C . TRP A 1 797 ? 40.903 -17.217 14.808 1.00 50.95 816 TRP A C 1
ATOM 5639 O O . TRP A 1 797 ? 41.735 -16.599 14.132 1.00 50.95 816 TRP A O 1
ATOM 5650 N N . ARG A 1 798 ? 40.548 -16.861 16.040 1.00 48.04 817 ARG A N 1
ATOM 5651 C CA . ARG A 1 798 ? 41.037 -15.664 16.703 1.00 49.53 817 ARG A CA 1
ATOM 5652 C C . ARG A 1 798 ? 40.881 -15.847 18.206 1.00 47.82 817 ARG A C 1
ATOM 5653 O O . ARG A 1 798 ? 39.921 -16.469 18.669 1.00 43.77 817 ARG A O 1
ATOM 5661 N N . PHE A 1 799 ? 41.830 -15.291 18.959 1.00 48.43 818 PHE A N 1
ATOM 5662 C CA . PHE A 1 799 ? 41.737 -15.260 20.412 1.00 50.53 818 PHE A CA 1
ATOM 5663 C C . PHE A 1 799 ? 42.442 -14.010 20.902 1.00 45.25 818 PHE A C 1
ATOM 5664 O O . PHE A 1 799 ? 43.370 -13.517 20.254 1.00 48.11 818 PHE A O 1
ATOM 5672 N N . PHE A 1 800 ? 42.010 -13.517 22.063 1.00 49.55 819 PHE A N 1
ATOM 5673 C CA . PHE A 1 800 ? 42.509 -12.271 22.627 1.00 51.39 819 PHE A CA 1
ATOM 5674 C C . PHE A 1 800 ? 43.122 -12.506 24.000 1.00 45.84 819 PHE A C 1
ATOM 5675 O O . PHE A 1 800 ? 42.608 -13.292 24.799 1.00 41.59 819 PHE A O 1
ATOM 5683 N N . ASN A 1 801 ? 44.209 -11.795 24.274 1.00 48.77 820 ASN A N 1
ATOM 5684 C CA . ASN A 1 801 ? 44.523 -11.442 25.648 1.00 52.38 820 ASN A CA 1
ATOM 5685 C C . ASN A 1 801 ? 43.818 -10.148 25.991 1.00 58.00 820 ASN A C 1
ATOM 5686 O O . ASN A 1 801 ? 43.594 -9.289 25.135 1.00 61.18 820 ASN A O 1
ATOM 5691 N N . ASP A 1 802 ? 43.487 -9.987 27.254 1.00 62.18 821 ASP A N 1
ATOM 5692 C CA . ASP A 1 802 ? 42.916 -8.716 27.643 1.00 68.48 821 ASP A CA 1
ATOM 5693 C C . ASP A 1 802 ? 44.018 -7.698 27.841 1.00 68.56 821 ASP A C 1
ATOM 5694 O O . ASP A 1 802 ? 44.963 -7.927 28.599 1.00 71.42 821 ASP A O 1
ATOM 5699 N N . SER A 1 803 ? 43.901 -6.572 27.149 1.00 70.33 822 SER A N 1
ATOM 5700 C CA . SER A 1 803 ? 44.635 -5.404 27.592 1.00 73.16 822 SER A CA 1
ATOM 5701 C C . SER A 1 803 ? 44.185 -5.064 29.002 1.00 78.29 822 SER A C 1
ATOM 5702 O O . SER A 1 803 ? 43.244 -5.659 29.539 1.00 82.83 822 SER A O 1
ATOM 5705 N N . LYS A 1 804 ? 44.844 -4.060 29.569 1.00 65.65 823 LYS A N 1
ATOM 5706 C CA . LYS A 1 804 ? 44.929 -3.824 31.003 1.00 63.68 823 LYS A CA 1
ATOM 5707 C C . LYS A 1 804 ? 45.970 -4.727 31.660 1.00 59.38 823 LYS A C 1
ATOM 5708 O O . LYS A 1 804 ? 46.451 -4.399 32.749 1.00 68.86 823 LYS A O 1
ATOM 5714 N N . ILE A 1 805 ? 46.438 -5.787 31.003 1.00 71.93 824 ILE A N 1
ATOM 5715 C CA . ILE A 1 805 ? 47.460 -6.598 31.642 1.00 60.60 824 ILE A CA 1
ATOM 5716 C C . ILE A 1 805 ? 48.761 -6.450 30.872 1.00 54.66 824 ILE A C 1
ATOM 5717 O O . ILE A 1 805 ? 48.795 -6.039 29.710 1.00 48.01 824 ILE A O 1
ATOM 5722 N N . SER A 1 806 ? 49.851 -6.728 31.574 1.00 48.81 825 SER A N 1
ATOM 5723 C CA . SER A 1 806 ? 51.174 -6.664 30.978 1.00 50.38 825 SER A CA 1
ATOM 5724 C C . SER A 1 806 ? 51.359 -7.797 29.971 1.00 54.12 825 SER A C 1
ATOM 5725 O O . SER A 1 806 ? 50.796 -8.889 30.115 1.00 73.76 825 SER A O 1
ATOM 5728 N N . LYS A 1 807 ? 52.162 -7.519 28.937 1.00 58.10 826 LYS A N 1
ATOM 5729 C CA . LYS A 1 807 ? 52.583 -8.557 28.001 1.00 61.12 826 LYS A CA 1
ATOM 5730 C C . LYS A 1 807 ? 53.225 -9.741 28.710 1.00 53.09 826 LYS A C 1
ATOM 5731 O O . LYS A 1 807 ? 53.207 -10.861 28.178 1.00 48.02 826 LYS A O 1
ATOM 5737 N N . ALA A 1 808 ? 53.793 -9.521 29.898 1.00 49.99 827 ALA A N 1
ATOM 5738 C CA . ALA A 1 808 ? 54.417 -10.613 30.632 1.00 53.03 827 ALA A CA 1
ATOM 5739 C C . ALA A 1 808 ? 53.404 -11.677 31.029 1.00 49.89 827 ALA A C 1
ATOM 5740 O O . ALA A 1 808 ? 53.769 -12.846 31.181 1.00 47.04 827 ALA A O 1
ATOM 5742 N N . ASP A 1 809 ? 52.135 -11.300 31.202 1.00 49.44 828 ASP A N 1
ATOM 5743 C CA . ASP A 1 809 ? 51.095 -12.232 31.621 1.00 49.77 828 ASP A CA 1
ATOM 5744 C C . ASP A 1 809 ? 50.236 -12.722 30.464 1.00 44.27 828 ASP A C 1
ATOM 5745 O O . ASP A 1 809 ? 49.252 -13.431 30.704 1.00 45.66 828 ASP A O 1
ATOM 5750 N N . TYR A 1 810 ? 50.572 -12.343 29.229 1.00 44.20 829 TYR A N 1
ATOM 5751 C CA . TYR A 1 810 ? 49.852 -12.805 28.045 1.00 47.31 829 TYR A CA 1
ATOM 5752 C C . TYR A 1 810 ? 50.028 -14.308 27.834 1.00 43.23 829 TYR A C 1
ATOM 5753 O O . TYR A 1 810 ? 51.086 -14.874 28.117 1.00 43.45 829 TYR A O 1
ATOM 5762 N N . ILE A 1 811 ? 48.986 -14.943 27.290 1.00 39.64 830 ILE A N 1
ATOM 5763 C CA . ILE A 1 811 ? 49.139 -16.274 26.698 1.00 43.18 830 ILE A CA 1
ATOM 5764 C C . ILE A 1 811 ? 50.300 -16.249 25.723 1.00 42.62 830 ILE A C 1
ATOM 5765 O O . ILE A 1 811 ? 50.383 -15.362 24.869 1.00 48.78 830 ILE A O 1
ATOM 5770 N N . LYS A 1 812 ? 51.222 -17.204 25.856 1.00 43.55 831 LYS A N 1
ATOM 5771 C CA . LYS A 1 812 ? 52.397 -17.208 24.996 1.00 43.55 831 LYS A CA 1
ATOM 5772 C C . LYS A 1 812 ? 52.461 -18.395 24.048 1.00 48.14 831 LYS A C 1
ATOM 5773 O O . LYS A 1 812 ? 53.148 -18.307 23.025 1.00 48.13 831 LYS A O 1
ATOM 5779 N N . GLU A 1 813 ? 51.758 -19.484 24.348 1.00 44.67 832 GLU A N 1
ATOM 5780 C CA . GLU A 1 813 ? 51.652 -20.625 23.449 1.00 43.00 832 GLU A CA 1
ATOM 5781 C C . GLU A 1 813 ? 50.225 -21.128 23.509 1.00 41.15 832 GLU A C 1
ATOM 5782 O O . GLU A 1 813 ? 49.660 -21.263 24.595 1.00 41.89 832 GLU A O 1
ATOM 5788 N N . ALA A 1 814 ? 49.626 -21.350 22.353 1.00 40.31 833 ALA A N 1
ATOM 5789 C CA . ALA A 1 814 ? 48.285 -21.898 22.282 1.00 46.10 833 ALA A CA 1
ATOM 5790 C C . ALA A 1 814 ? 48.270 -23.022 21.264 1.00 49.55 833 ALA A C 1
ATOM 5791 O O . ALA A 1 814 ? 49.044 -23.019 20.304 1.00 54.01 833 ALA A O 1
ATOM 5793 N N . LYS A 1 815 ? 47.377 -23.982 21.492 1.00 49.22 834 LYS A N 1
ATOM 5794 C CA . LYS A 1 815 ? 47.162 -25.099 20.583 1.00 48.75 834 LYS A CA 1
ATOM 5795 C C . LYS A 1 815 ? 45.665 -25.272 20.389 1.00 52.17 834 LYS A C 1
ATOM 5796 O O . LYS A 1 815 ? 44.929 -25.488 21.361 1.00 46.12 834 LYS A O 1
ATOM 5802 N N . LEU A 1 816 ? 45.217 -25.164 19.143 1.00 56.89 835 LEU A N 1
ATOM 5803 C CA . LEU A 1 816 ? 43.844 -25.476 18.776 1.00 53.43 835 LEU A CA 1
ATOM 5804 C C . LEU A 1 816 ? 43.815 -26.842 18.109 1.00 56.28 835 LEU A C 1
ATOM 5805 O O . LEU A 1 816 ? 44.640 -27.125 17.233 1.00 49.72 835 LEU A O 1
ATOM 5810 N N . GLU A 1 817 ? 42.877 -27.689 18.540 1.00 52.26 836 GLU A N 1
ATOM 5811 C CA . GLU A 1 817 ? 42.691 -29.025 17.996 1.00 56.28 836 GLU A CA 1
ATOM 5812 C C . GLU A 1 817 ? 41.225 -29.238 17.659 1.00 58.04 836 GLU A C 1
ATOM 5813 O O . GLU A 1 817 ? 40.340 -28.829 18.417 1.00 59.79 836 GLU A O 1
ATOM 5819 N N . ALA A 1 818 ? 40.972 -29.903 16.535 1.00 57.76 837 ALA A N 1
ATOM 5820 C CA . ALA A 1 818 ? 39.629 -30.295 16.146 1.00 61.91 837 ALA A CA 1
ATOM 5821 C C . ALA A 1 818 ? 39.470 -31.794 16.322 1.00 68.03 837 ALA A C 1
ATOM 5822 O O . ALA A 1 818 ? 40.413 -32.563 16.111 1.00 69.18 837 ALA A O 1
ATOM 5824 N N . PHE A 1 819 ? 38.264 -32.200 16.706 1.00 65.51 838 PHE A N 1
ATOM 5825 C CA . PHE A 1 819 ? 37.955 -33.605 16.955 1.00 72.05 838 PHE A CA 1
ATOM 5826 C C . PHE A 1 819 ? 37.424 -34.230 15.668 1.00 81.84 838 PHE A C 1
ATOM 5827 O O . PHE A 1 819 ? 36.243 -34.092 15.341 1.00 85.50 838 PHE A O 1
ATOM 5835 N N . VAL A 1 820 ? 38.294 -34.915 14.934 1.00 89.93 839 VAL A N 1
ATOM 5836 C CA . VAL A 1 820 ? 37.890 -35.690 13.770 1.00 87.59 839 VAL A CA 1
ATOM 5837 C C . VAL A 1 820 ? 37.837 -37.165 14.153 1.00 88.23 839 VAL A C 1
ATOM 5838 O O . VAL A 1 820 ? 38.314 -37.573 15.209 1.00 84.37 839 VAL A O 1
ATOM 5842 N N . GLY A 1 821 ? 37.250 -37.983 13.284 1.00 90.72 840 GLY A N 1
ATOM 5843 C CA . GLY A 1 821 ? 37.073 -39.385 13.614 1.00 101.20 840 GLY A CA 1
ATOM 5844 C C . GLY A 1 821 ? 36.065 -39.504 14.735 1.00 106.54 840 GLY A C 1
ATOM 5845 O O . GLY A 1 821 ? 36.411 -39.885 15.858 1.00 99.24 840 GLY A O 1
ATOM 5846 N N . HIS A 1 822 ? 34.811 -39.172 14.430 1.00 97.62 841 HIS A N 1
ATOM 5847 C CA . HIS A 1 822 ? 33.879 -38.745 15.465 1.00 106.55 841 HIS A CA 1
ATOM 5848 C C . HIS A 1 822 ? 33.633 -39.826 16.511 1.00 115.76 841 HIS A C 1
ATOM 5849 O O . HIS A 1 822 ? 33.342 -40.983 16.191 1.00 127.36 841 HIS A O 1
ATOM 5856 N N . LEU A 1 823 ? 33.770 -39.419 17.772 1.00 119.95 842 LEU A N 1
ATOM 5857 C CA . LEU A 1 823 ? 33.305 -40.132 18.953 1.00 113.13 842 LEU A CA 1
ATOM 5858 C C . LEU A 1 823 ? 33.914 -41.517 19.136 1.00 108.09 842 LEU A C 1
ATOM 5859 O O . LEU A 1 823 ? 33.310 -42.528 18.775 1.00 102.70 842 LEU A O 1
ATOM 5864 N N . GLU A 1 824 ? 35.181 -41.526 19.548 1.00 99.31 843 GLU A N 1
ATOM 5865 C CA . GLU A 1 824 ? 35.871 -42.667 20.147 1.00 107.21 843 GLU A CA 1
ATOM 5866 C C . GLU A 1 824 ? 35.003 -43.415 21.155 1.00 111.09 843 GLU A C 1
ATOM 5867 O O . GLU A 1 824 ? 34.459 -42.814 22.084 1.00 110.16 843 GLU A O 1
ATOM 5873 N N . ASP A 1 825 ? 35.046 -44.747 21.076 1.00 129.25 844 ASP A N 1
ATOM 5874 C CA . ASP A 1 825 ? 34.229 -45.590 21.984 1.00 120.77 844 ASP A CA 1
ATOM 5875 C C . ASP A 1 825 ? 32.818 -45.015 22.011 1.00 122.73 844 ASP A C 1
ATOM 5876 O O . ASP A 1 825 ? 31.991 -45.552 22.766 1.00 117.89 844 ASP A O 1
ATOM 5881 N N . SER A 1 826 ? 32.576 -43.956 21.228 1.00 119.88 845 SER A N 1
ATOM 5882 C CA . SER A 1 826 ? 31.229 -43.350 21.139 1.00 119.60 845 SER A CA 1
ATOM 5883 C C . SER A 1 826 ? 30.591 -43.277 22.516 1.00 118.72 845 SER A C 1
ATOM 5884 O O . SER A 1 826 ? 31.072 -42.446 23.300 1.00 127.52 845 SER A O 1
ATOM 5887 N N . SER A 1 827 ? 29.563 -44.092 22.769 1.00 125.82 846 SER A N 1
ATOM 5888 C CA . SER A 1 827 ? 28.785 -44.080 24.036 1.00 124.08 846 SER A CA 1
ATOM 5889 C C . SER A 1 827 ? 27.699 -43.002 23.953 1.00 133.24 846 SER A C 1
ATOM 5890 O O . SER A 1 827 ? 26.686 -43.158 24.649 1.00 147.69 846 SER A O 1
ATOM 5893 N N . LYS A 1 828 ? 27.900 -41.963 23.141 1.00 133.48 847 LYS A N 1
ATOM 5894 C CA . LYS A 1 828 ? 26.882 -40.910 22.893 1.00 128.12 847 LYS A CA 1
ATOM 5895 C C . LYS A 1 828 ? 26.479 -40.160 24.164 1.00 130.27 847 LYS A C 1
ATOM 5896 O O . LYS A 1 828 ? 27.125 -39.158 24.473 1.00 127.84 847 LYS A O 1
ATOM 5902 N N . VAL A 1 829 ? 25.415 -40.596 24.836 1.00 136.87 848 VAL A N 1
ATOM 5903 C CA . VAL A 1 829 ? 25.002 -39.949 26.111 1.00 135.88 848 VAL A CA 1
ATOM 5904 C C . VAL A 1 829 ? 26.105 -40.229 27.119 1.00 140.56 848 VAL A C 1
ATOM 5905 O O . VAL A 1 829 ? 26.572 -39.269 27.752 1.00 137.03 848 VAL A O 1
ATOM 5909 N N . LYS A 1 830 ? 26.504 -41.492 27.263 1.00 150.13 849 LYS A N 1
ATOM 5910 C CA . LYS A 1 830 ? 27.709 -41.728 28.095 1.00 146.80 849 LYS A CA 1
ATOM 5911 C C . LYS A 1 830 ? 28.788 -41.038 27.275 1.00 133.35 849 LYS A C 1
ATOM 5912 O O . LYS A 1 830 ? 28.806 -41.205 26.059 1.00 120.71 849 LYS A O 1
ATOM 5918 N N . ASP A 1 831 ? 29.632 -40.238 27.899 1.00 168.19 850 ASP A N 1
ATOM 5919 C CA . ASP A 1 831 ? 30.524 -39.480 27.002 1.00 160.20 850 ASP A CA 1
ATOM 5920 C C . ASP A 1 831 ? 31.979 -39.476 27.391 1.00 156.86 850 ASP A C 1
ATOM 5921 O O . ASP A 1 831 ? 32.312 -38.881 28.433 1.00 150.46 850 ASP A O 1
ATOM 5926 N N . SER A 1 832 ? 32.805 -40.139 26.587 1.00 108.84 851 SER A N 1
ATOM 5927 C CA . SER A 1 832 ? 34.246 -39.928 26.802 1.00 108.88 851 SER A CA 1
ATOM 5928 C C . SER A 1 832 ? 34.255 -38.418 26.647 1.00 104.29 851 SER A C 1
ATOM 5929 O O . SER A 1 832 ? 33.847 -37.993 25.550 1.00 92.61 851 SER A O 1
ATOM 5932 N N . LEU A 1 833 ? 34.501 -37.653 27.708 1.00 99.03 852 LEU A N 1
ATOM 5933 C CA . LEU A 1 833 ? 34.510 -36.201 27.451 1.00 86.87 852 LEU A CA 1
ATOM 5934 C C . LEU A 1 833 ? 35.626 -35.970 26.432 1.00 87.17 852 LEU A C 1
ATOM 5935 O O . LEU A 1 833 ? 36.339 -34.972 26.592 1.00 96.86 852 LEU A O 1
ATOM 5940 N N . GLU A 1 834 ? 35.745 -36.826 25.405 1.00 85.74 853 GLU A N 1
ATOM 5941 C CA . GLU A 1 834 ? 36.710 -36.791 24.317 1.00 79.99 853 GLU A CA 1
ATOM 5942 C C . GLU A 1 834 ? 38.130 -36.715 24.850 1.00 73.65 853 GLU A C 1
ATOM 5943 O O . GLU A 1 834 ? 39.072 -36.456 24.095 1.00 66.86 853 GLU A O 1
ATOM 5949 N N . LYS A 1 835 ? 38.299 -36.973 26.145 1.00 72.53 854 LYS A N 1
ATOM 5950 C CA . LYS A 1 835 ? 39.605 -36.821 26.766 1.00 77.78 854 LYS A CA 1
ATOM 5951 C C . LYS A 1 835 ? 40.608 -37.859 26.283 1.00 82.47 854 LYS A C 1
ATOM 5952 O O . LYS A 1 835 ? 41.763 -37.819 26.717 1.00 76.40 854 LYS A O 1
ATOM 5958 N N . SER A 1 836 ? 40.179 -38.863 25.537 1.00 86.20 855 SER A N 1
ATOM 5959 C CA . SER A 1 836 ? 41.115 -39.948 25.198 1.00 85.58 855 SER A CA 1
ATOM 5960 C C . SER A 1 836 ? 40.883 -40.322 23.754 1.00 89.38 855 SER A C 1
ATOM 5961 O O . SER A 1 836 ? 40.233 -41.349 23.552 1.00 94.22 855 SER A O 1
ATOM 5964 N N . THR A 1 837 ? 41.365 -39.520 22.809 1.00 92.44 856 THR A N 1
ATOM 5965 C CA . THR A 1 837 ? 41.204 -39.962 21.406 1.00 96.95 856 THR A CA 1
ATOM 5966 C C . THR A 1 837 ? 42.335 -39.440 20.547 1.00 97.65 856 THR A C 1
ATOM 5967 O O . THR A 1 837 ? 43.317 -38.946 21.108 1.00 96.94 856 THR A O 1
ATOM 5971 N N . GLU A 1 838 ? 42.215 -39.623 19.240 1.00 92.75 857 GLU A N 1
ATOM 5972 C CA . GLU A 1 838 ? 43.191 -38.972 18.355 1.00 92.77 857 GLU A CA 1
ATOM 5973 C C . GLU A 1 838 ? 42.459 -37.767 17.779 1.00 88.34 857 GLU A C 1
ATOM 5974 O O . GLU A 1 838 ? 41.517 -37.966 17.007 1.00 84.45 857 GLU A O 1
ATOM 5980 N N . TRP A 1 839 ? 42.802 -36.577 18.260 1.00 90.28 858 TRP A N 1
ATOM 5981 C CA . TRP A 1 839 ? 42.249 -35.315 17.728 1.00 76.08 858 TRP A CA 1
ATOM 5982 C C . TRP A 1 839 ? 43.218 -34.860 16.645 1.00 72.22 858 TRP A C 1
ATOM 5983 O O . TRP A 1 839 ? 44.305 -35.432 16.558 1.00 68.47 858 TRP A O 1
ATOM 5994 N N . VAL A 1 840 ? 42.870 -33.826 15.895 1.00 66.35 859 VAL A N 1
ATOM 5995 C CA . VAL A 1 840 ? 43.839 -33.279 14.908 1.00 69.25 859 VAL A CA 1
ATOM 5996 C C . VAL A 1 840 ? 44.176 -31.831 15.261 1.00 65.68 859 VAL A C 1
ATOM 5997 O O . VAL A 1 840 ? 43.268 -31.057 15.519 1.00 62.11 859 VAL A O 1
ATOM 6001 N N . THR A 1 841 ? 45.459 -31.512 15.275 1.00 60.29 860 THR A N 1
ATOM 6002 C CA . THR A 1 841 ? 45.894 -30.146 15.587 1.00 61.71 860 THR A CA 1
ATOM 6003 C C . THR A 1 841 ? 45.626 -29.234 14.393 1.00 65.38 860 THR A C 1
ATOM 6004 O O . THR A 1 841 ? 46.208 -29.464 13.333 1.00 73.62 860 THR A O 1
ATOM 6008 N N . VAL A 1 842 ? 44.785 -28.226 14.578 1.00 61.22 861 VAL A N 1
ATOM 6009 C CA . VAL A 1 842 ? 44.471 -27.275 13.521 1.00 60.80 861 VAL A CA 1
ATOM 6010 C C . VAL A 1 842 ? 45.429 -26.087 13.534 1.00 54.22 861 VAL A C 1
ATOM 6011 O O . VAL A 1 842 ? 45.799 -25.572 12.477 1.00 58.64 861 VAL A O 1
ATOM 6015 N N . SER A 1 843 ? 45.857 -25.648 14.716 1.00 54.36 862 SER A N 1
ATOM 6016 C CA . SER A 1 843 ? 46.858 -24.598 14.822 1.00 59.21 862 SER A CA 1
ATOM 6017 C C . SER A 1 843 ? 47.737 -24.845 16.041 1.00 53.95 862 SER A C 1
ATOM 6018 O O . SER A 1 843 ? 47.373 -25.581 16.966 1.00 53.80 862 SER A O 1
ATOM 6021 N N . ASP A 1 844 ? 48.904 -24.194 16.033 1.00 51.47 863 ASP A N 1
ATOM 6022 C CA . ASP A 1 844 ? 49.892 -24.290 17.112 1.00 59.46 863 ASP A CA 1
ATOM 6023 C C . ASP A 1 844 ? 50.573 -22.929 17.245 1.00 57.42 863 ASP A C 1
ATOM 6024 O O . ASP A 1 844 ? 51.565 -22.651 16.567 1.00 61.44 863 ASP A O 1
ATOM 6029 N N . TYR A 1 845 ? 50.055 -22.096 18.142 1.00 57.86 864 TYR A N 1
ATOM 6030 C CA . TYR A 1 845 ? 50.489 -20.710 18.233 1.00 54.88 864 TYR A CA 1
ATOM 6031 C C . TYR A 1 845 ? 51.665 -20.562 19.188 1.00 51.69 864 TYR A C 1
ATOM 6032 O O . TYR A 1 845 ? 51.738 -21.231 20.219 1.00 55.31 864 TYR A O 1
ATOM 6041 N N . SER A 1 846 ? 52.578 -19.660 18.840 1.00 55.21 865 SER A N 1
ATOM 6042 C CA . SER A 1 846 ? 53.751 -19.388 19.665 1.00 58.61 865 SER A CA 1
ATOM 6043 C C . SER A 1 846 ? 54.125 -17.924 19.441 1.00 57.94 865 SER A C 1
ATOM 6044 O O . SER A 1 846 ? 54.788 -17.605 18.450 1.00 70.37 865 SER A O 1
ATOM 6047 N N . GLY A 1 847 ? 53.695 -17.047 20.344 1.00 54.00 866 GLY A N 1
ATOM 6048 C CA . GLY A 1 847 ? 53.955 -15.632 20.175 1.00 52.86 866 GLY A CA 1
ATOM 6049 C C . GLY A 1 847 ? 53.709 -14.842 21.444 1.00 55.92 866 GLY A C 1
ATOM 6050 O O . GLY A 1 847 ? 53.591 -15.396 22.539 1.00 63.28 866 GLY A O 1
ATOM 6051 N N . GLU A 1 848 ? 53.647 -13.520 21.286 1.00 60.64 867 GLU A N 1
ATOM 6052 C CA . GLU A 1 848 ? 53.450 -12.653 22.441 1.00 61.34 867 GLU A CA 1
ATOM 6053 C C . GLU A 1 848 ? 52.533 -11.475 22.135 1.00 57.85 867 GLU A C 1
ATOM 6054 O O . GLU A 1 848 ? 52.742 -10.380 22.661 1.00 64.08 867 GLU A O 1
ATOM 6060 N N . ALA A 1 849 ? 51.528 -11.659 21.291 1.00 59.22 868 ALA A N 1
ATOM 6061 C CA . ALA A 1 849 ? 50.694 -10.536 20.887 1.00 57.01 868 ALA A CA 1
ATOM 6062 C C . ALA A 1 849 ? 49.389 -10.513 21.667 1.00 52.58 868 ALA A C 1
ATOM 6063 O O . ALA A 1 849 ? 48.961 -11.511 22.248 1.00 51.73 868 ALA A O 1
ATOM 6065 N N . GLN A 1 850 ? 48.755 -9.340 21.665 1.00 55.80 869 GLN A N 1
ATOM 6066 C CA . GLN A 1 850 ? 47.496 -9.159 22.382 1.00 54.73 869 GLN A CA 1
ATOM 6067 C C . GLN A 1 850 ? 46.372 -9.962 21.728 1.00 53.40 869 GLN A C 1
ATOM 6068 O O . GLN A 1 850 ? 45.709 -10.776 22.387 1.00 52.42 869 GLN A O 1
ATOM 6074 N N . GLU A 1 851 ? 46.153 -9.756 20.427 1.00 53.44 870 GLU A N 1
ATOM 6075 C CA . GLU A 1 851 ? 45.155 -10.479 19.647 1.00 56.12 870 GLU A CA 1
ATOM 6076 C C . GLU A 1 851 ? 45.874 -11.320 18.603 1.00 59.55 870 GLU A C 1
ATOM 6077 O O . GLU A 1 851 ? 46.867 -10.877 18.019 1.00 56.18 870 GLU A O 1
ATOM 6083 N N . PHE A 1 852 ? 45.407 -12.548 18.399 1.00 53.97 871 PHE A N 1
ATOM 6084 C CA . PHE A 1 852 ? 45.948 -13.428 17.373 1.00 53.99 871 PHE A CA 1
ATOM 6085 C C . PHE A 1 852 ? 44.811 -13.946 16.506 1.00 54.90 871 PHE A C 1
ATOM 6086 O O . PHE A 1 852 ? 43.742 -14.313 17.007 1.00 47.10 871 PHE A O 1
ATOM 6094 N N . SER A 1 853 ? 45.060 -13.984 15.204 1.00 57.27 872 SER A N 1
ATOM 6095 C CA . SER A 1 853 ? 44.066 -14.429 14.246 1.00 55.78 872 SER A CA 1
ATOM 6096 C C . SER A 1 853 ? 44.778 -15.126 13.099 1.00 54.27 872 SER A C 1
ATOM 6097 O O . SER A 1 853 ? 45.886 -14.740 12.718 1.00 53.24 872 SER A O 1
ATOM 6100 N N . GLN A 1 854 ? 44.141 -16.161 12.560 1.00 56.50 873 GLN A N 1
ATOM 6101 C CA . GLN A 1 854 ? 44.820 -17.047 11.617 1.00 58.20 873 GLN A CA 1
ATOM 6102 C C . GLN A 1 854 ? 43.803 -17.697 10.694 1.00 58.75 873 GLN A C 1
ATOM 6103 O O . GLN A 1 854 ? 42.696 -18.030 11.141 1.00 63.30 873 GLN A O 1
ATOM 6109 N N . PRO A 1 855 ? 44.128 -17.871 9.419 1.00 62.27 874 PRO A N 1
ATOM 6110 C CA . PRO A 1 855 ? 43.244 -18.636 8.533 1.00 61.73 874 PRO A CA 1
ATOM 6111 C C . PRO A 1 855 ? 43.408 -20.132 8.751 1.00 57.53 874 PRO A C 1
ATOM 6112 O O . PRO A 1 855 ? 44.495 -20.620 9.064 1.00 52.61 874 PRO A O 1
ATOM 6116 N N . LEU A 1 856 ? 42.298 -20.857 8.592 1.00 57.57 875 LEU A N 1
ATOM 6117 C CA . LEU A 1 856 ? 42.256 -22.303 8.759 1.00 63.22 875 LEU A CA 1
ATOM 6118 C C . LEU A 1 856 ? 41.605 -22.951 7.542 1.00 68.96 875 LEU A C 1
ATOM 6119 O O . LEU A 1 856 ? 40.866 -22.305 6.792 1.00 73.67 875 LEU A O 1
ATOM 6124 N N . ASN A 1 857 ? 41.882 -24.251 7.363 1.00 73.30 876 ASN A N 1
ATOM 6125 C CA . ASN A 1 857 ? 41.567 -24.969 6.124 1.00 76.97 876 ASN A CA 1
ATOM 6126 C C . ASN A 1 857 ? 40.314 -25.833 6.266 1.00 75.87 876 ASN A C 1
ATOM 6127 O O . ASN A 1 857 ? 40.379 -27.059 6.328 1.00 77.00 876 ASN A O 1
ATOM 6132 N N . ASN A 1 858 ? 39.154 -25.183 6.271 1.00 77.33 877 ASN A N 1
ATOM 6133 C CA . ASN A 1 858 ? 37.875 -25.835 5.977 1.00 77.72 877 ASN A CA 1
ATOM 6134 C C . ASN A 1 858 ? 37.633 -27.076 6.841 1.00 78.65 877 ASN A C 1
ATOM 6135 O O . ASN A 1 858 ? 37.598 -28.207 6.358 1.00 87.50 877 ASN A O 1
ATOM 6140 N N . ILE A 1 859 ? 37.465 -26.845 8.134 1.00 79.39 878 ILE A N 1
ATOM 6141 C CA . ILE A 1 859 ? 37.161 -27.925 9.066 1.00 74.47 878 ILE A CA 1
ATOM 6142 C C . ILE A 1 859 ? 35.673 -27.890 9.393 1.00 68.34 878 ILE A C 1
ATOM 6143 O O . ILE A 1 859 ? 35.070 -26.810 9.497 1.00 64.02 878 ILE A O 1
ATOM 6148 N N . GLY A 1 860 ? 35.071 -29.073 9.529 1.00 71.07 879 GLY A N 1
ATOM 6149 C CA . GLY A 1 860 ? 33.659 -29.169 9.846 1.00 69.42 879 GLY A CA 1
ATOM 6150 C C . GLY A 1 860 ? 33.400 -29.817 11.187 1.00 73.19 879 GLY A C 1
ATOM 6151 O O . GLY A 1 860 ? 32.354 -30.441 11.395 1.00 79.16 879 GLY A O 1
ATOM 6152 N N . ALA A 1 861 ? 34.343 -29.677 12.112 1.00 76.87 880 ALA A N 1
ATOM 6153 C CA . ALA A 1 861 ? 34.221 -30.327 13.408 1.00 65.49 880 ALA A CA 1
ATOM 6154 C C . ALA A 1 861 ? 33.226 -29.595 14.296 1.00 60.98 880 ALA A C 1
ATOM 6155 O O . ALA A 1 861 ? 33.084 -28.369 14.239 1.00 63.68 880 ALA A O 1
ATOM 6157 N N . LYS A 1 862 ? 32.519 -30.369 15.111 1.00 58.73 881 LYS A N 1
ATOM 6158 C CA . LYS A 1 862 ? 31.653 -29.804 16.133 1.00 67.53 881 LYS A CA 1
ATOM 6159 C C . LYS A 1 862 ? 32.359 -29.692 17.482 1.00 66.47 881 LYS A C 1
ATOM 6160 O O . LYS A 1 862 ? 32.054 -28.783 18.267 1.00 59.27 881 LYS A O 1
ATOM 6166 N N . TYR A 1 863 ? 33.318 -30.574 17.748 1.00 62.88 882 TYR A N 1
ATOM 6167 C CA . TYR A 1 863 ? 34.012 -30.636 19.024 1.00 65.90 882 TYR A CA 1
ATOM 6168 C C . TYR A 1 863 ? 35.410 -30.061 18.868 1.00 63.64 882 TYR A C 1
ATOM 6169 O O . TYR A 1 863 ? 36.149 -30.441 17.954 1.00 57.96 882 TYR A O 1
ATOM 6178 N N . TRP A 1 864 ? 35.764 -29.145 19.762 1.00 61.70 883 TRP A N 1
ATOM 6179 C CA . TRP A 1 864 ? 37.041 -28.460 19.718 1.00 57.96 883 TRP A CA 1
ATOM 6180 C C . TRP A 1 864 ? 37.691 -28.484 21.092 1.00 56.90 883 TRP A C 1
ATOM 6181 O O . TRP A 1 864 ? 37.029 -28.642 22.124 1.00 52.18 883 TRP A O 1
ATOM 6192 N N . ARG A 1 865 ? 39.010 -28.323 21.084 1.00 50.88 884 ARG A N 1
ATOM 6193 C CA . ARG A 1 865 ? 39.791 -28.197 22.302 1.00 52.08 884 ARG A CA 1
ATOM 6194 C C . ARG A 1 865 ? 40.838 -27.122 22.083 1.00 45.59 884 ARG A C 1
ATOM 6195 O O . ARG A 1 865 ? 41.493 -27.084 21.037 1.00 43.50 884 ARG A O 1
ATOM 6203 N N . ILE A 1 866 ? 40.975 -26.244 23.065 1.00 45.50 885 ILE A N 1
ATOM 6204 C CA . ILE A 1 866 ? 42.031 -25.248 23.076 1.00 45.39 885 ILE A CA 1
ATOM 6205 C C . ILE A 1 866 ? 42.837 -25.468 24.343 1.00 42.25 885 ILE A C 1
ATOM 6206 O O . ILE A 1 866 ? 42.276 -25.787 25.394 1.00 40.80 885 ILE A O 1
ATOM 6211 N N . THR A 1 867 ? 44.151 -25.335 24.231 1.00 44.84 886 THR A N 1
ATOM 6212 C CA . THR A 1 867 ? 45.050 -25.387 25.371 1.00 44.80 886 THR A CA 1
ATOM 6213 C C . THR A 1 867 ? 45.907 -24.130 25.340 1.00 42.79 886 THR A C 1
ATOM 6214 O O . THR A 1 867 ? 46.386 -23.729 24.274 1.00 39.46 886 THR A O 1
ATOM 6218 N N . ILE A 1 868 ? 46.061 -23.481 26.490 1.00 40.54 887 ILE A N 1
ATOM 6219 C CA . ILE A 1 868 ? 46.759 -22.202 26.554 1.00 40.66 887 ILE A CA 1
ATOM 6220 C C . ILE A 1 868 ? 47.766 -22.223 27.694 1.00 39.99 887 ILE A C 1
ATOM 6221 O O . ILE A 1 868 ? 47.610 -22.953 28.679 1.00 44.36 887 ILE A O 1
ATOM 6226 N N . ASP A 1 869 ? 48.807 -21.408 27.555 1.00 41.02 888 ASP A N 1
ATOM 6227 C CA . ASP A 1 869 ? 49.913 -21.402 28.504 1.00 45.42 888 ASP A CA 1
ATOM 6228 C C . ASP A 1 869 ? 50.540 -20.017 28.479 1.00 41.54 888 ASP A C 1
ATOM 6229 O O . ASP A 1 869 ? 50.906 -19.542 27.403 1.00 45.10 888 ASP A O 1
ATOM 6234 N N . ASN A 1 870 ? 50.656 -19.363 29.637 1.00 44.54 889 ASN A N 1
ATOM 6235 C CA . ASN A 1 870 ? 51.302 -18.056 29.664 1.00 41.34 889 ASN A CA 1
ATOM 6236 C C . ASN A 1 870 ? 52.747 -18.136 30.143 1.00 41.93 889 ASN A C 1
ATOM 6237 O O . ASN A 1 870 ? 53.401 -17.092 30.276 1.00 38.49 889 ASN A O 1
ATOM 6242 N N . LYS A 1 871 ? 53.270 -19.356 30.361 1.00 39.16 890 LYS A N 1
ATOM 6243 C CA . LYS A 1 871 ? 54.692 -19.595 30.613 1.00 44.71 890 LYS A CA 1
ATOM 6244 C C . LYS A 1 871 ? 55.191 -18.992 31.926 1.00 49.96 890 LYS A C 1
ATOM 6245 O O . LYS A 1 871 ? 56.384 -18.721 32.075 1.00 48.28 890 LYS A O 1
ATOM 6251 N N . LYS A 1 872 ? 54.323 -18.762 32.886 1.00 44.31 891 LYS A N 1
ATOM 6252 C CA . LYS A 1 872 ? 54.765 -18.324 34.194 1.00 45.25 891 LYS A CA 1
ATOM 6253 C C . LYS A 1 872 ? 54.846 -19.539 35.117 1.00 44.90 891 LYS A C 1
ATOM 6254 O O . LYS A 1 872 ? 54.735 -20.690 34.678 1.00 49.87 891 LYS A O 1
ATOM 6260 N N . SER A 1 873 ? 55.027 -19.289 36.410 1.00 45.78 892 SER A N 1
ATOM 6261 C CA . SER A 1 873 ? 55.138 -20.354 37.399 1.00 50.22 892 SER A CA 1
ATOM 6262 C C . SER A 1 873 ? 53.839 -21.150 37.492 1.00 50.12 892 SER A C 1
ATOM 6263 O O . SER A 1 873 ? 52.869 -20.841 36.785 1.00 41.74 892 SER A O 1
ATOM 6266 N N . GLN A 1 874 ? 53.814 -22.180 38.345 1.00 42.35 893 GLN A N 1
ATOM 6267 C CA . GLN A 1 874 ? 52.586 -22.948 38.545 1.00 50.96 893 GLN A CA 1
ATOM 6268 C C . GLN A 1 874 ? 51.453 -22.062 39.039 1.00 47.22 893 GLN A C 1
ATOM 6269 O O . GLN A 1 874 ? 50.274 -22.398 38.877 1.00 42.01 893 GLN A O 1
ATOM 6275 N N . TYR A 1 875 ? 51.782 -20.960 39.691 1.00 43.00 894 TYR A N 1
ATOM 6276 C CA . TYR A 1 875 ? 50.767 -20.009 40.113 1.00 39.29 894 TYR A CA 1
ATOM 6277 C C . TYR A 1 875 ? 50.713 -18.838 39.125 1.00 37.91 894 TYR A C 1
ATOM 6278 O O . TYR A 1 875 ? 50.938 -17.672 39.454 1.00 41.29 894 TYR A O 1
ATOM 6287 N N . GLY A 1 876 ? 50.357 -19.200 37.888 1.00 36.19 895 GLY A N 1
ATOM 6288 C CA . GLY A 1 876 ? 50.416 -18.331 36.735 1.00 37.80 895 GLY A CA 1
ATOM 6289 C C . GLY A 1 876 ? 49.103 -17.636 36.426 1.00 38.27 895 GLY A C 1
ATOM 6290 O O . GLY A 1 876 ? 49.104 -16.574 35.792 1.00 38.61 895 GLY A O 1
ATOM 6291 N N . TYR A 1 877 ? 47.984 -18.231 36.849 1.00 35.28 896 TYR A N 1
ATOM 6292 C CA . TYR A 1 877 ? 46.661 -17.636 36.682 1.00 34.74 896 TYR A CA 1
ATOM 6293 C C . TYR A 1 877 ? 46.433 -17.204 35.234 1.00 36.09 896 TYR A C 1
ATOM 6294 O O . TYR A 1 877 ? 46.224 -16.020 34.945 1.00 40.21 896 TYR A O 1
ATOM 6303 N N . VAL A 1 878 ? 46.461 -18.184 34.324 1.00 34.11 897 VAL A N 1
ATOM 6304 C CA . VAL A 1 878 ? 46.336 -17.885 32.902 1.00 35.78 897 VAL A CA 1
ATOM 6305 C C . VAL A 1 878 ? 44.886 -17.549 32.566 1.00 36.70 897 VAL A C 1
ATOM 6306 O O . VAL A 1 878 ? 43.937 -18.114 33.130 1.00 35.16 897 VAL A O 1
ATOM 6310 N N . SER A 1 879 ? 44.715 -16.610 31.646 1.00 40.12 898 SER A N 1
ATOM 6311 C CA . SER A 1 879 ? 43.454 -15.910 31.429 1.00 42.34 898 SER A CA 1
ATOM 6312 C C . SER A 1 879 ? 43.128 -15.847 29.944 1.00 36.85 898 SER A C 1
ATOM 6313 O O . SER A 1 879 ? 44.022 -15.754 29.101 1.00 36.94 898 SER A O 1
ATOM 6316 N N . LEU A 1 880 ? 41.833 -15.860 29.639 1.00 38.94 899 LEU A N 1
ATOM 6317 C CA . LEU A 1 880 ? 41.357 -15.923 28.255 1.00 40.03 899 LEU A CA 1
ATOM 6318 C C . LEU A 1 880 ? 40.030 -15.174 28.170 1.00 42.79 899 LEU A C 1
ATOM 6319 O O . LEU A 1 880 ? 38.980 -15.689 28.590 1.00 43.77 899 LEU A O 1
ATOM 6324 N N . PRO A 1 881 ? 40.034 -13.954 27.656 1.00 52.74 900 PRO A N 1
ATOM 6325 C CA . PRO A 1 881 ? 38.771 -13.218 27.505 1.00 49.28 900 PRO A CA 1
ATOM 6326 C C . PRO A 1 881 ? 37.835 -13.814 26.465 1.00 50.43 900 PRO A C 1
ATOM 6327 O O . PRO A 1 881 ? 36.642 -13.978 26.734 1.00 53.35 900 PRO A O 1
ATOM 6331 N N . GLU A 1 882 ? 38.342 -14.139 25.276 1.00 46.83 901 GLU A N 1
ATOM 6332 C CA . GLU A 1 882 ? 37.458 -14.548 24.190 1.00 51.77 901 GLU A CA 1
ATOM 6333 C C . GLU A 1 882 ? 38.248 -15.307 23.138 1.00 45.48 901 GLU A C 1
ATOM 6334 O O . GLU A 1 882 ? 39.392 -14.950 22.823 1.00 41.06 901 GLU A O 1
ATOM 6340 N N . LEU A 1 883 ? 37.620 -16.353 22.607 1.00 47.98 902 LEU A N 1
ATOM 6341 C CA . LEU A 1 883 ? 38.125 -17.131 21.487 1.00 48.69 902 LEU A CA 1
ATOM 6342 C C . LEU A 1 883 ? 37.030 -17.236 20.434 1.00 46.86 902 LEU A C 1
ATOM 6343 O O . LEU A 1 883 ? 35.868 -17.489 20.765 1.00 46.47 902 LEU A O 1
ATOM 6348 N N . GLN A 1 884 ? 37.405 -17.054 19.166 1.00 51.47 903 GLN A N 1
ATOM 6349 C CA . GLN A 1 884 ? 36.466 -17.101 18.052 1.00 51.85 903 GLN A CA 1
ATOM 6350 C C . GLN A 1 884 ? 36.855 -18.212 17.084 1.00 51.94 903 GLN A C 1
ATOM 6351 O O . GLN A 1 884 ? 38.019 -18.312 16.684 1.00 53.47 903 GLN A O 1
ATOM 6357 N N . ILE A 1 885 ? 35.885 -19.054 16.731 1.00 57.08 904 ILE A N 1
ATOM 6358 C CA . ILE A 1 885 ? 36.011 -20.039 15.658 1.00 54.08 904 ILE A CA 1
ATOM 6359 C C . ILE A 1 885 ? 35.140 -19.536 14.508 1.00 56.33 904 ILE A C 1
ATOM 6360 O O . ILE A 1 885 ? 33.906 -19.526 14.611 1.00 61.50 904 ILE A O 1
ATOM 6365 N N . ILE A 1 886 ? 35.771 -19.117 13.411 1.00 56.15 905 ILE A N 1
ATOM 6366 C CA . ILE A 1 886 ? 35.156 -18.214 12.441 1.00 59.24 905 ILE A CA 1
ATOM 6367 C C . ILE A 1 886 ? 35.000 -18.907 11.090 1.00 65.70 905 ILE A C 1
ATOM 6368 O O . ILE A 1 886 ? 35.935 -19.549 10.596 1.00 61.43 905 ILE A O 1
ATOM 6373 N N . GLY A 1 887 ? 33.819 -18.748 10.488 1.00 61.36 906 GLY A N 1
ATOM 6374 C CA . GLY A 1 887 ? 33.502 -19.284 9.178 1.00 68.82 906 GLY A CA 1
ATOM 6375 C C . GLY A 1 887 ? 32.059 -19.047 8.767 1.00 69.17 906 GLY A C 1
ATOM 6376 O O . GLY A 1 887 ? 31.506 -17.965 9.003 1.00 67.86 906 GLY A O 1
ATOM 6377 N N . HIS A 1 888 ? 31.431 -20.066 8.171 1.00 74.06 907 HIS A N 1
ATOM 6378 C CA . HIS A 1 888 ? 30.114 -19.940 7.560 1.00 75.16 907 HIS A CA 1
ATOM 6379 C C . HIS A 1 888 ? 29.181 -21.030 8.063 1.00 72.46 907 HIS A C 1
ATOM 6380 O O . HIS A 1 888 ? 29.595 -22.178 8.249 1.00 81.84 907 HIS A O 1
ATOM 6387 N N . ARG A 1 889 ? 27.915 -20.669 8.262 1.00 62.82 908 ARG A N 1
ATOM 6388 C CA . ARG A 1 889 ? 26.923 -21.628 8.738 1.00 75.33 908 ARG A CA 1
ATOM 6389 C C . ARG A 1 889 ? 26.579 -22.614 7.630 1.00 81.28 908 ARG A C 1
ATOM 6390 O O . ARG A 1 889 ? 26.030 -22.230 6.591 1.00 81.51 908 ARG A O 1
ATOM 6398 N N . LEU A 1 890 ? 26.904 -23.882 7.856 1.00 87.60 909 LEU A N 1
ATOM 6399 C CA . LEU A 1 890 ? 26.628 -24.962 6.922 1.00 86.70 909 LEU A CA 1
ATOM 6400 C C . LEU A 1 890 ? 26.122 -26.169 7.695 1.00 86.34 909 LEU A C 1
ATOM 6401 O O . LEU A 1 890 ? 26.920 -26.865 8.333 1.00 86.76 909 LEU A O 1
ATOM 6406 N N . PRO A 1 891 ? 24.823 -26.458 7.660 1.00 81.33 910 PRO A N 1
ATOM 6407 C CA . PRO A 1 891 ? 24.290 -27.544 8.496 1.00 88.96 910 PRO A CA 1
ATOM 6408 C C . PRO A 1 891 ? 24.881 -28.895 8.111 1.00 96.23 910 PRO A C 1
ATOM 6409 O O . PRO A 1 891 ? 24.831 -29.308 6.949 1.00 103.02 910 PRO A O 1
ATOM 6413 N N . GLU A 1 892 ? 25.434 -29.586 9.113 1.00 98.64 911 GLU A N 1
ATOM 6414 C CA . GLU A 1 892 ? 26.171 -30.837 8.935 1.00 102.78 911 GLU A CA 1
ATOM 6415 C C . GLU A 1 892 ? 27.168 -30.730 7.785 1.00 94.55 911 GLU A C 1
ATOM 6416 O O . GLU A 1 892 ? 27.039 -31.411 6.762 1.00 90.37 911 GLU A O 1
ATOM 6422 N N . ALA A 1 893 ? 28.144 -29.839 7.949 1.00 99.89 912 ALA A N 1
ATOM 6423 C CA . ALA A 1 893 ? 29.279 -29.722 7.046 1.00 95.11 912 ALA A CA 1
ATOM 6424 C C . ALA A 1 893 ? 30.333 -30.785 7.295 1.00 91.03 912 ALA A C 1
ATOM 6425 O O . ALA A 1 893 ? 31.246 -30.932 6.477 1.00 82.23 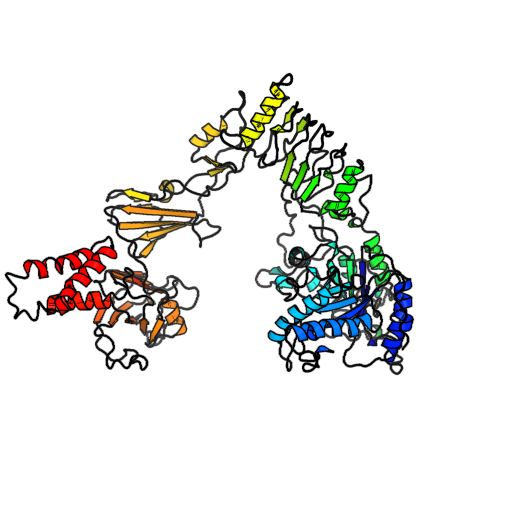912 ALA A O 1
ATOM 6427 N N . ALA A 1 894 ? 30.249 -31.501 8.418 1.00 93.95 913 ALA A N 1
ATOM 6428 C CA . ALA A 1 894 ? 31.170 -32.606 8.655 1.00 95.34 913 ALA A CA 1
ATOM 6429 C C . ALA A 1 894 ? 30.946 -33.730 7.651 1.00 95.72 913 ALA A C 1
ATOM 6430 O O . ALA A 1 894 ? 31.909 -34.280 7.103 1.00 97.41 913 ALA A O 1
ATOM 6432 N N . THR A 1 895 ? 29.682 -34.088 7.398 1.00 96.31 914 THR A N 1
ATOM 6433 C CA . THR A 1 895 ? 29.389 -35.076 6.364 1.00 94.78 914 THR A CA 1
ATOM 6434 C C . THR A 1 895 ? 29.822 -34.576 4.992 1.00 92.80 914 THR A C 1
ATOM 6435 O O . THR A 1 895 ? 30.262 -35.362 4.147 1.00 102.52 914 THR A O 1
ATOM 6439 N N . VAL A 1 896 ? 29.704 -33.269 4.751 1.00 98.23 915 VAL A N 1
ATOM 6440 C CA . VAL A 1 896 ? 30.204 -32.702 3.502 1.00 93.35 915 VAL A CA 1
ATOM 6441 C C . VAL A 1 896 ? 31.716 -32.850 3.429 1.00 97.07 915 VAL A C 1
ATOM 6442 O O . VAL A 1 896 ? 32.282 -33.106 2.359 1.00 93.90 915 VAL A O 1
ATOM 6446 N N . MET A 1 897 ? 32.395 -32.692 4.566 1.00 92.59 916 MET A N 1
ATOM 6447 C CA . MET A 1 897 ? 33.841 -32.875 4.602 1.00 99.60 916 MET A CA 1
ATOM 6448 C C . MET A 1 897 ? 34.207 -34.351 4.525 1.00 103.98 916 MET A C 1
ATOM 6449 O O . MET A 1 897 ? 35.121 -34.735 3.787 1.00 98.54 916 MET A O 1
ATOM 6454 N N . THR A 1 898 ? 33.502 -35.191 5.291 1.00 103.91 917 THR A N 1
ATOM 6455 C CA . THR A 1 898 ? 33.765 -36.625 5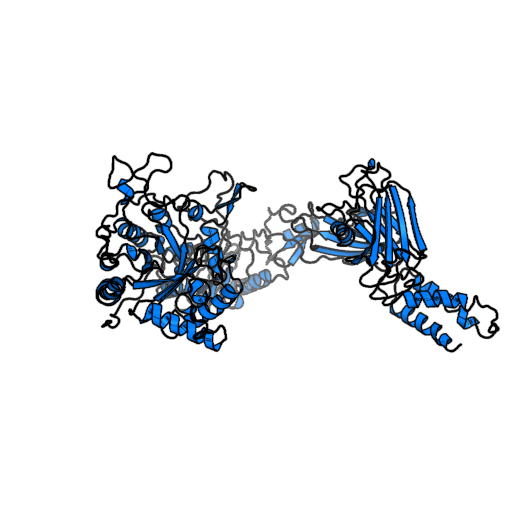.269 1.00 108.70 917 THR A CA 1
ATOM 6456 C C . THR A 1 898 ? 33.685 -37.193 3.857 1.00 105.85 917 THR A C 1
ATOM 6457 O O . THR A 1 898 ? 34.338 -38.205 3.560 1.00 107.07 917 THR A O 1
ATOM 6461 N N . THR A 1 899 ? 32.870 -36.581 2.987 1.00 113.00 918 THR A N 1
ATOM 6462 C CA . THR A 1 899 ? 32.745 -37.077 1.623 1.00 109.47 918 THR A CA 1
ATOM 6463 C C . THR A 1 899 ? 33.858 -36.556 0.734 1.00 114.51 918 THR A C 1
ATOM 6464 O O . THR A 1 899 ? 34.532 -37.335 0.063 1.00 109.37 918 THR A O 1
ATOM 6468 N N . MET A 1 900 ? 34.058 -35.237 0.713 1.00 106.14 919 MET A N 1
ATOM 6469 C CA . MET A 1 900 ? 35.141 -34.703 -0.105 1.00 111.77 919 MET A CA 1
ATOM 6470 C C . MET A 1 900 ? 36.486 -35.277 0.325 1.00 113.28 919 MET A C 1
ATOM 6471 O O . MET A 1 900 ? 37.398 -35.418 -0.502 1.00 115.12 919 MET A O 1
ATOM 6476 N N . ALA A 1 901 ? 36.613 -35.649 1.600 1.00 118.28 920 ALA A N 1
ATOM 6477 C CA . ALA A 1 901 ? 37.789 -36.383 2.047 1.00 119.07 920 ALA A CA 1
ATOM 6478 C C . ALA A 1 901 ? 37.732 -37.836 1.587 1.00 114.56 920 ALA A C 1
ATOM 6479 O O . ALA A 1 901 ? 38.707 -38.356 1.037 1.00 116.61 920 ALA A O 1
ATOM 6481 N N . ALA A 1 902 ? 36.592 -38.508 1.793 1.00 120.12 921 ALA A N 1
ATOM 6482 C CA . ALA A 1 902 ? 36.450 -39.877 1.307 1.00 123.56 921 ALA A CA 1
ATOM 6483 C C . ALA A 1 902 ? 36.379 -39.949 -0.214 1.00 121.99 921 ALA A C 1
ATOM 6484 O O . ALA A 1 902 ? 36.622 -41.020 -0.778 1.00 126.77 921 ALA A O 1
ATOM 6486 N N . ALA A 1 903 ? 36.054 -38.843 -0.892 1.00 124.53 922 ALA A N 1
ATOM 6487 C CA . ALA A 1 903 ? 35.974 -38.873 -2.350 1.00 122.61 922 ALA A CA 1
ATOM 6488 C C . ALA A 1 903 ? 37.348 -39.074 -2.967 1.00 130.81 922 ALA A C 1
ATOM 6489 O O . ALA A 1 903 ? 37.512 -39.872 -3.896 1.00 137.03 922 ALA A O 1
ATOM 6491 N N . GLU A 1 904 ? 38.348 -38.347 -2.478 1.00 129.72 923 GLU A N 1
ATOM 6492 C CA . GLU A 1 904 ? 39.690 -38.589 -2.979 1.00 136.09 923 GLU A CA 1
ATOM 6493 C C . GLU A 1 904 ? 40.360 -39.788 -2.322 1.00 141.47 923 GLU A C 1
ATOM 6494 O O . GLU A 1 904 ? 41.432 -40.200 -2.785 1.00 153.16 923 GLU A O 1
ATOM 6500 N N . GLU A 1 905 ? 39.763 -40.376 -1.275 1.00 144.71 924 GLU A N 1
ATOM 6501 C CA . GLU A 1 905 ? 40.279 -41.655 -0.807 1.00 140.27 924 GLU A CA 1
ATOM 6502 C C . GLU A 1 905 ? 39.532 -42.841 -1.404 1.00 149.52 924 GLU A C 1
ATOM 6503 O O . GLU A 1 905 ? 40.021 -43.972 -1.299 1.00 154.62 924 GLU A O 1
ATOM 6509 N N . LEU A 1 906 ? 38.374 -42.619 -2.042 1.00 150.69 925 LEU A N 1
ATOM 6510 C CA . LEU A 1 906 ? 37.891 -43.604 -3.006 1.00 145.45 925 LEU A CA 1
ATOM 6511 C C . LEU A 1 906 ? 38.495 -43.377 -4.387 1.00 149.86 925 LEU A C 1
ATOM 6512 O O . LEU A 1 906 ? 38.418 -44.265 -5.237 1.00 154.43 925 LEU A O 1
ATOM 6517 N N . SER A 1 907 ? 39.105 -42.220 -4.626 1.00 156.06 926 SER A N 1
ATOM 6518 C CA . SER A 1 907 ? 40.162 -42.114 -5.625 1.00 151.65 926 SER A CA 1
ATOM 6519 C C . SER A 1 907 ? 41.530 -42.404 -5.010 1.00 150.15 926 SER A C 1
ATOM 6520 O O . SER A 1 907 ? 42.561 -42.118 -5.628 1.00 135.67 926 SER A O 1
ATOM 6523 N N . GLN A 1 908 ? 41.577 -42.917 -3.772 1.00 155.90 927 GLN A N 1
ATOM 6524 C CA . GLN A 1 908 ? 42.878 -43.360 -3.202 1.00 160.91 927 GLN A CA 1
ATOM 6525 C C . GLN A 1 908 ? 42.819 -44.872 -3.151 1.00 173.91 927 GLN A C 1
ATOM 6526 O O . GLN A 1 908 ? 43.892 -45.489 -3.021 1.00 177.66 927 GLN A O 1
ATOM 6532 N N . GLN A 1 909 ? 41.606 -45.444 -3.195 1.00 171.60 928 GLN A N 1
ATOM 6533 C CA . GLN A 1 909 ? 41.567 -46.914 -3.370 1.00 166.05 928 GLN A CA 1
ATOM 6534 C C . GLN A 1 909 ? 42.286 -47.038 -4.708 1.00 178.19 928 GLN A C 1
ATOM 6535 O O . GLN A 1 909 ? 43.131 -47.945 -4.825 1.00 184.22 928 GLN A O 1
ATOM 6541 N N . LYS A 1 910 ? 41.980 -46.155 -5.668 1.00 181.40 929 LYS A N 1
ATOM 6542 C CA . LYS A 1 910 ? 42.754 -46.038 -6.929 1.00 177.67 929 LYS A CA 1
ATOM 6543 C C . LYS A 1 910 ? 42.929 -47.356 -7.689 1.00 190.95 929 LYS A C 1
ATOM 6544 O O . LYS A 1 910 ? 43.541 -47.321 -8.770 1.00 188.68 929 LYS A O 1
ATOM 6550 N N . ASP A 1 911 ? 42.375 -48.465 -7.203 1.00 214.37 930 ASP A N 1
ATOM 6551 C CA . ASP A 1 911 ? 42.394 -49.728 -7.980 1.00 208.25 930 ASP A CA 1
ATOM 6552 C C . ASP A 1 911 ? 41.174 -49.614 -8.889 1.00 213.15 930 ASP A C 1
ATOM 6553 O O . ASP A 1 911 ? 40.516 -50.641 -9.151 1.00 215.33 930 ASP A O 1
ATOM 6558 N N . LYS A 1 912 ? 40.859 -48.387 -9.310 1.00 277.39 931 LYS A N 1
ATOM 6559 C CA . LYS A 1 912 ? 39.647 -48.160 -10.116 1.00 263.54 931 LYS A CA 1
ATOM 6560 C C . LYS A 1 912 ? 40.039 -47.979 -11.570 1.00 261.24 931 LYS A C 1
ATOM 6561 O O . LYS A 1 912 ? 41.107 -47.402 -11.837 1.00 260.21 931 LYS A O 1
ATOM 6567 N N . PHE A 1 913 ? 39.195 -48.465 -12.471 1.00 199.91 932 PHE A N 1
ATOM 6568 C CA . PHE A 1 913 ? 39.379 -48.233 -13.921 1.00 189.89 932 PHE A CA 1
ATOM 6569 C C . PHE A 1 913 ? 38.849 -46.822 -14.129 1.00 181.39 932 PHE A C 1
ATOM 6570 O O . PHE A 1 913 ? 39.550 -45.836 -13.842 1.00 161.28 932 PHE A O 1
ATOM 6578 N N . SER A 1 914 ? 37.643 -46.734 -14.669 1.00 157.15 933 SER A N 1
ATOM 6579 C CA . SER A 1 914 ? 36.970 -45.421 -14.775 1.00 156.51 933 SER A CA 1
ATOM 6580 C C . SER A 1 914 ? 37.821 -44.287 -15.365 1.00 162.73 933 SER A C 1
ATOM 6581 O O . SER A 1 914 ? 37.410 -43.163 -15.214 1.00 165.10 933 SER A O 1
ATOM 6584 N N . GLN A 1 915 ? 38.925 -44.544 -16.058 1.00 156.70 934 GLN A N 1
ATOM 6585 C CA . GLN A 1 915 ? 39.646 -43.380 -16.642 1.00 152.60 934 GLN A CA 1
ATOM 6586 C C . GLN A 1 915 ? 38.790 -42.788 -17.767 1.00 162.14 934 GLN A C 1
ATOM 6587 O O . GLN A 1 915 ? 38.787 -41.553 -17.911 1.00 156.30 934 GLN A O 1
ATOM 6593 N N . GLU A 1 916 ? 38.093 -43.635 -18.535 1.00 161.53 935 GLU A N 1
ATOM 6594 C CA . GLU A 1 916 ? 37.179 -43.122 -19.548 1.00 153.72 935 GLU A CA 1
ATOM 6595 C C . GLU A 1 916 ? 35.947 -42.528 -18.879 1.00 153.31 935 GLU A C 1
ATOM 6596 O O . GLU A 1 916 ? 35.405 -41.507 -19.333 1.00 146.73 935 GLU A O 1
ATOM 6602 N N . GLN A 1 917 ? 35.542 -43.143 -17.762 1.00 146.47 936 GLN A N 1
ATOM 6603 C CA . GLN A 1 917 ? 34.474 -42.651 -16.907 1.00 147.74 936 GLN A CA 1
ATOM 6604 C C . GLN A 1 917 ? 34.780 -41.241 -16.407 1.00 149.40 936 GLN A C 1
ATOM 6605 O O . GLN A 1 917 ? 34.128 -40.267 -16.804 1.00 147.80 936 GLN A O 1
ATOM 6611 N N . LEU A 1 918 ? 35.687 -41.219 -15.399 1.00 146.20 937 LEU A N 1
ATOM 6612 C CA . LEU A 1 918 ? 35.937 -40.092 -14.455 1.00 141.49 937 LEU A CA 1
ATOM 6613 C C . LEU A 1 918 ? 36.459 -38.720 -14.843 1.00 139.18 937 LEU A C 1
ATOM 6614 O O . LEU A 1 918 ? 36.918 -37.982 -13.915 1.00 139.87 937 LEU A O 1
ATOM 6619 N N . LYS A 1 919 ? 36.365 -38.337 -16.106 1.00 136.21 938 LYS A N 1
ATOM 6620 C CA . LYS A 1 919 ? 36.688 -36.917 -16.361 1.00 133.52 938 LYS A CA 1
ATOM 6621 C C . LYS A 1 919 ? 35.700 -36.251 -15.410 1.00 144.16 938 LYS A C 1
ATOM 6622 O O . LYS A 1 919 ? 36.115 -35.319 -14.702 1.00 148.27 938 LYS A O 1
ATOM 6628 N N . GLU A 1 920 ? 34.489 -36.819 -15.315 1.00 141.93 939 GLU A N 1
ATOM 6629 C CA . GLU A 1 920 ? 33.390 -36.257 -14.494 1.00 137.17 939 GLU A CA 1
ATOM 6630 C C . GLU A 1 920 ? 33.662 -36.432 -13.001 1.00 133.58 939 GLU A C 1
ATOM 6631 O O . GLU A 1 920 ? 33.445 -35.473 -12.264 1.00 127.07 939 GLU A O 1
ATOM 6637 N N . LEU A 1 921 ? 34.098 -37.595 -12.549 1.00 131.58 940 LEU A N 1
ATOM 6638 C CA . LEU A 1 921 ? 34.364 -37.692 -11.097 1.00 130.52 940 LEU A CA 1
ATOM 6639 C C . LEU A 1 921 ? 35.458 -36.699 -10.697 1.00 126.58 940 LEU A C 1
ATOM 6640 O O . LEU A 1 921 ? 35.546 -36.389 -9.509 1.00 134.04 940 LEU A O 1
ATOM 6645 N N . GLU A 1 922 ? 36.249 -36.196 -11.641 1.00 129.69 941 GLU A N 1
ATOM 6646 C CA . GLU A 1 922 ? 37.242 -35.208 -11.147 1.00 132.58 941 GLU A CA 1
ATOM 6647 C C . GLU A 1 922 ? 36.744 -33.774 -11.350 1.00 130.94 941 GLU A C 1
ATOM 6648 O O . GLU A 1 922 ? 37.131 -32.902 -10.548 1.00 111.78 941 GLU A O 1
ATOM 6654 N N . VAL A 1 923 ? 35.951 -33.527 -12.393 1.00 130.49 942 VAL A N 1
ATOM 6655 C CA . VAL A 1 923 ? 35.498 -32.135 -12.692 1.00 127.72 942 VAL A CA 1
ATOM 6656 C C . VAL A 1 923 ? 34.588 -31.671 -11.560 1.00 127.62 942 VAL A C 1
ATOM 6657 O O . VAL A 1 923 ? 33.820 -30.692 -11.757 1.00 125.88 942 VAL A O 1
ATOM 6661 N N . LYS A 1 924 ? 34.766 -32.242 -10.377 1.00 120.01 943 LYS A N 1
ATOM 6662 C CA . LYS A 1 924 ? 33.796 -31.970 -9.328 1.00 121.59 943 LYS A CA 1
ATOM 6663 C C . LYS A 1 924 ? 34.431 -31.833 -7.955 1.00 127.34 943 LYS A C 1
ATOM 6664 O O . LYS A 1 924 ? 34.218 -30.814 -7.289 1.00 123.71 943 LYS A O 1
ATOM 6670 N N . VAL A 1 925 ? 35.224 -32.816 -7.523 1.00 117.68 944 VAL A N 1
ATOM 6671 C CA . VAL A 1 925 ? 36.071 -32.630 -6.358 1.00 122.65 944 VAL A CA 1
ATOM 6672 C C . VAL A 1 925 ? 37.069 -31.491 -6.568 1.00 120.61 944 VAL A C 1
ATOM 6673 O O . VAL A 1 925 ? 37.696 -31.039 -5.608 1.00 130.36 944 VAL A O 1
ATOM 6677 N N . ALA A 1 926 ? 37.216 -31.001 -7.803 1.00 126.49 945 ALA A N 1
ATOM 6678 C CA . ALA A 1 926 ? 37.877 -29.728 -8.065 1.00 120.27 945 ALA A CA 1
ATOM 6679 C C . ALA A 1 926 ? 36.894 -28.621 -8.431 1.00 109.43 945 ALA A C 1
ATOM 6680 O O . ALA A 1 926 ? 37.321 -27.553 -8.883 1.00 106.56 945 ALA A O 1
ATOM 6682 N N . ALA A 1 927 ? 35.591 -28.847 -8.254 1.00 112.22 946 ALA A N 1
ATOM 6683 C CA . ALA A 1 927 ? 34.593 -27.795 -8.400 1.00 109.25 946 ALA A CA 1
ATOM 6684 C C . ALA A 1 927 ? 33.833 -27.526 -7.114 1.00 108.05 946 ALA A C 1
ATOM 6685 O O . ALA A 1 927 ? 33.442 -26.385 -6.865 1.00 113.19 946 ALA A O 1
ATOM 6687 N N . LEU A 1 928 ? 33.601 -28.551 -6.293 1.00 110.65 947 LEU A N 1
ATOM 6688 C CA . LEU A 1 928 ? 33.201 -28.307 -4.911 1.00 107.30 947 LEU A CA 1
ATOM 6689 C C . LEU A 1 928 ? 34.356 -27.733 -4.106 1.00 103.03 947 LEU A C 1
ATOM 6690 O O . LEU A 1 928 ? 34.176 -26.760 -3.352 1.00 94.98 947 LEU A O 1
ATOM 6695 N N . LYS A 1 929 ? 35.552 -28.306 -4.287 1.00 99.59 948 LYS A N 1
ATOM 6696 C CA . LYS A 1 929 ? 36.753 -27.706 -3.713 1.00 104.68 948 LYS A CA 1
ATOM 6697 C C . LYS A 1 929 ? 36.889 -26.235 -4.106 1.00 105.52 948 LYS A C 1
ATOM 6698 O O . LYS A 1 929 ? 37.152 -25.365 -3.261 1.00 110.60 948 LYS A O 1
ATOM 6704 N N . ALA A 1 930 ? 36.713 -25.936 -5.392 1.00 104.78 949 ALA A N 1
ATOM 6705 C CA . ALA A 1 930 ? 36.866 -24.568 -5.867 1.00 107.02 949 ALA A CA 1
ATOM 6706 C C . ALA A 1 930 ? 35.719 -23.666 -5.427 1.00 104.63 949 ALA A C 1
ATOM 6707 O O . ALA A 1 930 ? 35.908 -22.448 -5.334 1.00 88.00 949 ALA A O 1
ATOM 6709 N N . ALA A 1 931 ? 34.539 -24.228 -5.147 1.00 99.79 950 ALA A N 1
ATOM 6710 C CA . ALA A 1 931 ? 33.422 -23.428 -4.653 1.00 99.57 950 ALA A CA 1
ATOM 6711 C C . ALA A 1 931 ? 33.459 -23.241 -3.145 1.00 103.25 950 ALA A C 1
ATOM 6712 O O . ALA A 1 931 ? 33.010 -22.203 -2.644 1.00 100.17 950 ALA A O 1
ATOM 6714 N N . LEU A 1 932 ? 33.976 -24.228 -2.409 1.00 99.44 951 LEU A N 1
ATOM 6715 C CA . LEU A 1 932 ? 34.139 -24.063 -0.971 1.00 98.78 951 LEU A CA 1
ATOM 6716 C C . LEU A 1 932 ? 35.193 -23.018 -0.637 1.00 95.55 951 LEU A C 1
ATOM 6717 O O . LEU A 1 932 ? 35.083 -22.340 0.389 1.00 105.96 951 LEU A O 1
ATOM 6722 N N . ASP A 1 933 ? 36.224 -22.889 -1.471 1.00 93.23 952 ASP A N 1
ATOM 6723 C CA . ASP A 1 933 ? 37.321 -21.961 -1.234 1.00 95.34 952 ASP A CA 1
ATOM 6724 C C . ASP A 1 933 ? 37.098 -20.600 -1.892 1.00 94.46 952 ASP A C 1
ATOM 6725 O O . ASP A 1 933 ? 38.053 -19.828 -2.039 1.00 98.26 952 ASP A O 1
ATOM 6730 N N . ASN A 1 934 ? 35.873 -20.292 -2.299 1.00 96.21 953 ASN A N 1
ATOM 6731 C CA . ASN A 1 934 ? 35.581 -19.024 -2.949 1.00 95.23 953 ASN A CA 1
ATOM 6732 C C . ASN A 1 934 ? 35.172 -17.996 -1.904 1.00 89.88 953 ASN A C 1
ATOM 6733 O O . ASN A 1 934 ? 34.352 -18.287 -1.031 1.00 79.81 953 ASN A O 1
ATOM 6738 N N . LYS A 1 935 ? 35.739 -16.792 -2.014 1.00 84.67 954 LYS A N 1
ATOM 6739 C CA . LYS A 1 935 ? 35.467 -15.729 -1.052 1.00 85.01 954 LYS A CA 1
ATOM 6740 C C . LYS A 1 935 ? 33.969 -15.506 -0.868 1.00 80.42 954 LYS A C 1
ATOM 6741 O O . LYS A 1 935 ? 33.518 -15.157 0.230 1.00 80.52 954 LYS A O 1
ATOM 6747 N N . MET A 1 936 ? 33.180 -15.720 -1.919 1.00 81.40 955 MET A N 1
ATOM 6748 C CA . MET A 1 936 ? 31.729 -15.704 -1.803 1.00 85.00 955 MET A CA 1
ATOM 6749 C C . MET A 1 936 ? 31.237 -17.077 -1.363 1.00 87.27 955 MET A C 1
ATOM 6750 O O . MET A 1 936 ? 31.578 -18.096 -1.975 1.00 89.83 955 MET A O 1
ATOM 6755 N N . PHE A 1 937 ? 30.445 -17.107 -0.299 1.00 90.60 956 PHE A N 1
ATOM 6756 C CA . PHE A 1 937 ? 29.902 -18.355 0.227 1.00 88.17 956 PHE A CA 1
ATOM 6757 C C . PHE A 1 937 ? 28.488 -18.515 -0.319 1.00 87.10 956 PHE A C 1
ATOM 6758 O O . PHE A 1 937 ? 27.555 -17.840 0.126 1.00 83.52 956 PHE A O 1
ATOM 6766 N N . ASN A 1 938 ? 28.336 -19.411 -1.291 1.00 91.38 957 ASN A N 1
ATOM 6767 C CA . ASN A 1 938 ? 27.031 -19.758 -1.847 1.00 96.58 957 ASN A CA 1
ATOM 6768 C C . ASN A 1 938 ? 26.608 -21.094 -1.244 1.00 93.33 957 ASN A C 1
ATOM 6769 O O . ASN A 1 938 ? 27.084 -22.154 -1.661 1.00 89.02 957 ASN A O 1
ATOM 6774 N N . ALA A 1 939 ? 25.715 -21.036 -0.252 1.00 82.40 958 ALA A N 1
ATOM 6775 C CA . ALA A 1 939 ? 25.220 -22.257 0.372 1.00 95.06 958 ALA A CA 1
ATOM 6776 C C . ALA A 1 939 ? 24.489 -23.136 -0.631 1.00 104.15 958 ALA A C 1
ATOM 6777 O O . ALA A 1 939 ? 24.462 -24.363 -0.479 1.00 109.68 958 ALA A O 1
ATOM 6779 N N . ASP A 1 940 ? 23.896 -22.531 -1.661 1.00 105.33 959 ASP A N 1
ATOM 6780 C CA . ASP A 1 940 ? 23.162 -23.305 -2.657 1.00 104.04 959 ASP A CA 1
ATOM 6781 C C . ASP A 1 940 ? 24.106 -24.164 -3.491 1.00 98.05 959 ASP A C 1
ATOM 6782 O O . ASP A 1 940 ? 23.862 -25.362 -3.683 1.00 92.13 959 ASP A O 1
ATOM 6787 N N . THR A 1 941 ? 25.192 -23.564 -3.988 1.00 99.69 960 THR A N 1
ATOM 6788 C CA . THR A 1 941 ? 26.140 -24.284 -4.833 1.00 97.56 960 THR A CA 1
ATOM 6789 C C . THR A 1 941 ? 26.655 -25.546 -4.150 1.00 104.71 960 THR A C 1
ATOM 6790 O O . THR A 1 941 ? 26.573 -26.650 -4.699 1.00 103.09 960 THR A O 1
ATOM 6794 N N . ILE A 1 942 ? 27.193 -25.396 -2.941 1.00 96.56 961 ILE A N 1
ATOM 6795 C CA . ILE A 1 942 ? 27.905 -26.496 -2.300 1.00 99.11 961 ILE A CA 1
ATOM 6796 C C . ILE A 1 942 ? 26.944 -27.612 -1.899 1.00 94.15 961 ILE A C 1
ATOM 6797 O O . ILE A 1 942 ? 27.265 -28.799 -2.042 1.00 102.78 961 ILE A O 1
ATOM 6802 N N . ASN A 1 943 ? 25.757 -27.261 -1.387 1.00 99.05 962 ASN A N 1
ATOM 6803 C CA . ASN A 1 943 ? 24.785 -28.297 -1.055 1.00 107.61 962 ASN A CA 1
ATOM 6804 C C . ASN A 1 943 ? 24.312 -29.047 -2.294 1.00 109.36 962 ASN A C 1
ATOM 6805 O O . ASN A 1 943 ? 23.846 -30.188 -2.182 1.00 102.48 962 ASN A O 1
ATOM 6810 N N . ALA A 1 944 ? 24.425 -28.433 -3.473 1.00 106.04 963 ALA A N 1
ATOM 6811 C CA . ALA A 1 944 ? 24.211 -29.165 -4.716 1.00 104.13 963 ALA A CA 1
ATOM 6812 C C . ALA A 1 944 ? 25.386 -30.093 -5.002 1.00 106.17 963 ALA A C 1
ATOM 6813 O O . ALA A 1 944 ? 25.211 -31.307 -5.172 1.00 105.87 963 ALA A O 1
ATOM 6815 N N . SER A 1 945 ? 26.602 -29.531 -5.045 1.00 109.06 964 SER A N 1
ATOM 6816 C CA . SER A 1 945 ? 27.774 -30.280 -5.494 1.00 103.93 964 SER A CA 1
ATOM 6817 C C . SER A 1 945 ? 28.104 -31.444 -4.582 1.00 102.88 964 SER A C 1
ATOM 6818 O O . SER A 1 945 ? 28.653 -32.453 -5.034 1.00 92.36 964 SER A O 1
ATOM 6821 N N . PHE A 1 946 ? 27.799 -31.321 -3.301 1.00 96.53 965 PHE A N 1
ATOM 6822 C CA . PHE A 1 946 ? 28.086 -32.415 -2.389 1.00 103.64 965 PHE A CA 1
ATOM 6823 C C . PHE A 1 946 ? 27.106 -33.569 -2.563 1.00 109.63 965 PHE A C 1
ATOM 6824 O O . PHE A 1 946 ? 27.516 -34.736 -2.640 1.00 119.22 965 PHE A O 1
ATOM 6832 N N . ALA A 1 947 ? 25.812 -33.260 -2.550 1.00 114.10 966 ALA A N 1
ATOM 6833 C CA . ALA A 1 947 ? 24.812 -34.272 -2.820 1.00 113.37 966 ALA A CA 1
ATOM 6834 C C . ALA A 1 947 ? 25.023 -34.925 -4.180 1.00 110.95 966 ALA A C 1
ATOM 6835 O O . ALA A 1 947 ? 24.590 -36.067 -4.395 1.00 105.09 966 ALA A O 1
ATOM 6837 N N . ASP A 1 948 ? 25.670 -34.216 -5.104 1.00 111.74 967 ASP A N 1
ATOM 6838 C CA . ASP A 1 948 ? 26.013 -34.794 -6.396 1.00 112.12 967 ASP A CA 1
ATOM 6839 C C . ASP A 1 948 ? 27.000 -35.949 -6.238 1.00 120.69 967 ASP A C 1
ATOM 6840 O O . ASP A 1 948 ? 26.790 -37.035 -6.789 1.00 123.59 967 ASP A O 1
ATOM 6845 N N . VAL A 1 949 ? 28.077 -35.745 -5.473 1.00 110.63 968 VAL A N 1
ATOM 6846 C CA . VAL A 1 949 ? 29.142 -36.745 -5.478 1.00 114.09 968 VAL A CA 1
ATOM 6847 C C . VAL A 1 949 ? 28.730 -37.997 -4.715 1.00 115.22 968 VAL A C 1
ATOM 6848 O O . VAL A 1 949 ? 29.153 -39.109 -5.068 1.00 124.16 968 VAL A O 1
ATOM 6852 N N . LYS A 1 950 ? 27.870 -37.878 -3.702 1.00 113.91 969 LYS A N 1
ATOM 6853 C CA . LYS A 1 950 ? 27.417 -39.124 -3.092 1.00 123.01 969 LYS A CA 1
ATOM 6854 C C . LYS A 1 950 ? 26.332 -39.815 -3.924 1.00 129.70 969 LYS A C 1
ATOM 6855 O O . LYS A 1 950 ? 25.725 -40.785 -3.463 1.00 129.97 969 LYS A O 1
ATOM 6861 N N . ALA A 1 951 ? 26.087 -39.367 -5.156 1.00 130.25 970 ALA A N 1
ATOM 6862 C CA . ALA A 1 951 ? 25.413 -40.255 -6.093 1.00 124.83 970 ALA A CA 1
ATOM 6863 C C . ALA A 1 951 ? 26.241 -41.501 -6.373 1.00 121.34 970 ALA A C 1
ATOM 6864 O O . ALA A 1 951 ? 25.753 -42.422 -7.036 1.00 119.17 970 ALA A O 1
ATOM 6866 N N . TYR A 1 952 ? 27.471 -41.555 -5.863 1.00 128.31 971 TYR A N 1
ATOM 6867 C CA . TYR A 1 952 ? 28.379 -42.671 -6.067 1.00 127.16 971 TYR A CA 1
ATOM 6868 C C . TYR A 1 952 ? 28.483 -43.581 -4.850 1.00 130.65 971 TYR A C 1
ATOM 6869 O O . TYR A 1 952 ? 29.334 -44.478 -4.834 1.00 126.35 971 TYR A O 1
ATOM 6878 N N . ILE A 1 953 ? 27.648 -43.375 -3.826 1.00 127.30 972 ILE A N 1
ATOM 6879 C CA . ILE A 1 953 ? 27.441 -44.430 -2.839 1.00 127.69 972 ILE A CA 1
ATOM 6880 C C . ILE A 1 953 ? 26.860 -45.664 -3.521 1.00 136.71 972 ILE A C 1
ATOM 6881 O O . ILE A 1 953 ? 26.945 -46.774 -2.984 1.00 147.52 972 ILE A O 1
ATOM 6886 N N . ASP A 1 954 ? 26.282 -45.486 -4.713 1.00 142.61 973 ASP A N 1
ATOM 6887 C CA . ASP A 1 954 ? 25.864 -46.557 -5.606 1.00 128.91 973 ASP A CA 1
ATOM 6888 C C . ASP A 1 954 ? 26.980 -47.003 -6.550 1.00 122.47 973 ASP A C 1
ATOM 6889 O O . ASP A 1 954 ? 26.704 -47.702 -7.532 1.00 113.43 973 ASP A O 1
ATOM 6894 N N . LYS A 1 955 ? 28.221 -46.595 -6.284 1.00 131.60 974 LYS A N 1
ATOM 6895 C CA . LYS A 1 955 ? 29.382 -46.966 -7.095 1.00 124.15 974 LYS A CA 1
ATOM 6896 C C . LYS A 1 955 ? 29.198 -46.553 -8.554 1.00 119.93 974 LYS A C 1
ATOM 6897 O O . LYS A 1 955 ? 29.665 -45.499 -8.977 1.00 109.37 974 LYS A O 1
#

Solvent-accessible surface area: 42721 Å² total; per-residue (Å²): 118,188,56,52,132,56,56,131,50,101,108,48,138,31,5,10,0,0,0,1,0,5,0,62,0,0,106,32,8,53,102,85,88,193,65,31,53,1,8,0,14,81,4,18,135,19,0,11,0,0,0,0,47,11,38,82,115,98,104,18,64,102,0,16,68,46,0,1,26,108,13,6,34,67,0,3,174,58,18,0,30,0,0,10,5,0,13,1,44,3,0,7,7,35,32,131,0,29,47,2,101,67,56,168,136,24,54,97,60,124,137,4,10,129,42,0,0,121,17,0,3,60,56,10,0,73,98,20,14,0,8,0,0,0,0,16,0,22,183,120,6,16,0,77,66,118,179,108,76,9,134,133,9,13,105,17,0,19,74,0,2,34,42,0,0,96,46,0,1,54,116,2,94,38,141,83,23,24,0,0,0,0,0,52,43,23,3,109,141,8,51,1,2,127,119,1,7,76,21,1,36,11,0,0,0,24,2,31,4,63,120,8,1,40,0,14,52,36,114,88,95,108,104,21,52,60,34,1,41,75,19,5,87,23,0,48,158,52,12,139,22,85,13,1,0,0,0,0,2,4,11,28,34,164,20,105,94,65,40,63,72,59,1,8,34,54,28,60,122,125,47,135,88,40,2,33,80,17,160,47,10,19,0,10,29,0,1,74,7,21,0,63,25,16,0,7,2,4,0,0,0,0,26,0,0,2,4,4,21,17,10,4,22,94,158,146,34,116,201,24,90,112,25,32,128,32,80,123,6,92,6,105,2,0,55,32,0,16,96,35,0,97,123,32,134,12,12,73,106,7,48,113,186,8,0,53,10,134,21,0,25,114,19,0,62,84,67,5,22,40,37,50,2,11,0,33,19,39,70,28,58,0,104,1,72,55,60,86,0,143,41,4,92,9,0,61,65,0,40,12,1,50,73,0,19,0,43,26,0,56,76,8,63,102,0,30,55,72,26,0,1,56,0,2,70,67,22,125,11,111,40,133,58,58,30,81,58,37,131,116,32,128,176,126,117,130,46,108,62,11,97,64,1,48,7,32,0,28,17,0,66,18,0,82,46,0,46,4,31,45,12,58,25,72,36,3,65,33,10,65,6,77,21,1,94,40,1,56,73,1,28,0,13,51,3,59,0,0,0,2,77,84,13,94,2,43,118,11,0,60,44,0,28,61,30,2,70,188,103,42,71,62,53,135,136,25,16,38,9,21,92,0,80,0,49,17,73,91,12,138,103,20,78,43,118,71,52,120,27,100,75,43,149,84,90,13,45,0,40,70,100,4,4,95,7,3,26,1,54,52,51,28,91,7,57,39,129,79,58,0,122,60,4,45,87,65,104,3,90,69,85,108,1,6,13,91,77,26,81,51,178,65,5,22,28,67,33,166,93,30,118,15,88,4,6,32,2,28,39,12,64,71,104,131,79,74,16,29,2,63,107,68,24,0,15,76,0,14,3,7,10,69,162,55,75,118,149,43,54,12,94,4,72,0,9,0,17,131,66,50,34,63,25,45,20,12,0,104,40,5,70,37,46,10,29,96,9,62,94,88,20,0,140,51,0,1,72,24,112,75,78,13,148,64,95,15,40,3,35,48,25,116,1,17,4,3,0,35,0,140,103,32,0,1,0,35,13,0,10,2,10,3,22,52,192,60,64,146,64,52,14,1,47,72,4,73,0,17,0,11,71,61,143,28,77,125,35,48,131,151,168,42,32,72,2,120,73,36,152,19,70,68,32,8,96,18,88,25,134,50,61,70,44,42,57,101,14,131,21,24,6,9,73,45,0,51,2,27,6,20,2,115,88,76,146,158,2,124,0,28,3,1,4,0,12,0,0,0,16,154,2,112,113,1,40,58,6,47,72,23,38,60,37,2,88,116,85,30,118,123,130,106,65,173,34,122,171,110,16,171,72,27,92,100,29,14,60,38,5,115,62,25,6,83,72,103,88,34,77,38,110,53,1,71,64,11,31,70,66,12,109,66,67,119,123,194